Protein AF-0000000084816133 (afdb_homodimer)

Foldseek 3Di:
DPPPDPPDDADADDPVVLVVLLVVLVQQVVLCLLQDDDDDPVVSSCLRHPCPPDDQLLNLLLSLLSSLLVVLVDPDDCVVVNVRSVVSNVVSVPPCCLQVPQDSSSLNSLLSCLQRPLVQPDLVSSLVSLLSSLVSLVVVPLLPDPPDPLSSNSNSNLNNLLSLLVQLVSCLLVVHDGNDALVVCVPRDHRDLVSQLSNQLLQRPVPPPQDPPPDGQSLRSLLSVLSSQVSSLSSLLSQVPDPDDHPDDLVRSVVSLVVSLVVSLVVLVVSCVVCVVNDDPSSSLLSVLLSLQSLLVSLLVVLSSCPPPVVCLVVNLVSLLVNLVSLVSNDDASSRPSNGRPVCNVRSNVSSLVSLVVCCVPPVVVDDPVVNVSSVVSNVSSVVSVVCVCVRSVD/DPPPDPPDDADADDPVVLVVLLVVLVQQVVLCLLQDDDDDPVVSSCLRHPQPPDDQLLNLLLSLLSSLLVVLVDPDDCVVVNVRSVVSNVVSVPPCCLQVPQDSSSLNSLLSCLQDPLVQPDLVSSLVSLLSSLVSLVVVPLLPDPPDPLSSNSNSNLNNLSSLLVQLVSCLLVVHDGNDALVVCVPRDHRDLVSQLSNQLLQRPVPPPQDPPPDGQSLRSLLSVLSSQVSSLSSLLSQVPDPDDHPDDLVRSVVSLVVSLVVSLVVLVVSCVVCVVNDDPSSSLLSVLLSLQSLLVSLLVVLSSCPPPVVCLVVNLVSLLVNLVSLVSNDDASSRPSNGRVVCNVRSNVSSLVSLVVCCVPPVVVDDPVVNVSSVVSNVSSVVSVVCVCVRSVD

Nearest PDB structures (foldseek):
  7mnm-assembly1_A  TM=1.864E-01  e=7.352E+00  Homo sapiens
  7mnm-assembly1_A  TM=1.863E-01  e=4.720E+00  Homo sapiens
  7mno-assembly1_A  TM=1.962E-01  e=9.170E+00  Homo sapiens
  7mnl-assembly1_A  TM=1.746E-01  e=8.819E+00  Homo sapiens

Organism: Colletotrichum graminicola (strain M1.001 / M2 / FGSC 10212) (NCBI:txid645133)

Sequence (790 aa):
MEDVGDDEGFFIPSRALGYQLIGTFMEHAPTGELYFCTPPDDLSKQIVFHPEQFTQKAWLVFFNYIMLAQASTEEENHANQAEKFPRNVRRALNNSSIFLEPREINVQALSIMAMHGEDYTSPNLSWMIVGHACRQAEALGLHVLPHLDFESHQRSLTLFWLLFIVDESCTLAFGRSPFLPENSYQDVPLPEFSYPVKFQPHTGSHFAGSQTPSKPSQFGAHFFIGGIKLAKIMGSIIEFLSPGPSAFTRHEIKIKLEKWYAETIKILEDTIKAEKNSLTISQLQEMSLGLNSTRFQYLHIVIILLKGDEPSANLRLEAAREAIFLLPTVVSNWSSVYNGVIWHLLYYPFISFFVIFENLVHNHASHSAVTIDQDLQLLSTAVSYFSGLPQYFSNMEDVGDDEGFFIPSRALGYQLIGTFMEHAPTGELYFCTPPDDLSKQIVFHPEQFTQKAWLVFFNYIMLAQASTEEENHANQAEKFPRNVRRALNNSSIFLEPREINVQALSIMAMHGEDYTSPNLSWMIVGHACRQAEALGLHVLPHLDFESHQRSLTLFWLLFIVDESCTLAFGRSPFLPENSYQDVPLPEFSYPVKFQPHTGSHFAGSQTPSKPSQFGAHFFIGGIKLAKIMGSIIEFLSPGPSAFTRHEIKIKLEKWYAETIKILEDTIKAEKNSLTISQLQEMSLGLNSTRFQYLHIVIILLKGDEPSANLRLEAAREAIFLLPTVVSNWSSVYNGVIWHLLYYPFISFFVIFENLVHNHASHSAVTIDQDLQLLSTAVSYFSGLPQYFSN

Secondary structure (DSSP, 8-state):
-----TT-------HHHHHHHHHHHHHHGGGGTTT-PPPPHHHHHHHHH-TTT-S-THHHHHHHHHHHHHHTT-SSSSHHHHTHHHHHHHHHH--THHHHS--HHHHHHHHHHHHH-STT-SHHHHHHHHHHHHHHHHHHTTTS--S--HHHHHHHHHHHHHHHHHHHHHHHHHT---SS-HHHHTTSPPPPTTTGGG--GGGSTTSTT----SS--SHHHHHHHHHHHHHHHHHHHHHHHSSS--S--HHHHHHHHHHHHHHHHHHHHHHHHHHGGGS-HHHHHHHHHHHHHHHHHHHHHHHHHTTT-GGGHHHHHHHHHHHHHHGGGS---TT-TT---HHHHHHHHHHHHHHHHHHHHHHGGGS-HHHHHHHHHHHHHHHHHHHHHHHHH--/-----TT-------HHHHHHHHHHHHHHGGGGTTT-PPPPHHHHHHHHH-TTT-S-THHHHHHHHHHHHHHHH-SSSSHHHHTHHHHHHHHHH--THHHHS--HHHHHHHHHHHHH-STT-SHHHHHHHHHHHHHHHHHHTTTS--S--HHHHHHHHHHHHHHHHHHHHHHHHHT---SS-HHHHTTSPPPPTTTGGG--GGGSTTSTT----SS--SHHHHHHHHHHHHHHHHHHHHHHHSSS--S--HHHHHHHHHHHHHHHHHHHHHHHHHHGGGS-HHHHHHHHHHHHHHHHHHHHHHHHHTTT-GGGHHHHHHHHHHHHHHHHHH---TT-TT---HHHHHHHHHHHHHHHHHHHHHHGGGS-HHHHHHHHHHHHHHHHHHHHHHHHH--

InterPro domains:
  IPR007219 Xylanolytic transcriptional activator, regulatory domain [PF04082] (65-244)
  IPR007219 Xylanolytic transcriptional activator, regulatory domain [SM00906] (126-197)
  IPR050987 ABC-transporter-regulating transcription factor-like [PTHR46910] (11-390)

Solvent-accessible surface area (backbone atoms only — not comparable to full-atom values): 43126 Å² total; per-residue (Å²): 126,80,78,67,70,87,76,69,74,72,75,59,62,54,74,70,56,38,52,50,49,49,51,52,45,66,68,51,51,61,79,42,43,63,54,37,84,74,75,53,70,70,54,48,50,38,46,48,70,37,54,85,75,45,81,66,33,30,55,42,34,38,52,31,46,56,49,44,60,48,40,53,67,47,86,77,84,47,63,83,54,50,64,47,33,56,54,37,30,56,55,33,46,35,36,44,54,57,76,55,46,70,41,72,55,27,30,49,24,30,45,52,40,37,55,63,28,72,92,38,50,46,67,67,38,20,49,43,33,41,45,53,22,47,51,30,36,59,74,69,36,32,72,48,88,60,100,51,58,67,68,60,42,44,22,34,34,40,36,42,46,52,48,45,32,52,39,36,53,46,18,67,72,68,72,50,74,43,65,70,48,38,47,68,49,70,80,50,77,75,62,62,66,79,56,44,31,70,42,45,70,67,68,36,85,79,45,79,85,64,68,79,60,96,62,79,57,56,52,49,24,51,52,50,53,46,43,45,55,48,25,49,52,44,29,53,48,53,46,48,71,30,81,31,84,48,82,58,51,71,67,60,51,49,52,52,50,51,50,50,48,55,53,46,52,49,52,50,50,51,45,47,66,74,42,50,87,79,48,53,71,70,39,49,49,48,52,48,29,32,53,45,40,52,50,40,51,50,29,51,48,48,39,61,71,37,60,90,37,71,94,39,45,63,61,32,44,53,32,24,52,52,38,49,68,44,46,80,63,48,69,54,47,91,77,37,70,55,45,70,53,59,62,53,71,66,50,53,58,54,56,29,47,46,52,52,50,50,45,50,70,75,44,43,88,80,48,54,71,66,58,50,52,50,51,51,50,42,50,49,48,50,51,52,50,59,69,46,39,52,63,56,67,70,79,126,82,79,67,71,88,74,67,75,73,74,60,62,55,74,70,55,39,53,50,50,50,50,53,44,66,68,51,51,62,78,42,42,63,54,37,84,75,75,53,70,72,53,49,48,38,46,49,70,37,53,86,76,46,81,67,32,30,54,43,33,36,52,32,46,56,50,44,59,49,40,56,67,48,86,76,83,46,62,83,54,49,65,47,31,58,52,37,28,56,56,33,46,36,34,45,54,55,76,55,45,69,42,73,54,26,30,47,24,30,46,51,41,38,56,62,30,72,91,40,50,46,68,66,40,21,50,41,34,41,44,54,21,46,51,31,37,59,74,67,36,33,74,46,88,61,98,52,58,69,69,60,41,44,22,34,34,39,34,42,45,51,48,45,33,53,39,35,52,47,17,67,72,68,71,50,75,43,63,71,50,37,46,68,48,69,79,51,78,75,62,61,67,78,57,45,30,70,41,46,71,67,69,38,83,81,44,78,85,63,67,80,59,97,62,77,58,57,54,50,25,52,51,50,54,45,43,45,56,48,26,50,51,44,29,51,48,52,45,48,70,30,79,32,85,49,84,58,54,71,67,60,52,49,52,51,50,52,51,50,47,56,53,46,51,48,52,49,52,52,45,47,66,72,42,49,88,78,49,54,71,70,39,50,50,47,52,49,28,32,52,47,40,52,49,40,51,50,29,51,49,46,38,63,72,35,60,90,36,71,93,38,45,64,60,30,45,51,33,24,53,51,39,49,68,43,47,78,64,49,70,59,55,91,77,35,72,53,54,68,56,58,62,53,70,66,47,53,58,52,54,29,46,46,51,52,48,51,46,49,73,76,42,42,88,80,48,53,70,66,57,51,52,51,51,50,50,42,50,50,48,50,52,54,50,57,69,47,40,54,62,63,67,71,82

pLDDT: mean 83.07, std 14.53, range [32.66, 98.38]

Radius of gyration: 28.78 Å; Cα contacts (8 Å, |Δi|>4): 934; chains: 2; bounding box: 62×87×89 Å

Structure (mmCIF, N/CA/C/O backbone):
data_AF-0000000084816133-model_v1
#
loop_
_entity.id
_entity.type
_entity.pdbx_description
1 polymer 'Fungal specific transcription factor domain-containing protein'
#
loop_
_atom_site.group_PDB
_atom_site.id
_atom_site.type_symbol
_atom_site.label_atom_id
_atom_site.label_alt_id
_atom_site.label_comp_id
_atom_site.label_asym_id
_atom_site.label_entity_id
_atom_site.label_seq_id
_atom_site.pdbx_PDB_ins_code
_atom_site.Cartn_x
_atom_site.Cartn_y
_atom_site.Cartn_z
_atom_site.occupancy
_atom_site.B_iso_or_equiv
_atom_site.auth_seq_id
_atom_site.auth_comp_id
_atom_site.auth_asym_id
_atom_site.auth_atom_id
_atom_site.pdbx_PDB_model_num
ATOM 1 N N . MET A 1 1 ? -16.062 -1.61 13.266 1 36.28 1 MET A N 1
ATOM 2 C CA . MET A 1 1 ? -17.125 -0.706 12.82 1 36.28 1 MET A CA 1
ATOM 3 C C . MET A 1 1 ? -18.5 -1.335 13.031 1 36.28 1 MET A C 1
ATOM 5 O O . MET A 1 1 ? -18.688 -2.516 12.734 1 36.28 1 MET A O 1
ATOM 9 N N . GLU A 1 2 ? -19.188 -0.943 13.883 1 38.59 2 GLU A N 1
ATOM 10 C CA . GLU A 1 2 ? -20.531 -1.471 14.141 1 38.59 2 GLU A CA 1
ATOM 11 C C . GLU A 1 2 ? -21.328 -1.603 12.852 1 38.59 2 GLU A C 1
ATOM 13 O O . GLU A 1 2 ? -21.312 -0.699 12.016 1 38.59 2 GLU A O 1
ATOM 18 N N . ASP A 1 3 ? -21.625 -2.781 12.469 1 40.06 3 ASP A N 1
ATOM 19 C CA . ASP A 1 3 ? -22.516 -3.098 11.359 1 40.06 3 ASP A CA 1
ATOM 20 C C . ASP A 1 3 ? -23.828 -2.307 11.461 1 40.06 3 ASP A C 1
ATOM 22 O O . ASP A 1 3 ? -24.719 -2.672 12.219 1 40.06 3 ASP A O 1
ATOM 26 N N . VAL A 1 4 ? -23.891 -1.075 11.594 1 40.75 4 VAL A N 1
ATOM 27 C CA . VAL A 1 4 ? -25.234 -0.5 11.547 1 40.75 4 VAL A CA 1
ATOM 28 C C . VAL A 1 4 ? -26.016 -1.108 10.391 1 40.75 4 VAL A C 1
ATOM 30 O O . VAL A 1 4 ? -25.469 -1.316 9.305 1 40.75 4 VAL A O 1
ATOM 33 N N . GLY A 1 5 ? -27.062 -1.706 10.586 1 42.28 5 GLY A N 1
ATOM 34 C CA . GLY A 1 5 ? -28.062 -2.314 9.727 1 42.28 5 GLY A CA 1
ATOM 35 C C . GLY A 1 5 ? -28.188 -1.624 8.383 1 42.28 5 GLY A C 1
ATOM 36 O O . GLY A 1 5 ? -28.125 -0.396 8.305 1 42.28 5 GLY A O 1
ATOM 37 N N . ASP A 1 6 ? -27.859 -2.24 7.293 1 48.56 6 ASP A N 1
ATOM 38 C CA . ASP A 1 6 ? -28.047 -2.014 5.863 1 48.56 6 ASP A CA 1
ATOM 39 C C . ASP A 1 6 ? -29.234 -1.103 5.598 1 48.56 6 ASP A C 1
ATOM 41 O O . ASP A 1 6 ? -29.453 -0.668 4.465 1 48.56 6 ASP A O 1
ATOM 45 N N . ASP A 1 7 ? -30.172 -1.043 6.5 1 51.97 7 ASP A N 1
ATOM 46 C CA . ASP A 1 7 ? -31.516 -0.674 6.066 1 51.97 7 ASP A CA 1
ATOM 47 C C . ASP A 1 7 ? -31.656 0.842 5.961 1 51.97 7 ASP A C 1
ATOM 49 O O . ASP A 1 7 ? -32.656 1.34 5.426 1 51.97 7 ASP A O 1
ATOM 53 N N . GLU A 1 8 ? -30.844 1.615 6.656 1 64 8 GLU A N 1
ATOM 54 C CA . GLU A 1 8 ? -31.312 2.994 6.551 1 64 8 GLU A CA 1
ATOM 55 C C . GLU A 1 8 ? -30.516 3.766 5.504 1 64 8 GLU A C 1
ATOM 57 O O . GLU A 1 8 ? -29.297 3.592 5.387 1 64 8 GLU A O 1
ATOM 62 N N . GLY A 1 9 ? -31.094 4.203 4.391 1 80.25 9 GLY A N 1
ATOM 63 C CA . GLY A 1 9 ? -30.578 5.008 3.297 1 80.25 9 GLY A CA 1
ATOM 64 C C . GLY A 1 9 ? -29.766 6.199 3.766 1 80.25 9 GLY A C 1
ATOM 65 O O . GLY A 1 9 ? -29.438 6.309 4.949 1 80.25 9 GLY A O 1
ATOM 66 N N . PHE A 1 10 ? -29.281 7.023 2.973 1 89.38 10 PHE A N 1
ATOM 67 C CA . PHE A 1 10 ? -28.547 8.242 3.271 1 89.38 10 PHE A CA 1
ATOM 68 C C . PHE A 1 10 ? -29.406 9.234 4.035 1 89.38 10 PHE A C 1
ATOM 70 O O . PHE A 1 10 ? -30.625 9.32 3.797 1 89.38 10 PHE A O 1
ATOM 77 N N . PHE A 1 11 ? -28.828 9.844 4.926 1 89.5 11 PHE A N 1
ATOM 78 C CA . PHE A 1 11 ? -29.5 11 5.516 1 89.5 11 PHE A CA 1
ATOM 79 C C . PHE A 1 11 ? -29.547 12.156 4.523 1 89.5 11 PHE A C 1
ATOM 81 O O . PHE A 1 11 ? -28.5 12.602 4.031 1 89.5 11 PHE A O 1
ATOM 88 N N . ILE A 1 12 ? -30.766 12.625 4.223 1 91.88 12 ILE A N 1
ATOM 89 C CA . ILE A 1 12 ? -30.984 13.781 3.367 1 91.88 12 ILE A CA 1
ATOM 90 C C . ILE A 1 12 ? -31.656 14.898 4.168 1 91.88 12 ILE A C 1
ATOM 92 O O . ILE A 1 12 ? -32.781 14.75 4.625 1 91.88 12 ILE A O 1
ATOM 96 N N . PRO A 1 13 ? -30.969 15.938 4.363 1 90.62 13 PRO A N 1
ATOM 97 C CA . PRO A 1 13 ? -31.547 17.016 5.172 1 90.62 13 PRO A CA 1
ATOM 98 C C . PRO A 1 13 ? -32.688 17.734 4.461 1 90.62 13 PRO A C 1
ATOM 100 O O . PRO A 1 13 ? -32.906 17.531 3.264 1 90.62 13 PRO A O 1
ATOM 103 N N . SER A 1 14 ? -33.438 18.469 5.289 1 91.25 14 SER A N 1
ATOM 104 C CA . SER A 1 14 ? -34.438 19.359 4.695 1 91.25 14 SER A CA 1
ATOM 105 C C . SER A 1 14 ? -33.781 20.422 3.816 1 91.25 14 SER A C 1
ATOM 107 O O . SER A 1 14 ? -32.562 20.625 3.885 1 91.25 14 SER A O 1
ATOM 109 N N . ARG A 1 15 ? -34.594 21.094 2.945 1 91.56 15 ARG A N 1
ATOM 110 C CA . ARG A 1 15 ? -34.062 22.094 2.021 1 91.56 15 ARG A CA 1
ATOM 111 C C . ARG A 1 15 ? -33.344 23.188 2.773 1 91.56 15 ARG A C 1
ATOM 113 O O . ARG A 1 15 ? -32.219 23.562 2.42 1 91.56 15 ARG A O 1
ATOM 120 N N . ALA A 1 16 ? -33.906 23.672 3.797 1 90.5 16 ALA A N 1
ATOM 121 C CA . ALA A 1 16 ? -33.312 24.75 4.574 1 90.5 16 ALA A CA 1
ATOM 122 C C . ALA A 1 16 ? -32.031 24.312 5.254 1 90.5 16 ALA A C 1
ATOM 124 O O . ALA A 1 16 ? -31 25 5.184 1 90.5 16 ALA A O 1
ATOM 125 N N . LEU A 1 17 ? -32.031 23.188 5.859 1 88.75 17 LEU A N 1
ATOM 126 C CA . LEU A 1 17 ? -30.859 22.672 6.551 1 88.75 17 LEU A CA 1
ATOM 127 C C . LEU A 1 17 ? -29.75 22.344 5.562 1 88.75 17 LEU A C 1
ATOM 129 O O . LEU A 1 17 ? -28.578 22.578 5.852 1 88.75 17 LEU A O 1
ATOM 133 N N . GLY A 1 18 ? -30.125 21.828 4.445 1 91.5 18 GLY A N 1
ATOM 134 C CA . GLY A 1 18 ? -29.141 21.484 3.426 1 91.5 18 GLY A CA 1
ATOM 135 C C . GLY A 1 18 ? -28.359 22.688 2.947 1 91.5 18 GLY A C 1
ATOM 136 O O . GLY A 1 18 ? -27.125 22.641 2.844 1 91.5 18 GLY A O 1
ATOM 137 N N . TYR A 1 19 ? -29.062 23.719 2.682 1 90.69 19 TYR A N 1
ATOM 138 C CA . TYR A 1 19 ? -28.391 24.922 2.221 1 90.69 19 TYR A CA 1
ATOM 139 C C . TYR A 1 19 ? -27.531 25.531 3.326 1 90.69 19 TYR A C 1
ATOM 141 O O . TYR A 1 19 ? -26.469 26.094 3.059 1 90.69 19 TYR A O 1
ATOM 149 N N . GLN A 1 20 ? -27.922 25.359 4.547 1 88.56 20 GLN A N 1
ATOM 150 C CA . GLN A 1 20 ? -27.094 25.781 5.668 1 88.56 20 GLN A CA 1
ATOM 151 C C . GLN A 1 20 ? -25.797 24.984 5.73 1 88.56 20 GLN A C 1
ATOM 153 O O . GLN A 1 20 ? -24.734 25.547 5.98 1 88.56 20 GLN A O 1
ATOM 158 N N . LEU A 1 21 ? -25.953 23.734 5.508 1 89.12 21 LEU A N 1
ATOM 159 C CA . LEU A 1 21 ? -24.781 22.859 5.527 1 89.12 21 LEU A CA 1
ATOM 160 C C . LEU A 1 21 ? -23.828 23.203 4.391 1 89.12 21 LEU A C 1
ATOM 162 O O . LEU A 1 21 ? -22.609 23.219 4.586 1 89.12 21 LEU A O 1
ATOM 166 N N . ILE A 1 22 ? -24.391 23.438 3.262 1 90.81 22 ILE A N 1
ATOM 167 C CA . ILE A 1 22 ? -23.578 23.812 2.113 1 90.81 22 ILE A CA 1
ATOM 168 C C . ILE A 1 22 ? -22.844 25.109 2.4 1 90.81 22 ILE A C 1
ATOM 170 O O . ILE A 1 22 ? -21.656 25.25 2.09 1 90.81 22 ILE A O 1
ATOM 174 N N . GLY A 1 23 ? -23.562 26 2.971 1 87.94 23 GLY A N 1
ATOM 175 C CA . GLY A 1 23 ? -22.938 27.266 3.35 1 87.94 23 GLY A CA 1
ATOM 176 C C . GLY A 1 23 ? -21.781 27.094 4.305 1 87.94 23 GLY A C 1
ATOM 177 O O . GLY A 1 23 ? -20.719 27.688 4.113 1 87.94 23 GLY A O 1
ATOM 178 N N . THR A 1 24 ? -21.984 26.297 5.309 1 85.12 24 THR A N 1
ATOM 179 C CA . THR A 1 24 ? -20.938 26.031 6.281 1 85.12 24 THR A CA 1
ATOM 180 C C . THR A 1 24 ? -19.75 25.344 5.613 1 85.12 24 THR A C 1
ATOM 182 O O . THR A 1 24 ? -18.594 25.672 5.898 1 85.12 24 THR A O 1
ATOM 185 N N . PHE A 1 25 ? -20.078 24.422 4.773 1 88.5 25 PHE A N 1
ATOM 186 C CA . PHE A 1 25 ? -19.031 23.703 4.039 1 88.5 25 PHE A CA 1
ATOM 187 C C . PHE A 1 25 ? -18.203 24.656 3.193 1 88.5 25 PHE A C 1
ATOM 189 O O . PHE A 1 25 ? -16.969 24.578 3.186 1 88.5 25 PHE A O 1
ATOM 196 N N . MET A 1 26 ? -18.859 25.547 2.508 1 86.12 26 MET A N 1
ATOM 197 C CA . MET A 1 26 ? -18.172 26.469 1.608 1 86.12 26 MET A CA 1
ATOM 198 C C . MET A 1 26 ? -17.344 27.469 2.395 1 86.12 26 MET A C 1
ATOM 200 O O . MET A 1 26 ? -16.359 28 1.879 1 86.12 26 MET A O 1
ATOM 204 N N . GLU A 1 27 ? -17.703 27.641 3.559 1 80 27 GLU A N 1
ATOM 205 C CA . GLU A 1 27 ? -16.953 28.547 4.422 1 80 27 GLU A CA 1
ATOM 206 C C . GLU A 1 27 ? -15.656 27.906 4.914 1 80 27 GLU A C 1
ATOM 208 O O . GLU A 1 27 ? -14.641 28.578 5.074 1 80 27 GLU A O 1
ATOM 213 N N . HIS A 1 28 ? -15.633 26.594 5.078 1 77.5 28 HIS A N 1
ATOM 214 C CA . HIS A 1 28 ? -14.516 25.953 5.766 1 77.5 28 HIS A CA 1
ATOM 215 C C . HIS A 1 28 ? -13.656 25.156 4.797 1 77.5 28 HIS A C 1
ATOM 217 O O . HIS A 1 28 ? -12.469 24.938 5.039 1 77.5 28 HIS A O 1
ATOM 223 N N . ALA A 1 29 ? -14.234 24.688 3.736 1 78.69 29 ALA A N 1
ATOM 224 C CA . ALA A 1 29 ? -13.531 23.844 2.775 1 78.69 29 ALA A CA 1
ATOM 225 C C . ALA A 1 29 ? -12.281 24.547 2.25 1 78.69 29 ALA A C 1
ATOM 227 O O . ALA A 1 29 ? -11.234 23.906 2.08 1 78.69 29 ALA A O 1
ATOM 228 N N . PRO A 1 30 ? -12.312 25.844 2.129 1 74.38 30 PRO A N 1
ATOM 229 C CA . PRO A 1 30 ? -11.148 26.516 1.567 1 74.38 30 PRO A CA 1
ATOM 230 C C . PRO A 1 30 ? -9.93 26.453 2.486 1 74.38 30 PRO A C 1
ATOM 232 O O . PRO A 1 30 ? -8.797 26.672 2.039 1 74.38 30 PRO A O 1
ATOM 235 N N . THR A 1 31 ? -10.164 26.156 3.742 1 73.31 31 THR A N 1
ATOM 236 C CA . THR A 1 31 ? -9.039 26.031 4.66 1 73.31 31 THR A CA 1
ATOM 237 C C . THR A 1 31 ? -8.117 24.891 4.23 1 73.31 31 THR A C 1
ATOM 239 O O . THR A 1 31 ? -6.914 24.922 4.5 1 73.31 31 THR A O 1
ATOM 242 N N . GLY A 1 32 ? -8.641 23.953 3.484 1 78.31 32 GLY A N 1
ATOM 243 C CA . GLY A 1 32 ? -7.852 22.812 3.023 1 78.31 32 GLY A CA 1
ATOM 244 C C . GLY A 1 32 ? -7.473 22.906 1.558 1 78.31 32 GLY A C 1
ATOM 245 O O . GLY A 1 32 ? -7.012 21.938 0.967 1 78.31 32 GLY A O 1
ATOM 246 N N . GLU A 1 33 ? -7.656 24.078 1.03 1 82.19 33 GLU A N 1
ATOM 247 C CA . GLU A 1 33 ? -7.477 24.234 -0.411 1 82.19 33 GLU A CA 1
ATOM 248 C C . GLU A 1 33 ? -6.031 23.984 -0.818 1 82.19 33 GLU A C 1
ATOM 250 O O . GLU A 1 33 ? -5.746 23.719 -1.99 1 82.19 33 GLU A O 1
ATOM 255 N N . LEU A 1 34 ? -5.223 24.125 0.174 1 86.19 34 LEU A N 1
ATOM 256 C CA . LEU A 1 34 ? -3.824 23.812 -0.103 1 86.19 34 LEU A CA 1
ATOM 257 C C . LEU A 1 34 ? -3.684 22.391 -0.632 1 86.19 34 LEU A C 1
ATOM 259 O O . LEU A 1 34 ? -2.85 22.125 -1.5 1 86.19 34 LEU A O 1
ATOM 263 N N . TYR A 1 35 ? -4.523 21.516 -0.11 1 88.81 35 TYR A N 1
ATOM 264 C CA . TYR A 1 35 ? -4.375 20.094 -0.401 1 88.81 35 TYR A CA 1
ATOM 265 C C . TYR A 1 35 ? -5.531 19.578 -1.251 1 88.81 35 TYR A C 1
ATOM 267 O O . TYR A 1 35 ? -5.387 18.609 -1.99 1 88.81 35 TYR A O 1
ATOM 275 N N . PHE A 1 36 ? -6.676 20.281 -1.04 1 89.62 36 PHE A N 1
ATOM 276 C CA . PHE A 1 36 ? -7.895 19.656 -1.534 1 89.62 36 PHE A CA 1
ATOM 277 C C . PHE A 1 36 ? -8.648 20.594 -2.469 1 89.62 36 PHE A C 1
ATOM 279 O O . PHE A 1 36 ? -8.555 21.812 -2.336 1 89.62 36 PHE A O 1
ATOM 286 N N . CYS A 1 37 ? -9.344 19.906 -3.301 1 88.62 37 CYS A N 1
ATOM 287 C CA . CYS A 1 37 ? -10.25 20.656 -4.168 1 88.62 37 CYS A CA 1
ATOM 288 C C . CYS A 1 37 ? -11.656 20.688 -3.584 1 88.62 37 CYS A C 1
ATOM 290 O O . CYS A 1 37 ? -12.133 19.688 -3.037 1 88.62 37 CYS A O 1
ATOM 292 N N . THR A 1 38 ? -12.242 21.844 -3.664 1 87.69 38 THR A N 1
ATOM 293 C CA . THR A 1 38 ? -13.633 22 -3.244 1 87.69 38 THR A CA 1
ATOM 294 C C . THR A 1 38 ? -14.578 21.766 -4.414 1 87.69 38 THR A C 1
ATOM 296 O O . THR A 1 38 ? -14.32 22.219 -5.531 1 87.69 38 THR A O 1
ATOM 299 N N . PRO A 1 39 ? -15.602 21.016 -4.102 1 88.44 39 PRO A N 1
ATOM 300 C CA . PRO A 1 39 ? -16.562 20.828 -5.191 1 88.44 39 PRO A CA 1
ATOM 301 C C . PRO A 1 39 ? -17.312 22.109 -5.555 1 88.44 39 PRO A C 1
ATOM 303 O O . PRO A 1 39 ? -17.578 22.938 -4.68 1 88.44 39 PRO A O 1
ATOM 306 N N . PRO A 1 40 ? -17.641 22.203 -6.844 1 85.94 40 PRO A N 1
ATOM 307 C CA . PRO A 1 40 ? -18.453 23.344 -7.242 1 85.94 40 PRO A CA 1
ATOM 308 C C . PRO A 1 40 ? -19.844 23.328 -6.637 1 85.94 40 PRO A C 1
ATOM 310 O O . PRO A 1 40 ? -20.266 22.297 -6.09 1 85.94 40 PRO A O 1
ATOM 313 N N . ASP A 1 41 ? -20.547 24.422 -6.789 1 86.81 41 ASP A N 1
ATOM 314 C CA . ASP A 1 41 ? -21.844 24.625 -6.148 1 86.81 41 ASP A CA 1
ATOM 315 C C . ASP A 1 41 ? -22.844 23.562 -6.594 1 86.81 41 ASP A C 1
ATOM 317 O O . ASP A 1 41 ? -23.562 22.984 -5.77 1 86.81 41 ASP A O 1
ATOM 321 N N . ASP A 1 42 ? -22.859 23.312 -7.773 1 87.75 42 ASP A N 1
ATOM 322 C CA . ASP A 1 42 ? -23.828 22.359 -8.297 1 87.75 42 ASP A CA 1
ATOM 323 C C . ASP A 1 42 ? -23.562 20.953 -7.754 1 87.75 42 ASP A C 1
ATOM 325 O O . ASP A 1 42 ? -24.5 20.203 -7.445 1 87.75 42 ASP A O 1
ATOM 329 N N . LEU A 1 43 ? -22.344 20.672 -7.645 1 90.12 43 LEU A N 1
ATOM 330 C CA . LEU A 1 43 ? -21.969 19.359 -7.117 1 90.12 43 LEU A CA 1
ATOM 331 C C . LEU A 1 43 ? -22.281 19.266 -5.629 1 90.12 43 LEU A C 1
ATOM 333 O O . LEU A 1 43 ? -22.703 18.219 -5.145 1 90.12 43 LEU A O 1
ATOM 337 N N . SER A 1 44 ? -22.109 20.359 -4.945 1 91.5 44 SER A N 1
ATOM 338 C CA . SER A 1 44 ? -22.391 20.391 -3.518 1 91.5 44 SER A CA 1
ATOM 339 C C . SER A 1 44 ? -23.875 20.141 -3.254 1 91.5 44 SER A C 1
ATOM 341 O O . SER A 1 44 ? -24.234 19.422 -2.305 1 91.5 44 SER A O 1
ATOM 343 N N . LYS A 1 45 ? -24.656 20.672 -4.09 1 92.44 45 LYS A N 1
ATOM 344 C CA . LYS A 1 45 ? -26.094 20.438 -3.965 1 92.44 45 LYS A CA 1
ATOM 345 C C . LYS A 1 45 ? -26.422 18.969 -4.172 1 92.44 45 LYS A C 1
ATOM 347 O O . LYS A 1 45 ? -27.25 18.391 -3.443 1 92.44 45 LYS A O 1
ATOM 352 N N . GLN A 1 46 ? -25.828 18.438 -5.109 1 92.06 46 GLN A N 1
ATOM 353 C CA . GLN A 1 46 ? -26.062 17.016 -5.398 1 92.06 46 GLN A CA 1
ATOM 354 C C . GLN A 1 46 ? -25.609 16.141 -4.242 1 92.06 46 GLN A C 1
ATOM 356 O O . GLN A 1 46 ? -26.281 15.164 -3.891 1 92.06 46 GLN A O 1
ATOM 361 N N . ILE A 1 47 ? -24.5 16.484 -3.682 1 92.81 47 ILE A N 1
ATOM 362 C CA . ILE A 1 47 ? -23.922 15.727 -2.572 1 92.81 47 ILE A CA 1
ATOM 363 C C . ILE A 1 47 ? -24.891 15.734 -1.39 1 92.81 47 ILE A C 1
ATOM 365 O O . ILE A 1 47 ? -25.094 14.695 -0.748 1 92.81 47 ILE A O 1
ATOM 369 N N . VAL A 1 48 ? -25.484 16.828 -1.169 1 92.06 48 VAL A N 1
ATOM 370 C CA . VAL A 1 48 ? -26.281 17.016 0.033 1 92.06 48 VAL A CA 1
ATOM 371 C C . VAL A 1 48 ? -27.703 16.484 -0.207 1 92.06 48 VAL A C 1
ATOM 373 O O . VAL A 1 48 ? -28.266 15.797 0.646 1 92.06 48 VAL A O 1
ATOM 376 N N . PHE A 1 49 ? -28.266 16.719 -1.416 1 93.12 49 PHE A N 1
ATOM 377 C CA . PHE A 1 49 ? -29.688 16.469 -1.611 1 93.12 49 PHE A CA 1
ATOM 378 C C . PHE A 1 49 ? -29.906 15.164 -2.375 1 93.12 49 PHE A C 1
ATOM 380 O O . PHE A 1 49 ? -30.984 14.578 -2.318 1 93.12 49 PHE A O 1
ATOM 387 N N . HIS A 1 50 ? -28.953 14.75 -3.113 1 92.88 50 HIS A N 1
ATOM 388 C CA . HIS A 1 50 ? -29.094 13.539 -3.916 1 92.88 50 HIS A CA 1
ATOM 389 C C . HIS A 1 50 ? -27.891 12.625 -3.764 1 92.88 50 HIS A C 1
ATOM 391 O O . HIS A 1 50 ? -27.297 12.188 -4.758 1 92.88 50 HIS A O 1
ATOM 397 N N . PRO A 1 51 ? -27.547 12.227 -2.51 1 91 51 PRO A N 1
ATOM 398 C CA . PRO A 1 51 ? -26.344 11.422 -2.295 1 91 51 PRO A CA 1
ATOM 399 C C . PRO A 1 51 ? -26.438 10.039 -2.939 1 91 51 PRO A C 1
ATOM 401 O O . PRO A 1 51 ? -25.422 9.469 -3.346 1 91 51 PRO A O 1
ATOM 404 N N . GLU A 1 52 ? -27.578 9.5 -3.162 1 86.94 52 GLU A N 1
ATOM 405 C CA . GLU A 1 52 ? -27.75 8.156 -3.705 1 86.94 52 GLU A CA 1
ATOM 406 C C . GLU A 1 52 ? -27.422 8.117 -5.195 1 86.94 52 GLU A C 1
ATOM 408 O O . GLU A 1 52 ? -26.922 7.105 -5.695 1 86.94 52 GLU A O 1
ATOM 413 N N . GLN A 1 53 ? -27.672 9.172 -5.801 1 83.69 53 GLN A N 1
ATOM 414 C CA . GLN A 1 53 ? -27.547 9.211 -7.254 1 83.69 53 GLN A CA 1
ATOM 415 C C . GLN A 1 53 ? -26.125 9.602 -7.668 1 83.69 53 GLN A C 1
ATOM 417 O O . GLN A 1 53 ? -25.734 9.422 -8.828 1 83.69 53 GLN A O 1
ATOM 422 N N . PHE A 1 54 ? -25.438 9.977 -6.734 1 82.38 54 PHE A N 1
ATOM 423 C CA . PHE A 1 54 ? -24.109 10.508 -7.039 1 82.38 54 PHE A CA 1
ATOM 424 C C . PHE A 1 54 ? -23.109 9.375 -7.215 1 82.38 54 PHE A C 1
ATOM 426 O O . PHE A 1 54 ? -23.031 8.469 -6.379 1 82.38 54 PHE A O 1
ATOM 433 N N . THR A 1 55 ? -22.391 9.367 -8.297 1 82.19 55 THR A N 1
ATOM 434 C CA . THR A 1 55 ? -21.516 8.25 -8.664 1 82.19 55 THR A CA 1
ATOM 435 C C . THR A 1 55 ? -20.203 8.312 -7.887 1 82.19 55 THR A C 1
ATOM 437 O O . THR A 1 55 ? -19.734 7.285 -7.391 1 82.19 55 THR A O 1
ATOM 440 N N . GLN A 1 56 ? -19.656 9.484 -7.758 1 89.88 56 GLN A N 1
ATOM 441 C CA . GLN A 1 56 ? -18.375 9.617 -7.051 1 89.88 56 GLN A CA 1
ATOM 442 C C . GLN A 1 56 ? -18.609 9.805 -5.551 1 89.88 56 GLN A C 1
ATOM 444 O O . GLN A 1 56 ? -18.453 10.914 -5.031 1 89.88 56 GLN A O 1
ATOM 449 N N . LYS A 1 57 ? -18.828 8.734 -4.898 1 92.81 57 LYS A N 1
ATOM 450 C CA . LYS A 1 57 ? -19.25 8.719 -3.504 1 92.81 57 LYS A CA 1
ATOM 451 C C . LYS A 1 57 ? -18.172 9.312 -2.592 1 92.81 57 LYS A C 1
ATOM 453 O O . LYS A 1 57 ? -18.469 9.695 -1.457 1 92.81 57 LYS A O 1
ATOM 458 N N . ALA A 1 58 ? -16.984 9.391 -3.1 1 94.38 58 ALA A N 1
ATOM 459 C CA . ALA A 1 58 ? -15.891 9.945 -2.303 1 94.38 58 ALA A CA 1
ATOM 460 C C . ALA A 1 58 ? -16.156 11.406 -1.953 1 94.38 58 ALA A C 1
ATOM 462 O O . ALA A 1 58 ? -15.703 11.891 -0.914 1 94.38 58 ALA A O 1
ATOM 463 N N . TRP A 1 59 ? -16.906 12.094 -2.775 1 94.06 59 TRP A N 1
ATOM 464 C CA . TRP A 1 59 ? -17.297 13.469 -2.48 1 94.06 59 TRP A CA 1
ATOM 465 C C . TRP A 1 59 ? -18.172 13.539 -1.232 1 94.06 59 TRP A C 1
ATOM 467 O O . TRP A 1 59 ? -18.078 14.492 -0.456 1 94.06 59 TRP A O 1
ATOM 477 N N . LEU A 1 60 ? -18.984 12.539 -1.077 1 93.81 60 LEU A N 1
ATOM 478 C CA . LEU A 1 60 ? -19.844 12.469 0.104 1 93.81 60 LEU A CA 1
ATOM 479 C C . LEU A 1 60 ? -19 12.273 1.365 1 93.81 60 LEU A C 1
ATOM 481 O O . LEU A 1 60 ? -19.266 12.898 2.396 1 93.81 60 LEU A O 1
ATOM 485 N N . VAL A 1 61 ? -18.031 11.43 1.219 1 92.12 61 VAL A N 1
ATOM 486 C CA . VAL A 1 61 ? -17.141 11.188 2.348 1 92.12 61 VAL A CA 1
ATOM 487 C C . VAL A 1 61 ? -16.422 12.484 2.723 1 92.12 61 VAL A C 1
ATOM 489 O O . VAL A 1 61 ? -16.406 12.875 3.891 1 92.12 61 VAL A O 1
ATOM 492 N N . PHE A 1 62 ? -15.945 13.156 1.747 1 91.88 62 PHE A N 1
ATOM 493 C CA . PHE A 1 62 ? -15.195 14.391 1.946 1 91.88 62 PHE A CA 1
ATOM 494 C C . PHE A 1 62 ? -16.062 15.453 2.607 1 91.88 62 PHE A C 1
ATOM 496 O O . PHE A 1 62 ? -15.68 16.031 3.631 1 91.88 62 PHE A O 1
ATOM 503 N N . PHE A 1 63 ? -17.203 15.656 2.088 1 90.56 63 PHE A N 1
ATOM 504 C CA . PHE A 1 63 ? -18.141 16.656 2.602 1 90.56 63 PHE A CA 1
ATOM 505 C C . PHE A 1 63 ? -18.5 16.359 4.055 1 90.56 63 PHE A C 1
ATOM 507 O O . PHE A 1 63 ? -18.406 17.234 4.91 1 90.56 63 PHE A O 1
ATOM 514 N N . ASN A 1 64 ? -18.875 15.148 4.309 1 89.12 64 ASN A N 1
ATOM 515 C CA . ASN A 1 64 ? -19.359 14.789 5.641 1 89.12 64 ASN A CA 1
ATOM 516 C C . ASN A 1 64 ? -18.234 14.852 6.676 1 89.12 64 ASN A C 1
ATOM 518 O O . ASN A 1 64 ? -18.469 15.188 7.836 1 89.12 64 ASN A O 1
ATOM 522 N N . TYR A 1 65 ? -17.094 14.633 6.258 1 85.12 65 TYR A N 1
ATOM 523 C CA . TYR A 1 65 ? -15.984 14.68 7.211 1 85.12 65 TYR A CA 1
ATOM 524 C C . TYR A 1 65 ? -15.602 16.125 7.523 1 85.12 65 TYR A C 1
ATOM 526 O O . TYR A 1 65 ? -15.234 16.438 8.656 1 85.12 65 TYR A O 1
ATOM 534 N N . ILE A 1 66 ? -15.609 16.953 6.543 1 83 66 ILE A N 1
ATOM 535 C CA . ILE A 1 66 ? -15.359 18.375 6.797 1 83 66 ILE A CA 1
ATOM 536 C C . ILE A 1 66 ? -16.406 18.922 7.766 1 83 66 ILE A C 1
ATOM 538 O O . ILE A 1 66 ? -16.078 19.656 8.695 1 83 66 ILE A O 1
ATOM 542 N N . MET A 1 67 ? -17.609 18.453 7.551 1 83.38 67 MET A N 1
ATOM 543 C CA . MET A 1 67 ? -18.688 18.891 8.43 1 83.38 67 MET A CA 1
ATOM 544 C C . MET A 1 67 ? -18.5 18.344 9.844 1 83.38 67 MET A C 1
ATOM 546 O O . MET A 1 67 ? -18.766 19.047 10.828 1 83.38 67 MET A O 1
ATOM 550 N N . LEU A 1 68 ? -18.062 17.125 9.867 1 78.31 68 LEU A N 1
ATOM 551 C CA . LEU A 1 68 ? -17.812 16.484 11.156 1 78.31 68 LEU A CA 1
ATOM 552 C C . LEU A 1 68 ? -16.672 17.203 11.898 1 78.31 68 LEU A C 1
ATOM 554 O O . LEU A 1 68 ? -16.75 17.391 13.109 1 78.31 68 LEU A O 1
ATOM 558 N N . ALA A 1 69 ? -15.688 17.547 11.219 1 71.31 69 ALA A N 1
ATOM 559 C CA . ALA A 1 69 ? -14.547 18.25 11.805 1 71.31 69 ALA A CA 1
ATOM 560 C C . ALA A 1 69 ? -14.961 19.609 12.367 1 71.31 69 ALA A C 1
ATOM 562 O O . ALA A 1 69 ? -14.453 20.031 13.406 1 71.31 69 ALA A O 1
ATOM 563 N N . GLN A 1 70 ? -15.891 20.188 11.758 1 70.75 70 GLN A N 1
ATOM 564 C CA . GLN A 1 70 ? -16.359 21.484 12.211 1 70.75 70 GLN A CA 1
ATOM 565 C C . GLN A 1 70 ? -17.328 21.344 13.383 1 70.75 70 GLN A C 1
ATOM 567 O O . GLN A 1 70 ? -17.344 22.188 14.281 1 70.75 70 GLN A O 1
ATOM 572 N N . ALA A 1 71 ? -18.172 20.312 13.312 1 65.44 71 ALA A N 1
ATOM 573 C CA . ALA A 1 71 ? -19.125 20.094 14.391 1 65.44 71 ALA A CA 1
ATOM 574 C C . ALA A 1 71 ? -18.406 19.797 15.703 1 65.44 71 ALA A C 1
ATOM 576 O O . ALA A 1 71 ? -18.906 20.125 16.781 1 65.44 71 ALA A O 1
ATOM 577 N N . SER A 1 72 ? -17.344 19.141 15.602 1 60.47 72 SER A N 1
ATOM 578 C CA . SER A 1 72 ? -16.578 18.812 16.797 1 60.47 72 SER A CA 1
ATOM 579 C C . SER A 1 72 ? -15.992 20.062 17.453 1 60.47 72 SER A C 1
ATOM 581 O O . SER A 1 72 ? -15.703 20.062 18.656 1 60.47 72 SER A O 1
ATOM 583 N N . THR A 1 73 ? -15.789 21.078 16.688 1 56.78 73 THR A N 1
ATOM 584 C CA . THR A 1 73 ? -15.227 22.312 17.203 1 56.78 73 THR A CA 1
ATOM 585 C C . THR A 1 73 ? -16.312 23.219 17.781 1 56.78 73 THR A C 1
ATOM 587 O O . THR A 1 73 ? -16.047 24.062 18.641 1 56.78 73 THR A O 1
ATOM 590 N N . GLU A 1 74 ? -17.531 23.062 17.188 1 53.25 74 GLU A N 1
ATOM 591 C CA . GLU A 1 74 ? -18.594 23.984 17.609 1 53.25 74 GLU A CA 1
ATOM 592 C C . GLU A 1 74 ? -19.406 23.391 18.766 1 53.25 74 GLU A C 1
ATOM 594 O O . GLU A 1 74 ? -19.797 22.219 18.719 1 53.25 74 GLU A O 1
ATOM 599 N N . GLU A 1 75 ? -19.109 23.703 20.031 1 47.91 75 GLU A N 1
ATOM 600 C CA . GLU A 1 75 ? -19.781 23.359 21.281 1 47.91 75 GLU A CA 1
ATOM 601 C C . GLU A 1 75 ? -21.25 23.031 21.047 1 47.91 75 GLU A C 1
ATOM 603 O O . GLU A 1 75 ? -21.797 22.109 21.672 1 47.91 75 GLU A O 1
ATOM 608 N N . GLU A 1 76 ? -22.188 23.953 20.734 1 46.16 76 GLU A N 1
ATOM 609 C CA . GLU A 1 76 ? -23.609 24.047 21.047 1 46.16 76 GLU A CA 1
ATOM 610 C C . GLU A 1 76 ? -24.453 23.453 19.938 1 46.16 76 GLU A C 1
ATOM 612 O O . GLU A 1 76 ? -25.438 22.75 20.188 1 46.16 76 GLU A O 1
ATOM 617 N N . ASN A 1 77 ? -24.438 23.938 18.766 1 47.41 77 ASN A N 1
ATOM 618 C CA . ASN A 1 77 ? -25.609 24.031 17.906 1 47.41 77 ASN A CA 1
ATOM 619 C C . ASN A 1 77 ? -25.781 22.781 17.047 1 47.41 77 ASN A C 1
ATOM 621 O O . ASN A 1 77 ? -26.844 22.562 16.469 1 47.41 77 ASN A O 1
ATOM 625 N N . HIS A 1 78 ? -24.688 22 16.609 1 52.59 78 HIS A N 1
ATOM 626 C CA . HIS A 1 78 ? -24.938 21.062 15.531 1 52.59 78 HIS A CA 1
ATOM 627 C C . HIS A 1 78 ? -24.75 19.625 16 1 52.59 78 HIS A C 1
ATOM 629 O O . HIS A 1 78 ? -24.531 18.719 15.188 1 52.59 78 HIS A O 1
ATOM 635 N N . ALA A 1 79 ? -24.875 19.453 17.266 1 51.66 79 ALA A N 1
ATOM 636 C CA . ALA A 1 79 ? -24.719 18.141 17.891 1 51.66 79 ALA A CA 1
ATOM 637 C C . ALA A 1 79 ? -25.656 17.125 17.266 1 51.66 79 ALA A C 1
ATOM 639 O O . ALA A 1 79 ? -25.266 15.977 17.047 1 51.66 79 ALA A O 1
ATOM 640 N N . ASN A 1 80 ? -26.938 17.594 17.125 1 55.72 80 ASN A N 1
ATOM 641 C CA . ASN A 1 80 ? -27.938 16.641 16.672 1 55.72 80 ASN A CA 1
ATOM 642 C C . ASN A 1 80 ? -27.625 16.141 15.266 1 55.72 80 ASN A C 1
ATOM 644 O O . ASN A 1 80 ? -27.906 14.984 14.938 1 55.72 80 ASN A O 1
ATOM 648 N N . GLN A 1 81 ? -26.906 17.031 14.539 1 62.47 81 GLN A N 1
ATOM 649 C CA . GLN A 1 81 ? -26.625 16.625 13.164 1 62.47 81 GLN A CA 1
ATOM 650 C C . GLN A 1 81 ? -25.312 15.867 13.07 1 62.47 81 GLN A C 1
ATOM 652 O O . GLN A 1 81 ? -25.094 15.094 12.133 1 62.47 81 GLN A O 1
ATOM 657 N N . ALA A 1 82 ? -24.641 15.898 14.078 1 67.75 82 ALA A N 1
ATOM 658 C CA . ALA A 1 82 ? -23.281 15.336 14.078 1 67.75 82 ALA A CA 1
ATOM 659 C C . ALA A 1 82 ? -23.328 13.812 13.945 1 67.75 82 ALA A C 1
ATOM 661 O O . ALA A 1 82 ? -22.422 13.211 13.352 1 67.75 82 ALA A O 1
ATOM 662 N N . GLU A 1 83 ? -24.484 13.305 14.352 1 72.94 83 GLU A N 1
ATOM 663 C CA . GLU A 1 83 ? -24.594 11.852 14.305 1 72.94 83 GLU A CA 1
ATOM 664 C C . GLU A 1 83 ? -24.922 11.367 12.898 1 72.94 83 GLU A C 1
ATOM 666 O O . GLU A 1 83 ? -24.688 10.203 12.562 1 72.94 83 GLU A O 1
ATOM 671 N N . LYS A 1 84 ? -25.375 12.289 12.148 1 83.62 84 LYS A N 1
ATOM 672 C CA . LYS A 1 84 ? -25.859 11.906 10.828 1 83.62 84 LYS A CA 1
ATOM 673 C C . LYS A 1 84 ? -24.734 11.859 9.812 1 83.62 84 LYS A C 1
ATOM 675 O O . LYS A 1 84 ? -24.797 11.109 8.828 1 83.62 84 LYS A O 1
ATOM 680 N N . PHE A 1 85 ? -23.734 12.578 10.047 1 86.06 85 PHE A N 1
ATOM 681 C CA . PHE A 1 85 ? -22.625 12.664 9.102 1 86.06 85 PHE A CA 1
ATOM 682 C C . PHE A 1 85 ? -21.859 11.352 9.047 1 86.06 85 PHE A C 1
ATOM 684 O O . PHE A 1 85 ? -21.594 10.828 7.965 1 86.06 85 PHE A O 1
ATOM 691 N N . PRO A 1 86 ? -21.641 10.727 10.172 1 83.19 86 PRO A N 1
ATOM 692 C CA . PRO A 1 86 ? -20.953 9.43 10.125 1 83.19 86 PRO A CA 1
ATOM 693 C C . PRO A 1 86 ? -21.75 8.367 9.383 1 83.19 86 PRO A C 1
ATOM 695 O O . PRO A 1 86 ? -21.156 7.5 8.727 1 83.19 86 PRO A O 1
ATOM 698 N N . ARG A 1 87 ? -23 8.461 9.508 1 86.5 87 ARG A N 1
ATOM 699 C CA . ARG A 1 87 ? -23.844 7.523 8.789 1 86.5 87 ARG A CA 1
ATOM 700 C C . ARG A 1 87 ? -23.672 7.664 7.281 1 86.5 87 ARG A C 1
ATOM 702 O O . ARG A 1 87 ? -23.531 6.668 6.566 1 86.5 87 ARG A O 1
ATOM 709 N N . ASN A 1 88 ? -23.734 8.898 6.809 1 90.5 88 ASN A N 1
ATOM 710 C CA . ASN A 1 88 ? -23.531 9.141 5.383 1 90.5 88 ASN A CA 1
ATOM 711 C C . ASN A 1 88 ? -22.156 8.68 4.922 1 90.5 88 ASN A C 1
ATOM 713 O O . ASN A 1 88 ? -22.016 8.164 3.812 1 90.5 88 ASN A O 1
ATOM 717 N N . VAL A 1 89 ? -21.188 8.812 5.801 1 89.25 89 VAL A N 1
ATOM 718 C CA . VAL A 1 89 ? -19.828 8.383 5.457 1 89.25 89 VAL A CA 1
ATOM 719 C C . VAL A 1 89 ? -19.781 6.867 5.32 1 89.25 89 VAL A C 1
ATOM 721 O O . VAL A 1 89 ? -19.25 6.34 4.34 1 89.25 89 VAL A O 1
ATOM 724 N N . ARG A 1 90 ? -20.359 6.188 6.199 1 86.31 90 ARG A N 1
ATOM 725 C CA . ARG A 1 90 ? -20.359 4.727 6.184 1 86.31 90 ARG A CA 1
ATOM 726 C C . ARG A 1 90 ? -21.047 4.195 4.926 1 86.31 90 ARG A C 1
ATOM 728 O O . ARG A 1 90 ? -20.547 3.266 4.289 1 86.31 90 ARG A O 1
ATOM 735 N N . ARG A 1 91 ? -22.078 4.824 4.613 1 90 91 ARG A N 1
ATOM 736 C CA . ARG A 1 91 ? -22.797 4.402 3.422 1 90 91 ARG A CA 1
ATOM 737 C C . ARG A 1 91 ? -22.016 4.703 2.156 1 90 91 ARG A C 1
ATOM 739 O O . ARG A 1 91 ? -21.984 3.891 1.229 1 90 91 ARG A O 1
ATOM 746 N N . ALA A 1 92 ? -21.484 5.84 2.154 1 92.25 92 ALA A N 1
ATOM 747 C CA . ALA A 1 92 ? -20.703 6.242 0.985 1 92.25 92 ALA A CA 1
ATOM 748 C C . ALA A 1 92 ? -19.5 5.328 0.788 1 92.25 92 ALA A C 1
ATOM 750 O O . ALA A 1 92 ? -19.125 5.027 -0.346 1 92.25 92 ALA A O 1
ATOM 751 N N . LEU A 1 93 ? -18.938 4.82 1.87 1 90.31 93 LEU A N 1
ATOM 752 C CA . LEU A 1 93 ? -17.734 3.994 1.822 1 90.31 93 LEU A CA 1
ATOM 753 C C . LEU A 1 93 ? -18.047 2.611 1.264 1 90.31 93 LEU A C 1
ATOM 755 O O . LEU A 1 93 ? -17.141 1.87 0.881 1 90.31 93 LEU A O 1
ATOM 759 N N . ASN A 1 94 ? -19.344 2.34 1.293 1 88.06 94 ASN A N 1
ATOM 760 C CA . ASN A 1 94 ? -19.734 1.073 0.686 1 88.06 94 ASN A CA 1
ATOM 761 C C . ASN A 1 94 ? -19.812 1.181 -0.835 1 88.06 94 ASN A C 1
ATOM 763 O O . ASN A 1 94 ? -20.859 0.917 -1.428 1 88.06 94 ASN A O 1
ATOM 767 N N . ASN A 1 95 ? -18.875 1.708 -1.399 1 90.06 95 ASN A N 1
ATOM 768 C CA . ASN A 1 95 ? -18.594 1.823 -2.826 1 90.06 95 ASN A CA 1
ATOM 769 C C . ASN A 1 95 ? -17.141 1.469 -3.139 1 90.06 95 ASN A C 1
ATOM 771 O O . ASN A 1 95 ? -16.219 2.232 -2.818 1 90.06 95 ASN A O 1
ATOM 775 N N . SER A 1 96 ? -16.969 0.37 -3.783 1 86.56 96 SER A N 1
ATOM 776 C CA . SER A 1 96 ? -15.641 -0.203 -3.98 1 86.56 96 SER A CA 1
ATOM 777 C C . SER A 1 96 ? -14.766 0.703 -4.844 1 86.56 96 SER A C 1
ATOM 779 O O . SER A 1 96 ? -13.539 0.624 -4.793 1 86.56 96 SER A O 1
ATOM 781 N N . SER A 1 97 ? -15.367 1.554 -5.551 1 90.31 97 SER A N 1
ATOM 782 C CA . SER A 1 97 ? -14.602 2.408 -6.453 1 90.31 97 SER A CA 1
ATOM 783 C C . SER A 1 97 ? -13.711 3.369 -5.672 1 90.31 97 SER A C 1
ATOM 785 O O . SER A 1 97 ? -12.68 3.82 -6.184 1 90.31 97 SER A O 1
ATOM 787 N N . ILE A 1 98 ? -14.086 3.65 -4.445 1 93.19 98 ILE A N 1
ATOM 788 C CA . ILE A 1 98 ? -13.297 4.543 -3.611 1 93.19 98 ILE A CA 1
ATOM 789 C C . ILE A 1 98 ? -11.93 3.92 -3.344 1 93.19 98 ILE A C 1
ATOM 791 O O . ILE A 1 98 ? -10.93 4.633 -3.227 1 93.19 98 ILE A O 1
ATOM 795 N N . PHE A 1 99 ? -11.922 2.602 -3.369 1 91.5 99 PHE A N 1
ATOM 796 C CA . PHE A 1 99 ? -10.703 1.896 -2.975 1 91.5 99 PHE A CA 1
ATOM 797 C C . PHE A 1 99 ? -9.984 1.342 -4.195 1 91.5 99 PHE A C 1
ATOM 799 O O . PHE A 1 99 ? -8.758 1.168 -4.172 1 91.5 99 PHE A O 1
ATOM 806 N N . LEU A 1 100 ? -10.711 1.139 -5.289 1 88.88 100 LEU A N 1
ATOM 807 C CA . LEU A 1 100 ? -10.133 0.361 -6.383 1 88.88 100 LEU A CA 1
ATOM 808 C C . LEU A 1 100 ? -9.797 1.257 -7.57 1 88.88 100 LEU A C 1
ATOM 810 O O . LEU A 1 100 ? -8.984 0.89 -8.422 1 88.88 100 LEU A O 1
ATOM 814 N N . GLU A 1 101 ? -10.453 2.408 -7.668 1 89.44 101 GLU A N 1
ATOM 815 C CA . GLU A 1 101 ? -10.258 3.275 -8.828 1 89.44 101 GLU A CA 1
ATOM 816 C C . GLU A 1 101 ? -9.516 4.551 -8.438 1 89.44 101 GLU A C 1
ATOM 818 O O . GLU A 1 101 ? -10.07 5.422 -7.766 1 89.44 101 GLU A O 1
ATOM 823 N N . PRO A 1 102 ? -8.336 4.695 -8.945 1 91.56 102 PRO A N 1
ATOM 824 C CA . PRO A 1 102 ? -7.594 5.91 -8.609 1 91.56 102 PRO A CA 1
ATOM 825 C C . PRO A 1 102 ? -8.266 7.176 -9.133 1 91.56 102 PRO A C 1
ATOM 827 O O . PRO A 1 102 ? -8.477 7.316 -10.336 1 91.56 102 PRO A O 1
ATOM 830 N N . ARG A 1 103 ? -8.695 7.965 -8.281 1 92.69 103 ARG A N 1
ATOM 831 C CA . ARG A 1 103 ? -9.25 9.289 -8.562 1 92.69 103 ARG A CA 1
ATOM 832 C C . ARG A 1 103 ? -8.773 10.312 -7.535 1 92.69 103 ARG A C 1
ATOM 834 O O . ARG A 1 103 ? -8.586 9.984 -6.359 1 92.69 103 ARG A O 1
ATOM 841 N N . GLU A 1 104 ? -8.625 11.508 -7.965 1 92.56 104 GLU A N 1
ATOM 842 C CA . GLU A 1 104 ? -8.148 12.547 -7.059 1 92.56 104 GLU A CA 1
ATOM 843 C C . GLU A 1 104 ? -9.086 12.703 -5.863 1 92.56 104 GLU A C 1
ATOM 845 O O . GLU A 1 104 ? -8.625 12.867 -4.73 1 92.56 104 GLU A O 1
ATOM 850 N N . ILE A 1 105 ? -10.367 12.648 -6.094 1 94.44 105 ILE A N 1
ATOM 851 C CA . ILE A 1 105 ? -11.328 12.844 -5.02 1 94.44 105 ILE A CA 1
ATOM 852 C C . ILE A 1 105 ? -11.242 11.68 -4.035 1 94.44 105 ILE A C 1
ATOM 854 O O . ILE A 1 105 ? -11.461 11.852 -2.832 1 94.44 105 ILE A O 1
ATOM 858 N N . ASN A 1 106 ? -10.984 10.492 -4.527 1 95.69 106 ASN A N 1
ATOM 859 C CA . ASN A 1 106 ? -10.781 9.367 -3.625 1 95.69 106 ASN A CA 1
ATOM 860 C C . ASN A 1 106 ? -9.594 9.602 -2.699 1 95.69 106 ASN A C 1
ATOM 862 O O . ASN A 1 106 ? -9.688 9.375 -1.491 1 95.69 106 ASN A O 1
ATOM 866 N N . VAL A 1 107 ? -8.523 10.102 -3.293 1 95.94 107 VAL A N 1
ATOM 867 C CA . VAL A 1 107 ? -7.32 10.391 -2.518 1 95.94 107 VAL A CA 1
ATOM 868 C C . VAL A 1 107 ? -7.629 11.438 -1.454 1 95.94 107 VAL A C 1
ATOM 870 O O . VAL A 1 107 ? -7.254 11.281 -0.289 1 95.94 107 VAL A O 1
ATOM 873 N N . GLN A 1 108 ? -8.336 12.438 -1.823 1 93.88 108 GLN A N 1
ATOM 874 C CA . GLN A 1 108 ? -8.711 13.508 -0.905 1 93.88 108 GLN A CA 1
ATOM 875 C C . GLN A 1 108 ? -9.562 12.984 0.242 1 93.88 108 GLN A C 1
ATOM 877 O O . GLN A 1 108 ? -9.305 13.289 1.407 1 93.88 108 GLN A O 1
ATOM 882 N N . ALA A 1 109 ? -10.555 12.258 -0.087 1 93.62 109 ALA A N 1
ATOM 883 C CA . ALA A 1 109 ? -11.469 11.711 0.912 1 93.62 109 ALA A CA 1
ATOM 884 C C . ALA A 1 109 ? -10.742 10.797 1.885 1 93.62 109 ALA A C 1
ATOM 886 O O . ALA A 1 109 ? -10.914 10.906 3.102 1 93.62 109 ALA A O 1
ATOM 887 N N . LEU A 1 110 ? -9.922 9.945 1.36 1 93.25 110 LEU A N 1
ATOM 888 C CA . LEU A 1 110 ? -9.172 9.008 2.195 1 93.25 110 LEU A CA 1
ATOM 889 C C . LEU A 1 110 ? -8.172 9.75 3.072 1 93.25 110 LEU A C 1
ATOM 891 O O . LEU A 1 110 ? -7.961 9.383 4.23 1 93.25 110 LEU A O 1
ATOM 895 N N . SER A 1 111 ? -7.598 10.781 2.549 1 90.75 111 SER A N 1
ATOM 896 C CA . SER A 1 111 ? -6.617 11.57 3.299 1 90.75 111 SER A CA 1
ATOM 897 C C . SER A 1 111 ? -7.258 12.242 4.508 1 90.75 111 SER A C 1
ATOM 899 O O . SER A 1 111 ? -6.727 12.172 5.617 1 90.75 111 SER A O 1
ATOM 901 N N . ILE A 1 112 ? -8.328 12.844 4.262 1 85.81 112 ILE A N 1
ATOM 902 C CA . ILE A 1 112 ? -8.977 13.547 5.363 1 85.81 112 ILE A CA 1
ATOM 903 C C . ILE A 1 112 ? -9.461 12.539 6.406 1 85.81 112 ILE A C 1
ATOM 905 O O . ILE A 1 112 ? -9.43 12.82 7.605 1 85.81 112 ILE A O 1
ATOM 909 N N . MET A 1 113 ? -9.914 11.398 5.934 1 85.56 113 MET A N 1
ATOM 910 C CA . MET A 1 113 ? -10.359 10.352 6.852 1 85.56 113 MET A CA 1
ATOM 911 C C . MET A 1 113 ? -9.195 9.867 7.715 1 85.56 113 MET A C 1
ATOM 913 O O . MET A 1 113 ? -9.359 9.648 8.914 1 85.56 113 MET A O 1
ATOM 917 N N . ALA A 1 114 ? -8.102 9.711 7.07 1 81.31 114 ALA A N 1
ATOM 918 C CA . ALA A 1 114 ? -6.93 9.18 7.77 1 81.31 114 ALA A CA 1
ATOM 919 C C . ALA A 1 114 ? -6.422 10.164 8.812 1 81.31 114 ALA A C 1
ATOM 921 O O . ALA A 1 114 ? -5.957 9.766 9.883 1 81.31 114 ALA A O 1
ATOM 922 N N . MET A 1 115 ? -6.527 11.359 8.578 1 75 115 MET A N 1
ATOM 923 C CA . MET A 1 115 ? -5.93 12.383 9.438 1 75 115 MET A CA 1
ATOM 924 C C . MET A 1 115 ? -6.891 12.797 10.547 1 75 115 MET A C 1
ATOM 926 O O . MET A 1 115 ? -6.461 13.164 11.641 1 75 115 MET A O 1
ATOM 930 N N . HIS A 1 116 ? -8.133 12.75 10.266 1 63.78 116 HIS A N 1
ATOM 931 C CA . HIS A 1 116 ? -9.055 13.375 11.203 1 63.78 116 HIS A CA 1
ATOM 932 C C . HIS A 1 116 ? -10.102 12.375 11.695 1 63.78 116 HIS A C 1
ATOM 934 O O . HIS A 1 116 ? -10.914 12.695 12.562 1 63.78 116 HIS A O 1
ATOM 940 N N . GLY A 1 117 ? -10.125 11.258 11.203 1 57.44 117 GLY A N 1
ATOM 941 C CA . GLY A 1 117 ? -11.258 10.398 11.508 1 57.44 117 GLY A CA 1
ATOM 942 C C . GLY A 1 117 ? -11.227 9.852 12.922 1 57.44 117 GLY A C 1
ATOM 943 O O . GLY A 1 117 ? -10.359 9.039 13.258 1 57.44 117 GLY A O 1
ATOM 944 N N . GLU A 1 118 ? -12.023 10.445 13.703 1 55.34 118 GLU A N 1
ATOM 945 C CA . GLU A 1 118 ? -12.148 9.992 15.086 1 55.34 118 GLU A CA 1
ATOM 946 C C . GLU A 1 118 ? -12.508 8.508 15.148 1 55.34 118 GLU A C 1
ATOM 948 O O . GLU A 1 118 ? -11.953 7.762 15.961 1 55.34 118 GLU A O 1
ATOM 953 N N . ASP A 1 119 ? -13.516 8.156 14.328 1 53.59 119 ASP A N 1
ATOM 954 C CA . ASP A 1 119 ? -14.016 6.785 14.375 1 53.59 119 ASP A CA 1
ATOM 955 C C . ASP A 1 119 ? -13.039 5.828 13.695 1 53.59 119 ASP A C 1
ATOM 957 O O . ASP A 1 119 ? -13.148 4.609 13.844 1 53.59 119 ASP A O 1
ATOM 961 N N . TYR A 1 120 ? -12.234 6.391 13.055 1 52.28 120 TYR A N 1
ATOM 962 C CA . TYR A 1 120 ? -11.273 5.578 12.312 1 52.28 120 TYR A CA 1
ATOM 963 C C . TYR A 1 120 ? -9.867 5.762 12.859 1 52.28 120 TYR A C 1
ATOM 965 O O . TYR A 1 120 ? -8.883 5.633 12.117 1 52.28 120 TYR A O 1
ATOM 973 N N . THR A 1 121 ? -9.977 6.117 14.125 1 56.28 121 THR A N 1
ATOM 974 C CA . THR A 1 121 ? -8.742 6.621 14.719 1 56.28 121 THR A CA 1
ATOM 975 C C . THR A 1 121 ? -7.895 5.477 15.266 1 56.28 121 THR A C 1
ATOM 977 O O . THR A 1 121 ? -6.887 5.707 15.938 1 56.28 121 THR A O 1
ATOM 980 N N . SER A 1 122 ? -8.398 4.305 14.977 1 64.25 122 SER A N 1
ATOM 981 C CA . SER A 1 122 ? -7.395 3.332 15.391 1 64.25 122 SER A CA 1
ATOM 982 C C . SER A 1 122 ? -6.18 3.373 14.469 1 64.25 122 SER A C 1
ATOM 984 O O . SER A 1 122 ? -6.309 3.598 13.266 1 64.25 122 SER A O 1
ATOM 986 N N . PRO A 1 123 ? -5.074 3.365 15.117 1 65.62 123 PRO A N 1
ATOM 987 C CA . PRO A 1 123 ? -3.836 3.439 14.336 1 65.62 123 PRO A CA 1
ATOM 988 C C . PRO A 1 123 ? -3.818 2.471 13.156 1 65.62 123 PRO A C 1
ATOM 990 O O . PRO A 1 123 ? -3.361 2.826 12.07 1 65.62 123 PRO A O 1
ATOM 993 N N . ASN A 1 124 ? -4.426 1.356 13.398 1 71.69 124 ASN A N 1
ATOM 994 C CA . ASN A 1 124 ? -4.414 0.359 12.336 1 71.69 124 ASN A CA 1
ATOM 995 C C . ASN A 1 124 ? -5.301 0.779 11.164 1 71.69 124 ASN A C 1
ATOM 997 O O . ASN A 1 124 ? -4.934 0.583 10.008 1 71.69 124 ASN A O 1
ATOM 1001 N N . LEU A 1 125 ? -6.379 1.359 11.516 1 78.38 125 LEU A N 1
ATOM 1002 C CA . LEU A 1 125 ? -7.293 1.806 10.469 1 78.38 125 LEU A CA 1
ATOM 1003 C C . LEU A 1 125 ? -6.707 2.992 9.711 1 78.38 125 LEU A C 1
ATOM 1005 O O . LEU A 1 125 ? -6.816 3.062 8.484 1 78.38 125 LEU A O 1
ATOM 1009 N N . SER A 1 126 ? -6.129 3.852 10.453 1 77.88 126 SER A N 1
ATOM 1010 C CA . SER A 1 126 ? -5.496 4.996 9.812 1 77.88 126 SER A CA 1
ATOM 1011 C C . SER A 1 126 ? -4.395 4.559 8.852 1 77.88 126 SER A C 1
ATOM 1013 O O . SER A 1 126 ? -4.293 5.074 7.738 1 77.88 126 SER A O 1
ATOM 1015 N N . TRP A 1 127 ? -3.66 3.627 9.336 1 83.5 127 TRP A N 1
ATOM 1016 C CA . TRP A 1 127 ? -2.588 3.102 8.492 1 83.5 127 TRP A CA 1
ATOM 1017 C C . TRP A 1 127 ? -3.146 2.475 7.223 1 83.5 127 TRP A C 1
ATOM 1019 O O . TRP A 1 127 ? -2.586 2.648 6.137 1 83.5 127 TRP A O 1
ATOM 1029 N N . MET A 1 128 ? -4.258 1.802 7.328 1 87.62 128 MET A N 1
ATOM 1030 C CA . MET A 1 128 ? -4.902 1.195 6.168 1 87.62 128 MET A CA 1
ATOM 1031 C C . MET A 1 128 ? -5.391 2.266 5.195 1 87.62 128 MET A C 1
ATOM 1033 O O . MET A 1 128 ? -5.156 2.168 3.99 1 87.62 128 MET A O 1
ATOM 1037 N N . ILE A 1 129 ? -5.992 3.246 5.754 1 89.38 129 ILE A N 1
ATOM 1038 C CA . ILE A 1 129 ? -6.586 4.297 4.934 1 89.38 129 ILE A CA 1
ATOM 1039 C C . ILE A 1 129 ? -5.488 5.09 4.23 1 89.38 129 ILE A C 1
ATOM 1041 O O . ILE A 1 129 ? -5.586 5.375 3.035 1 89.38 129 ILE A O 1
ATOM 1045 N N . VAL A 1 130 ? -4.477 5.348 4.973 1 89.69 130 VAL A N 1
ATOM 1046 C CA . VAL A 1 130 ? -3.354 6.074 4.395 1 89.69 130 VAL A CA 1
ATOM 1047 C C . VAL A 1 130 ? -2.736 5.258 3.262 1 89.69 130 VAL A C 1
ATOM 1049 O O . VAL A 1 130 ? -2.357 5.809 2.225 1 89.69 130 VAL A O 1
ATOM 1052 N N . GLY A 1 131 ? -2.609 4.047 3.514 1 90.31 131 GLY A N 1
ATOM 1053 C CA . GLY A 1 131 ? -2.078 3.182 2.475 1 90.31 131 GLY A CA 1
ATOM 1054 C C . GLY A 1 131 ? -2.871 3.246 1.182 1 90.31 131 GLY A C 1
ATOM 1055 O O . GLY A 1 131 ? -2.293 3.328 0.096 1 90.31 131 GLY A O 1
ATOM 1056 N N . HIS A 1 132 ? -4.164 3.23 1.297 1 91.75 132 HIS A N 1
ATOM 1057 C CA . HIS A 1 132 ? -5.023 3.332 0.123 1 91.75 132 HIS A CA 1
ATOM 1058 C C . HIS A 1 132 ? -4.836 4.672 -0.584 1 91.75 132 HIS A C 1
ATOM 1060 O O . HIS A 1 132 ? -4.773 4.723 -1.814 1 91.75 132 HIS A O 1
ATOM 1066 N N . ALA A 1 133 ? -4.773 5.66 0.192 1 94.31 133 ALA A N 1
ATOM 1067 C CA . ALA A 1 133 ? -4.586 6.992 -0.384 1 94.31 133 ALA A CA 1
ATOM 1068 C C . ALA A 1 133 ? -3.254 7.09 -1.12 1 94.31 133 ALA A C 1
ATOM 1070 O O . ALA A 1 133 ? -3.193 7.605 -2.238 1 94.31 133 ALA A O 1
ATOM 1071 N N . CYS A 1 134 ? -2.236 6.586 -0.513 1 94.06 134 CYS A N 1
ATOM 1072 C CA . CYS A 1 134 ? -0.902 6.645 -1.1 1 94.06 134 CYS A CA 1
ATOM 1073 C C . CYS A 1 134 ? -0.844 5.859 -2.404 1 94.06 134 CYS A C 1
ATOM 1075 O O . CYS A 1 134 ? -0.248 6.316 -3.383 1 94.06 134 CYS A O 1
ATOM 1077 N N . ARG A 1 135 ? -1.441 4.77 -2.396 1 91.94 135 ARG A N 1
ATOM 1078 C CA . ARG A 1 135 ? -1.432 3.941 -3.598 1 91.94 135 ARG A CA 1
ATOM 1079 C C . ARG A 1 135 ? -2.123 4.648 -4.758 1 91.94 135 ARG A C 1
ATOM 1081 O O . ARG A 1 135 ? -1.63 4.625 -5.887 1 91.94 135 ARG A O 1
ATOM 1088 N N . GLN A 1 136 ? -3.234 5.156 -4.504 1 93.25 136 GLN A N 1
ATOM 1089 C CA . GLN A 1 136 ? -3.953 5.875 -5.555 1 93.25 136 GLN A CA 1
ATOM 1090 C C . GLN A 1 136 ? -3.193 7.125 -5.98 1 93.25 136 GLN A C 1
ATOM 1092 O O . GLN A 1 136 ? -3.182 7.477 -7.164 1 93.25 136 GLN A O 1
ATOM 1097 N N . ALA A 1 137 ? -2.568 7.758 -5.023 1 94 137 ALA A N 1
ATOM 1098 C CA . ALA A 1 137 ? -1.757 8.922 -5.355 1 94 137 ALA A CA 1
ATOM 1099 C C . ALA A 1 137 ? -0.63 8.555 -6.316 1 94 137 ALA A C 1
ATOM 1101 O O . ALA A 1 137 ? -0.344 9.297 -7.258 1 94 137 ALA A O 1
ATOM 1102 N N . GLU A 1 138 ? -0.014 7.422 -6.09 1 90.81 138 GLU A N 1
ATOM 1103 C CA . GLU A 1 138 ? 1.046 6.941 -6.969 1 90.81 138 GLU A CA 1
ATOM 1104 C C . GLU A 1 138 ? 0.505 6.613 -8.359 1 90.81 138 GLU A C 1
ATOM 1106 O O . GLU A 1 138 ? 1.112 6.977 -9.367 1 90.81 138 GLU A O 1
ATOM 1111 N N . ALA A 1 139 ? -0.611 5.957 -8.344 1 87.88 139 ALA A N 1
ATOM 1112 C CA . ALA A 1 139 ? -1.217 5.566 -9.617 1 87.88 139 ALA A CA 1
ATOM 1113 C C . ALA A 1 139 ? -1.58 6.793 -10.453 1 87.88 139 ALA A C 1
ATOM 1115 O O . ALA A 1 139 ? -1.481 6.77 -11.68 1 87.88 139 ALA A O 1
ATOM 1116 N N . LEU A 1 140 ? -1.996 7.871 -9.766 1 91 140 LEU A N 1
ATOM 1117 C CA . LEU A 1 140 ? -2.412 9.094 -10.445 1 91 140 LEU A CA 1
ATOM 1118 C C . LEU A 1 140 ? -1.203 9.938 -10.836 1 91 140 LEU A C 1
ATOM 1120 O O . LEU A 1 140 ? -1.32 10.867 -11.641 1 91 140 LEU A O 1
ATOM 1124 N N . GLY A 1 141 ? -0.054 9.578 -10.258 1 90.56 141 GLY A N 1
ATOM 1125 C CA . GLY A 1 141 ? 1.15 10.344 -10.555 1 90.56 141 GLY A CA 1
ATOM 1126 C C . GLY A 1 141 ? 1.137 11.734 -9.953 1 90.56 141 GLY A C 1
ATOM 1127 O O . GLY A 1 141 ? 1.553 12.695 -10.602 1 90.56 141 GLY A O 1
ATOM 1128 N N . LEU A 1 142 ? 0.642 11.852 -8.727 1 92.44 142 LEU A N 1
ATOM 1129 C CA . LEU A 1 142 ? 0.572 13.164 -8.094 1 92.44 142 LEU A CA 1
ATOM 1130 C C . LEU A 1 142 ? 1.962 13.781 -7.961 1 92.44 142 LEU A C 1
ATOM 1132 O O . LEU A 1 142 ? 2.102 15 -7.906 1 92.44 142 LEU A O 1
ATOM 1136 N N . HIS A 1 143 ? 2.988 12.953 -7.969 1 90.25 143 HIS A N 1
ATOM 1137 C CA . HIS A 1 143 ? 4.359 13.406 -7.766 1 90.25 143 HIS A CA 1
ATOM 1138 C C . HIS A 1 143 ? 5.027 13.758 -9.094 1 90.25 143 HIS A C 1
ATOM 1140 O O . HIS A 1 143 ? 6.141 14.289 -9.109 1 90.25 143 HIS A O 1
ATOM 1146 N N . VAL A 1 144 ? 4.312 13.367 -10.094 1 84.25 144 VAL A N 1
ATOM 1147 C CA . VAL A 1 144 ? 4.906 13.578 -11.406 1 84.25 144 VAL A CA 1
ATOM 1148 C C . VAL A 1 144 ? 4.418 14.914 -11.977 1 84.25 144 VAL A C 1
ATOM 1150 O O . VAL A 1 144 ? 3.346 15.398 -11.609 1 84.25 144 VAL A O 1
ATOM 1153 N N . LEU A 1 145 ? 5.164 15.547 -12.68 1 66.06 145 LEU A N 1
ATOM 1154 C CA . LEU A 1 145 ? 4.875 16.828 -13.305 1 66.06 145 LEU A CA 1
ATOM 1155 C C . LEU A 1 145 ? 3.934 16.672 -14.492 1 66.06 145 LEU A C 1
ATOM 1157 O O . LEU A 1 145 ? 4.383 16.453 -15.617 1 66.06 145 LEU A O 1
ATOM 1161 N N . PRO A 1 146 ? 2.65 16.609 -14.055 1 62.97 146 PRO A N 1
ATOM 1162 C CA . PRO A 1 146 ? 1.729 16.5 -15.188 1 62.97 146 PRO A CA 1
ATOM 1163 C C . PRO A 1 146 ? 1.56 17.812 -15.945 1 62.97 146 PRO A C 1
ATOM 1165 O O . PRO A 1 146 ? 1.94 18.875 -15.438 1 62.97 146 PRO A O 1
ATOM 1168 N N . HIS A 1 147 ? 1.312 17.766 -17.141 1 68.88 147 HIS A N 1
ATOM 1169 C CA . HIS A 1 147 ? 0.868 18.906 -17.938 1 68.88 147 HIS A CA 1
ATOM 1170 C C . HIS A 1 147 ? -0.326 19.594 -17.281 1 68.88 147 HIS A C 1
ATOM 1172 O O . HIS A 1 147 ? -1.394 19.703 -17.891 1 68.88 147 HIS A O 1
ATOM 1178 N N . LEU A 1 148 ? -0.21 19.844 -15.992 1 76.69 148 LEU A N 1
ATOM 1179 C CA . LEU A 1 148 ? -1.253 20.547 -15.258 1 76.69 148 LEU A CA 1
ATOM 1180 C C . LEU A 1 148 ? -0.922 22.031 -15.133 1 76.69 148 LEU A C 1
ATOM 1182 O O . LEU A 1 148 ? 0.236 22.422 -15.289 1 76.69 148 LEU A O 1
ATOM 1186 N N . ASP A 1 149 ? -1.982 22.859 -14.984 1 87.12 149 ASP A N 1
ATOM 1187 C CA . ASP A 1 149 ? -1.749 24.266 -14.625 1 87.12 149 ASP A CA 1
ATOM 1188 C C . ASP A 1 149 ? -1.016 24.375 -13.297 1 87.12 149 ASP A C 1
ATOM 1190 O O . ASP A 1 149 ? -0.963 23.406 -12.523 1 87.12 149 ASP A O 1
ATOM 1194 N N . PHE A 1 150 ? -0.491 25.453 -13.102 1 88 150 PHE A N 1
ATOM 1195 C CA . PHE A 1 150 ? 0.368 25.688 -11.945 1 88 150 PHE A CA 1
ATOM 1196 C C . PHE A 1 150 ? -0.356 25.328 -10.656 1 88 150 PHE A C 1
ATOM 1198 O O . PHE A 1 150 ? 0.178 24.594 -9.82 1 88 150 PHE A O 1
ATOM 1205 N N . GLU A 1 151 ? -1.52 25.828 -10.492 1 88.25 151 GLU A N 1
ATOM 1206 C CA . GLU A 1 151 ? -2.27 25.625 -9.258 1 88.25 151 GLU A CA 1
ATOM 1207 C C . GLU A 1 151 ? -2.578 24.141 -9.031 1 88.25 151 GLU A C 1
ATOM 1209 O O . GLU A 1 151 ? -2.408 23.641 -7.922 1 88.25 151 GLU A O 1
ATOM 1214 N N . SER A 1 152 ? -2.996 23.516 -10.07 1 88.56 152 SER A N 1
ATOM 1215 C CA . SER A 1 152 ? -3.338 22.094 -9.969 1 88.56 152 SER A CA 1
ATOM 1216 C C . SER A 1 152 ? -2.102 21.25 -9.695 1 88.56 152 SER A C 1
ATOM 1218 O O . SER A 1 152 ? -2.154 20.297 -8.914 1 88.56 152 SER A O 1
ATOM 1220 N N . HIS A 1 153 ? -1.098 21.641 -10.305 1 91.25 153 HIS A N 1
ATOM 1221 C CA . HIS A 1 153 ? 0.146 20.906 -10.094 1 91.25 153 HIS A CA 1
ATOM 1222 C C . HIS A 1 153 ? 0.646 21.047 -8.664 1 91.25 153 HIS A C 1
ATOM 1224 O O . HIS A 1 153 ? 1.025 20.062 -8.023 1 91.25 153 HIS A O 1
ATOM 1230 N N . GLN A 1 154 ? 0.627 22.281 -8.203 1 92.69 154 GLN A N 1
ATOM 1231 C CA . GLN A 1 154 ? 1.102 22.547 -6.848 1 92.69 154 GLN A CA 1
ATOM 1232 C C . GLN A 1 154 ? 0.213 21.859 -5.816 1 92.69 154 GLN A C 1
ATOM 1234 O O . GLN A 1 154 ? 0.706 21.344 -4.812 1 92.69 154 GLN A O 1
ATOM 1239 N N . ARG A 1 155 ? -1.013 21.828 -6.047 1 91.88 155 ARG A N 1
ATOM 1240 C CA . ARG A 1 155 ? -1.934 21.172 -5.133 1 91.88 155 ARG A CA 1
ATOM 1241 C C . ARG A 1 155 ? -1.66 19.672 -5.086 1 91.88 155 ARG A C 1
ATOM 1243 O O . ARG A 1 155 ? -1.622 19.062 -4.008 1 91.88 155 ARG A O 1
ATOM 1250 N N . SER A 1 156 ? -1.471 19.141 -6.285 1 92.69 156 SER A N 1
ATOM 1251 C CA . SER A 1 156 ? -1.172 17.719 -6.383 1 92.69 156 SER A CA 1
ATOM 1252 C C . SER A 1 156 ? 0.13 17.375 -5.664 1 92.69 156 SER A C 1
ATOM 1254 O O . SER A 1 156 ? 0.19 16.406 -4.906 1 92.69 156 SER A O 1
ATOM 1256 N N . LEU A 1 157 ? 1.063 18.141 -5.914 1 94.25 157 LEU A N 1
ATOM 1257 C CA . LEU A 1 157 ? 2.371 17.922 -5.309 1 94.25 157 LEU A CA 1
ATOM 1258 C C . LEU A 1 157 ? 2.297 18.062 -3.791 1 94.25 157 LEU A C 1
ATOM 1260 O O . LEU A 1 157 ? 2.906 17.281 -3.059 1 94.25 157 LEU A O 1
ATOM 1264 N N . THR A 1 158 ? 1.553 19.031 -3.334 1 94.38 158 THR A N 1
ATOM 1265 C CA . THR A 1 158 ? 1.409 19.266 -1.901 1 94.38 158 THR A CA 1
ATOM 1266 C C . THR A 1 158 ? 0.648 18.125 -1.24 1 94.38 158 THR A C 1
ATOM 1268 O O . THR A 1 158 ? 1 17.688 -0.141 1 94.38 158 THR A O 1
ATOM 1271 N N . LEU A 1 159 ? -0.348 17.688 -1.894 1 94.12 159 LEU A N 1
ATOM 1272 C CA . LEU A 1 159 ? -1.089 16.531 -1.38 1 94.12 159 LEU A CA 1
ATOM 1273 C C . LEU A 1 159 ? -0.2 15.297 -1.32 1 94.12 159 LEU A C 1
ATOM 1275 O O . LEU A 1 159 ? -0.262 14.531 -0.357 1 94.12 159 LEU A O 1
ATOM 1279 N N . PHE A 1 160 ? 0.599 15.086 -2.271 1 95.38 160 PHE A N 1
ATOM 1280 C CA . PHE A 1 160 ? 1.535 13.969 -2.287 1 95.38 160 PHE A CA 1
ATOM 1281 C C . PHE A 1 160 ? 2.455 14.016 -1.072 1 95.38 160 PHE A C 1
ATOM 1283 O O . PHE A 1 160 ? 2.631 13.008 -0.383 1 95.38 160 PHE A O 1
ATOM 1290 N N . TRP A 1 161 ? 2.971 15.141 -0.865 1 95.38 161 TRP A N 1
ATOM 1291 C CA . TRP A 1 161 ? 3.924 15.266 0.233 1 95.38 161 TRP A CA 1
ATOM 1292 C C . TRP A 1 161 ? 3.223 15.133 1.581 1 95.38 161 TRP A C 1
ATOM 1294 O O . TRP A 1 161 ? 3.799 14.609 2.537 1 95.38 161 TRP A O 1
ATOM 1304 N N . LEU A 1 162 ? 2.01 15.648 1.647 1 93.25 162 LEU A N 1
ATOM 1305 C CA . LEU A 1 162 ? 1.241 15.414 2.865 1 93.25 162 LEU A CA 1
ATOM 1306 C C . LEU A 1 162 ? 1.106 13.922 3.15 1 93.25 162 LEU A C 1
ATOM 1308 O O . LEU A 1 162 ? 1.315 13.484 4.281 1 93.25 162 LEU A O 1
ATOM 1312 N N . LEU A 1 163 ? 0.755 13.188 2.158 1 94.06 163 LEU A N 1
ATOM 1313 C CA . LEU A 1 163 ? 0.612 11.742 2.299 1 94.06 163 LEU A CA 1
ATOM 1314 C C . LEU A 1 163 ? 1.944 11.094 2.662 1 94.06 163 LEU A C 1
ATOM 1316 O O . LEU A 1 163 ? 1.988 10.164 3.475 1 94.06 163 LEU A O 1
ATOM 1320 N N . PHE A 1 164 ? 2.998 11.586 2.061 1 94.81 164 PHE A N 1
ATOM 1321 C CA . PHE A 1 164 ? 4.336 11.086 2.357 1 94.81 164 PHE A CA 1
ATOM 1322 C C . PHE A 1 164 ? 4.672 11.289 3.832 1 94.81 164 PHE A C 1
ATOM 1324 O O . PHE A 1 164 ? 5.199 10.383 4.48 1 94.81 164 PHE A O 1
ATOM 1331 N N . ILE A 1 165 ? 4.352 12.414 4.332 1 92.19 165 ILE A N 1
ATOM 1332 C CA . ILE A 1 165 ? 4.605 12.727 5.734 1 92.19 165 ILE A CA 1
ATOM 1333 C C . ILE A 1 165 ? 3.834 11.758 6.629 1 92.19 165 ILE A C 1
ATOM 1335 O O . ILE A 1 165 ? 4.402 11.172 7.551 1 92.19 165 ILE A O 1
ATOM 1339 N N . VAL A 1 166 ? 2.613 11.586 6.348 1 89.5 166 VAL A N 1
ATOM 1340 C CA . VAL A 1 166 ? 1.755 10.742 7.176 1 89.5 166 VAL A CA 1
ATOM 1341 C C . VAL A 1 166 ? 2.201 9.289 7.066 1 89.5 166 VAL A C 1
ATOM 1343 O O . VAL A 1 166 ? 2.236 8.57 8.07 1 89.5 166 VAL A O 1
ATOM 1346 N N . ASP A 1 167 ? 2.51 8.883 5.891 1 91.06 167 ASP A N 1
ATOM 1347 C CA . ASP A 1 167 ? 2.949 7.512 5.652 1 91.06 167 ASP A CA 1
ATOM 1348 C C . ASP A 1 167 ? 4.199 7.188 6.465 1 91.06 167 ASP A C 1
ATOM 1350 O O . ASP A 1 167 ? 4.262 6.156 7.137 1 91.06 167 ASP A O 1
ATOM 1354 N N . GLU A 1 168 ? 5.18 8.07 6.41 1 91 168 GLU A N 1
ATOM 1355 C CA . GLU A 1 168 ? 6.422 7.848 7.148 1 91 168 GLU A CA 1
ATOM 1356 C C . GLU A 1 168 ? 6.176 7.852 8.656 1 91 168 GLU A C 1
ATOM 1358 O O . GLU A 1 168 ? 6.777 7.066 9.391 1 91 168 GLU A O 1
ATOM 1363 N N . SER A 1 169 ? 5.355 8.758 9.016 1 85.81 169 SER A N 1
ATOM 1364 C CA . SER A 1 169 ? 5.043 8.844 10.438 1 85.81 169 SER A CA 1
ATOM 1365 C C . SER A 1 169 ? 4.367 7.566 10.938 1 85.81 169 SER A C 1
ATOM 1367 O O . SER A 1 169 ? 4.723 7.039 11.992 1 85.81 169 SER A O 1
ATOM 1369 N N . CYS A 1 170 ? 3.432 7.059 10.172 1 83.25 170 CYS A N 1
ATOM 1370 C CA . CYS A 1 170 ? 2.734 5.832 10.539 1 83.25 170 CYS A CA 1
ATOM 1371 C C . CYS A 1 170 ? 3.689 4.641 10.539 1 83.25 170 CYS A C 1
ATOM 1373 O O . CYS A 1 170 ? 3.643 3.805 11.438 1 83.25 170 CYS A O 1
ATOM 1375 N N . THR A 1 171 ? 4.508 4.609 9.555 1 85.12 171 THR A N 1
ATOM 1376 C CA . THR A 1 171 ? 5.445 3.504 9.406 1 85.12 171 THR A CA 1
ATOM 1377 C C . THR A 1 171 ? 6.41 3.445 10.586 1 85.12 171 THR A C 1
ATOM 1379 O O . THR A 1 171 ? 6.656 2.371 11.141 1 85.12 171 THR A O 1
ATOM 1382 N N . LEU A 1 172 ? 6.906 4.535 10.953 1 83 172 LEU A N 1
ATOM 1383 C CA . LEU A 1 172 ? 7.852 4.594 12.062 1 83 172 LEU A CA 1
ATOM 1384 C C . LEU A 1 172 ? 7.168 4.246 13.383 1 83 172 LEU A C 1
ATOM 1386 O O . LEU A 1 172 ? 7.777 3.625 14.258 1 83 172 LEU A O 1
ATOM 1390 N N . ALA A 1 173 ? 5.93 4.633 13.469 1 75.62 173 ALA A N 1
ATOM 1391 C CA . ALA A 1 173 ? 5.191 4.395 14.711 1 75.62 173 ALA A CA 1
ATOM 1392 C C . ALA A 1 173 ? 4.797 2.926 14.836 1 75.62 173 ALA A C 1
ATOM 1394 O O . ALA A 1 173 ? 4.863 2.35 15.93 1 75.62 173 ALA A O 1
ATOM 1395 N N . PHE A 1 174 ? 4.477 2.305 13.68 1 72.88 174 PHE A N 1
ATOM 1396 C CA . PHE A 1 174 ? 3.895 0.971 13.75 1 72.88 174 PHE A CA 1
ATOM 1397 C C . PHE A 1 174 ? 4.914 -0.088 13.352 1 72.88 174 PHE A C 1
ATOM 1399 O O . PHE A 1 174 ? 4.695 -1.281 13.562 1 72.88 174 PHE A O 1
ATOM 1406 N N . GLY A 1 175 ? 6.02 0.391 12.867 1 74.5 175 GLY A N 1
ATOM 1407 C CA . GLY A 1 175 ? 7.027 -0.571 12.445 1 74.5 175 GLY A CA 1
ATOM 1408 C C . GLY A 1 175 ? 6.621 -1.359 11.211 1 74.5 175 GLY A C 1
ATOM 1409 O O . GLY A 1 175 ? 6.863 -2.566 11.133 1 74.5 175 GLY A O 1
ATOM 1410 N N . ARG A 1 176 ? 5.902 -0.743 10.359 1 77.25 176 ARG A N 1
ATOM 1411 C CA . ARG A 1 176 ? 5.453 -1.385 9.125 1 77.25 176 ARG A CA 1
ATOM 1412 C C . ARG A 1 176 ? 6.121 -0.76 7.906 1 77.25 176 ARG A C 1
ATOM 1414 O O . ARG A 1 176 ? 6.871 0.212 8.031 1 77.25 176 ARG A O 1
ATOM 1421 N N . SER A 1 177 ? 5.898 -1.404 6.738 1 82.75 177 SER A N 1
ATOM 1422 C CA . SER A 1 177 ? 6.551 -0.908 5.531 1 82.75 177 SER A CA 1
ATOM 1423 C C . SER A 1 177 ? 5.828 0.313 4.977 1 82.75 177 SER A C 1
ATOM 1425 O O . SER A 1 177 ? 4.598 0.372 4.988 1 82.75 177 SER A O 1
ATOM 1427 N N . PRO A 1 178 ? 6.645 1.238 4.582 1 88 178 PRO A N 1
ATOM 1428 C CA . PRO A 1 178 ? 6.008 2.41 3.977 1 88 178 PRO A CA 1
ATOM 1429 C C . PRO A 1 178 ? 5.426 2.115 2.596 1 88 178 PRO A C 1
ATOM 1431 O O . PRO A 1 178 ? 5.938 1.254 1.877 1 88 178 PRO A O 1
ATOM 1434 N N . PHE A 1 179 ? 4.449 2.873 2.26 1 87.31 179 PHE A N 1
ATOM 1435 C CA . PHE A 1 179 ? 3.848 2.768 0.937 1 87.31 179 PHE A CA 1
ATOM 1436 C C . PHE A 1 179 ? 4.625 3.594 -0.081 1 87.31 179 PHE A C 1
ATOM 1438 O O . PHE A 1 179 ? 4.66 3.256 -1.266 1 87.31 179 PHE A O 1
ATOM 1445 N N . LEU A 1 180 ? 5.094 4.652 0.414 1 90.19 180 LEU A N 1
ATOM 1446 C CA . LEU A 1 180 ? 5.922 5.527 -0.409 1 90.19 180 LEU A CA 1
ATOM 1447 C C . LEU A 1 180 ? 7.367 5.523 0.076 1 90.19 180 LEU A C 1
ATOM 1449 O O . LEU A 1 180 ? 7.77 6.398 0.846 1 90.19 180 LEU A O 1
ATOM 1453 N N . PRO A 1 181 ? 8.102 4.562 -0.456 1 87 181 PRO A N 1
ATOM 1454 C CA . PRO A 1 181 ? 9.477 4.465 0.029 1 87 181 PRO A CA 1
ATOM 1455 C C . PRO A 1 181 ? 10.32 5.688 -0.328 1 87 181 PRO A C 1
ATOM 1457 O O . PRO A 1 181 ? 10.195 6.223 -1.434 1 87 181 PRO A O 1
ATOM 1460 N N . GLU A 1 182 ? 11.078 6.062 0.599 1 85.94 182 GLU A N 1
ATOM 1461 C CA . GLU A 1 182 ? 11.898 7.266 0.434 1 85.94 182 GLU A CA 1
ATOM 1462 C C . GLU A 1 182 ? 12.82 7.145 -0.777 1 85.94 182 GLU A C 1
ATOM 1464 O O . GLU A 1 182 ? 13.008 8.109 -1.516 1 85.94 182 GLU A O 1
ATOM 1469 N N . ASN A 1 183 ? 13.32 6.039 -1 1 83 183 ASN A N 1
ATOM 1470 C CA . ASN A 1 183 ? 14.266 5.832 -2.09 1 83 183 ASN A CA 1
ATOM 1471 C C . ASN A 1 183 ? 13.625 6.098 -3.449 1 83 183 ASN A C 1
ATOM 1473 O O . ASN A 1 183 ? 14.305 6.527 -4.383 1 83 183 ASN A O 1
ATOM 1477 N N . SER A 1 184 ? 12.398 5.938 -3.51 1 84.75 184 SER A N 1
ATOM 1478 C CA . SER A 1 184 ? 11.711 6.086 -4.785 1 84.75 184 SER A CA 1
ATOM 1479 C C . SER A 1 184 ? 11.32 7.539 -5.035 1 84.75 184 SER A C 1
ATOM 1481 O O . SER A 1 184 ? 11.148 7.949 -6.188 1 84.75 184 SER A O 1
ATOM 1483 N N . TYR A 1 185 ? 11.289 8.359 -3.936 1 88.12 185 TYR A N 1
ATOM 1484 C CA . TYR A 1 185 ? 10.656 9.664 -4.121 1 88.12 185 TYR A CA 1
ATOM 1485 C C . TYR A 1 185 ? 11.547 10.781 -3.6 1 88.12 185 TYR A C 1
ATOM 1487 O O . TYR A 1 185 ? 11.117 11.938 -3.508 1 88.12 185 TYR A O 1
ATOM 1495 N N . GLN A 1 186 ? 12.734 10.5 -3.281 1 84.5 186 GLN A N 1
ATOM 1496 C CA . GLN A 1 186 ? 13.648 11.477 -2.705 1 84.5 186 GLN A CA 1
ATOM 1497 C C . GLN A 1 186 ? 13.906 12.625 -3.672 1 84.5 186 GLN A C 1
ATOM 1499 O O . GLN A 1 186 ? 14.172 13.758 -3.248 1 84.5 186 GLN A O 1
ATOM 1504 N N . ASP A 1 187 ? 13.719 12.352 -4.98 1 87.75 187 ASP A N 1
ATOM 1505 C CA . ASP A 1 187 ? 14.047 13.367 -5.977 1 87.75 187 ASP A CA 1
ATOM 1506 C C . ASP A 1 187 ? 12.805 14.141 -6.41 1 87.75 187 ASP A C 1
ATOM 1508 O O . ASP A 1 187 ? 12.891 15.039 -7.25 1 87.75 187 ASP A O 1
ATOM 1512 N N . VAL A 1 188 ? 11.719 13.836 -5.895 1 92.25 188 VAL A N 1
ATOM 1513 C CA . VAL A 1 188 ? 10.508 14.594 -6.195 1 92.25 188 VAL A CA 1
ATOM 1514 C C . VAL A 1 188 ? 10.648 16.016 -5.672 1 92.25 188 VAL A C 1
ATOM 1516 O O . VAL A 1 188 ? 11.047 16.234 -4.523 1 92.25 188 VAL A O 1
ATOM 1519 N N . PRO A 1 189 ? 10.398 16.953 -6.492 1 92.56 189 PRO A N 1
ATOM 1520 C CA . PRO A 1 189 ? 10.578 18.344 -6.062 1 92.56 189 PRO A CA 1
ATOM 1521 C C . PRO A 1 189 ? 9.625 18.734 -4.945 1 92.56 189 PRO A C 1
ATOM 1523 O O . PRO A 1 189 ? 8.508 18.219 -4.859 1 92.56 189 PRO A O 1
ATOM 1526 N N . LEU A 1 190 ? 10.102 19.656 -4.164 1 94.31 190 LEU A N 1
ATOM 1527 C CA . LEU A 1 190 ? 9.219 20.297 -3.197 1 94.31 190 LEU A CA 1
ATOM 1528 C C . LEU A 1 190 ? 8.266 21.266 -3.893 1 94.31 190 LEU A C 1
ATOM 1530 O O . LEU A 1 190 ? 8.547 21.75 -4.992 1 94.31 190 LEU A O 1
ATOM 1534 N N . PRO A 1 191 ? 7.102 21.484 -3.262 1 93.25 191 PRO A N 1
ATOM 1535 C CA . PRO A 1 191 ? 6.25 22.531 -3.818 1 93.25 191 PRO A CA 1
ATOM 1536 C C . PRO A 1 191 ? 6.938 23.906 -3.828 1 93.25 191 PRO A C 1
ATOM 1538 O O . PRO A 1 191 ? 7.754 24.188 -2.953 1 93.25 191 PRO A O 1
ATOM 1541 N N . GLU A 1 192 ? 6.566 24.688 -4.859 1 93.5 192 GLU A N 1
ATOM 1542 C CA . GLU A 1 192 ? 7.062 26.062 -4.844 1 93.5 192 GLU A CA 1
ATOM 1543 C C . GLU A 1 192 ? 6.613 26.797 -3.582 1 93.5 192 GLU A C 1
ATOM 1545 O O . GLU A 1 192 ? 5.434 26.766 -3.229 1 93.5 192 GLU A O 1
ATOM 1550 N N . PHE A 1 193 ? 7.516 27.469 -2.992 1 93 193 PHE A N 1
ATOM 1551 C CA . PHE A 1 193 ? 7.301 28.031 -1.665 1 93 193 PHE A CA 1
ATOM 1552 C C . PHE A 1 193 ? 6.094 28.953 -1.661 1 93 193 PHE A C 1
ATOM 1554 O O . PHE A 1 193 ? 5.367 29.031 -0.668 1 93 193 PHE A O 1
ATOM 1561 N N . SER A 1 194 ? 5.859 29.625 -2.723 1 90.56 194 SER A N 1
ATOM 1562 C CA . SER A 1 194 ? 4.777 30.609 -2.797 1 90.56 194 SER A CA 1
ATOM 1563 C C . SER A 1 194 ? 3.416 29.938 -2.65 1 90.56 194 SER A C 1
ATOM 1565 O O . SER A 1 194 ? 2.443 30.578 -2.238 1 90.56 194 SER A O 1
ATOM 1567 N N . TYR A 1 195 ? 3.41 28.656 -2.863 1 91.56 195 TYR A N 1
ATOM 1568 C CA . TYR A 1 195 ? 2.123 27.969 -2.82 1 91.56 195 TYR A CA 1
ATOM 1569 C C . TYR A 1 195 ? 1.733 27.641 -1.386 1 91.56 195 TYR A C 1
ATOM 1571 O O . TYR A 1 195 ? 0.643 28 -0.932 1 91.56 195 TYR A O 1
ATOM 1579 N N . PRO A 1 196 ? 2.605 27.062 -0.625 1 90.12 196 PRO A N 1
ATOM 1580 C CA . PRO A 1 196 ? 2.242 26.75 0.759 1 90.12 196 PRO A CA 1
ATOM 1581 C C . PRO A 1 196 ? 2.027 28 1.608 1 90.12 196 PRO A C 1
ATOM 1583 O O . PRO A 1 196 ? 1.479 27.922 2.711 1 90.12 196 PRO A O 1
ATOM 1586 N N . VAL A 1 197 ? 2.43 29.047 1.141 1 85.38 197 VAL A N 1
ATOM 1587 C CA . VAL A 1 197 ? 2.207 30.297 1.87 1 85.38 197 VAL A CA 1
ATOM 1588 C C . VAL A 1 197 ? 0.709 30.562 1.982 1 85.38 197 VAL A C 1
ATOM 1590 O O . VAL A 1 197 ? 0.266 31.266 2.896 1 85.38 197 VAL A O 1
ATOM 1593 N N . LYS A 1 198 ? -0.019 29.969 1.19 1 75.81 198 LYS A N 1
ATOM 1594 C CA . LYS A 1 198 ? -1.473 30.109 1.229 1 75.81 198 LYS A CA 1
ATOM 1595 C C . LYS A 1 198 ? -2.049 29.469 2.494 1 75.81 198 LYS A C 1
ATOM 1597 O O . LYS A 1 198 ? -3.191 29.75 2.867 1 75.81 198 LYS A O 1
ATOM 1602 N N . PHE A 1 199 ? -1.241 28.672 3.045 1 72.94 199 PHE A N 1
ATOM 1603 C CA . PHE A 1 199 ? -1.679 27.984 4.246 1 72.94 199 PHE A CA 1
ATOM 1604 C C . PHE A 1 199 ? -1.613 28.891 5.461 1 72.94 199 PHE A C 1
ATOM 1606 O O . PHE A 1 199 ? -0.552 29.062 6.07 1 72.94 199 PHE A O 1
ATOM 1613 N N . GLN A 1 200 ? -2.705 29.5 5.73 1 71.94 200 GLN A N 1
ATOM 1614 C CA . GLN A 1 200 ? -2.771 30.453 6.828 1 71.94 200 GLN A CA 1
ATOM 1615 C C . GLN A 1 200 ? -3.734 29.984 7.91 1 71.94 200 GLN A C 1
ATOM 1617 O O . GLN A 1 200 ? -4.727 30.641 8.203 1 71.94 200 GLN A O 1
ATOM 1622 N N . PRO A 1 201 ? -3.439 28.828 8.367 1 61.97 201 PRO A N 1
ATOM 1623 C CA . PRO A 1 201 ? -4.461 28.266 9.25 1 61.97 201 PRO A CA 1
ATOM 1624 C C . PRO A 1 201 ? -4.719 29.125 10.484 1 61.97 201 PRO A C 1
ATOM 1626 O O . PRO A 1 201 ? -5.812 29.094 11.055 1 61.97 201 PRO A O 1
ATOM 1629 N N . HIS A 1 202 ? -3.758 29.859 10.914 1 56.88 202 HIS A N 1
ATOM 1630 C CA . HIS A 1 202 ? -3.877 30.625 12.141 1 56.88 202 HIS A CA 1
ATOM 1631 C C . HIS A 1 202 ? -4.516 31.984 11.883 1 56.88 202 HIS A C 1
ATOM 1633 O O . HIS A 1 202 ? -4.746 32.75 12.82 1 56.88 202 HIS A O 1
ATOM 1639 N N . THR A 1 203 ? -4.652 32.281 10.578 1 56.84 203 THR A N 1
ATOM 1640 C CA . THR A 1 203 ? -5.246 33.594 10.297 1 56.84 203 THR A CA 1
ATOM 1641 C C . THR A 1 203 ? -6.715 33.438 9.906 1 56.84 203 THR A C 1
ATOM 1643 O O . THR A 1 203 ? -7.367 34.406 9.547 1 56.84 203 THR A O 1
ATOM 1646 N N . GLY A 1 204 ? -7.172 32.219 9.844 1 54.88 204 GLY A N 1
ATOM 1647 C CA . GLY A 1 204 ? -8.531 32.062 9.359 1 54.88 204 GLY A CA 1
ATOM 1648 C C . GLY A 1 204 ? -9.555 32.719 10.258 1 54.88 204 GLY A C 1
ATOM 1649 O O . GLY A 1 204 ? -9.227 33.156 11.367 1 54.88 204 GLY A O 1
ATOM 1650 N N . SER A 1 205 ? -10.711 33.062 9.609 1 50.69 205 SER A N 1
ATOM 1651 C CA . SER A 1 205 ? -11.828 33.844 10.156 1 50.69 205 SER A CA 1
ATOM 1652 C C . SER A 1 205 ? -12.18 33.375 11.562 1 50.69 205 SER A C 1
ATOM 1654 O O . SER A 1 205 ? -12.922 34.031 12.281 1 50.69 205 SER A O 1
ATOM 1656 N N . HIS A 1 206 ? -11.742 32.219 11.836 1 48.81 206 HIS A N 1
ATOM 1657 C CA . HIS A 1 206 ? -12.172 31.719 13.141 1 48.81 206 HIS A CA 1
ATOM 1658 C C . HIS A 1 206 ? -11.414 32.406 14.266 1 48.81 206 HIS A C 1
ATOM 1660 O O . HIS A 1 206 ? -11.828 32.375 15.43 1 48.81 206 HIS A O 1
ATOM 1666 N N . PHE A 1 207 ? -10.328 32.938 13.938 1 44.31 207 PHE A N 1
ATOM 1667 C CA . PHE A 1 207 ? -9.609 33.656 14.984 1 44.31 207 PHE A CA 1
ATOM 1668 C C . PHE A 1 207 ? -10.109 35.094 15.094 1 44.31 207 PHE A C 1
ATOM 1670 O O . PHE A 1 207 ? -10.203 35.812 14.086 1 44.31 207 PHE A O 1
ATOM 1677 N N . ALA A 1 208 ? -11.094 35.25 16.047 1 47.25 208 ALA A N 1
ATOM 1678 C CA . ALA A 1 208 ? -11.719 36.5 16.422 1 47.25 208 ALA A CA 1
ATOM 1679 C C . ALA A 1 208 ? -10.711 37.656 16.406 1 47.25 208 ALA A C 1
ATOM 1681 O O . ALA A 1 208 ? -9.617 37.531 16.969 1 47.25 208 ALA A O 1
ATOM 1682 N N . GLY A 1 209 ? -11.039 38.688 15.578 1 44.34 209 GLY A N 1
ATOM 1683 C CA . GLY A 1 209 ? -10.406 40 15.617 1 44.34 209 GLY A CA 1
ATOM 1684 C C . GLY A 1 209 ? -9.219 40.125 14.672 1 44.34 209 GLY A C 1
ATOM 1685 O O . GLY A 1 209 ? -8.477 41.094 14.719 1 44.34 209 GLY A O 1
ATOM 1686 N N . SER A 1 210 ? -8.891 39.031 14.039 1 48.78 210 SER A N 1
ATOM 1687 C CA . SER A 1 210 ? -7.602 39.094 13.352 1 48.78 210 SER A CA 1
ATOM 1688 C C . SER A 1 210 ? -7.691 39.875 12.055 1 48.78 210 SER A C 1
ATOM 1690 O O . SER A 1 210 ? -8.648 39.719 11.289 1 48.78 210 SER A O 1
ATOM 1692 N N . GLN A 1 211 ? -7.324 41.031 12.07 1 48.88 211 GLN A N 1
ATOM 1693 C CA . GLN A 1 211 ? -7.07 41.844 10.875 1 48.88 211 GLN A CA 1
ATOM 1694 C C . GLN A 1 211 ? -6.238 41.062 9.859 1 48.88 211 GLN A C 1
ATOM 1696 O O . GLN A 1 211 ? -5.324 40.312 10.242 1 48.88 211 GLN A O 1
ATOM 1701 N N . THR A 1 212 ? -6.879 40.656 8.727 1 53.5 212 THR A N 1
ATOM 1702 C CA . THR A 1 212 ? -6.105 40.062 7.641 1 53.5 212 THR A CA 1
ATOM 1703 C C . THR A 1 212 ? -4.73 40.719 7.531 1 53.5 212 THR A C 1
ATOM 1705 O O . THR A 1 212 ? -4.629 41.938 7.309 1 53.5 212 THR A O 1
ATOM 1708 N N . PRO A 1 213 ? -3.785 40.156 8.141 1 56.34 213 PRO A N 1
ATOM 1709 C CA . PRO A 1 213 ? -2.469 40.781 8.039 1 56.34 213 PRO A CA 1
ATOM 1710 C C . PRO A 1 213 ? -2.145 41.219 6.613 1 56.34 213 PRO A C 1
ATOM 1712 O O . PRO A 1 213 ? -2.682 40.688 5.648 1 56.34 213 PRO A O 1
ATOM 1715 N N . SER A 1 214 ? -1.599 42.438 6.367 1 60.03 214 SER A N 1
ATOM 1716 C CA . SER A 1 214 ? -1.159 43.062 5.109 1 60.03 214 SER A CA 1
ATOM 1717 C C . SER A 1 214 ? -0.304 42.062 4.305 1 60.03 214 SER A C 1
ATOM 1719 O O . SER A 1 214 ? -0.352 42.062 3.074 1 60.03 214 SER A O 1
ATOM 1721 N N . LYS A 1 215 ? 0.542 41.156 5.023 1 73.88 215 LYS A N 1
ATOM 1722 C CA . LYS A 1 215 ? 1.375 40.125 4.363 1 73.88 215 LYS A CA 1
ATOM 1723 C C . LYS A 1 215 ? 1.109 38.75 4.93 1 73.88 215 LYS A C 1
ATOM 1725 O O . LYS A 1 215 ? 0.997 38.562 6.145 1 73.88 215 LYS A O 1
ATOM 1730 N N . PRO A 1 216 ? 1.027 37.844 4.031 1 83.88 216 PRO A N 1
ATOM 1731 C CA . PRO A 1 216 ? 0.755 36.469 4.516 1 83.88 216 PRO A CA 1
ATOM 1732 C C . PRO A 1 216 ? 1.903 35.906 5.34 1 83.88 216 PRO A C 1
ATOM 1734 O O . PRO A 1 216 ? 3.07 36.188 5.07 1 83.88 216 PRO A O 1
ATOM 1737 N N . SER A 1 217 ? 1.573 35.281 6.422 1 87.12 217 SER A N 1
ATOM 1738 C CA . SER A 1 217 ? 2.578 34.656 7.262 1 87.12 217 SER A CA 1
ATOM 1739 C C . SER A 1 217 ? 3.299 33.531 6.504 1 87.12 217 SER A C 1
ATOM 1741 O O . SER A 1 217 ? 2.682 32.812 5.73 1 87.12 217 SER A O 1
ATOM 1743 N N . GLN A 1 218 ? 4.578 33.375 6.793 1 90.69 218 GLN A N 1
ATOM 1744 C CA . GLN A 1 218 ? 5.375 32.344 6.156 1 90.69 218 GLN A CA 1
ATOM 1745 C C . GLN A 1 218 ? 5.543 31.141 7.082 1 90.69 218 GLN A C 1
ATOM 1747 O O . GLN A 1 218 ? 6.117 30.125 6.688 1 90.69 218 GLN A O 1
ATOM 1752 N N . PHE A 1 219 ? 5.031 31.188 8.281 1 91.06 219 PHE A N 1
ATOM 1753 C CA . PHE A 1 219 ? 5.25 30.156 9.289 1 91.06 219 PHE A CA 1
ATOM 1754 C C . PHE A 1 219 ? 4.711 28.812 8.82 1 91.06 219 PHE A C 1
ATOM 1756 O O . PHE A 1 219 ? 5.418 27.812 8.875 1 91.06 219 PHE A O 1
ATOM 1763 N N . GLY A 1 220 ? 3.48 28.859 8.352 1 88.81 220 GLY A N 1
ATOM 1764 C CA . GLY A 1 220 ? 2.865 27.625 7.887 1 88.81 220 GLY A CA 1
ATOM 1765 C C . GLY A 1 220 ? 3.631 26.969 6.758 1 88.81 220 GLY A C 1
ATOM 1766 O O . GLY A 1 220 ? 3.762 25.734 6.723 1 88.81 220 GLY A O 1
ATOM 1767 N N . ALA A 1 221 ? 4.109 27.75 5.855 1 91.69 221 ALA A N 1
ATOM 1768 C CA . ALA A 1 221 ? 4.879 27.234 4.727 1 91.69 221 ALA A CA 1
ATOM 1769 C C . ALA A 1 221 ? 6.18 26.594 5.199 1 91.69 221 ALA A C 1
ATOM 1771 O O . ALA A 1 221 ? 6.52 25.484 4.773 1 91.69 221 ALA A O 1
ATOM 1772 N N . HIS A 1 222 ? 6.879 27.234 6.109 1 93.75 222 HIS A N 1
ATOM 1773 C CA . HIS A 1 222 ? 8.117 26.703 6.645 1 93.75 222 HIS A CA 1
ATOM 1774 C C . HIS A 1 222 ? 7.867 25.422 7.441 1 93.75 222 HIS A C 1
ATOM 1776 O O . HIS A 1 222 ? 8.648 24.469 7.367 1 93.75 222 HIS A O 1
ATOM 1782 N N . PHE A 1 223 ? 6.766 25.469 8.133 1 92.25 223 PHE A N 1
ATOM 1783 C CA . PHE A 1 223 ? 6.383 24.312 8.93 1 92.25 223 PHE A CA 1
ATOM 1784 C C . PHE A 1 223 ? 6.16 23.094 8.039 1 92.25 223 PHE A C 1
ATOM 1786 O O . PHE A 1 223 ? 6.668 22.016 8.32 1 92.25 223 PHE A O 1
ATOM 1793 N N . PHE A 1 224 ? 5.469 23.297 6.992 1 92.06 224 PHE A N 1
ATOM 1794 C CA . PHE A 1 224 ? 5.137 22.203 6.078 1 92.06 224 PHE A CA 1
ATOM 1795 C C . PHE A 1 224 ? 6.383 21.703 5.367 1 92.06 224 PHE A C 1
ATOM 1797 O O . PHE A 1 224 ? 6.617 20.484 5.305 1 92.06 224 PHE A O 1
ATOM 1804 N N . ILE A 1 225 ? 7.176 22.594 4.848 1 94.75 225 ILE A N 1
ATOM 1805 C CA . ILE A 1 225 ? 8.391 22.219 4.141 1 94.75 225 ILE A CA 1
ATOM 1806 C C . ILE A 1 225 ? 9.336 21.484 5.094 1 94.75 225 ILE A C 1
ATOM 1808 O O . ILE A 1 225 ? 9.961 20.484 4.719 1 94.75 225 ILE A O 1
ATOM 1812 N N . GLY A 1 226 ? 9.461 22.031 6.293 1 95 226 GLY A N 1
ATOM 1813 C CA . GLY A 1 226 ? 10.227 21.328 7.305 1 95 226 GLY A CA 1
ATOM 1814 C C . GLY A 1 226 ? 9.727 19.906 7.551 1 95 226 GLY A C 1
ATOM 1815 O O . GLY A 1 226 ? 10.516 19 7.762 1 95 226 GLY A O 1
ATOM 1816 N N . GLY A 1 227 ? 8.383 19.781 7.512 1 94.19 227 GLY A N 1
ATOM 1817 C CA . GLY A 1 227 ? 7.781 18.469 7.68 1 94.19 227 GLY A CA 1
ATOM 1818 C C . GLY A 1 227 ? 8.148 17.5 6.578 1 94.19 227 GLY A C 1
ATOM 1819 O O . GLY A 1 227 ? 8.375 16.312 6.836 1 94.19 227 GLY A O 1
ATOM 1820 N N . ILE A 1 228 ? 8.219 17.984 5.363 1 95.69 228 ILE A N 1
ATOM 1821 C CA . ILE A 1 228 ? 8.602 17.141 4.23 1 95.69 228 ILE A CA 1
ATOM 1822 C C . ILE A 1 228 ? 10.039 16.672 4.418 1 95.69 228 ILE A C 1
ATOM 1824 O O . ILE A 1 228 ? 10.328 15.477 4.254 1 95.69 228 ILE A O 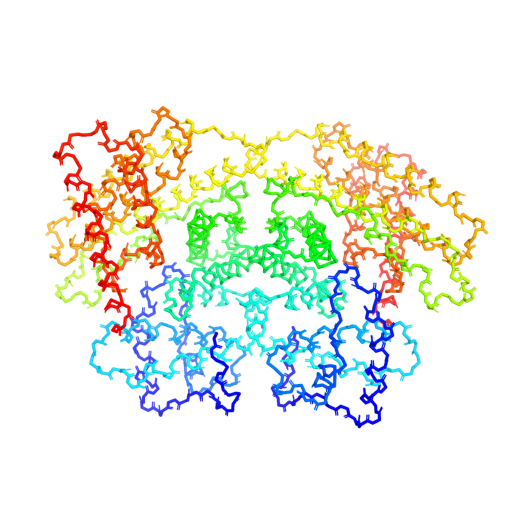1
ATOM 1828 N N . LYS A 1 229 ? 10.875 17.562 4.785 1 96.62 229 LYS A N 1
ATOM 1829 C CA . LYS A 1 229 ? 12.281 17.219 4.977 1 96.62 229 LYS A CA 1
ATOM 1830 C C . LYS A 1 229 ? 12.461 16.203 6.098 1 96.62 229 LYS A C 1
ATOM 1832 O O . LYS A 1 229 ? 13.281 15.289 5.996 1 96.62 229 LYS A O 1
ATOM 1837 N N . LEU A 1 230 ? 11.719 16.422 7.105 1 96.5 230 LEU A N 1
ATOM 1838 C CA . LEU A 1 230 ? 11.773 15.461 8.203 1 96.5 230 LEU A CA 1
ATOM 1839 C C . LEU A 1 230 ? 11.297 14.086 7.742 1 96.5 230 LEU A C 1
ATOM 1841 O O . LEU A 1 230 ? 11.875 13.062 8.109 1 96.5 230 LEU A O 1
ATOM 1845 N N . ALA A 1 231 ? 10.242 14.086 6.992 1 95.69 231 ALA A N 1
ATOM 1846 C CA . ALA A 1 231 ? 9.703 12.828 6.488 1 95.69 231 ALA A CA 1
ATOM 1847 C C . ALA A 1 231 ? 10.734 12.078 5.656 1 95.69 231 ALA A C 1
ATOM 1849 O O . ALA A 1 231 ? 10.82 10.852 5.719 1 95.69 231 ALA A O 1
ATOM 1850 N N . LYS A 1 232 ? 11.492 12.758 4.902 1 94.94 232 LYS A N 1
ATOM 1851 C CA . LYS A 1 232 ? 12.57 12.133 4.133 1 94.94 232 LYS A CA 1
ATOM 1852 C C . LYS A 1 232 ? 13.602 11.492 5.055 1 94.94 232 LYS A C 1
ATOM 1854 O O . LYS A 1 232 ? 14.07 10.383 4.789 1 94.94 232 LYS A O 1
ATOM 1859 N N . ILE A 1 233 ? 13.914 12.156 6.094 1 96.25 233 ILE A N 1
ATOM 1860 C CA . ILE A 1 233 ? 14.852 11.602 7.066 1 96.25 233 ILE A CA 1
ATOM 1861 C C . ILE A 1 233 ? 14.242 10.359 7.719 1 96.25 233 ILE A C 1
ATOM 1863 O O . ILE A 1 233 ? 14.922 9.352 7.914 1 96.25 233 ILE A O 1
ATOM 1867 N N . MET A 1 234 ? 12.984 10.484 8.062 1 94.75 234 MET A N 1
ATOM 1868 C CA . MET A 1 234 ? 12.289 9.328 8.609 1 94.75 234 MET A CA 1
ATOM 1869 C C . MET A 1 234 ? 12.367 8.141 7.656 1 94.75 234 MET A C 1
ATOM 1871 O O . MET A 1 234 ? 12.516 6.996 8.094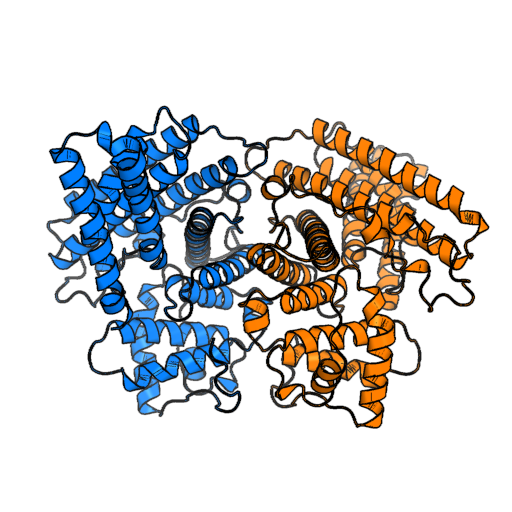 1 94.75 234 MET A O 1
ATOM 1875 N N . GLY A 1 235 ? 12.25 8.438 6.391 1 92.31 235 GLY A N 1
ATOM 1876 C CA . GLY A 1 235 ? 12.414 7.387 5.398 1 92.31 235 GLY A CA 1
ATOM 1877 C C . GLY A 1 235 ? 13.75 6.676 5.496 1 92.31 235 GLY A C 1
ATOM 1878 O O . GLY A 1 235 ? 13.812 5.449 5.398 1 92.31 235 GLY A O 1
ATOM 1879 N N . SER A 1 236 ? 14.766 7.387 5.734 1 92 236 SER A N 1
ATOM 1880 C CA . SER A 1 236 ? 16.094 6.809 5.906 1 92 236 SER A CA 1
ATOM 1881 C C . SER A 1 236 ? 16.172 5.965 7.172 1 92 236 SER A C 1
ATOM 1883 O O . SER A 1 236 ? 16.859 4.945 7.199 1 92 236 SER A O 1
ATOM 1885 N N . ILE A 1 237 ? 15.523 6.438 8.156 1 93.5 237 ILE A N 1
ATOM 1886 C CA . ILE A 1 237 ? 15.492 5.695 9.414 1 93.5 237 ILE A CA 1
ATOM 1887 C C . ILE A 1 237 ? 14.773 4.363 9.211 1 93.5 237 ILE A C 1
ATOM 1889 O O . ILE A 1 237 ? 15.234 3.322 9.68 1 93.5 237 ILE A O 1
ATOM 1893 N N . ILE A 1 238 ? 13.664 4.414 8.523 1 90.94 238 ILE A N 1
ATOM 1894 C CA . ILE A 1 238 ? 12.883 3.215 8.25 1 90.94 238 ILE A CA 1
ATOM 1895 C C . ILE A 1 238 ? 13.734 2.211 7.477 1 90.94 238 ILE A C 1
ATOM 1897 O O . ILE A 1 238 ? 13.734 1.018 7.789 1 90.94 238 ILE A O 1
ATOM 1901 N N . GLU A 1 239 ? 14.445 2.713 6.523 1 87.88 239 GLU A N 1
ATOM 1902 C CA . GLU A 1 239 ? 15.352 1.849 5.777 1 87.88 239 GLU A CA 1
ATOM 1903 C C . GLU A 1 239 ? 16.422 1.247 6.688 1 87.88 239 GLU A C 1
ATOM 1905 O O . GLU A 1 239 ? 16.703 0.052 6.605 1 87.88 239 GLU A O 1
ATOM 1910 N N . PHE A 1 240 ? 16.984 2.016 7.57 1 90 240 PHE A N 1
ATOM 1911 C CA . PHE A 1 240 ? 18.031 1.601 8.492 1 90 240 PHE A CA 1
ATOM 1912 C C . PHE A 1 240 ? 17.516 0.539 9.461 1 90 240 PHE A C 1
ATOM 1914 O O . PHE A 1 240 ? 18.219 -0.404 9.797 1 90 240 PHE A O 1
ATOM 1921 N N . LEU A 1 241 ? 16.312 0.733 9.852 1 88.38 241 LEU A N 1
ATOM 1922 C CA . LEU A 1 241 ? 15.75 -0.162 10.859 1 88.38 241 LEU A CA 1
ATOM 1923 C C . LEU A 1 241 ? 15.258 -1.454 10.219 1 88.38 241 LEU A C 1
ATOM 1925 O O . LEU A 1 241 ? 14.984 -2.434 10.914 1 88.38 241 LEU A O 1
ATOM 1929 N N . SER A 1 242 ? 15.141 -1.452 8.977 1 83.94 242 SER A N 1
ATOM 1930 C CA . SER A 1 242 ? 14.703 -2.658 8.281 1 83.94 242 SER A CA 1
ATOM 1931 C C . SER A 1 242 ? 15.773 -3.744 8.32 1 83.94 242 SER A C 1
ATOM 1933 O O . SER A 1 242 ? 16.969 -3.443 8.391 1 83.94 242 SER A O 1
ATOM 1935 N N . PRO A 1 243 ? 15.422 -5.062 8.281 1 79.75 243 PRO A N 1
ATOM 1936 C CA . PRO A 1 243 ? 16.359 -6.176 8.414 1 79.75 243 PRO A CA 1
ATOM 1937 C C . PRO A 1 243 ? 17.375 -6.234 7.266 1 79.75 243 PRO A C 1
ATOM 1939 O O . PRO A 1 243 ? 18.5 -6.688 7.453 1 79.75 243 PRO A O 1
ATOM 1942 N N . GLY A 1 244 ? 17.172 -5.781 6.191 1 77.5 244 GLY A N 1
ATOM 1943 C CA . GLY A 1 244 ? 18.062 -5.875 5.047 1 77.5 244 GLY A CA 1
ATOM 1944 C C . GLY A 1 244 ? 19.156 -4.824 5.062 1 77.5 244 GLY A C 1
ATOM 1945 O O . GLY A 1 244 ? 19.266 -4.051 6.012 1 77.5 244 GLY A O 1
ATOM 1946 N N . PRO A 1 245 ? 20.062 -4.996 4.152 1 80.81 245 PRO A N 1
ATOM 1947 C CA . PRO A 1 245 ? 21.141 -4.008 4.066 1 80.81 245 PRO A CA 1
ATOM 1948 C C . PRO A 1 245 ? 20.625 -2.586 3.869 1 80.81 245 PRO A C 1
ATOM 1950 O O . PRO A 1 245 ? 19.609 -2.381 3.195 1 80.81 245 PRO A O 1
ATOM 1953 N N . SER A 1 246 ? 21.344 -1.639 4.586 1 83.62 246 SER A N 1
ATOM 1954 C CA . SER A 1 246 ? 20.969 -0.234 4.484 1 83.62 246 SER A CA 1
ATOM 1955 C C . SER A 1 246 ? 22.078 0.596 3.848 1 83.62 246 SER A C 1
ATOM 1957 O O . SER A 1 246 ? 23.266 0.349 4.09 1 83.62 246 SER A O 1
ATOM 1959 N N . ALA A 1 247 ? 21.641 1.519 3.074 1 82.12 247 ALA A N 1
ATOM 1960 C CA . ALA A 1 247 ? 22.578 2.453 2.461 1 82.12 247 ALA A CA 1
ATOM 1961 C C . ALA A 1 247 ? 23.031 3.508 3.465 1 82.12 247 ALA A C 1
ATOM 1963 O O . ALA A 1 247 ? 24 4.227 3.221 1 82.12 247 ALA A O 1
ATOM 1964 N N . PHE A 1 248 ? 22.406 3.59 4.699 1 87.06 248 PHE A N 1
ATOM 1965 C CA . PHE A 1 248 ? 22.672 4.633 5.684 1 87.06 248 PHE A CA 1
ATOM 1966 C C . PHE A 1 248 ? 23.172 4.031 6.992 1 87.06 248 PHE A C 1
ATOM 1968 O O . PHE A 1 248 ? 22.781 2.926 7.363 1 87.06 248 PHE A O 1
ATOM 1975 N N . THR A 1 249 ? 24.047 4.816 7.645 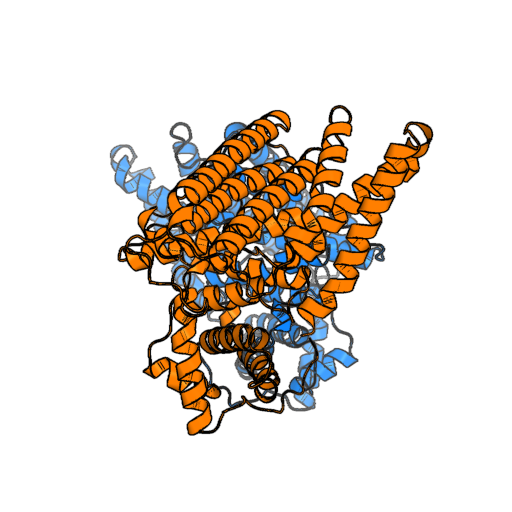1 91.5 249 THR A N 1
ATOM 1976 C CA . THR A 1 249 ? 24.438 4.457 9 1 91.5 249 THR A CA 1
ATOM 1977 C C . THR A 1 249 ? 23.672 5.293 10.023 1 91.5 249 THR A C 1
ATOM 1979 O O . THR A 1 249 ? 23.188 6.379 9.703 1 91.5 249 THR A O 1
ATOM 1982 N N . ARG A 1 250 ? 23.625 4.84 11.188 1 93.81 250 ARG A N 1
ATOM 1983 C CA . ARG A 1 250 ? 22.953 5.547 12.281 1 93.81 250 ARG A CA 1
ATOM 1984 C C . ARG A 1 250 ? 23.562 6.934 12.484 1 93.81 250 ARG A C 1
ATOM 1986 O O . ARG A 1 250 ? 22.828 7.91 12.68 1 93.81 250 ARG A O 1
ATOM 1993 N N . HIS A 1 251 ? 24.859 6.961 12.43 1 94.06 251 HIS A N 1
ATOM 1994 C CA . HIS A 1 251 ? 25.578 8.203 12.664 1 94.06 251 HIS A CA 1
ATOM 1995 C C . HIS A 1 251 ? 25.25 9.242 11.594 1 94.06 251 HIS A C 1
ATOM 1997 O O . HIS A 1 251 ? 25.031 10.414 11.898 1 94.06 251 HIS A O 1
ATOM 2003 N N . GLU A 1 252 ? 25.188 8.812 10.383 1 94.88 252 GLU A N 1
ATOM 2004 C CA . GLU A 1 252 ? 24.859 9.711 9.281 1 94.88 252 GLU A CA 1
ATOM 2005 C C . GLU A 1 252 ? 23.438 10.266 9.422 1 94.88 252 GLU A C 1
ATOM 2007 O O . GLU A 1 252 ? 23.203 11.453 9.188 1 94.88 252 GLU A O 1
ATOM 2012 N N . ILE A 1 253 ? 22.531 9.453 9.836 1 96.5 253 ILE A N 1
ATOM 2013 C CA . ILE A 1 253 ? 21.141 9.852 10 1 96.5 253 ILE A CA 1
ATOM 2014 C C . ILE A 1 253 ? 21.016 10.852 11.156 1 96.5 253 ILE A C 1
ATOM 2016 O O . ILE A 1 253 ? 20.297 11.844 11.055 1 96.5 253 ILE A O 1
ATOM 2020 N N . LYS A 1 254 ? 21.75 10.578 12.18 1 96.44 254 LYS A N 1
ATOM 2021 C CA . LYS A 1 254 ? 21.75 11.461 13.344 1 96.44 254 LYS A CA 1
ATOM 2022 C C . LYS A 1 254 ? 22.219 12.867 12.977 1 96.44 254 LYS A C 1
ATOM 2024 O O . LYS A 1 254 ? 21.609 13.852 13.383 1 96.44 254 LYS A O 1
ATOM 2029 N N . ILE A 1 255 ? 23.219 12.898 12.219 1 97 255 ILE A N 1
ATOM 2030 C CA . ILE A 1 255 ? 23.766 14.188 11.797 1 97 255 ILE A CA 1
ATOM 2031 C C . ILE A 1 255 ? 22.734 14.938 10.953 1 97 255 ILE A C 1
ATOM 2033 O O . ILE A 1 255 ? 22.516 16.125 11.156 1 97 255 ILE A O 1
ATOM 2037 N N . LYS A 1 256 ? 22.109 14.242 10.078 1 97.06 256 LYS A N 1
ATOM 2038 C CA . LYS A 1 256 ? 21.094 14.844 9.227 1 97.06 256 LYS A CA 1
ATOM 2039 C C . LYS A 1 256 ? 19.906 15.352 10.047 1 97.06 256 LYS A C 1
ATOM 2041 O O . LYS A 1 256 ? 19.375 16.438 9.781 1 97.06 256 LYS A O 1
ATOM 2046 N N . LEU A 1 257 ? 19.531 14.594 11 1 98.06 257 LEU A N 1
ATOM 2047 C CA . LEU A 1 257 ? 18.391 14.93 11.852 1 98.06 257 LEU A CA 1
ATOM 2048 C C . LEU A 1 257 ? 18.703 16.156 12.695 1 98.06 257 LEU A C 1
ATOM 2050 O O . LEU A 1 257 ? 17.859 17.062 12.828 1 98.06 257 LEU A O 1
ATOM 2054 N N . GLU A 1 258 ? 19.875 16.203 13.234 1 97.88 258 GLU A N 1
ATOM 2055 C CA . GLU A 1 258 ? 20.281 17.344 14.055 1 97.88 258 GLU A CA 1
ATOM 2056 C C . GLU A 1 258 ? 20.375 18.625 13.219 1 97.88 258 GLU A C 1
ATOM 2058 O O . GLU A 1 258 ? 19.969 19.688 13.672 1 97.88 258 GLU A O 1
ATOM 2063 N N . LYS A 1 259 ? 20.922 18.453 12.078 1 98.31 259 LYS A N 1
ATOM 2064 C CA . LYS A 1 259 ? 21 19.594 11.18 1 98.31 259 LYS A CA 1
ATOM 2065 C C . LYS A 1 259 ? 19.609 20.094 10.797 1 98.31 259 LYS A C 1
ATOM 2067 O O . LYS A 1 259 ? 19.359 21.297 10.805 1 98.31 259 LYS A O 1
ATOM 2072 N N . TRP A 1 260 ? 18.766 19.188 10.422 1 98.38 260 TRP A N 1
ATOM 2073 C CA . TRP A 1 260 ? 17.375 19.531 10.094 1 98.38 260 TRP A CA 1
ATOM 2074 C C . TRP A 1 260 ? 16.719 20.266 11.25 1 98.38 260 TRP A C 1
ATOM 2076 O O . TRP A 1 260 ? 16.047 21.281 11.039 1 98.38 260 TRP A O 1
ATOM 2086 N N . TYR A 1 261 ? 16.891 19.781 12.422 1 98.25 261 TYR A N 1
ATOM 2087 C CA . TYR A 1 261 ? 16.25 20.359 13.602 1 98.25 261 TYR A CA 1
ATOM 2088 C C . TYR A 1 261 ? 16.719 21.797 13.828 1 98.25 261 TYR A C 1
ATOM 2090 O O . TYR A 1 261 ? 15.898 22.703 14 1 98.25 261 TYR A O 1
ATOM 2098 N N . ALA A 1 262 ? 18 21.938 13.805 1 98.19 262 ALA A N 1
ATOM 2099 C CA . ALA A 1 262 ? 18.594 23.25 14.047 1 98.19 262 ALA A CA 1
ATOM 2100 C C . ALA A 1 262 ? 18.109 24.266 13.016 1 98.19 262 ALA A C 1
ATOM 2102 O O . ALA A 1 262 ? 17.734 25.391 13.367 1 98.19 262 ALA A O 1
ATOM 2103 N N . GLU A 1 263 ? 18.094 23.859 11.82 1 98.12 263 GLU A N 1
ATOM 2104 C CA . GLU A 1 263 ? 17.703 24.766 10.742 1 98.12 263 GLU A CA 1
ATOM 2105 C C . GLU A 1 263 ? 16.203 25.078 10.789 1 98.12 263 GLU A C 1
ATOM 2107 O O . GLU A 1 263 ? 15.805 26.219 10.602 1 98.12 263 GLU A O 1
ATOM 2112 N N . THR A 1 264 ? 15.414 24.062 11.023 1 97.75 264 THR A N 1
ATOM 2113 C CA . THR A 1 264 ? 13.969 24.234 11.008 1 97.75 264 THR A CA 1
ATOM 2114 C C . THR A 1 264 ? 13.516 25.094 12.188 1 97.75 264 THR A C 1
ATOM 2116 O O . THR A 1 264 ? 12.703 26 12.023 1 97.75 264 THR A O 1
ATOM 2119 N N . ILE A 1 265 ? 14.031 24.828 13.328 1 97.38 265 ILE A N 1
ATOM 2120 C CA . ILE A 1 265 ? 13.648 25.562 14.523 1 97.38 265 ILE A CA 1
ATOM 2121 C C . ILE A 1 265 ? 14.07 27.031 14.383 1 97.38 265 ILE A C 1
ATOM 2123 O O . ILE A 1 265 ? 13.32 27.938 14.734 1 97.38 265 ILE A O 1
ATOM 2127 N N . LYS A 1 266 ? 15.242 27.219 13.883 1 97.75 266 LYS A N 1
ATOM 2128 C CA . LYS A 1 266 ? 15.727 28.578 13.68 1 97.75 266 LYS A CA 1
ATOM 2129 C C . LYS A 1 266 ? 14.805 29.359 12.75 1 97.75 266 LYS A C 1
ATOM 2131 O O . LYS A 1 266 ? 14.414 30.484 13.047 1 97.75 266 LYS A O 1
ATOM 2136 N N . ILE A 1 267 ? 14.453 28.766 11.664 1 97.25 267 ILE A N 1
ATOM 2137 C CA . ILE A 1 267 ? 13.617 29.438 10.672 1 97.25 267 ILE A CA 1
ATOM 2138 C C . ILE A 1 267 ? 12.242 29.734 11.266 1 97.25 267 ILE A C 1
ATOM 2140 O O . ILE A 1 267 ? 11.68 30.812 11.031 1 97.25 267 ILE A O 1
ATOM 2144 N N . LEU A 1 268 ? 11.672 28.844 11.992 1 95.81 268 LEU A N 1
ATOM 2145 C CA . LEU A 1 268 ? 10.359 29.031 12.602 1 95.81 268 LEU A CA 1
ATOM 2146 C C . LEU A 1 268 ? 10.414 30.125 13.672 1 95.81 268 LEU A C 1
ATOM 2148 O O . LEU A 1 268 ? 9.539 31 13.719 1 95.81 268 LEU A O 1
ATOM 2152 N N . GLU A 1 269 ? 11.414 30.094 14.469 1 96.5 269 GLU A N 1
ATOM 2153 C CA . GLU A 1 269 ? 11.578 31.109 15.508 1 96.5 269 GLU A CA 1
ATOM 2154 C C . GLU A 1 269 ? 11.797 32.5 14.898 1 96.5 269 GLU A C 1
ATOM 2156 O O . GLU A 1 269 ? 11.234 33.469 15.367 1 96.5 269 GLU A O 1
ATOM 2161 N N . ASP A 1 270 ? 12.641 32.531 13.898 1 96.56 270 ASP A N 1
ATOM 2162 C CA . ASP A 1 270 ? 12.891 33.781 13.211 1 96.56 270 ASP A CA 1
ATOM 2163 C C . ASP A 1 270 ? 11.602 34.344 12.602 1 96.56 270 ASP A C 1
ATOM 2165 O O . ASP A 1 270 ? 11.391 35.562 12.594 1 96.56 270 ASP A O 1
ATOM 2169 N N . THR A 1 271 ? 10.828 33.469 12.07 1 93.75 271 THR A N 1
ATOM 2170 C CA . THR A 1 271 ? 9.555 33.906 11.484 1 93.75 271 THR A CA 1
ATOM 2171 C C . THR A 1 271 ? 8.625 34.469 12.562 1 93.75 271 THR A C 1
ATOM 2173 O O . THR A 1 271 ? 7.957 35.469 12.352 1 93.75 271 THR A O 1
ATOM 2176 N N . ILE A 1 272 ? 8.523 33.812 13.688 1 93.12 272 ILE A N 1
ATOM 2177 C CA . ILE A 1 272 ? 7.707 34.312 14.805 1 93.12 272 ILE A CA 1
ATOM 2178 C C . ILE A 1 272 ? 8.18 35.688 15.227 1 93.12 272 ILE A C 1
ATOM 2180 O O . ILE A 1 272 ? 7.363 36.594 15.422 1 93.12 272 ILE A O 1
ATOM 2184 N N . LYS A 1 273 ? 9.469 35.875 15.336 1 94.12 273 LYS A N 1
ATOM 2185 C CA . LYS A 1 273 ? 10.039 37.125 15.75 1 94.12 273 LYS A CA 1
ATOM 2186 C C . LYS A 1 273 ? 9.711 38.25 14.742 1 94.12 273 LYS A C 1
ATOM 2188 O O . LYS A 1 273 ? 9.406 39.375 15.125 1 94.12 273 LYS A O 1
ATOM 2193 N N . ALA A 1 274 ? 9.781 37.875 13.523 1 92.81 274 ALA A N 1
ATOM 2194 C CA . ALA A 1 274 ? 9.547 38.844 12.453 1 92.81 274 ALA A CA 1
ATOM 2195 C C . ALA A 1 274 ? 8.078 39.25 12.406 1 92.81 274 ALA A C 1
ATOM 2197 O O . ALA A 1 274 ? 7.75 40.375 12.031 1 92.81 274 ALA A O 1
ATOM 2198 N N . GLU A 1 275 ? 7.199 38.344 12.883 1 89.94 275 GLU A N 1
ATOM 2199 C CA . GLU A 1 275 ? 5.773 38.594 12.688 1 89.94 275 GLU A CA 1
ATOM 2200 C C . GLU A 1 275 ? 5.078 38.906 14.008 1 89.94 275 GLU A C 1
ATOM 2202 O O . GLU A 1 275 ? 3.893 39.25 14.031 1 89.94 275 GLU A O 1
ATOM 2207 N N . LYS A 1 276 ? 5.734 38.844 15.055 1 88.81 276 LYS A N 1
ATOM 2208 C CA . LYS A 1 276 ? 5.164 38.906 16.406 1 88.81 276 LYS A CA 1
ATOM 2209 C C . LYS A 1 276 ? 4.336 40.188 16.594 1 88.81 276 LYS A C 1
ATOM 2211 O O . LYS A 1 276 ? 3.271 40.125 17.203 1 88.81 276 LYS A O 1
ATOM 2216 N N . ASN A 1 277 ? 4.738 41.25 16.047 1 87.62 277 ASN A N 1
ATOM 2217 C CA . ASN A 1 277 ? 4.082 42.531 16.281 1 87.62 277 ASN A CA 1
ATOM 2218 C C . ASN A 1 277 ? 2.771 42.656 15.508 1 87.62 277 ASN A C 1
ATOM 2220 O O . ASN A 1 277 ? 1.926 43.5 15.828 1 87.62 277 ASN A O 1
ATOM 2224 N N . SER A 1 278 ? 2.582 41.844 14.555 1 83.75 278 SER A N 1
ATOM 2225 C CA . SER A 1 278 ? 1.385 41.938 13.727 1 83.75 278 SER A CA 1
ATOM 2226 C C . SER A 1 278 ? 0.391 40.812 14.078 1 83.75 278 SER A C 1
ATOM 2228 O O . SER A 1 278 ? -0.675 40.719 13.469 1 83.75 278 SER A O 1
ATOM 2230 N N . LEU A 1 279 ? 0.705 40.062 15.141 1 83.62 279 LEU A N 1
ATOM 2231 C CA . LEU A 1 279 ? -0.114 38.906 15.43 1 83.62 279 LEU A CA 1
ATOM 2232 C C . LEU A 1 279 ? -0.858 39.062 16.75 1 83.62 279 LEU A C 1
ATOM 2234 O O . LEU A 1 279 ? -0.386 39.781 17.641 1 83.62 279 LEU A O 1
ATOM 2238 N N . THR A 1 280 ? -2.01 38.438 16.766 1 83.81 280 THR A N 1
ATOM 2239 C CA . THR A 1 280 ? -2.754 38.375 18.016 1 83.81 280 THR A CA 1
ATOM 2240 C C . THR A 1 280 ? -2.143 37.344 18.953 1 83.81 280 THR A C 1
ATOM 2242 O O . THR A 1 280 ? -1.313 36.531 18.531 1 83.81 280 THR A O 1
ATOM 2245 N N . ILE A 1 281 ? -2.566 37.375 20.141 1 83.69 281 ILE A N 1
ATOM 2246 C CA . ILE A 1 281 ? -2.08 36.438 21.156 1 83.69 281 ILE A CA 1
ATOM 2247 C C . ILE A 1 281 ? -2.447 35.031 20.75 1 83.69 281 ILE A C 1
ATOM 2249 O O . ILE A 1 281 ? -1.643 34.094 20.922 1 83.69 281 ILE A O 1
ATOM 2253 N N . SER A 1 282 ? -3.639 34.875 20.266 1 80.69 282 SER A N 1
ATOM 2254 C CA . SER A 1 282 ? -4.102 33.531 19.875 1 80.69 282 SER A CA 1
ATOM 2255 C C . SER A 1 282 ? -3.281 33 18.703 1 80.69 282 SER A C 1
ATOM 2257 O O . SER A 1 282 ? -2.982 31.812 18.656 1 80.69 282 SER A O 1
ATOM 2259 N N . GLN A 1 283 ? -2.916 33.844 17.828 1 81.75 283 GLN A N 1
ATOM 2260 C CA . GLN A 1 283 ? -2.105 33.438 16.688 1 81.75 283 GLN A CA 1
ATOM 2261 C C . GLN A 1 283 ? -0.694 33.062 17.109 1 81.75 283 GLN A C 1
ATOM 2263 O O . GLN A 1 283 ? -0.13 32.094 16.609 1 81.75 283 GLN A O 1
ATOM 2268 N N . LEU A 1 284 ? -0.231 33.812 18.031 1 85.81 284 LEU A N 1
ATOM 2269 C CA . LEU A 1 284 ? 1.102 33.531 18.547 1 85.81 284 LEU A CA 1
ATOM 2270 C C . LEU A 1 284 ? 1.124 32.188 19.297 1 85.81 284 LEU A C 1
ATOM 2272 O O . LEU A 1 284 ? 2.109 31.453 19.219 1 85.81 284 LEU A O 1
ATOM 2276 N N . GLN A 1 285 ? 0.111 31.938 19.969 1 84.38 285 GLN A N 1
ATOM 2277 C CA . GLN A 1 285 ? 0.004 30.656 20.688 1 84.38 285 GLN A CA 1
ATOM 2278 C C . GLN A 1 285 ? -0.01 29.484 19.719 1 84.38 285 GLN A C 1
ATOM 2280 O O . GLN A 1 285 ? 0.577 28.438 20 1 84.38 285 GLN A O 1
ATOM 2285 N N . GLU A 1 286 ? -0.686 29.641 18.609 1 83.69 286 GLU A N 1
ATOM 2286 C CA . GLU A 1 286 ? -0.723 28.578 17.609 1 83.69 286 GLU A CA 1
ATOM 2287 C C . GLU A 1 286 ? 0.657 28.344 17 1 83.69 286 GLU A C 1
ATOM 2289 O O . GLU A 1 286 ? 1.048 27.203 16.75 1 83.69 286 GLU A O 1
ATOM 2294 N N . MET A 1 287 ? 1.333 29.422 16.75 1 87.19 287 MET A N 1
ATOM 2295 C CA . MET A 1 287 ? 2.68 29.297 16.203 1 87.19 287 MET A CA 1
ATOM 2296 C C . MET A 1 287 ? 3.609 28.609 17.203 1 87.19 287 MET A C 1
ATOM 2298 O O . MET A 1 287 ? 4.449 27.797 16.828 1 87.19 287 MET A O 1
ATOM 2302 N N . SER A 1 288 ? 3.408 28.922 18.422 1 88.38 288 SER A N 1
ATOM 2303 C CA . SER A 1 288 ? 4.195 28.281 19.469 1 88.38 288 SER A CA 1
ATOM 2304 C C . SER A 1 288 ? 3.889 26.781 19.547 1 88.38 288 SER A C 1
ATOM 2306 O O . SER A 1 288 ? 4.781 25.984 19.812 1 88.38 288 SER A O 1
ATOM 2308 N N . LEU A 1 289 ? 2.67 26.5 19.375 1 87.25 289 LEU A N 1
ATOM 2309 C CA . LEU A 1 289 ? 2.279 25.094 19.328 1 87.25 289 LEU A CA 1
ATOM 2310 C C . LEU A 1 289 ? 2.982 24.359 18.188 1 87.25 289 LEU A C 1
ATOM 2312 O O . LEU A 1 289 ? 3.41 23.219 18.328 1 87.25 289 LEU A O 1
ATOM 2316 N N . GLY A 1 290 ? 3.049 25.047 17.078 1 87.94 290 GLY A N 1
ATOM 2317 C CA . GLY A 1 290 ? 3.77 24.469 15.953 1 87.94 290 GLY A CA 1
ATOM 2318 C C . GLY A 1 290 ? 5.23 24.203 16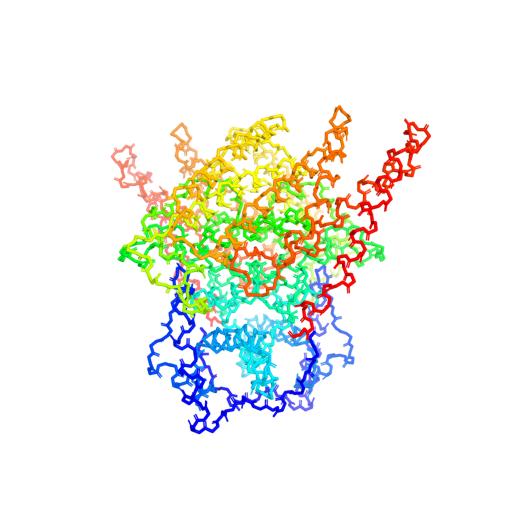.25 1 87.94 290 GLY A C 1
ATOM 2319 O O . GLY A 1 290 ? 5.766 23.156 15.883 1 87.94 290 GLY A O 1
ATOM 2320 N N . LEU A 1 291 ? 5.797 25.141 16.875 1 91.62 291 LEU A N 1
ATOM 2321 C CA . LEU A 1 291 ? 7.195 25.016 17.266 1 91.62 291 LEU A CA 1
ATOM 2322 C C . LEU A 1 291 ? 7.387 23.844 18.219 1 91.62 291 LEU A C 1
ATOM 2324 O O . LEU A 1 291 ? 8.305 23.031 18.047 1 91.62 291 LEU A O 1
ATOM 2328 N N . ASN A 1 292 ? 6.566 23.75 19.172 1 90.44 292 ASN A N 1
ATOM 2329 C CA . ASN A 1 292 ? 6.66 22.672 20.156 1 90.44 292 ASN A CA 1
ATOM 2330 C C . ASN A 1 292 ? 6.363 21.312 19.531 1 90.44 292 ASN A C 1
ATOM 2332 O O . ASN A 1 292 ? 6.945 20.297 19.922 1 90.44 292 ASN A O 1
ATOM 2336 N N . SER A 1 293 ? 5.438 21.312 18.625 1 89.19 293 SER A N 1
ATOM 2337 C CA . SER A 1 293 ? 5.141 20.062 17.906 1 89.19 293 SER A CA 1
ATOM 2338 C C . SER A 1 293 ? 6.348 19.578 17.109 1 89.19 293 SER A C 1
ATOM 2340 O O . SER A 1 293 ? 6.625 18.391 17.062 1 89.19 293 SER A O 1
ATOM 2342 N N . THR A 1 294 ? 7.008 20.5 16.5 1 92.31 294 THR A N 1
ATOM 2343 C CA . THR A 1 294 ? 8.211 20.156 15.742 1 92.31 294 THR A CA 1
ATOM 2344 C C . THR A 1 294 ? 9.281 19.594 16.672 1 92.31 294 THR A C 1
ATOM 2346 O O . THR A 1 294 ? 9.922 18.594 16.328 1 92.31 294 THR A O 1
ATOM 2349 N N . ARG A 1 295 ? 9.422 20.234 17.766 1 93.31 295 ARG A N 1
ATOM 2350 C CA . ARG A 1 295 ? 10.383 19.75 18.766 1 93.31 295 ARG A CA 1
ATOM 2351 C C . ARG A 1 295 ? 10.008 18.359 19.25 1 93.31 295 ARG A C 1
ATOM 2353 O O . ARG A 1 295 ? 10.867 17.484 19.391 1 93.31 295 ARG A O 1
ATOM 2360 N N . PHE A 1 296 ? 8.812 18.203 19.531 1 91.62 296 PHE A N 1
ATOM 2361 C CA . PHE A 1 296 ? 8.32 16.938 20.031 1 91.62 296 PHE A CA 1
ATOM 2362 C C . PHE A 1 296 ? 8.57 15.82 19.016 1 91.62 296 PHE A C 1
ATOM 2364 O O . PHE A 1 296 ? 8.992 14.719 19.391 1 91.62 296 PHE A O 1
ATOM 2371 N N . GLN A 1 297 ? 8.305 16.125 17.797 1 91.19 297 GLN A N 1
ATOM 2372 C CA . GLN A 1 297 ? 8.555 15.148 16.734 1 91.19 297 GLN A CA 1
ATOM 2373 C C . GLN A 1 297 ? 10.031 14.797 16.641 1 91.19 297 GLN A C 1
ATOM 2375 O O . GLN A 1 297 ? 10.398 13.633 16.484 1 91.19 297 GLN A O 1
ATOM 2380 N N . TYR A 1 298 ? 10.828 15.797 16.719 1 94.81 298 TYR A N 1
ATOM 2381 C CA . TYR A 1 298 ? 12.273 15.594 16.703 1 94.81 298 TYR A CA 1
ATOM 2382 C C . TYR A 1 298 ? 12.695 14.641 17.828 1 94.81 298 TYR A C 1
ATOM 2384 O O . TYR A 1 298 ? 13.43 13.68 17.594 1 94.81 298 TYR A O 1
ATOM 2392 N N . LEU A 1 299 ? 12.242 14.898 18.953 1 95.19 299 LEU A N 1
ATOM 2393 C CA . LEU A 1 299 ? 12.617 14.102 20.125 1 95.19 299 LEU A CA 1
ATOM 2394 C C . LEU A 1 299 ? 12.148 12.656 19.953 1 95.19 299 LEU A C 1
ATOM 2396 O O . LEU A 1 299 ? 12.883 11.719 20.281 1 95.19 299 LEU A O 1
ATOM 2400 N N . HIS A 1 300 ? 11 12.562 19.469 1 92.5 300 HIS A N 1
ATOM 2401 C CA . HIS A 1 300 ? 10.477 11.219 19.25 1 92.5 300 HIS A CA 1
ATOM 2402 C C . HIS A 1 300 ? 11.367 10.438 18.281 1 92.5 300 HIS A C 1
ATOM 2404 O O . HIS A 1 300 ? 11.664 9.266 18.516 1 92.5 300 HIS A O 1
ATOM 2410 N N . ILE A 1 301 ? 11.75 11.062 17.297 1 94.5 301 ILE A N 1
ATOM 2411 C CA . ILE A 1 301 ? 12.57 10.406 16.281 1 94.5 301 ILE A CA 1
ATOM 2412 C C . ILE A 1 301 ? 13.938 10.078 16.859 1 94.5 301 ILE A C 1
ATOM 2414 O O . ILE A 1 301 ? 14.5 9.016 16.578 1 94.5 301 ILE A O 1
ATOM 2418 N N . VAL A 1 302 ? 14.453 10.93 17.625 1 96.44 302 VAL A N 1
ATOM 2419 C CA . VAL A 1 302 ? 15.727 10.68 18.297 1 96.44 302 VAL A CA 1
ATOM 2420 C C . VAL A 1 302 ? 15.617 9.414 19.156 1 96.44 302 VAL A C 1
ATOM 2422 O O . VAL A 1 302 ? 16.5 8.562 19.125 1 96.44 302 VAL A O 1
ATOM 2425 N N . ILE A 1 303 ? 14.578 9.297 19.875 1 95 303 ILE A N 1
ATOM 2426 C CA . ILE A 1 303 ? 14.359 8.164 20.75 1 95 303 ILE A CA 1
ATOM 2427 C C . ILE A 1 303 ? 14.336 6.871 19.938 1 95 303 ILE A C 1
ATOM 2429 O O . ILE A 1 303 ? 14.953 5.875 20.328 1 95 303 ILE A O 1
ATOM 2433 N N . ILE A 1 304 ? 13.68 6.922 18.844 1 93 304 ILE A N 1
ATOM 2434 C CA . ILE A 1 304 ? 13.562 5.738 18 1 93 304 ILE A CA 1
ATOM 2435 C C . ILE A 1 304 ? 14.922 5.406 17.391 1 93 304 ILE A C 1
ATOM 2437 O O . ILE A 1 304 ? 15.344 4.25 17.375 1 93 304 ILE A O 1
ATOM 2441 N N . LEU A 1 305 ? 15.586 6.379 16.875 1 95 305 LEU A N 1
ATOM 2442 C CA . LEU A 1 305 ? 16.859 6.207 16.172 1 95 305 LEU A CA 1
ATOM 2443 C C . LEU A 1 305 ? 17.906 5.625 17.094 1 95 305 LEU A C 1
ATOM 2445 O O . LEU A 1 305 ? 18.734 4.805 16.672 1 95 305 LEU A O 1
ATOM 2449 N N . LEU A 1 306 ? 17.859 5.973 18.344 1 95.12 306 LEU A N 1
ATOM 2450 C CA . LEU A 1 306 ? 18.953 5.633 19.266 1 95.12 306 LEU A CA 1
ATOM 2451 C C . LEU A 1 306 ? 18.609 4.367 20.047 1 95.12 306 LEU A C 1
ATOM 2453 O O . LEU A 1 306 ? 19.391 3.939 20.891 1 95.12 306 LEU A O 1
ATOM 2457 N N . LYS A 1 307 ? 17.547 3.816 19.766 1 91.62 307 LYS A N 1
ATOM 2458 C CA . LYS A 1 307 ? 17.188 2.586 20.469 1 91.62 307 LYS A CA 1
ATOM 2459 C C . LYS A 1 307 ? 18.25 1.51 20.266 1 91.62 307 LYS A C 1
ATOM 2461 O O . LYS A 1 307 ? 18.672 1.249 19.141 1 91.62 307 LYS A O 1
ATOM 2466 N N . GLY A 1 308 ? 18.734 0.971 21.359 1 87.94 308 GLY A N 1
ATOM 2467 C CA . GLY A 1 308 ? 19.688 -0.124 21.297 1 87.94 308 GLY A CA 1
ATOM 2468 C C . GLY A 1 308 ? 21.141 0.346 21.203 1 87.94 308 GLY A C 1
ATOM 2469 O O . GLY A 1 308 ? 22.062 -0.468 21.219 1 87.94 308 GLY A O 1
ATOM 2470 N N . ASP A 1 309 ? 21.312 1.587 21.031 1 92.25 309 ASP A N 1
ATOM 2471 C CA . ASP A 1 309 ? 22.656 2.152 20.984 1 92.25 309 ASP A CA 1
ATOM 2472 C C . ASP A 1 309 ? 23.156 2.484 22.391 1 92.25 309 ASP A C 1
ATOM 2474 O O . ASP A 1 309 ? 22.922 3.588 22.891 1 92.25 309 ASP A O 1
ATOM 2478 N N . GLU A 1 310 ? 23.969 1.739 22.922 1 91.31 310 GLU A N 1
ATOM 2479 C CA . GLU A 1 310 ? 24.375 1.841 24.312 1 91.31 310 GLU A CA 1
ATOM 2480 C C . GLU A 1 310 ? 25.125 3.148 24.562 1 91.31 310 GLU A C 1
ATOM 2482 O O 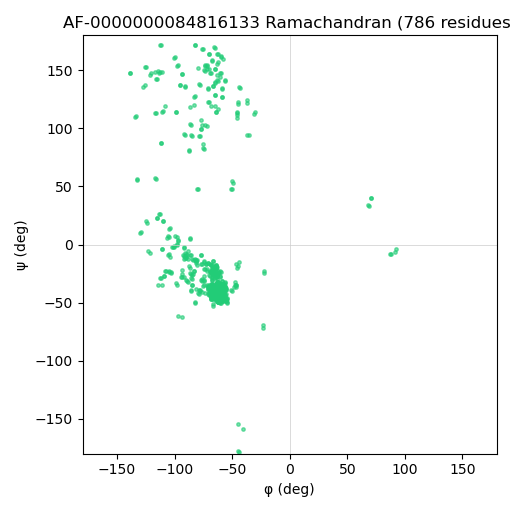. GLU A 1 310 ? 24.875 3.826 25.562 1 91.31 310 GLU A O 1
ATOM 2487 N N . PRO A 1 311 ? 25.953 3.518 23.656 1 92.62 311 PRO A N 1
ATOM 2488 C CA . PRO A 1 311 ? 26.672 4.77 23.891 1 92.62 311 PRO A CA 1
ATOM 2489 C C . PRO A 1 311 ? 25.75 5.98 23.938 1 92.62 311 PRO A C 1
ATOM 2491 O O . PRO A 1 311 ? 26.094 7.008 24.531 1 92.62 311 PRO A O 1
ATOM 2494 N N . SER A 1 312 ? 24.578 5.801 23.375 1 94 312 SER A N 1
ATOM 2495 C CA . SER A 1 312 ? 23.672 6.938 23.297 1 94 312 SER A CA 1
ATOM 2496 C C . SER A 1 312 ? 22.484 6.754 24.234 1 94 312 SER A C 1
ATOM 2498 O O . SER A 1 312 ? 21.453 7.406 24.062 1 94 312 SER A O 1
ATOM 2500 N N . ALA A 1 313 ? 22.594 5.941 25.172 1 93.38 313 ALA A N 1
ATOM 2501 C CA . ALA A 1 313 ? 21.484 5.629 26.078 1 93.38 313 ALA A CA 1
ATOM 2502 C C . ALA A 1 313 ? 21.062 6.852 26.875 1 93.38 313 ALA A C 1
ATOM 2504 O O . ALA A 1 313 ? 19.875 7.102 27.078 1 93.38 313 ALA A O 1
ATOM 2505 N N . ASN A 1 314 ? 22.047 7.594 27.312 1 93.62 314 ASN A N 1
ATOM 2506 C CA . ASN A 1 314 ? 21.734 8.781 28.094 1 93.62 314 ASN A CA 1
ATOM 2507 C C . ASN A 1 314 ? 21.047 9.852 27.266 1 93.62 314 ASN A C 1
ATOM 2509 O O . ASN A 1 314 ? 20.141 10.531 27.734 1 93.62 314 ASN A O 1
ATOM 2513 N N . LEU A 1 315 ? 21.578 10.008 26.094 1 96 315 LEU A N 1
ATOM 2514 C CA . LEU A 1 315 ? 20.953 10.969 25.188 1 96 315 LEU A CA 1
ATOM 2515 C C . LEU A 1 315 ? 19.516 10.594 24.891 1 96 315 LEU A C 1
ATOM 2517 O O . LEU A 1 315 ? 18.641 11.461 24.828 1 96 315 LEU A O 1
ATOM 2521 N N . ARG A 1 316 ? 19.25 9.344 24.703 1 96.81 316 ARG A N 1
ATOM 2522 C CA . ARG A 1 316 ? 17.906 8.836 24.469 1 96.81 316 ARG A CA 1
ATOM 2523 C C . ARG A 1 316 ? 17 9.102 25.656 1 96.81 316 ARG A C 1
ATOM 2525 O O . ARG A 1 316 ? 15.852 9.531 25.484 1 96.81 316 ARG A O 1
ATOM 2532 N N . LEU A 1 317 ? 17.531 8.883 26.844 1 96.25 317 LEU A N 1
ATOM 2533 C CA . LEU A 1 317 ? 16.766 9.109 28.062 1 96.25 317 LEU A CA 1
ATOM 2534 C C . LEU A 1 317 ? 16.422 10.586 28.234 1 96.25 317 LEU A C 1
ATOM 2536 O O . LEU A 1 317 ? 15.281 10.922 28.578 1 96.25 317 LEU A O 1
ATOM 2540 N N . GLU A 1 318 ? 17.359 11.43 28.016 1 97.25 318 GLU A N 1
ATOM 2541 C CA . GLU A 1 318 ? 17.125 12.867 28.125 1 97.25 318 GLU A CA 1
ATOM 2542 C C . GLU A 1 318 ? 16.094 13.336 27.125 1 97.25 318 GLU A C 1
ATOM 2544 O O . GLU A 1 318 ? 15.273 14.211 27.422 1 97.25 318 GLU A O 1
ATOM 2549 N N . ALA A 1 319 ? 16.156 12.789 25.953 1 97.44 319 ALA A N 1
ATOM 2550 C CA . ALA A 1 319 ? 15.156 13.117 24.938 1 97.44 319 ALA A CA 1
ATOM 2551 C C . ALA A 1 319 ? 13.758 12.703 25.391 1 97.44 319 ALA A C 1
ATOM 2553 O O . ALA A 1 319 ? 12.789 13.43 25.172 1 97.44 319 ALA A O 1
ATOM 2554 N N . ALA A 1 320 ? 13.688 11.562 25.984 1 96.56 320 ALA A N 1
ATOM 2555 C CA . ALA A 1 320 ? 12.406 11.078 26.484 1 96.56 320 ALA A CA 1
ATOM 2556 C C . ALA A 1 320 ? 11.852 12 27.562 1 96.56 320 ALA A C 1
ATOM 2558 O O . ALA A 1 320 ? 10.664 12.32 27.578 1 96.56 320 ALA A O 1
ATOM 2559 N N . ARG A 1 321 ? 12.719 12.414 28.484 1 96.69 321 ARG A N 1
ATOM 2560 C CA . ARG A 1 321 ? 12.32 13.32 29.547 1 96.69 321 ARG A CA 1
ATOM 2561 C C . ARG A 1 321 ? 11.789 14.633 28.984 1 96.69 321 ARG A C 1
ATOM 2563 O O . ARG A 1 321 ? 10.734 15.117 29.406 1 96.69 321 ARG A O 1
ATOM 2570 N N . GLU A 1 322 ? 12.508 15.125 28.062 1 97.06 322 GLU A N 1
ATOM 2571 C CA . GLU A 1 322 ? 12.109 16.391 27.453 1 97.06 322 GLU A CA 1
ATOM 2572 C C . GLU A 1 322 ? 10.789 16.25 26.703 1 97.06 322 GLU A C 1
ATOM 2574 O O . GLU A 1 322 ? 9.961 17.172 26.719 1 97.06 322 GLU A O 1
ATOM 2579 N N . ALA A 1 323 ? 10.594 15.188 25.984 1 94.62 323 ALA A N 1
ATOM 2580 C CA . ALA A 1 323 ? 9.367 14.945 25.234 1 94.62 323 ALA A CA 1
ATOM 2581 C C . ALA A 1 323 ? 8.148 14.961 26.156 1 94.62 323 ALA A C 1
ATOM 2583 O O . ALA A 1 323 ? 7.141 15.602 25.859 1 94.62 323 ALA A O 1
ATOM 2584 N N . ILE A 1 324 ? 8.266 14.281 27.281 1 93.94 324 ILE A N 1
ATOM 2585 C CA . ILE A 1 324 ? 7.152 14.227 28.219 1 93.94 324 ILE A CA 1
ATOM 2586 C C . ILE A 1 324 ? 6.93 15.602 28.844 1 93.94 324 ILE A C 1
ATOM 2588 O O . ILE A 1 324 ? 5.789 16.016 29.078 1 93.94 324 ILE A O 1
ATOM 2592 N N . PHE A 1 325 ? 8.008 16.234 29.078 1 93.38 325 PHE A N 1
ATOM 2593 C CA . PHE A 1 325 ? 7.918 17.578 29.641 1 93.38 325 PHE A CA 1
ATOM 2594 C C . PHE A 1 325 ? 7.121 18.5 28.719 1 93.38 325 PHE A C 1
ATOM 2596 O O . PHE A 1 325 ? 6.398 19.391 29.188 1 93.38 325 PHE A O 1
ATOM 2603 N N . LEU A 1 326 ? 7.188 18.25 27.422 1 91.19 326 LEU A N 1
ATOM 2604 C CA . LEU A 1 326 ? 6.566 19.109 26.406 1 91.19 326 LEU A CA 1
ATOM 2605 C C . LEU A 1 326 ? 5.102 18.75 26.219 1 91.19 326 LEU A C 1
ATOM 2607 O O . LEU A 1 326 ? 4.344 19.5 25.609 1 91.19 326 LEU A O 1
ATOM 2611 N N . LEU A 1 327 ? 4.625 17.656 26.703 1 87.31 327 LEU A N 1
ATOM 2612 C CA . LEU A 1 327 ? 3.326 17.078 26.391 1 87.31 327 LEU A CA 1
ATOM 2613 C C . LEU A 1 327 ? 2.205 18.078 26.656 1 87.31 327 LEU A C 1
ATOM 2615 O O . LEU A 1 327 ? 1.322 18.281 25.828 1 87.31 327 LEU A O 1
ATOM 2619 N N . PRO A 1 328 ? 2.248 18.828 27.766 1 83.62 328 PRO A N 1
ATOM 2620 C CA . PRO A 1 328 ? 1.16 19.766 28.047 1 83.62 328 PRO A CA 1
ATOM 2621 C C . PRO A 1 328 ? 1.106 20.922 27.047 1 83.62 328 PRO A C 1
ATOM 2623 O O . PRO A 1 328 ? 0.061 21.562 26.891 1 83.62 328 PRO A O 1
ATOM 2626 N N . THR A 1 329 ? 2.189 21.125 26.422 1 83.25 329 THR A N 1
ATOM 2627 C CA . THR A 1 329 ? 2.254 22.281 25.531 1 83.25 329 THR A CA 1
ATOM 2628 C C . THR A 1 329 ? 1.868 21.891 24.109 1 83.25 329 THR A C 1
ATOM 2630 O O . THR A 1 329 ? 1.724 22.75 23.234 1 83.25 329 THR A O 1
ATOM 2633 N N . VAL A 1 330 ? 1.742 20.609 23.891 1 78.25 330 VAL A N 1
ATOM 2634 C CA . VAL A 1 330 ? 1.416 20.156 22.531 1 78.25 330 VAL A CA 1
ATOM 2635 C C . VAL A 1 330 ? -0.035 19.688 22.484 1 78.25 330 VAL A C 1
ATOM 2637 O O . VAL A 1 330 ? -0.476 19.125 21.484 1 78.25 330 VAL A O 1
ATOM 2640 N N . VAL A 1 331 ? -0.77 19.844 23.547 1 63.22 331 VAL A N 1
ATOM 2641 C CA . VAL A 1 331 ? -2.158 19.391 23.609 1 63.22 331 VAL A CA 1
ATOM 2642 C C . VAL A 1 331 ? -2.984 20.141 22.562 1 63.22 331 VAL A C 1
ATOM 2644 O O . VAL A 1 331 ? -2.879 21.359 22.438 1 63.22 331 VAL A O 1
ATOM 2647 N N . SER A 1 332 ? -3.441 19.172 21.656 1 57 332 SER A N 1
ATOM 2648 C CA . SER A 1 332 ? -4.102 19.766 20.484 1 57 332 SER A CA 1
ATOM 2649 C C . SER A 1 332 ? -5.609 19.531 20.531 1 57 332 SER A C 1
ATOM 2651 O O . SER A 1 332 ? -6.074 18.547 21.109 1 57 332 SER A O 1
ATOM 2653 N N . ASN A 1 333 ? -6.332 20.625 20.562 1 56.81 333 ASN A N 1
ATOM 2654 C CA . ASN A 1 333 ? -7.719 20.438 20.141 1 56.81 333 ASN A CA 1
ATOM 2655 C C . ASN A 1 333 ? -7.84 20.391 18.609 1 56.81 333 ASN A C 1
ATOM 2657 O O . ASN A 1 333 ? -6.891 20.719 17.906 1 56.81 333 ASN A O 1
ATOM 2661 N N . TRP A 1 334 ? -8.75 19.766 18.156 1 52.16 334 TRP A N 1
ATOM 2662 C CA . TRP A 1 334 ? -9.008 19.594 16.734 1 52.16 334 TRP A CA 1
ATOM 2663 C C . TRP A 1 334 ? -8.898 20.922 15.992 1 52.16 334 TRP A C 1
ATOM 2665 O O . TRP A 1 334 ? -8.602 20.953 14.797 1 52.16 334 TRP A O 1
ATOM 2675 N N . SER A 1 335 ? -8.953 21.922 16.859 1 54.78 335 SER A N 1
ATOM 2676 C CA . SER A 1 335 ? -8.977 23.234 16.219 1 54.78 335 SER A CA 1
ATOM 2677 C C . SER A 1 335 ? -7.562 23.781 16.031 1 54.78 335 SER A C 1
ATOM 2679 O O . SER A 1 335 ? -7.359 24.75 15.312 1 54.78 335 SER A O 1
ATOM 2681 N N . SER A 1 336 ? -6.77 23.016 16.609 1 58.31 336 SER A N 1
ATOM 2682 C CA . SER A 1 336 ? -5.402 23.516 16.484 1 58.31 336 SER A CA 1
ATOM 2683 C C . SER A 1 336 ? -4.777 23.094 15.156 1 58.31 336 SER A C 1
ATOM 2685 O O . SER A 1 336 ? -4.609 21.906 14.891 1 58.31 336 SER A O 1
ATOM 2687 N N . VAL A 1 337 ? -4.434 24.125 14.445 1 58.62 337 VAL A N 1
ATOM 2688 C CA . VAL A 1 337 ? -4.148 23.969 13.023 1 58.62 337 VAL A CA 1
ATOM 2689 C C . VAL A 1 337 ? -2.771 23.328 12.836 1 58.62 337 VAL A C 1
ATOM 2691 O O . VAL A 1 337 ? -2.52 22.672 11.828 1 58.62 337 VAL A O 1
ATOM 2694 N N . TYR A 1 338 ? -1.921 23.609 13.797 1 59 338 TYR A N 1
ATOM 2695 C CA . TYR A 1 338 ? -0.573 23.094 13.586 1 59 338 TYR A CA 1
ATOM 2696 C C . TYR A 1 338 ? -0.367 21.781 14.336 1 59 338 TYR A C 1
ATOM 2698 O O . TYR A 1 338 ? 0.753 21.281 14.414 1 59 338 TYR A O 1
ATOM 2706 N N . ASN A 1 339 ? -1.611 21.406 14.875 1 59.44 339 ASN A N 1
ATOM 2707 C CA . ASN A 1 339 ? -1.484 20.109 15.539 1 59.44 339 ASN A CA 1
ATOM 2708 C C . ASN A 1 339 ? -1.452 18.969 14.531 1 59.44 339 ASN A C 1
ATOM 2710 O O . ASN A 1 339 ? -2.18 18.984 13.539 1 59.44 339 ASN A O 1
ATOM 2714 N N . GLY A 1 340 ? -0.431 18.438 14.352 1 57.59 340 GLY A N 1
ATOM 2715 C CA . GLY A 1 340 ? -0.17 17.344 13.438 1 57.59 340 GLY A CA 1
ATOM 2716 C C . GLY A 1 340 ? -1.219 16.25 13.508 1 57.59 340 GLY A C 1
ATOM 2717 O O . GLY A 1 340 ? -2.393 16.531 13.766 1 57.59 340 GLY A O 1
ATOM 2718 N N . VAL A 1 341 ? -0.946 15.094 13.18 1 60.84 341 VAL A N 1
ATOM 2719 C CA . VAL A 1 341 ? -1.761 13.883 13.141 1 60.84 341 VAL A CA 1
ATOM 2720 C C . VAL A 1 341 ? -2.119 13.453 14.562 1 60.84 341 VAL A C 1
ATOM 2722 O O . VAL A 1 341 ? -1.236 13.266 15.398 1 60.84 341 VAL A O 1
ATOM 2725 N N . ILE A 1 342 ? -3.297 13.422 14.844 1 60 342 ILE A N 1
ATOM 2726 C CA . ILE A 1 342 ? -3.844 13.18 16.172 1 60 342 ILE A CA 1
ATOM 2727 C C . ILE A 1 342 ? -3.225 11.914 16.766 1 60 342 ILE A C 1
ATOM 2729 O O . ILE A 1 342 ? -2.896 11.875 17.953 1 60 342 ILE A O 1
ATOM 2733 N N . TRP A 1 343 ? -3.059 10.969 15.953 1 63.97 343 TRP A N 1
ATOM 2734 C CA . TRP A 1 343 ? -2.596 9.703 16.516 1 63.97 343 TRP A CA 1
ATOM 2735 C C . TRP A 1 343 ? -1.144 9.805 16.969 1 63.97 343 TRP A C 1
ATOM 2737 O O . TRP A 1 343 ? -0.693 9.023 17.812 1 63.97 343 TRP A O 1
ATOM 2747 N N . HIS A 1 344 ? -0.384 10.805 16.547 1 70.25 344 HIS A N 1
ATOM 2748 C CA . HIS A 1 344 ? 0.964 11.023 17.047 1 70.25 344 HIS A CA 1
ATOM 2749 C C . HIS A 1 344 ? 0.944 11.352 18.547 1 70.25 344 HIS A C 1
ATOM 2751 O O . HIS A 1 344 ? 1.822 10.914 19.281 1 70.25 344 HIS A O 1
ATOM 2757 N N . LEU A 1 345 ? -0.1 11.984 18.812 1 69.25 345 LEU A N 1
ATOM 2758 C CA . LEU A 1 345 ? -0.187 12.445 20.188 1 69.25 345 LEU A CA 1
ATOM 2759 C C . LEU A 1 345 ? -0.689 11.336 21.109 1 69.25 345 LEU A C 1
ATOM 2761 O O . LEU A 1 345 ? -0.522 11.406 22.328 1 69.25 345 LEU A O 1
ATOM 2765 N N . LEU A 1 346 ? -1.158 10.359 20.484 1 67.44 346 LEU A N 1
ATOM 2766 C CA . LEU A 1 346 ? -1.629 9.219 21.266 1 67.44 346 LEU A CA 1
ATOM 2767 C C . LEU A 1 346 ? -0.526 8.18 21.422 1 67.44 346 LEU A C 1
ATOM 2769 O O . LEU A 1 346 ? -0.397 7.562 22.484 1 67.44 346 LEU A O 1
ATOM 2773 N N . TYR A 1 347 ? 0.388 8.156 20.531 1 72.12 347 TYR A N 1
ATOM 2774 C CA . TYR A 1 347 ? 1.314 7.027 20.516 1 72.12 347 TYR A CA 1
ATOM 2775 C C . TYR A 1 347 ? 2.715 7.473 20.922 1 72.12 347 TYR A C 1
ATOM 2777 O O . TYR A 1 347 ? 3.398 6.781 21.688 1 72.12 347 TYR A O 1
ATOM 2785 N N . TYR A 1 348 ? 3.102 8.602 20.594 1 79.88 348 TYR A N 1
ATOM 2786 C CA . TYR A 1 348 ? 4.48 9.039 20.781 1 79.88 348 TYR A CA 1
ATOM 2787 C C . TYR A 1 348 ? 4.812 9.18 22.25 1 79.88 348 TYR A C 1
ATOM 2789 O O . TYR A 1 348 ? 5.879 8.75 22.703 1 79.88 348 TYR A O 1
ATOM 2797 N N . PRO A 1 349 ? 3.863 9.648 22.969 1 84.31 349 PRO A N 1
ATOM 2798 C CA . PRO A 1 349 ? 4.191 9.812 24.391 1 84.31 349 PRO A CA 1
ATOM 2799 C C . PRO A 1 349 ? 4.422 8.477 25.094 1 84.31 349 PRO A C 1
ATOM 2801 O O . PRO A 1 349 ? 5.184 8.406 26.062 1 84.31 349 PRO A O 1
ATOM 2804 N N . PHE A 1 350 ? 3.859 7.473 24.609 1 83.12 350 PHE A N 1
ATOM 2805 C CA . PHE A 1 350 ? 4.008 6.156 25.234 1 83.12 350 PHE A CA 1
ATOM 2806 C C . PHE A 1 350 ? 5.445 5.66 25.109 1 83.12 350 PHE A C 1
ATOM 2808 O O . PHE A 1 350 ? 5.965 5.023 26.016 1 83.12 350 PHE A O 1
ATOM 2815 N N . ILE A 1 351 ? 6 5.957 24.062 1 86.62 351 ILE A N 1
ATOM 2816 C CA . ILE A 1 351 ? 7.375 5.512 23.844 1 86.62 351 ILE A CA 1
ATOM 2817 C C . ILE A 1 351 ? 8.305 6.219 24.812 1 86.62 351 ILE A C 1
ATOM 2819 O O . ILE A 1 351 ? 9.148 5.582 25.453 1 86.62 351 ILE A O 1
ATOM 2823 N N . SER A 1 352 ? 8.125 7.469 24.938 1 92.12 352 SER A N 1
ATOM 2824 C CA . SER A 1 352 ? 8.938 8.234 25.875 1 92.12 352 SER A CA 1
ATOM 2825 C C . SER A 1 352 ? 8.695 7.777 27.312 1 92.12 352 SER A C 1
ATOM 2827 O O . SER A 1 352 ? 9.633 7.672 28.109 1 92.12 352 SER A O 1
ATOM 2829 N N . PHE A 1 353 ? 7.488 7.496 27.625 1 91.88 353 PHE A N 1
ATOM 2830 C CA . PHE A 1 353 ? 7.117 7 28.953 1 91.88 353 PHE A CA 1
ATOM 2831 C C . PHE A 1 353 ? 7.871 5.715 29.281 1 91.88 353 PHE A C 1
ATOM 2833 O O . PHE A 1 353 ? 8.445 5.59 30.359 1 91.88 353 PHE A O 1
ATOM 2840 N N . PHE A 1 354 ? 7.922 4.867 28.359 1 90.12 354 PHE A N 1
ATOM 2841 C CA . PHE A 1 354 ? 8.523 3.559 28.594 1 90.12 354 PHE A CA 1
ATOM 2842 C C . PHE A 1 354 ? 10.031 3.672 28.734 1 90.12 354 PHE A C 1
ATOM 2844 O O . PHE A 1 354 ? 10.648 2.926 29.5 1 90.12 354 PHE A O 1
ATOM 2851 N N . VAL A 1 355 ? 10.586 4.516 28 1 92.56 355 VAL A N 1
ATOM 2852 C CA . VAL A 1 355 ? 12.031 4.719 28.109 1 92.56 355 VAL A CA 1
ATOM 2853 C C . VAL A 1 355 ? 12.383 5.16 29.516 1 92.56 355 VAL A C 1
ATOM 2855 O O . VAL A 1 355 ? 13.305 4.617 30.141 1 92.56 355 VAL A O 1
ATOM 2858 N N . ILE A 1 356 ? 11.633 6.102 30.016 1 93.75 356 ILE A N 1
ATOM 2859 C CA . ILE A 1 356 ? 11.875 6.605 31.375 1 93.75 356 ILE A CA 1
ATOM 2860 C C . ILE A 1 356 ? 11.562 5.516 32.406 1 93.75 356 ILE A C 1
ATOM 2862 O O . ILE A 1 356 ? 12.344 5.293 33.312 1 93.75 356 ILE A O 1
ATOM 2866 N N . PHE A 1 357 ? 10.492 4.84 32.156 1 91.19 357 PHE A N 1
ATOM 2867 C CA . PHE A 1 357 ? 10.062 3.777 33.062 1 91.19 357 PHE A CA 1
ATOM 2868 C C . PHE A 1 357 ? 11.102 2.66 33.125 1 91.19 357 PHE A C 1
ATOM 2870 O O . PHE A 1 357 ? 11.438 2.172 34.188 1 91.19 357 PHE A O 1
ATOM 2877 N N . GLU A 1 358 ? 11.516 2.258 31.984 1 89.94 358 GLU A N 1
ATOM 2878 C CA . GLU A 1 358 ? 12.531 1.209 31.906 1 89.94 358 GLU A CA 1
ATOM 2879 C C . GLU A 1 358 ? 13.797 1.612 32.656 1 89.94 358 GLU A C 1
ATOM 2881 O O . GLU A 1 358 ? 14.398 0.793 33.344 1 89.94 358 GLU A O 1
ATOM 2886 N N . ASN A 1 359 ? 14.18 2.832 32.469 1 91.69 359 ASN A N 1
ATOM 2887 C CA . ASN A 1 359 ? 15.367 3.324 33.156 1 91.69 359 ASN A CA 1
ATOM 2888 C C . ASN A 1 359 ? 15.18 3.311 34.688 1 91.69 359 ASN A C 1
ATOM 2890 O O . ASN A 1 359 ? 16.109 2.994 35.438 1 91.69 359 ASN A O 1
ATOM 2894 N N . LEU A 1 360 ? 14.039 3.656 35.156 1 91.06 360 LEU A N 1
ATOM 2895 C CA . LEU A 1 360 ? 13.734 3.666 36.562 1 91.06 360 LEU A CA 1
ATOM 2896 C C . LEU A 1 360 ? 13.758 2.252 37.156 1 91.06 360 LEU A C 1
ATOM 2898 O O . LEU A 1 360 ? 14.219 2.039 38.281 1 91.06 360 LEU A O 1
ATOM 2902 N N . VAL A 1 361 ? 13.281 1.343 36.375 1 86.5 361 VAL A N 1
ATOM 2903 C CA . VAL A 1 361 ? 13.188 -0.036 36.844 1 86.5 361 VAL A CA 1
ATOM 2904 C C . VAL A 1 361 ? 14.578 -0.672 36.875 1 86.5 361 VAL A C 1
ATOM 2906 O O . VAL A 1 361 ? 14.938 -1.372 37.812 1 86.5 361 VAL A O 1
ATOM 2909 N N . HIS A 1 362 ? 15.344 -0.439 35.906 1 87.19 362 HIS A N 1
ATOM 2910 C CA . HIS A 1 362 ? 16.594 -1.177 35.75 1 87.19 362 HIS A CA 1
ATOM 2911 C C . HIS A 1 362 ? 17.75 -0.422 36.375 1 87.19 362 HIS A C 1
ATOM 2913 O O . HIS A 1 362 ? 18.75 -1.032 36.781 1 87.19 362 HIS A O 1
ATOM 2919 N N . ASN A 1 363 ? 17.672 0.904 36.438 1 84.5 363 ASN A N 1
ATOM 2920 C CA . ASN A 1 363 ? 18.844 1.679 36.844 1 84.5 363 ASN A CA 1
ATOM 2921 C C . ASN A 1 363 ? 18.531 2.586 38.031 1 84.5 363 ASN A C 1
ATOM 2923 O O . ASN A 1 363 ? 19.203 3.609 38.219 1 84.5 363 ASN A O 1
ATOM 2927 N N . HIS A 1 364 ? 17.516 2.311 38.75 1 80.31 364 HIS A N 1
ATOM 2928 C CA . HIS A 1 364 ? 17.094 3.201 39.844 1 80.31 364 HIS A CA 1
ATOM 2929 C C . HIS A 1 364 ? 18.203 3.357 40.875 1 80.31 364 HIS A C 1
ATOM 2931 O O . HIS A 1 364 ? 18.359 4.422 41.469 1 80.31 364 HIS A O 1
ATOM 2937 N N . ALA A 1 365 ? 18.906 2.344 41.031 1 81.25 365 ALA A N 1
ATOM 2938 C CA . ALA A 1 365 ? 19.953 2.379 42.062 1 81.25 365 ALA A CA 1
ATOM 2939 C C . ALA A 1 365 ? 21.062 3.35 41.688 1 81.25 365 ALA A C 1
ATOM 2941 O O . ALA A 1 365 ? 21.781 3.844 42.562 1 81.25 365 ALA A O 1
ATOM 2942 N N . SER A 1 366 ? 21.141 3.625 40.406 1 84.5 366 SER A N 1
ATOM 2943 C CA . SER A 1 366 ? 22.25 4.445 39.906 1 84.5 366 SER A CA 1
ATOM 2944 C C . SER A 1 366 ? 21.859 5.922 39.875 1 84.5 366 SER A C 1
ATOM 2946 O O . SER A 1 366 ? 22.703 6.781 39.625 1 84.5 366 SER A O 1
ATOM 2948 N N . HIS A 1 367 ? 20.641 6.25 40.219 1 87 367 HIS A N 1
ATOM 2949 C CA . HIS A 1 367 ? 20.156 7.625 40.125 1 87 367 HIS A CA 1
ATOM 2950 C C . HIS A 1 367 ? 19.938 8.242 41.5 1 87 367 HIS A C 1
ATOM 2952 O O . HIS A 1 367 ? 19.625 7.531 42.438 1 87 367 HIS A O 1
ATOM 2958 N N . SER A 1 368 ? 20.125 9.5 41.594 1 89.94 368 SER A N 1
ATOM 2959 C CA . SER A 1 368 ? 19.828 10.227 42.812 1 89.94 368 SER A CA 1
ATOM 2960 C C . SER A 1 368 ? 18.328 10.25 43.094 1 89.94 368 SER A C 1
ATOM 2962 O O . SER A 1 368 ? 17.516 10.055 42.188 1 89.94 368 SER A O 1
ATOM 2964 N N . ALA A 1 369 ? 18.062 10.469 44.344 1 88.62 369 ALA A N 1
ATOM 2965 C CA . ALA A 1 369 ? 16.672 10.547 44.75 1 88.62 369 ALA A CA 1
ATOM 2966 C C . ALA A 1 369 ? 15.945 11.68 44.031 1 88.62 369 ALA A C 1
ATOM 2968 O O . ALA A 1 369 ? 14.773 11.547 43.656 1 88.62 369 ALA A O 1
ATOM 2969 N N . VAL A 1 370 ? 16.641 12.727 43.812 1 91.69 370 VAL A N 1
ATOM 2970 C CA . VAL A 1 370 ? 16.062 13.891 43.125 1 91.69 370 VAL A CA 1
ATOM 2971 C C . VAL A 1 370 ? 15.703 13.523 41.688 1 91.69 370 VAL A C 1
ATOM 2973 O O . VAL A 1 370 ? 14.625 13.867 41.219 1 91.69 370 VAL A O 1
ATOM 2976 N N . THR A 1 371 ? 16.578 12.836 41 1 91.38 371 THR A N 1
ATOM 2977 C CA . THR A 1 371 ? 16.344 12.43 39.625 1 91.38 371 THR A CA 1
ATOM 2978 C C . THR A 1 371 ? 15.172 11.461 39.531 1 91.38 371 THR A C 1
ATOM 2980 O O . THR A 1 371 ? 14.375 11.531 38.594 1 91.38 371 THR A O 1
ATOM 2983 N N . ILE A 1 372 ? 15.102 10.57 40.469 1 92 372 ILE A N 1
ATOM 2984 C CA . ILE A 1 372 ? 14.016 9.594 40.5 1 92 372 ILE A CA 1
ATOM 2985 C C . ILE A 1 372 ? 12.68 10.32 40.688 1 92 372 ILE A C 1
ATOM 2987 O O . ILE A 1 372 ? 11.711 10.008 39.969 1 92 372 ILE A O 1
ATOM 2991 N N . ASP A 1 373 ? 12.688 11.281 41.625 1 92.88 373 ASP A N 1
ATOM 2992 C CA . ASP A 1 373 ? 11.461 12.039 41.875 1 92.88 373 ASP A CA 1
ATOM 2993 C C . ASP A 1 373 ? 11.039 12.812 40.625 1 92.88 373 ASP A C 1
ATOM 2995 O O . ASP A 1 373 ? 9.852 12.883 40.281 1 92.88 373 ASP A O 1
ATOM 2999 N N . GLN A 1 374 ? 11.945 13.359 39.969 1 93.81 374 GLN A N 1
ATOM 3000 C CA . GLN A 1 374 ? 11.672 14.094 38.75 1 93.81 374 GLN A CA 1
ATOM 3001 C C . GLN A 1 374 ? 11.086 13.18 37.656 1 93.81 374 GLN A C 1
ATOM 3003 O O . GLN A 1 374 ? 10.141 13.555 36.969 1 93.81 374 GLN A O 1
ATOM 3008 N N . ASP A 1 375 ? 11.695 12.055 37.5 1 94.5 375 ASP A N 1
ATOM 3009 C CA . ASP A 1 375 ? 11.211 11.086 36.531 1 94.5 375 ASP A CA 1
ATOM 3010 C C . ASP A 1 375 ? 9.797 10.617 36.875 1 94.5 375 ASP A C 1
ATOM 3012 O O . ASP A 1 375 ? 8.969 10.445 35.969 1 94.5 375 ASP A O 1
ATOM 3016 N N . LEU A 1 376 ? 9.523 10.398 38.125 1 92.38 376 LEU A N 1
ATOM 3017 C CA . LEU A 1 376 ? 8.188 10 38.562 1 92.38 376 LEU A CA 1
ATOM 3018 C C . LEU A 1 376 ? 7.172 11.102 38.25 1 92.38 376 LEU A C 1
ATOM 3020 O O . LEU A 1 376 ? 6.031 10.812 37.875 1 92.38 376 LEU A O 1
ATOM 3024 N N . GLN A 1 377 ? 7.578 12.305 38.469 1 93.62 377 GLN A N 1
ATOM 3025 C CA . GLN A 1 377 ? 6.707 13.43 38.125 1 93.62 377 GLN A CA 1
ATOM 3026 C C . GLN A 1 377 ? 6.41 13.484 36.625 1 93.62 377 GLN A C 1
ATOM 3028 O O . GLN A 1 377 ? 5.285 13.781 36.219 1 93.62 377 GLN A O 1
ATOM 3033 N N . LEU A 1 378 ? 7.375 13.242 35.844 1 93.94 378 LEU A N 1
ATOM 3034 C CA . LEU A 1 378 ? 7.191 13.203 34.406 1 93.94 378 LEU A CA 1
ATOM 3035 C C . LEU A 1 378 ? 6.215 12.102 34.031 1 93.94 378 LEU A C 1
ATOM 3037 O O . LEU A 1 378 ? 5.336 12.312 33.188 1 93.94 378 LEU A O 1
ATOM 3041 N N . LEU A 1 379 ? 6.387 10.953 34.594 1 91.69 379 LEU A N 1
ATOM 3042 C CA . LEU A 1 379 ? 5.473 9.852 34.312 1 91.69 379 LEU A CA 1
ATOM 3043 C C . LEU A 1 379 ? 4.047 10.203 34.719 1 91.69 379 LEU A C 1
ATOM 3045 O O . LEU A 1 379 ? 3.094 9.867 34 1 91.69 379 LEU A O 1
ATOM 3049 N N . SER A 1 380 ? 3.969 10.914 35.812 1 90.12 380 SER A N 1
ATOM 3050 C CA . SER A 1 380 ? 2.656 11.375 36.25 1 90.12 380 SER A CA 1
ATOM 3051 C C . SER A 1 380 ? 2.049 12.352 35.25 1 90.12 380 SER A C 1
ATOM 3053 O O . SER A 1 380 ? 0.835 12.352 35.031 1 90.12 380 SER A O 1
ATOM 3055 N N . THR A 1 381 ? 2.877 13.156 34.719 1 88.44 381 THR A N 1
ATOM 3056 C CA . THR A 1 381 ? 2.439 14.102 33.688 1 88.44 381 THR A CA 1
ATOM 3057 C C . THR A 1 381 ? 1.869 13.359 32.5 1 88.44 381 THR A C 1
ATOM 3059 O O . THR A 1 381 ? 0.848 13.766 31.938 1 88.44 381 THR A O 1
ATOM 3062 N N . ALA A 1 382 ? 2.52 12.367 32.094 1 86.5 382 ALA A N 1
ATOM 3063 C CA . ALA A 1 382 ? 2.049 11.57 30.953 1 86.5 382 ALA A CA 1
ATOM 3064 C C . ALA A 1 382 ? 0.688 10.945 31.266 1 86.5 382 ALA A C 1
ATOM 3066 O O . ALA A 1 382 ? -0.201 10.938 30.406 1 86.5 382 ALA A O 1
ATOM 3067 N N . VAL A 1 383 ? 0.558 10.461 32.469 1 81.62 383 VAL A N 1
ATOM 3068 C CA . VAL A 1 383 ? -0.705 9.852 32.875 1 81.62 383 VAL A CA 1
ATOM 3069 C C . VAL A 1 383 ? -1.814 10.898 32.844 1 81.62 383 VAL A C 1
ATOM 3071 O O . VAL A 1 383 ? -2.918 10.641 32.375 1 81.62 383 VAL A O 1
ATOM 3074 N N . SER A 1 384 ? -1.521 12.023 33.344 1 82.31 384 SER A N 1
ATOM 3075 C CA . SER A 1 384 ? -2.494 13.109 33.375 1 82.31 384 SER A CA 1
ATOM 3076 C C . SER A 1 384 ? -2.871 13.531 31.953 1 82.31 384 SER A C 1
ATOM 3078 O O . SER A 1 384 ? -4.031 13.844 31.688 1 82.31 384 SER A O 1
ATOM 3080 N N . TYR A 1 385 ? -1.939 13.531 31.172 1 79.19 385 TYR A N 1
ATOM 3081 C CA . TYR A 1 385 ? -2.166 13.867 29.766 1 79.19 385 TYR A CA 1
ATOM 3082 C C . TYR A 1 385 ? -3.154 12.898 29.141 1 79.19 385 TYR A C 1
ATOM 3084 O O . TYR A 1 385 ? -4.117 13.312 28.484 1 79.19 385 TYR A O 1
ATOM 3092 N N . PHE A 1 386 ? -2.998 11.648 29.312 1 74.69 386 PHE A N 1
ATOM 3093 C CA . PHE A 1 386 ? -3.854 10.641 28.703 1 74.69 386 PHE A CA 1
ATOM 3094 C C . PHE A 1 386 ? -5.242 10.648 29.328 1 74.69 386 PHE A C 1
ATOM 3096 O O . PHE A 1 386 ? -6.238 10.391 28.656 1 74.69 386 PHE A O 1
ATOM 3103 N N . SER A 1 387 ? -5.254 10.914 30.547 1 72.31 387 SER A N 1
ATOM 3104 C CA . SER A 1 387 ? -6.547 10.992 31.219 1 72.31 387 SER A CA 1
ATOM 3105 C C . SER A 1 387 ? -7.367 12.172 30.703 1 72.31 387 SER A C 1
ATOM 3107 O O . SER A 1 387 ? -8.602 12.141 30.75 1 72.31 387 SER A O 1
ATOM 3109 N N . GLY A 1 388 ? -6.68 13.125 30.188 1 65.94 388 GLY A N 1
ATOM 3110 C CA . GLY A 1 388 ? -7.344 14.312 29.672 1 65.94 388 GLY A CA 1
ATOM 3111 C C . GLY A 1 388 ? -7.711 14.219 28.219 1 65.94 388 GLY A C 1
ATOM 3112 O O . GLY A 1 388 ? -8.469 15.039 27.703 1 65.94 388 GLY A O 1
ATOM 3113 N N . LEU A 1 389 ? -7.215 13.242 27.531 1 62.72 389 LEU A N 1
ATOM 3114 C CA . LEU A 1 389 ? -7.375 13.117 26.094 1 62.72 389 LEU A CA 1
ATOM 3115 C C . LEU A 1 389 ? -8.836 12.859 25.719 1 62.72 389 LEU A C 1
ATOM 3117 O O . LEU A 1 389 ? -9.359 13.461 24.781 1 62.72 389 LEU A O 1
ATOM 3121 N N . PRO A 1 390 ? -9.492 11.812 26.375 1 55.91 390 PRO A N 1
ATOM 3122 C CA . PRO A 1 390 ? -10.891 11.641 26 1 55.91 390 PRO A CA 1
ATOM 3123 C C . PRO A 1 390 ? -11.68 12.945 26.016 1 55.91 390 PRO A C 1
ATOM 3125 O O . PRO A 1 390 ? -12.578 13.141 25.203 1 55.91 390 PRO A O 1
ATOM 3128 N N . GLN A 1 391 ? -11.367 13.727 26.922 1 48.25 391 GLN A N 1
ATOM 3129 C CA . GLN A 1 391 ? -12.047 15.016 27 1 48.25 391 GLN A CA 1
ATOM 3130 C C . GLN A 1 391 ? -11.758 15.859 25.75 1 48.25 391 GLN A C 1
ATOM 3132 O O . GLN A 1 391 ? -12.602 16.656 25.328 1 48.25 391 GLN A O 1
ATOM 3137 N N . TYR A 1 392 ? -10.656 15.594 25.281 1 46.41 392 TYR A N 1
ATOM 3138 C CA . TYR A 1 392 ? -10.266 16.359 24.094 1 46.41 392 TYR A CA 1
ATOM 3139 C C . TYR A 1 392 ? -10.82 15.727 22.828 1 46.41 392 TYR A C 1
ATOM 3141 O O . TYR A 1 392 ? -11.031 16.406 21.828 1 46.41 392 TYR A O 1
ATOM 3149 N N . PHE A 1 393 ? -11.039 14.398 22.953 1 47.22 393 PHE A N 1
ATOM 3150 C CA . PHE A 1 393 ? -11.578 13.688 21.797 1 47.22 393 PHE A CA 1
ATOM 3151 C C . PHE A 1 393 ? -13.086 13.508 21.922 1 47.22 393 PHE A C 1
ATOM 3153 O O . PHE A 1 393 ? -13.773 13.266 20.922 1 47.22 393 PHE A O 1
ATOM 3160 N N . SER A 1 394 ? -13.656 13.305 23.172 1 38.12 394 SER A N 1
ATOM 3161 C CA . SER A 1 394 ? -15.086 13.141 23.422 1 38.12 394 SER A CA 1
ATOM 3162 C C . SER A 1 394 ? -15.836 14.461 23.25 1 38.12 394 SER A C 1
ATOM 3164 O O . SER A 1 394 ? -17.062 14.492 23.266 1 38.12 394 SER A O 1
ATOM 3166 N N . ASN A 1 395 ? -15.18 15.562 23.328 1 32.72 395 ASN A N 1
ATOM 3167 C CA . ASN A 1 395 ? -16.172 16.625 23.188 1 32.72 395 ASN A CA 1
ATOM 3168 C C . ASN A 1 395 ? -16.562 16.844 21.719 1 32.72 395 ASN A C 1
ATOM 3170 O O . ASN A 1 395 ? -15.695 16.938 20.844 1 32.72 395 ASN A O 1
ATOM 3174 N N . MET B 1 1 ? -15.477 0.209 -14.102 1 36.12 1 MET B N 1
ATOM 3175 C CA . MET B 1 1 ? -16.5 -0.76 -13.742 1 36.12 1 MET B CA 1
ATOM 3176 C C . MET B 1 1 ? -17.891 -0.195 -14.008 1 36.12 1 MET B C 1
ATOM 3178 O O . MET B 1 1 ? -18.172 0.969 -13.703 1 36.12 1 MET B O 1
ATOM 3182 N N . GLU B 1 2 ? -18.531 -0.604 -14.906 1 38.78 2 GLU B N 1
ATOM 3183 C CA . GLU B 1 2 ? -19.875 -0.143 -15.234 1 38.78 2 GLU B CA 1
ATOM 3184 C C . GLU B 1 2 ? -20.75 -0.064 -13.992 1 38.78 2 GLU B C 1
ATOM 3186 O O . GLU B 1 2 ? -20.734 -0.969 -13.148 1 38.78 2 GLU B O 1
ATOM 3191 N N . ASP B 1 3 ? -21.141 1.089 -13.625 1 40.75 3 ASP B N 1
ATOM 3192 C CA . ASP B 1 3 ? -22.094 1.347 -12.562 1 40.75 3 ASP B CA 1
ATOM 3193 C C . ASP B 1 3 ? -23.344 0.49 -12.742 1 40.75 3 ASP B C 1
ATOM 3195 O O . ASP B 1 3 ? -24.203 0.792 -13.578 1 40.75 3 ASP B O 1
ATOM 3199 N N . VAL B 1 4 ? -23.344 -0.749 -12.852 1 40.81 4 VAL B N 1
ATOM 3200 C CA . VAL B 1 4 ? -24.641 -1.397 -12.883 1 40.81 4 VAL B CA 1
ATOM 3201 C C . VAL B 1 4 ? -25.531 -0.815 -11.789 1 40.81 4 VAL B C 1
ATOM 3203 O O . VAL B 1 4 ? -25.078 -0.544 -10.68 1 40.81 4 VAL B O 1
ATOM 3206 N N . GLY B 1 5 ? -26.594 -0.311 -12.062 1 42.69 5 GLY B N 1
ATOM 3207 C CA . GLY B 1 5 ? -27.688 0.225 -11.258 1 42.69 5 GLY B CA 1
ATOM 3208 C C . GLY B 1 5 ? -27.844 -0.471 -9.922 1 42.69 5 GLY B C 1
ATOM 3209 O O . GLY B 1 5 ? -27.703 -1.691 -9.828 1 42.69 5 GLY B O 1
ATOM 3210 N N . ASP B 1 6 ? -27.578 0.174 -8.805 1 48.56 6 ASP B N 1
ATOM 3211 C CA . ASP B 1 6 ? -27.812 -0.073 -7.387 1 48.56 6 ASP B CA 1
ATOM 3212 C C . ASP B 1 6 ? -28.969 -1.059 -7.184 1 48.56 6 ASP B C 1
ATOM 3214 O O . ASP B 1 6 ? -29.219 -1.508 -6.062 1 48.56 6 ASP B O 1
ATOM 3218 N N . ASP B 1 7 ? -29.828 -1.169 -8.141 1 51.72 7 ASP B N 1
ATOM 3219 C CA . ASP B 1 7 ? -31.172 -1.623 -7.766 1 51.72 7 ASP B CA 1
ATOM 3220 C C . ASP B 1 7 ? -31.234 -3.146 -7.672 1 51.72 7 ASP B C 1
ATOM 3222 O O . ASP B 1 7 ? -32.219 -3.707 -7.172 1 51.72 7 ASP B O 1
ATOM 3226 N N . GLU B 1 8 ? -30.344 -3.859 -8.336 1 63.88 8 GLU B N 1
ATOM 3227 C CA . GLU B 1 8 ? -30.75 -5.262 -8.25 1 63.88 8 GLU B CA 1
ATOM 3228 C C . GLU B 1 8 ? -29.969 -5.996 -7.168 1 63.88 8 GLU B C 1
ATOM 3230 O O . GLU B 1 8 ? -28.766 -5.754 -6.984 1 63.88 8 GLU B O 1
ATOM 3235 N N . GLY B 1 9 ? -30.562 -6.465 -6.082 1 80.12 9 GLY B N 1
ATOM 3236 C CA . GLY B 1 9 ? -30.062 -7.246 -4.961 1 80.12 9 GLY B CA 1
ATOM 3237 C C . GLY B 1 9 ? -29.156 -8.383 -5.387 1 80.12 9 GLY B C 1
ATOM 3238 O O . GLY B 1 9 ? -28.75 -8.469 -6.551 1 80.12 9 GLY B O 1
ATOM 3239 N N . PHE B 1 10 ? -28.672 -9.164 -4.562 1 89.38 10 PHE B N 1
ATOM 3240 C CA . PHE B 1 10 ? -27.844 -10.336 -4.828 1 89.38 10 PHE B CA 1
ATOM 3241 C C . PHE B 1 10 ? -28.625 -11.367 -5.637 1 89.38 10 PHE B C 1
ATOM 3243 O O . PHE B 1 10 ? -29.828 -11.523 -5.461 1 89.38 10 PHE B O 1
ATOM 3250 N N . PHE B 1 11 ? -27.953 -11.938 -6.496 1 89.62 11 PHE B N 1
ATOM 3251 C CA . PHE B 1 11 ? -28.531 -13.125 -7.121 1 89.62 11 PHE B CA 1
ATOM 3252 C C . PHE B 1 11 ? -28.562 -14.289 -6.133 1 89.62 11 PHE B C 1
ATOM 3254 O O . PHE B 1 11 ? -27.531 -14.68 -5.586 1 89.62 11 PHE B O 1
ATOM 3261 N N . ILE B 1 12 ? -29.766 -14.828 -5.891 1 91.88 12 ILE B N 1
ATOM 3262 C CA . ILE B 1 12 ? -29.969 -16 -5.047 1 91.88 12 ILE B CA 1
ATOM 3263 C C . ILE B 1 12 ? -30.531 -17.141 -5.883 1 91.88 12 ILE B C 1
ATOM 3265 O O . ILE B 1 12 ? -31.656 -17.062 -6.395 1 91.88 12 ILE B O 1
ATOM 3269 N N . PRO B 1 13 ? -29.781 -18.141 -6.043 1 90.75 13 PRO B N 1
ATOM 3270 C CA . PRO B 1 13 ? -30.25 -19.25 -6.875 1 90.75 13 PRO B CA 1
ATOM 3271 C C . PRO B 1 13 ? -31.391 -20.031 -6.227 1 90.75 13 PRO B C 1
ATOM 3273 O O . PRO B 1 13 ? -31.672 -19.844 -5.039 1 90.75 13 PRO B O 1
ATOM 3276 N N . SER B 1 14 ? -32.062 -20.828 -7.098 1 91.38 14 SER B N 1
ATOM 3277 C CA . SER B 1 14 ? -33.031 -21.766 -6.555 1 91.38 14 SER B CA 1
ATOM 3278 C C . SER B 1 14 ? -32.375 -22.797 -5.645 1 91.38 14 SER B C 1
ATOM 3280 O O . SER B 1 14 ? -31.141 -22.922 -5.648 1 91.38 14 SER B O 1
ATOM 3282 N N . ARG B 1 15 ? -33.188 -23.516 -4.812 1 90.62 15 ARG B N 1
ATOM 3283 C CA . ARG B 1 15 ? -32.656 -24.484 -3.863 1 90.62 15 ARG B CA 1
ATOM 3284 C C . ARG B 1 15 ? -31.812 -25.547 -4.578 1 90.62 15 ARG B C 1
ATOM 3286 O O . ARG B 1 15 ? -30.688 -25.844 -4.164 1 90.62 15 ARG B O 1
ATOM 3293 N N . ALA B 1 16 ? -32.281 -26.047 -5.637 1 90.31 16 ALA B N 1
ATOM 3294 C CA . ALA B 1 16 ? -31.609 -27.094 -6.387 1 90.31 16 ALA B CA 1
ATOM 3295 C C . ALA B 1 16 ? -30.312 -26.578 -7 1 90.31 16 ALA B C 1
ATOM 3297 O O . ALA B 1 16 ? -29.25 -27.203 -6.875 1 90.31 16 ALA B O 1
ATOM 3298 N N . LEU B 1 17 ? -30.375 -25.469 -7.605 1 88.69 17 LEU B N 1
ATOM 3299 C CA . LEU B 1 17 ? -29.188 -24.875 -8.234 1 88.69 17 LEU B CA 1
ATOM 3300 C C . LEU B 1 17 ? -28.156 -24.484 -7.191 1 88.69 17 LEU B C 1
ATOM 3302 O O . LEU B 1 17 ? -26.953 -24.656 -7.414 1 88.69 17 LEU B O 1
ATOM 3306 N N . GLY B 1 18 ? -28.609 -23.984 -6.094 1 91.5 18 GLY B N 1
ATOM 3307 C CA . GLY B 1 18 ? -27.703 -23.609 -5.023 1 91.5 18 GLY B CA 1
ATOM 3308 C C . GLY B 1 18 ? -26.859 -24.766 -4.508 1 91.5 18 GLY B C 1
ATOM 3309 O O . GLY B 1 18 ? -25.656 -24.641 -4.34 1 91.5 18 GLY B O 1
ATOM 3310 N N . TYR B 1 19 ? -27.531 -25.828 -4.285 1 90.62 19 TYR B N 1
ATOM 3311 C CA . TYR B 1 19 ? -26.797 -27 -3.791 1 90.62 19 TYR B CA 1
ATOM 3312 C C . TYR B 1 19 ? -25.859 -27.547 -4.855 1 90.62 19 TYR B C 1
ATOM 3314 O O . TYR B 1 19 ? -24.781 -28.062 -4.531 1 90.62 19 TYR B O 1
ATOM 3322 N N . GLN B 1 20 ? -26.219 -27.391 -6.082 1 88.44 20 GLN B N 1
ATOM 3323 C CA . GLN B 1 20 ? -25.312 -27.781 -7.156 1 88.44 20 GLN B CA 1
ATOM 3324 C C . GLN B 1 20 ? -24.062 -26.891 -7.16 1 88.44 20 GLN B C 1
ATOM 3326 O O . GLN B 1 20 ? -22.938 -27.391 -7.348 1 88.44 20 GLN B O 1
ATOM 3331 N N . LEU B 1 21 ? -24.281 -25.656 -6.953 1 89.12 21 LEU B N 1
ATOM 3332 C CA . LEU B 1 21 ? -23.172 -24.719 -6.914 1 89.12 21 LEU B CA 1
ATOM 3333 C C . LEU B 1 21 ? -22.25 -25.016 -5.73 1 89.12 21 LEU B C 1
ATOM 3335 O O . LEU B 1 21 ? -21.031 -24.969 -5.867 1 89.12 21 LEU B O 1
ATOM 3339 N N . ILE B 1 22 ? -22.859 -25.297 -4.645 1 90.75 22 ILE B N 1
ATOM 3340 C CA . ILE B 1 22 ? -22.078 -25.625 -3.455 1 90.75 22 ILE B CA 1
ATOM 3341 C C . ILE B 1 22 ? -21.25 -26.875 -3.705 1 90.75 22 ILE B C 1
ATOM 3343 O O . ILE B 1 22 ? -20.078 -26.953 -3.336 1 90.75 22 ILE B O 1
ATOM 3347 N N . GLY B 1 23 ? -21.891 -27.797 -4.312 1 88 23 GLY B N 1
ATOM 3348 C CA . GLY B 1 23 ? -21.188 -29.016 -4.656 1 88 23 GLY B CA 1
ATOM 3349 C C . GLY B 1 23 ? -19.984 -28.781 -5.555 1 88 23 GLY B C 1
ATOM 3350 O O . GLY B 1 23 ? -18.906 -29.312 -5.309 1 88 23 GLY B O 1
ATOM 3351 N N . THR B 1 24 ? -20.188 -28.016 -6.57 1 85.19 24 THR B N 1
ATOM 3352 C CA . THR B 1 24 ? -19.109 -27.688 -7.488 1 85.19 24 THR B CA 1
ATOM 3353 C C . THR B 1 24 ? -18 -26.938 -6.762 1 85.19 24 THR B C 1
ATOM 3355 O O . THR B 1 24 ? -16.812 -27.203 -6.988 1 85.19 24 THR B O 1
ATOM 3358 N N . PHE B 1 25 ? -18.391 -26.047 -5.941 1 88.62 25 PHE B N 1
ATOM 3359 C CA . PHE B 1 25 ? -17.438 -25.266 -5.156 1 88.62 25 PHE B CA 1
ATOM 3360 C C . PHE B 1 25 ? -16.609 -26.188 -4.273 1 88.62 25 PHE B C 1
ATOM 3362 O O . PHE B 1 25 ? -15.383 -26.047 -4.207 1 88.62 25 PHE B O 1
ATOM 3369 N N . MET B 1 26 ? -17.25 -27.094 -3.619 1 86.12 26 MET B N 1
ATOM 3370 C CA . MET B 1 26 ? -16.562 -27.984 -2.689 1 86.12 26 MET B CA 1
ATOM 3371 C C . MET B 1 26 ? -15.633 -28.938 -3.434 1 86.12 26 MET B C 1
ATOM 3373 O O . MET B 1 26 ? -14.648 -29.422 -2.871 1 86.12 26 MET B O 1
ATOM 3377 N N . GLU B 1 27 ? -15.93 -29.141 -4.602 1 80 27 GLU B N 1
ATOM 3378 C CA . GLU B 1 27 ? -15.094 -30 -5.426 1 80 27 GLU B CA 1
ATOM 3379 C C . GLU B 1 27 ? -13.812 -29.281 -5.852 1 80 27 GLU B C 1
ATOM 3381 O O . GLU B 1 27 ? -12.758 -29.906 -5.965 1 80 27 GLU B O 1
ATOM 3386 N N . HIS B 1 28 ? -13.852 -27.969 -6.02 1 77.25 28 HIS B N 1
ATOM 3387 C CA . HIS B 1 28 ? -12.75 -27.266 -6.652 1 77.25 28 HIS B CA 1
ATOM 3388 C C . HIS B 1 28 ? -11.984 -26.422 -5.641 1 77.25 28 HIS B C 1
ATOM 3390 O O . HIS B 1 28 ? -10.797 -26.141 -5.828 1 77.25 28 HIS B O 1
ATOM 3396 N N . ALA B 1 29 ? -12.633 -26 -4.609 1 78.44 29 ALA B N 1
ATOM 3397 C CA . ALA B 1 29 ? -12.023 -25.125 -3.615 1 78.44 29 ALA B CA 1
ATOM 3398 C C . ALA B 1 29 ? -10.758 -25.75 -3.031 1 78.44 29 ALA B C 1
ATOM 3400 O O . ALA B 1 29 ? -9.766 -25.062 -2.809 1 78.44 29 ALA B O 1
ATOM 3401 N N . PRO B 1 30 ? -10.727 -27.047 -2.924 1 74.38 30 PRO B N 1
ATOM 3402 C CA . PRO B 1 30 ? -9.547 -27.656 -2.307 1 74.38 30 PRO B CA 1
ATOM 3403 C C . PRO B 1 30 ? -8.289 -27.531 -3.166 1 74.38 30 PRO B C 1
ATOM 3405 O O . PRO B 1 30 ? -7.176 -27.688 -2.664 1 74.38 30 PRO B O 1
ATOM 3408 N N . THR B 1 31 ? -8.484 -27.234 -4.426 1 73.06 31 THR B N 1
ATOM 3409 C CA . THR B 1 31 ? -7.328 -27.031 -5.289 1 73.06 31 THR B CA 1
ATOM 3410 C C . THR B 1 31 ? -6.5 -25.844 -4.812 1 73.06 31 THR B C 1
ATOM 3412 O O . THR B 1 31 ? -5.285 -25.812 -5.02 1 73.06 31 THR B O 1
ATOM 3415 N N . GLY B 1 32 ? -7.109 -24.938 -4.102 1 78.12 32 GLY B N 1
ATOM 3416 C CA . GLY B 1 32 ? -6.41 -23.766 -3.602 1 78.12 32 GLY B CA 1
ATOM 3417 C C . GLY B 1 32 ? -6.094 -23.844 -2.121 1 78.12 32 GLY B C 1
ATOM 3418 O O . GLY B 1 32 ? -5.719 -22.844 -1.507 1 78.12 32 GLY B O 1
ATOM 3419 N N . GLU B 1 33 ? -6.227 -25.031 -1.607 1 82.25 33 GLU B N 1
ATOM 3420 C CA . GLU B 1 33 ? -6.109 -25.188 -0.16 1 82.25 33 GLU B CA 1
ATOM 3421 C C . GLU B 1 33 ? -4.699 -24.859 0.316 1 82.25 33 GLU B C 1
ATOM 3423 O O . GLU B 1 33 ? -4.488 -24.578 1.501 1 82.25 33 GLU B O 1
ATOM 3428 N N . LEU B 1 34 ? -3.832 -24.938 -0.621 1 86.06 34 LEU B N 1
ATOM 3429 C CA . LEU B 1 34 ? -2.471 -24.547 -0.278 1 86.06 34 LEU B CA 1
ATOM 3430 C C . LEU B 1 34 ? -2.436 -23.109 0.264 1 86.06 34 LEU B C 1
ATOM 3432 O O . LEU B 1 34 ? -1.662 -22.812 1.175 1 86.06 34 LEU B O 1
ATOM 3436 N N . TYR B 1 35 ? -3.307 -22.281 -0.296 1 88.81 35 TYR B N 1
ATOM 3437 C CA . TYR B 1 35 ? -3.248 -20.859 0.004 1 88.81 35 TYR B CA 1
ATOM 3438 C C . TYR B 1 35 ? -4.469 -20.422 0.801 1 88.81 35 TYR B C 1
ATOM 3440 O O . TYR B 1 35 ? -4.41 -19.438 1.548 1 88.81 35 TYR B O 1
ATOM 3448 N N . PHE B 1 36 ? -5.559 -21.188 0.539 1 89.56 36 PHE B N 1
ATOM 3449 C CA . PHE B 1 36 ? -6.832 -20.625 0.976 1 89.56 36 PHE B CA 1
ATOM 3450 C C . PHE B 1 36 ? -7.578 -21.609 1.869 1 89.56 36 PHE B C 1
ATOM 3452 O O . PHE B 1 36 ? -7.414 -22.812 1.741 1 89.56 36 PHE B O 1
ATOM 3459 N N . CYS B 1 37 ? -8.352 -20.969 2.676 1 88.62 37 CYS B N 1
ATOM 3460 C CA . CYS B 1 37 ? -9.258 -21.766 3.496 1 88.62 37 CYS B CA 1
ATOM 3461 C C . CYS B 1 37 ? -10.633 -21.875 2.84 1 88.62 37 CYS B C 1
ATOM 3463 O O . CYS B 1 37 ? -11.133 -20.891 2.27 1 88.62 37 CYS B O 1
ATOM 3465 N N . THR B 1 38 ? -11.156 -23.047 2.895 1 87.69 38 THR B N 1
ATOM 3466 C CA . THR B 1 38 ? -12.516 -23.281 2.408 1 87.69 38 THR B CA 1
ATOM 3467 C C . THR B 1 38 ? -13.531 -23.094 3.531 1 87.69 38 THR B C 1
ATOM 3469 O O . THR B 1 38 ? -13.297 -23.516 4.664 1 87.69 38 THR B O 1
ATOM 3472 N N . PRO B 1 39 ? -14.586 -22.422 3.154 1 88.44 39 PRO B N 1
ATOM 3473 C CA . PRO B 1 39 ? -15.602 -22.281 4.199 1 88.44 39 PRO B CA 1
ATOM 3474 C C . PRO B 1 39 ? -16.281 -23.594 4.535 1 88.44 39 PRO B C 1
ATOM 3476 O O . PRO B 1 39 ? -16.469 -24.453 3.658 1 88.44 39 PRO B O 1
ATOM 3479 N N . PRO B 1 40 ? -16.656 -23.703 5.816 1 85.81 40 PRO B N 1
ATOM 3480 C CA . PRO B 1 40 ? -17.438 -24.891 6.184 1 85.81 40 PRO B CA 1
ATOM 3481 C C . PRO B 1 40 ? -18.797 -24.938 5.508 1 85.81 40 PRO B C 1
ATOM 3483 O O . PRO B 1 40 ? -19.25 -23.938 4.941 1 85.81 40 PRO B O 1
ATOM 3486 N N . ASP B 1 41 ? -19.438 -26.078 5.625 1 86.81 41 ASP B N 1
ATOM 3487 C CA . ASP B 1 41 ? -20.688 -26.344 4.926 1 86.81 41 ASP B CA 1
ATOM 3488 C C . ASP B 1 41 ? -21.766 -25.344 5.324 1 86.81 41 ASP B C 1
ATOM 3490 O O . ASP B 1 41 ? -22.484 -24.812 4.465 1 86.81 41 ASP B O 1
ATOM 3494 N N . ASP B 1 42 ? -21.859 -25.109 6.508 1 87.69 42 ASP B N 1
ATOM 3495 C CA . ASP B 1 42 ? -22.906 -24.203 6.984 1 87.69 42 ASP B CA 1
ATOM 3496 C C . ASP B 1 42 ? -22.688 -22.797 6.449 1 87.69 42 ASP B C 1
ATOM 3498 O O . ASP B 1 42 ? -23.656 -22.109 6.09 1 87.69 42 ASP B O 1
ATOM 3502 N N . LEU B 1 43 ? -21.484 -22.453 6.383 1 90.06 43 LEU B N 1
ATOM 3503 C CA . LEU B 1 43 ? -21.172 -21.125 5.871 1 90.06 43 LEU B CA 1
ATOM 3504 C C . LEU B 1 43 ? -21.406 -21.047 4.371 1 90.06 43 LEU B C 1
ATOM 3506 O O . LEU B 1 43 ? -21.875 -20.016 3.865 1 90.06 43 LEU B O 1
ATOM 3510 N N . SER B 1 44 ? -21.141 -22.109 3.693 1 91.56 44 SER B N 1
ATOM 3511 C CA . SER B 1 44 ? -21.359 -22.156 2.252 1 91.56 44 SER B CA 1
ATOM 3512 C C . SER B 1 44 ? -22.844 -21.984 1.916 1 91.56 44 SER B C 1
ATOM 3514 O O . SER B 1 44 ? -23.188 -21.297 0.952 1 91.56 44 SER B O 1
ATOM 3516 N N . LYS B 1 45 ? -23.625 -22.562 2.711 1 92.56 45 LYS B N 1
ATOM 3517 C CA . LYS B 1 45 ? -25.062 -22.406 2.516 1 92.56 45 LYS B CA 1
ATOM 3518 C C . LYS B 1 45 ? -25.484 -20.953 2.707 1 92.56 45 LYS B C 1
ATOM 3520 O O . LYS B 1 45 ? -26.297 -20.438 1.938 1 92.56 45 LYS B O 1
ATOM 3525 N N . GLN B 1 46 ? -24.969 -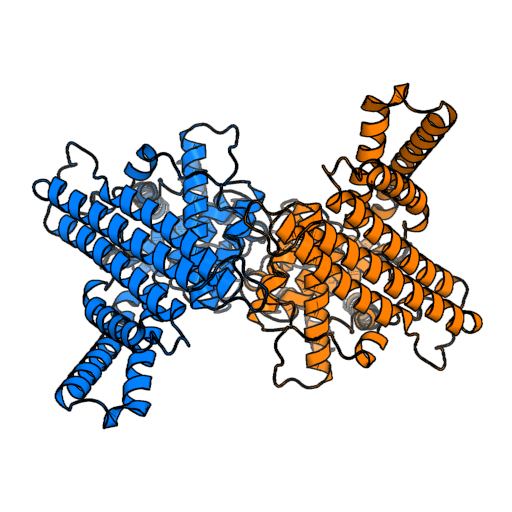20.391 3.672 1 92.19 46 GLN B N 1
ATOM 3526 C CA . GLN B 1 46 ? -25.297 -19 3.943 1 92.19 46 GLN B CA 1
ATOM 3527 C C . GLN B 1 46 ? -24.828 -18.094 2.811 1 92.19 46 GLN B C 1
ATOM 3529 O O . GLN B 1 46 ? -25.547 -17.156 2.424 1 92.19 46 GLN B O 1
ATOM 3534 N N . ILE B 1 47 ? -23.688 -18.375 2.305 1 92.94 47 ILE B N 1
ATOM 3535 C CA . ILE B 1 47 ? -23.109 -17.594 1.226 1 92.94 47 ILE B CA 1
ATOM 3536 C C . ILE B 1 47 ? -24 -17.641 -0.004 1 92.94 47 ILE B C 1
ATOM 3538 O O . ILE B 1 47 ? -24.234 -16.625 -0.657 1 92.94 47 ILE B O 1
ATOM 3542 N N . VAL B 1 48 ? -24.531 -18.766 -0.252 1 92.25 48 VAL B N 1
ATOM 3543 C CA . VAL B 1 48 ? -25.266 -18.984 -1.492 1 92.25 48 VAL B CA 1
ATOM 3544 C C . VAL B 1 48 ? -26.703 -18.531 -1.323 1 92.25 48 VAL B C 1
ATOM 3546 O O . VAL B 1 48 ? -27.266 -17.875 -2.203 1 92.25 48 VAL B O 1
ATOM 3549 N N . PHE B 1 49 ? -27.312 -18.797 -0.136 1 93.12 49 PHE B N 1
ATOM 3550 C CA . PHE B 1 49 ? -28.766 -18.625 -0.012 1 93.12 49 PHE B CA 1
ATOM 3551 C C . PHE B 1 49 ? -29.078 -17.344 0.742 1 93.12 49 PHE B C 1
ATOM 3553 O O . PHE B 1 49 ? -30.188 -16.812 0.632 1 93.12 49 PHE B O 1
ATOM 3560 N N . HIS B 1 50 ? -28.188 -16.891 1.525 1 92.81 50 HIS B N 1
ATOM 3561 C CA . HIS B 1 50 ? -28.438 -15.688 2.318 1 92.81 50 HIS B CA 1
ATOM 3562 C C . HIS B 1 50 ? -27.281 -14.703 2.227 1 92.81 50 HIS B C 1
ATOM 3564 O O . HIS B 1 50 ? -26.766 -14.242 3.25 1 92.81 50 HIS B O 1
ATOM 3570 N N . PRO B 1 51 ? -26.906 -14.289 1.002 1 91.06 51 PRO B N 1
ATOM 3571 C CA . PRO B 1 51 ? -25.734 -13.422 0.848 1 91.06 51 PRO B CA 1
ATOM 3572 C C . PRO B 1 51 ? -25.938 -12.047 1.483 1 91.06 51 PRO B C 1
ATOM 3574 O O . PRO B 1 51 ? -24.969 -11.422 1.938 1 91.06 51 PRO B O 1
ATOM 3577 N N . GLU B 1 52 ? -27.125 -11.57 1.647 1 87.06 52 GLU B N 1
ATOM 3578 C CA . GLU B 1 52 ? -27.391 -10.242 2.18 1 87.06 52 GLU B CA 1
ATOM 3579 C C . GLU B 1 52 ? -27.141 -10.188 3.684 1 87.06 52 GLU B C 1
ATOM 3581 O O . GLU B 1 52 ? -26.734 -9.148 4.211 1 87.06 52 GLU B O 1
ATOM 3586 N N . GLN B 1 53 ? -27.344 -11.266 4.277 1 83.81 53 GLN B N 1
ATOM 3587 C CA . GLN B 1 53 ? -27.281 -11.297 5.734 1 83.81 53 GLN B CA 1
ATOM 3588 C C . GLN B 1 53 ? -25.875 -11.617 6.215 1 83.81 53 GLN B C 1
ATOM 3590 O O . GLN B 1 53 ? -25.562 -11.43 7.391 1 83.81 53 GLN B O 1
ATOM 3595 N N . PHE B 1 54 ? -25.109 -11.938 5.312 1 82.69 54 PHE B N 1
ATOM 3596 C CA . PHE B 1 54 ? -23.781 -12.391 5.676 1 82.69 54 PHE B CA 1
ATOM 3597 C C . PHE B 1 54 ? -22.844 -11.203 5.906 1 82.69 54 PHE B C 1
ATOM 3599 O O . PHE B 1 54 ? -22.766 -10.305 5.07 1 82.69 54 PHE B O 1
ATOM 3606 N N . THR B 1 55 ? -22.188 -11.156 7.027 1 82.38 55 THR B N 1
ATOM 3607 C CA . THR B 1 55 ? -21.406 -10 7.441 1 82.38 55 THR B CA 1
ATOM 3608 C C . THR B 1 55 ? -20.047 -9.977 6.73 1 82.38 55 THR B C 1
ATOM 3610 O O . THR B 1 55 ? -19.609 -8.93 6.27 1 82.38 55 THR B O 1
ATOM 3613 N N . GLN B 1 56 ? -19.422 -11.125 6.629 1 90.06 56 GLN B N 1
ATOM 3614 C CA . GLN B 1 56 ? -18.125 -11.188 5.984 1 90.06 56 GLN B CA 1
ATOM 3615 C C . GLN B 1 56 ? -18.25 -11.383 4.477 1 90.06 56 GLN B C 1
ATOM 3617 O O . GLN B 1 56 ? -18.016 -12.484 3.967 1 90.06 56 GLN B O 1
ATOM 3622 N N . LYS B 1 57 ? -18.5 -10.32 3.82 1 93 57 LYS B N 1
ATOM 3623 C CA . LYS B 1 57 ? -18.859 -10.328 2.406 1 93 57 LYS B CA 1
ATOM 3624 C C . LYS B 1 57 ? -17.719 -10.852 1.546 1 93 57 LYS B C 1
ATOM 3626 O O . LYS B 1 57 ? -17.938 -11.25 0.399 1 93 57 LYS B O 1
ATOM 3631 N N . ALA B 1 58 ? -16.547 -10.867 2.102 1 94.5 58 ALA B N 1
ATOM 3632 C CA . ALA B 1 58 ? -15.383 -11.359 1.357 1 94.5 58 ALA B CA 1
ATOM 3633 C C . ALA B 1 58 ? -15.555 -12.836 0.996 1 94.5 58 ALA B C 1
ATOM 3635 O O . ALA B 1 58 ? -15.031 -13.297 -0.02 1 94.5 58 ALA B O 1
ATOM 3636 N N . TRP B 1 59 ? -16.312 -13.555 1.783 1 94.19 59 TRP B N 1
ATOM 3637 C CA . TRP B 1 59 ? -16.609 -14.953 1.472 1 94.19 59 TRP B CA 1
ATOM 3638 C C . TRP B 1 59 ? -17.422 -15.07 0.185 1 94.19 59 TRP B C 1
ATOM 3640 O O . TRP B 1 59 ? -17.234 -16.016 -0.587 1 94.19 59 TRP B O 1
ATOM 3650 N N . LEU B 1 60 ? -18.281 -14.117 -0.01 1 93.88 60 LEU B N 1
ATOM 3651 C CA . LEU B 1 60 ? -19.078 -14.094 -1.229 1 93.88 60 LEU B CA 1
ATOM 3652 C C . LEU B 1 60 ? -18.203 -13.844 -2.451 1 93.88 60 LEU B C 1
ATOM 3654 O O . LEU B 1 60 ? -18.375 -14.484 -3.492 1 93.88 60 LEU B O 1
ATOM 3658 N N . VAL B 1 61 ? -17.281 -12.953 -2.27 1 92.25 61 VAL B N 1
ATOM 3659 C CA . VAL B 1 61 ? -16.359 -12.664 -3.355 1 92.25 61 VAL B CA 1
ATOM 3660 C C . VAL B 1 61 ? -15.547 -13.914 -3.695 1 92.25 61 VAL B C 1
ATOM 3662 O O . VAL B 1 61 ? -15.445 -14.297 -4.863 1 92.25 61 VAL B O 1
ATOM 3665 N N . PHE B 1 62 ? -15.078 -14.555 -2.697 1 91.88 62 PHE B N 1
ATOM 3666 C CA . PHE B 1 62 ? -14.25 -15.742 -2.857 1 91.88 62 PHE B CA 1
ATOM 3667 C C . PHE B 1 62 ? -15.023 -16.859 -3.559 1 91.88 62 PHE B C 1
ATOM 3669 O O . PHE B 1 62 ? -14.562 -17.391 -4.566 1 91.88 62 PHE B O 1
ATOM 3676 N N . PHE B 1 63 ? -16.188 -17.109 -3.092 1 90.69 63 PHE B N 1
ATOM 3677 C CA . PHE B 1 63 ? -17.031 -18.156 -3.652 1 90.69 63 PHE B CA 1
ATOM 3678 C C . PHE B 1 63 ? -17.328 -17.875 -5.121 1 90.69 63 PHE B C 1
ATOM 3680 O O . PHE B 1 63 ? -17.156 -18.75 -5.973 1 90.69 63 PHE B O 1
ATOM 3687 N N . ASN B 1 64 ? -17.766 -16.703 -5.391 1 89.19 64 ASN B N 1
ATOM 3688 C CA . ASN B 1 64 ? -18.203 -16.375 -6.742 1 89.19 64 ASN B CA 1
ATOM 3689 C C . ASN B 1 64 ? -17.047 -16.359 -7.723 1 89.19 64 ASN B C 1
ATOM 3691 O O . ASN B 1 64 ? -17.203 -16.703 -8.898 1 89.19 64 ASN B O 1
ATOM 3695 N N . TYR B 1 65 ? -15.914 -16.078 -7.266 1 85.12 65 TYR B N 1
ATOM 3696 C CA . TYR B 1 65 ? -14.766 -16.062 -8.164 1 85.12 65 TYR B CA 1
ATOM 3697 C C . TYR B 1 65 ? -14.289 -17.469 -8.461 1 85.12 65 TYR B C 1
ATOM 3699 O O . TYR B 1 65 ? -13.844 -17.766 -9.57 1 85.12 65 TYR B O 1
ATOM 3707 N N . ILE B 1 66 ? -14.305 -18.312 -7.473 1 82.88 66 ILE B N 1
ATOM 3708 C CA . ILE B 1 66 ? -13.961 -19.703 -7.719 1 82.88 66 ILE B CA 1
ATOM 3709 C C . ILE B 1 66 ? -14.93 -20.297 -8.734 1 82.88 66 ILE B C 1
ATOM 3711 O O . ILE B 1 66 ? -14.516 -21.016 -9.648 1 82.88 66 ILE B O 1
ATOM 3715 N N . MET B 1 67 ? -16.172 -19.922 -8.57 1 83.44 67 MET B N 1
ATOM 3716 C CA . MET B 1 67 ? -17.172 -20.422 -9.5 1 83.44 67 MET B CA 1
ATOM 3717 C C . MET B 1 67 ? -16.953 -19.859 -10.906 1 83.44 67 MET B C 1
ATOM 3719 O O . MET B 1 67 ? -17.125 -20.562 -11.898 1 83.44 67 MET B O 1
ATOM 3723 N N . LEU B 1 68 ? -16.578 -18.609 -10.914 1 78.38 68 LEU B N 1
ATOM 3724 C CA . LEU B 1 68 ? -16.297 -17.953 -12.188 1 78.38 68 LEU B CA 1
ATOM 3725 C C . LEU B 1 68 ? -15.094 -18.594 -12.867 1 78.38 68 LEU B C 1
ATOM 3727 O O . LEU B 1 68 ? -15.094 -18.797 -14.086 1 78.38 68 LEU B O 1
ATOM 3731 N N . ALA B 1 69 ? -14.117 -18.891 -12.148 1 71.38 69 ALA B N 1
ATOM 3732 C CA . ALA B 1 69 ? -12.906 -19.516 -12.68 1 71.38 69 ALA B CA 1
ATOM 3733 C C . ALA B 1 69 ? -13.219 -20.891 -13.266 1 71.38 69 ALA B C 1
ATOM 3735 O O . ALA B 1 69 ? -12.641 -21.281 -14.281 1 71.38 69 ALA B O 1
ATOM 3736 N N . GLN B 1 70 ? -14.133 -21.531 -12.688 1 70.81 70 GLN B N 1
ATOM 3737 C CA . GLN B 1 70 ? -14.516 -22.859 -13.156 1 70.81 70 GLN B CA 1
ATOM 3738 C C . GLN B 1 70 ? -15.414 -22.781 -14.383 1 70.81 70 GLN B C 1
ATOM 3740 O O . GLN B 1 70 ? -15.328 -23.609 -15.281 1 70.81 70 GLN B O 1
ATOM 3745 N N . ALA B 1 71 ? -16.312 -21.797 -14.344 1 66.69 71 ALA B N 1
ATOM 3746 C CA . ALA B 1 71 ? -17.219 -21.625 -15.477 1 66.69 71 ALA B CA 1
ATOM 3747 C C . ALA B 1 71 ? -16.453 -21.281 -16.75 1 66.69 71 ALA B C 1
ATOM 3749 O O . ALA B 1 71 ? -16.875 -21.625 -17.859 1 66.69 71 ALA B O 1
ATOM 3750 N N . SER B 1 72 ? -15.438 -20.562 -16.609 1 60.91 72 SER B N 1
ATOM 3751 C CA . SER B 1 72 ? -14.641 -20.172 -17.766 1 60.91 72 SER B CA 1
ATOM 3752 C C . SER B 1 72 ? -13.945 -21.375 -18.391 1 60.91 72 SER B C 1
ATOM 3754 O O . SER B 1 72 ? -13.586 -21.344 -19.562 1 60.91 72 SER B O 1
ATOM 3756 N N . THR B 1 73 ? -13.703 -22.375 -17.609 1 57.25 73 THR B N 1
ATOM 3757 C CA . THR B 1 73 ? -13.031 -23.578 -18.094 1 57.25 73 THR B CA 1
ATOM 3758 C C . THR B 1 73 ? -14.031 -24.547 -18.719 1 57.25 73 THR B C 1
ATOM 3760 O O . THR B 1 73 ? -13.664 -25.359 -19.578 1 57.25 73 THR B O 1
ATOM 3763 N N . GLU B 1 74 ? -15.273 -24.484 -18.203 1 53.81 74 GLU B N 1
ATOM 3764 C CA . GLU B 1 74 ? -16.25 -25.453 -18.688 1 53.81 74 GLU B CA 1
ATOM 3765 C C . GLU B 1 74 ? -17.016 -24.922 -19.891 1 53.81 74 GLU B C 1
ATOM 3767 O O . GLU B 1 74 ? -17.484 -23.781 -19.875 1 53.81 74 GLU B O 1
ATOM 3772 N N . GLU B 1 75 ? -16.625 -25.203 -21.141 1 48.53 75 GLU B N 1
ATOM 3773 C CA . GLU B 1 75 ? -17.234 -24.891 -22.438 1 48.53 75 GLU B CA 1
ATOM 3774 C C . GLU B 1 75 ? -18.734 -24.656 -22.297 1 48.53 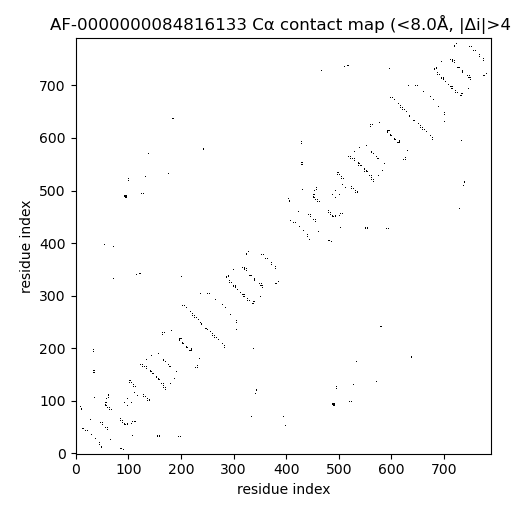75 GLU B C 1
ATOM 3776 O O . GLU B 1 75 ? -19.297 -23.781 -22.969 1 48.53 75 GLU B O 1
ATOM 3781 N N . GLU B 1 76 ? -19.641 -25.594 -22 1 46.41 76 GLU B N 1
ATOM 3782 C CA . GLU B 1 76 ? -21.047 -25.75 -22.391 1 46.41 76 GLU B CA 1
ATOM 3783 C C . GLU B 1 76 ? -21.969 -25.203 -21.312 1 46.41 76 GLU B C 1
ATOM 3785 O O . GLU B 1 76 ? -22.953 -24.531 -21.609 1 46.41 76 GLU B O 1
ATOM 3790 N N . ASN B 1 77 ? -22 -25.688 -20.125 1 47.72 77 ASN B N 1
ATOM 3791 C CA . ASN B 1 77 ? -23.219 -25.844 -19.344 1 47.72 77 ASN B CA 1
ATOM 3792 C C . ASN B 1 77 ? -23.5 -24.609 -18.469 1 47.72 77 ASN B C 1
ATOM 3794 O O . ASN B 1 77 ? -24.594 -24.469 -17.922 1 47.72 77 ASN B O 1
ATOM 3798 N N . HIS B 1 78 ? -22.469 -23.781 -18 1 52.81 78 HIS B N 1
ATOM 3799 C CA . HIS B 1 78 ? -22.844 -22.875 -16.906 1 52.81 78 HIS B CA 1
ATOM 3800 C C . HIS B 1 78 ? -22.734 -21.422 -17.359 1 52.81 78 HIS B C 1
ATOM 3802 O O . HIS B 1 78 ? -22.609 -20.531 -16.516 1 52.81 78 HIS B O 1
ATOM 3808 N N . ALA B 1 79 ? -22.812 -21.25 -18.641 1 51.66 79 ALA B N 1
ATOM 3809 C CA . ALA B 1 79 ? -22.703 -19.922 -19.234 1 51.66 79 ALA B CA 1
ATOM 3810 C C . ALA B 1 79 ? -23.734 -18.969 -18.656 1 51.66 79 ALA B C 1
ATOM 3812 O O . ALA B 1 79 ? -23.438 -17.797 -18.406 1 51.66 79 ALA B O 1
ATOM 3813 N N . ASN B 1 80 ? -24.984 -19.531 -18.594 1 55.69 80 ASN B N 1
ATOM 3814 C CA . ASN B 1 80 ? -26.062 -18.625 -18.188 1 55.69 80 ASN B CA 1
ATOM 3815 C C . ASN B 1 80 ? -25.859 -18.125 -16.766 1 55.69 80 ASN B C 1
ATOM 3817 O O . ASN B 1 80 ? -26.219 -16.984 -16.453 1 55.69 80 ASN B O 1
ATOM 3821 N N . GLN B 1 81 ? -25.156 -18.969 -16 1 62.09 81 GLN B N 1
ATOM 3822 C CA . GLN B 1 81 ? -24.953 -18.578 -14.617 1 62.09 81 GLN B CA 1
ATOM 3823 C C . GLN B 1 81 ? -23.703 -17.734 -14.461 1 62.09 81 GLN B C 1
ATOM 3825 O O . GLN B 1 81 ? -23.578 -16.953 -13.516 1 62.09 81 GLN B O 1
ATOM 3830 N N . ALA B 1 82 ? -22.969 -17.719 -15.438 1 67.06 82 ALA B N 1
ATOM 3831 C CA . ALA B 1 82 ? -21.656 -17.078 -15.367 1 67.06 82 ALA B CA 1
ATOM 3832 C C . ALA B 1 82 ? -21.797 -15.555 -15.234 1 67.06 82 ALA B C 1
ATOM 3834 O O . ALA B 1 82 ? -20.953 -14.906 -14.602 1 67.06 82 ALA B O 1
ATOM 3835 N N . GLU B 1 83 ? -22.969 -15.117 -15.711 1 72.56 83 GLU B N 1
ATOM 3836 C CA . GLU B 1 83 ? -23.156 -13.672 -15.664 1 72.56 83 GLU B CA 1
ATOM 3837 C C . GLU B 1 83 ? -23.594 -13.211 -14.273 1 72.56 83 GLU B C 1
ATOM 3839 O O . GLU B 1 83 ? -23.438 -12.039 -13.922 1 72.56 83 GLU B O 1
ATOM 3844 N N . LYS B 1 84 ? -24.016 -14.164 -13.539 1 83.62 84 LYS B N 1
ATOM 3845 C CA . LYS B 1 84 ? -24.594 -13.812 -12.25 1 83.62 84 LYS B CA 1
ATOM 3846 C C . LYS B 1 84 ? -23.516 -13.711 -11.172 1 83.62 84 LYS B C 1
ATOM 3848 O O . LYS B 1 84 ? -23.672 -12.969 -10.203 1 83.62 84 LYS B O 1
ATOM 3853 N N . PHE B 1 85 ? -22.469 -14.367 -11.383 1 86.06 85 PHE B N 1
ATOM 3854 C CA . PHE B 1 85 ? -21.406 -14.391 -10.383 1 86.06 85 PHE B CA 1
ATOM 3855 C C . PHE B 1 85 ? -20.719 -13.039 -10.281 1 86.06 85 PHE B C 1
ATOM 3857 O O . PHE B 1 85 ? -20.531 -12.508 -9.188 1 86.06 85 PHE B O 1
ATOM 3864 N N . PRO B 1 86 ? -20.469 -12.398 -11.391 1 83.06 86 PRO B N 1
ATOM 3865 C CA . PRO B 1 86 ? -19.859 -11.07 -11.312 1 83.06 86 PRO B CA 1
ATOM 3866 C C . PRO B 1 86 ? -20.75 -10.055 -10.602 1 83.06 86 PRO B C 1
ATOM 3868 O O . PRO B 1 86 ? -20.25 -9.164 -9.914 1 83.06 86 PRO B O 1
ATOM 3871 N N . ARG B 1 87 ? -22 -10.219 -10.789 1 86.56 87 ARG B N 1
ATOM 3872 C CA . ARG B 1 87 ? -22.938 -9.336 -10.109 1 86.56 87 ARG B CA 1
ATOM 3873 C C . ARG B 1 87 ? -22.828 -9.477 -8.594 1 86.56 87 ARG B C 1
ATOM 3875 O O . ARG B 1 87 ? -22.781 -8.477 -7.879 1 86.56 87 ARG B O 1
ATOM 3882 N N . ASN B 1 88 ? -22.844 -10.719 -8.133 1 90.62 88 ASN B N 1
ATOM 3883 C CA . ASN B 1 88 ? -22.703 -10.953 -6.699 1 90.62 88 ASN B CA 1
ATOM 3884 C C . ASN B 1 88 ? -21.375 -10.422 -6.172 1 90.62 88 ASN B C 1
ATOM 3886 O O . ASN B 1 88 ? -21.297 -9.906 -5.055 1 90.62 88 ASN B O 1
ATOM 3890 N N . VAL B 1 89 ? -20.344 -10.5 -7.008 1 89.25 89 VAL B N 1
ATOM 3891 C CA . VAL B 1 89 ? -19.031 -10 -6.602 1 89.25 89 VAL B CA 1
ATOM 3892 C C . VAL B 1 89 ? -19.078 -8.484 -6.457 1 89.25 89 VAL B C 1
ATOM 3894 O O . VAL B 1 89 ? -18.625 -7.934 -5.449 1 89.25 89 VAL B O 1
ATOM 3897 N N . ARG B 1 90 ? -19.641 -7.828 -7.363 1 86.25 90 ARG B N 1
ATOM 3898 C CA . ARG B 1 90 ? -19.719 -6.371 -7.348 1 86.25 90 ARG B CA 1
ATOM 3899 C C . ARG B 1 90 ? -20.484 -5.879 -6.125 1 86.25 90 ARG B C 1
ATOM 3901 O O . ARG B 1 90 ? -20.078 -4.93 -5.461 1 86.25 90 ARG B O 1
ATOM 3908 N N . ARG B 1 91 ? -21.516 -6.57 -5.863 1 90 91 ARG B N 1
ATOM 3909 C CA . ARG B 1 91 ? -22.328 -6.191 -4.711 1 90 91 ARG B CA 1
ATOM 3910 C C . ARG B 1 91 ? -21.578 -6.449 -3.406 1 90 91 ARG B C 1
ATOM 3912 O O . ARG B 1 91 ? -21.641 -5.637 -2.48 1 90 91 ARG B O 1
ATOM 3919 N N . ALA B 1 92 ? -20.984 -7.559 -3.379 1 92.38 92 ALA B N 1
ATOM 3920 C CA . ALA B 1 92 ? -20.25 -7.922 -2.172 1 92.38 92 ALA B CA 1
ATOM 3921 C C . ALA B 1 92 ? -19.109 -6.945 -1.915 1 92.38 92 ALA B C 1
ATOM 3923 O O . ALA B 1 92 ? -18.797 -6.625 -0.763 1 92.38 92 ALA B O 1
ATOM 3924 N N . LEU B 1 93 ? -18.516 -6.402 -2.969 1 90.25 93 LEU B N 1
ATOM 3925 C CA . LEU B 1 93 ? -17.359 -5.512 -2.859 1 90.25 93 LEU B CA 1
ATOM 3926 C C . LEU B 1 93 ? -17.781 -4.148 -2.318 1 90.25 93 LEU B C 1
ATOM 3928 O O . LEU B 1 93 ? -16.922 -3.363 -1.89 1 90.25 93 LEU B O 1
ATOM 3932 N N . ASN B 1 94 ? -19.094 -3.945 -2.4 1 87.88 94 ASN B N 1
ATOM 3933 C CA . ASN B 1 94 ? -19.578 -2.703 -1.812 1 87.88 94 ASN B CA 1
ATOM 3934 C C . ASN B 1 94 ? -19.719 -2.818 -0.297 1 87.88 94 ASN B C 1
ATOM 3936 O O . ASN B 1 94 ? -20.812 -2.613 0.247 1 87.88 94 ASN B O 1
ATOM 3940 N N . ASN B 1 95 ? -18.766 -3.295 0.302 1 90.25 95 ASN B N 1
ATOM 3941 C CA . ASN B 1 95 ? -18.547 -3.4 1.74 1 90.25 95 ASN B CA 1
ATOM 3942 C C . ASN B 1 95 ? -17.141 -2.971 2.123 1 90.25 95 ASN B C 1
ATOM 3944 O O . ASN B 1 95 ? -16.172 -3.686 1.854 1 90.25 95 ASN B O 1
ATOM 3948 N N . SER B 1 96 ? -17.062 -1.868 2.77 1 86.38 96 SER B N 1
ATOM 3949 C CA . SER B 1 96 ? -15.773 -1.227 3.035 1 86.38 96 SER B CA 1
ATOM 3950 C C . SER B 1 96 ? -14.898 -2.092 3.936 1 86.38 96 SER B C 1
ATOM 3952 O O . SER B 1 96 ? -13.672 -1.951 3.941 1 86.38 96 SER B O 1
ATOM 3954 N N . SER B 1 97 ? -15.492 -2.973 4.617 1 90.56 97 SER B N 1
ATOM 3955 C CA . SER B 1 97 ? -14.719 -3.791 5.551 1 90.56 97 SER B CA 1
ATOM 3956 C C . SER B 1 97 ? -13.742 -4.699 4.812 1 90.56 97 SER B C 1
ATOM 3958 O O . SER B 1 97 ? -12.719 -5.094 5.371 1 90.56 97 SER B O 1
ATOM 3960 N N . ILE B 1 98 ? -14.047 -4.996 3.578 1 93.25 98 ILE B N 1
ATOM 3961 C CA . ILE B 1 98 ? -13.164 -5.84 2.781 1 93.25 98 ILE B CA 1
ATOM 3962 C C . ILE B 1 98 ? -11.82 -5.141 2.576 1 93.25 98 ILE B C 1
ATOM 3964 O O . ILE B 1 98 ? -10.781 -5.797 2.504 1 93.25 98 ILE B O 1
ATOM 3968 N N . PHE B 1 99 ? -11.891 -3.83 2.604 1 91.62 99 PHE B N 1
ATOM 3969 C CA . PHE B 1 99 ? -10.695 -3.059 2.266 1 91.62 99 PHE B CA 1
ATOM 3970 C C . PHE B 1 99 ? -10.055 -2.473 3.518 1 91.62 99 PHE B C 1
ATOM 3972 O O . PHE B 1 99 ? -8.852 -2.234 3.551 1 91.62 99 PHE B O 1
ATOM 3979 N N . LEU B 1 100 ? -10.852 -2.303 4.574 1 89 100 LEU B N 1
ATOM 3980 C CA . LEU B 1 100 ? -10.367 -1.499 5.691 1 89 100 LEU B CA 1
ATOM 3981 C C . LEU B 1 100 ? -10.039 -2.379 6.895 1 89 100 LEU B C 1
ATOM 3983 O O . LEU B 1 100 ? -9.273 -1.978 7.777 1 89 100 LEU B O 1
ATOM 3987 N N . GLU B 1 101 ? -10.633 -3.561 6.973 1 89.5 101 GLU B N 1
ATOM 3988 C CA . GLU B 1 101 ? -10.445 -4.418 8.141 1 89.5 101 GLU B CA 1
ATOM 3989 C C . GLU B 1 101 ? -9.617 -5.652 7.789 1 89.5 101 GLU B C 1
ATOM 3991 O O . GLU B 1 101 ? -10.086 -6.543 7.082 1 89.5 101 GLU B O 1
ATOM 3996 N N . PRO B 1 102 ? -8.469 -5.73 8.359 1 91.62 102 PRO B N 1
ATOM 3997 C CA . PRO B 1 102 ? -7.641 -6.902 8.062 1 91.62 102 PRO B CA 1
ATOM 3998 C C . PRO B 1 102 ? -8.266 -8.211 8.547 1 91.62 102 PRO B C 1
ATOM 4000 O O . PRO B 1 102 ? -8.516 -8.367 9.75 1 91.62 102 PRO B O 1
ATOM 4003 N N . ARG B 1 103 ? -8.609 -9.016 7.68 1 92.62 103 ARG B N 1
ATOM 4004 C CA . ARG B 1 103 ? -9.102 -10.367 7.934 1 92.62 103 ARG B CA 1
ATOM 4005 C C . ARG B 1 103 ? -8.523 -11.359 6.93 1 92.62 103 ARG B C 1
ATOM 4007 O O . ARG B 1 103 ? -8.297 -11.016 5.77 1 92.62 103 ARG B O 1
ATOM 4014 N N . GLU B 1 104 ? -8.336 -12.539 7.363 1 92.62 104 GLU B N 1
ATOM 4015 C CA . GLU B 1 104 ? -7.762 -13.555 6.48 1 92.62 104 GLU B CA 1
ATOM 4016 C C . GLU B 1 104 ? -8.625 -13.758 5.242 1 92.62 104 GLU B C 1
ATOM 4018 O O . GLU B 1 104 ? -8.109 -13.891 4.133 1 92.62 104 GLU B O 1
ATOM 4023 N N . ILE B 1 105 ? -9.914 -13.781 5.406 1 94.5 105 ILE B N 1
ATOM 4024 C CA . ILE B 1 105 ? -10.812 -14.023 4.281 1 94.5 105 ILE B CA 1
ATOM 4025 C C . ILE B 1 105 ? -10.742 -12.852 3.303 1 94.5 105 ILE B C 1
ATOM 4027 O O . ILE B 1 105 ? -10.891 -13.031 2.094 1 94.5 105 ILE B O 1
ATOM 4031 N N . ASN B 1 106 ? -10.57 -11.656 3.809 1 95.69 106 ASN B N 1
ATOM 4032 C CA . ASN B 1 106 ? -10.391 -10.516 2.918 1 95.69 106 ASN B CA 1
ATOM 4033 C C . ASN B 1 106 ? -9.141 -10.68 2.049 1 95.69 106 ASN B C 1
ATOM 4035 O O . ASN B 1 106 ? -9.195 -10.453 0.839 1 95.69 106 ASN B O 1
ATOM 4039 N N . VAL B 1 107 ? -8.078 -11.125 2.693 1 95.94 107 VAL B N 1
ATOM 4040 C CA . VAL B 1 107 ? -6.824 -11.344 1.977 1 95.94 107 VAL B CA 1
ATOM 4041 C C . VAL B 1 107 ? -7.023 -12.406 0.9 1 95.94 107 VAL B C 1
ATOM 4043 O O . VAL B 1 107 ? -6.605 -12.227 -0.246 1 95.94 107 VAL B O 1
ATOM 4046 N N . GLN B 1 108 ? -7.699 -13.43 1.236 1 93.81 108 GLN B N 1
ATOM 4047 C CA . GLN B 1 108 ? -7.965 -14.523 0.302 1 93.81 108 GLN B CA 1
ATOM 4048 C C . GLN B 1 108 ? -8.789 -14.039 -0.886 1 93.81 108 GLN B C 1
ATOM 4050 O O . GLN B 1 108 ? -8.461 -14.328 -2.037 1 93.81 108 GLN B O 1
ATOM 4055 N N . ALA B 1 109 ? -9.828 -13.375 -0.604 1 93.56 109 ALA B N 1
ATOM 4056 C CA . ALA B 1 109 ? -10.727 -12.883 -1.646 1 93.56 109 ALA B CA 1
ATOM 4057 C C . ALA B 1 109 ? -10 -11.922 -2.584 1 93.56 109 ALA B C 1
ATOM 4059 O O . ALA B 1 109 ? -10.109 -12.039 -3.807 1 93.56 109 ALA B O 1
ATOM 4060 N N . LEU B 1 110 ? -9.258 -11.023 -2.027 1 93.12 110 LEU B N 1
ATOM 4061 C CA . LEU B 1 110 ? -8.516 -10.055 -2.824 1 93.12 110 LEU B CA 1
ATOM 4062 C C . LEU B 1 110 ? -7.434 -10.742 -3.652 1 93.12 110 LEU B C 1
ATOM 4064 O O . LEU B 1 110 ? -7.188 -10.359 -4.801 1 93.12 110 LEU B O 1
ATOM 4068 N N . SER B 1 111 ? -6.836 -11.734 -3.094 1 90.62 111 SER B N 1
ATOM 4069 C CA . SER B 1 111 ? -5.785 -12.469 -3.793 1 90.62 111 SER B CA 1
ATOM 4070 C C . SER B 1 111 ? -6.328 -13.172 -5.031 1 90.62 111 SER B C 1
ATOM 4072 O O . SER B 1 111 ? -5.746 -13.078 -6.113 1 90.62 111 SER B O 1
ATOM 4074 N N . ILE B 1 112 ? -7.379 -13.82 -4.84 1 85.5 112 ILE B N 1
ATOM 4075 C CA . ILE B 1 112 ? -7.938 -14.547 -5.973 1 85.5 112 ILE B CA 1
ATOM 4076 C C . ILE B 1 112 ? -8.414 -13.562 -7.035 1 85.5 112 ILE B C 1
ATOM 4078 O O . ILE B 1 112 ? -8.312 -13.836 -8.234 1 85.5 112 ILE B O 1
ATOM 4082 N N . MET B 1 113 ? -8.953 -12.453 -6.598 1 85.31 113 MET B N 1
ATOM 4083 C CA . MET B 1 113 ? -9.398 -11.422 -7.535 1 85.31 113 MET B CA 1
ATOM 4084 C C . MET B 1 113 ? -8.227 -10.883 -8.344 1 85.31 113 MET B C 1
ATOM 4086 O O . MET B 1 113 ? -8.344 -10.672 -9.547 1 85.31 113 MET B O 1
ATOM 4090 N N . ALA B 1 114 ? -7.168 -10.688 -7.656 1 81 114 ALA B N 1
ATOM 4091 C CA . ALA B 1 114 ? -5.992 -10.102 -8.297 1 81 114 ALA B CA 1
ATOM 4092 C C . ALA B 1 114 ? -5.387 -11.062 -9.312 1 81 114 ALA B C 1
ATOM 4094 O O . ALA B 1 114 ? -4.891 -10.641 -10.359 1 81 114 ALA B O 1
ATOM 4095 N N . MET B 1 115 ? -5.438 -12.258 -9.086 1 74.81 115 MET B N 1
ATOM 4096 C CA . MET B 1 115 ? -4.75 -13.25 -9.906 1 74.81 115 MET B CA 1
ATOM 4097 C C . MET B 1 115 ? -5.629 -13.703 -11.062 1 74.81 115 MET B C 1
ATOM 4099 O O . MET B 1 115 ? -5.125 -14.055 -12.133 1 74.81 115 MET B O 1
ATOM 4103 N N . HIS B 1 116 ? -6.879 -13.727 -10.852 1 63.47 116 HIS B N 1
ATOM 4104 C CA . HIS B 1 116 ? -7.723 -14.383 -11.836 1 63.47 116 HIS B CA 1
ATOM 4105 C C . HIS B 1 116 ? -8.766 -13.422 -12.398 1 63.47 116 HIS B C 1
ATOM 4107 O O . HIS B 1 116 ? -9.508 -13.773 -13.32 1 63.47 116 HIS B O 1
ATOM 4113 N N . GLY B 1 117 ? -8.875 -12.305 -11.891 1 56.81 117 GLY B N 1
ATOM 4114 C CA . GLY B 1 117 ? -10.023 -11.492 -12.281 1 56.81 117 GLY B CA 1
ATOM 4115 C C . GLY B 1 117 ? -9.922 -10.953 -13.695 1 56.81 117 GLY B C 1
ATOM 4116 O O . GLY B 1 117 ? -9.055 -10.125 -13.984 1 56.81 117 GLY B O 1
ATOM 4117 N N . GLU B 1 118 ? -10.633 -11.602 -14.516 1 54.41 118 GLU B N 1
ATOM 4118 C CA . GLU B 1 118 ? -10.703 -11.148 -15.906 1 54.41 118 GLU B CA 1
ATOM 4119 C C . GLU B 1 118 ? -11.141 -9.695 -15.992 1 54.41 118 GLU B C 1
ATOM 4121 O O . GLU B 1 118 ? -10.578 -8.914 -16.766 1 54.41 118 GLU B O 1
ATOM 4126 N N . ASP B 1 119 ? -12.242 -9.391 -15.234 1 52.66 119 ASP B N 1
ATOM 4127 C CA . ASP B 1 119 ? -12.812 -8.047 -15.297 1 52.66 119 ASP B CA 1
ATOM 4128 C C . ASP B 1 119 ? -11.938 -7.047 -14.547 1 52.66 119 ASP B C 1
ATOM 4130 O O . ASP B 1 119 ? -12.109 -5.836 -14.695 1 52.66 119 ASP B O 1
ATOM 4134 N N . TYR B 1 120 ? -11.156 -7.582 -13.844 1 52.16 120 TYR B N 1
ATOM 4135 C CA . TYR B 1 120 ? -10.289 -6.73 -13.047 1 52.16 120 TYR B CA 1
ATOM 4136 C C . TYR B 1 120 ? -8.844 -6.832 -13.508 1 52.16 120 TYR B C 1
ATOM 4138 O O . TYR B 1 120 ? -7.914 -6.652 -12.719 1 52.16 120 TYR B O 1
ATOM 4146 N N . THR B 1 121 ? -8.875 -7.176 -14.805 1 56.12 121 THR B N 1
ATOM 4147 C CA . THR B 1 121 ? -7.586 -7.598 -15.344 1 56.12 121 THR B CA 1
ATOM 4148 C C . THR B 1 121 ? -6.781 -6.395 -15.828 1 56.12 121 THR B C 1
ATOM 4150 O O . THR B 1 121 ? -5.723 -6.551 -16.438 1 56.12 121 THR B O 1
ATOM 4153 N N . SER B 1 122 ? -7.375 -5.27 -15.562 1 64.19 122 SER B N 1
ATOM 4154 C CA . SER B 1 122 ? -6.414 -4.23 -15.922 1 64.19 122 SER B CA 1
ATOM 4155 C C . SER B 1 122 ? -5.246 -4.203 -14.938 1 64.19 122 SER B C 1
ATOM 4157 O O . SER B 1 122 ? -5.422 -4.434 -13.742 1 64.19 122 SER B O 1
ATOM 4159 N N . PRO B 1 123 ? -4.113 -4.137 -15.531 1 65.38 123 PRO B N 1
ATOM 4160 C CA . PRO B 1 123 ? -2.91 -4.141 -14.695 1 65.38 123 PRO B CA 1
ATOM 4161 C C . PRO B 1 123 ? -3.008 -3.18 -13.516 1 65.38 123 PRO B C 1
ATOM 4163 O O . PRO B 1 123 ? -2.584 -3.514 -12.406 1 65.38 123 PRO B O 1
ATOM 4166 N N . ASN B 1 124 ? -3.666 -2.113 -13.781 1 71.5 124 ASN B N 1
ATOM 4167 C CA . ASN B 1 124 ? -3.764 -1.121 -12.719 1 71.5 124 ASN B CA 1
ATOM 4168 C C . ASN B 1 124 ? -4.676 -1.599 -11.586 1 71.5 124 ASN B C 1
ATOM 4170 O O . ASN B 1 124 ? -4.379 -1.389 -10.414 1 71.5 124 ASN B O 1
ATOM 4174 N N . LEU B 1 125 ? -5.703 -2.24 -12 1 78.12 125 LEU B N 1
ATOM 4175 C CA . LEU B 1 125 ? -6.637 -2.742 -11 1 78.12 125 LEU B CA 1
ATOM 4176 C C . LEU B 1 125 ? -6.02 -3.895 -10.211 1 78.12 125 LEU B C 1
ATOM 4178 O O . LEU B 1 125 ? -6.18 -3.975 -8.992 1 78.12 125 LEU B O 1
ATOM 4182 N N . SER B 1 126 ? -5.359 -4.707 -10.922 1 77.75 126 SER B N 1
ATOM 4183 C CA . SER B 1 126 ? -4.691 -5.816 -10.25 1 77.75 126 SER B CA 1
ATOM 4184 C C . SER B 1 126 ? -3.666 -5.312 -9.242 1 77.75 126 SER B C 1
ATOM 4186 O O . SER B 1 126 ? -3.588 -5.824 -8.117 1 77.75 126 SER B O 1
ATOM 4188 N N . TRP B 1 127 ? -2.961 -4.348 -9.695 1 83.31 127 TRP B N 1
ATOM 4189 C CA . TRP B 1 127 ? -1.963 -3.764 -8.805 1 83.31 127 TRP B CA 1
ATOM 4190 C C . TRP B 1 127 ? -2.619 -3.176 -7.562 1 83.31 127 TRP B C 1
ATOM 4192 O O . TRP B 1 127 ? -2.105 -3.328 -6.449 1 83.31 127 TRP B O 1
ATOM 4202 N N . MET B 1 128 ? -3.76 -2.568 -7.719 1 87.5 128 MET B N 1
ATOM 4203 C CA . MET B 1 128 ? -4.492 -2.002 -6.59 1 87.5 128 MET B CA 1
ATOM 4204 C C . MET B 1 128 ? -4.961 -3.1 -5.641 1 87.5 128 MET B C 1
ATOM 4206 O O . MET B 1 128 ? -4.785 -2.994 -4.426 1 87.5 128 MET B O 1
ATOM 4210 N N . ILE B 1 129 ? -5.477 -4.113 -6.23 1 89.25 129 ILE B N 1
ATOM 4211 C CA . ILE B 1 129 ? -6.051 -5.195 -5.441 1 89.25 129 ILE B CA 1
ATOM 4212 C C . ILE B 1 129 ? -4.945 -5.926 -4.684 1 89.25 129 ILE B C 1
ATOM 4214 O O . ILE B 1 129 ? -5.086 -6.223 -3.496 1 89.25 129 ILE B O 1
ATOM 4218 N N . VAL B 1 130 ? -3.889 -6.125 -5.379 1 89.62 130 VAL B N 1
ATOM 4219 C CA . VAL B 1 130 ? -2.758 -6.793 -4.746 1 89.62 130 VAL B CA 1
ATOM 4220 C C . VAL B 1 130 ? -2.242 -5.949 -3.584 1 89.62 130 VAL B C 1
ATOM 4222 O O . VAL B 1 130 ? -1.885 -6.48 -2.529 1 89.62 130 VAL B O 1
ATOM 4225 N N . GLY B 1 131 ? -2.17 -4.73 -3.826 1 90.25 131 GLY B N 1
ATOM 4226 C CA . GLY B 1 131 ? -1.739 -3.84 -2.762 1 90.25 131 GLY B CA 1
ATOM 4227 C C . GLY B 1 131 ? -2.588 -3.949 -1.509 1 90.25 131 GLY B C 1
ATOM 4228 O O . GLY B 1 131 ? -2.061 -4 -0.396 1 90.25 131 GLY B O 1
ATOM 4229 N N . HIS B 1 132 ? -3.867 -4.008 -1.69 1 91.62 132 HIS B N 1
ATOM 4230 C CA . HIS B 1 132 ? -4.773 -4.156 -0.559 1 91.62 132 HIS B CA 1
ATOM 4231 C C . HIS B 1 132 ? -4.551 -5.484 0.156 1 91.62 132 HIS B C 1
ATOM 4233 O O . HIS B 1 132 ? -4.543 -5.539 1.388 1 91.62 132 HIS B O 1
ATOM 4239 N N . ALA B 1 133 ? -4.402 -6.465 -0.614 1 94.31 133 ALA B N 1
ATOM 4240 C CA . ALA B 1 133 ? -4.172 -7.785 -0.031 1 94.31 133 ALA B CA 1
ATOM 4241 C C . ALA B 1 133 ? -2.873 -7.812 0.769 1 94.31 133 ALA B C 1
ATOM 4243 O O . ALA B 1 133 ? -2.838 -8.328 1.889 1 94.31 133 ALA B O 1
ATOM 4244 N N . CYS B 1 134 ? -1.858 -7.25 0.224 1 94.06 134 CYS B N 1
ATOM 4245 C CA . CYS B 1 134 ? -0.554 -7.242 0.876 1 94.06 134 CYS B CA 1
ATOM 4246 C C . CYS B 1 134 ? -0.602 -6.457 2.182 1 94.06 134 CYS B C 1
ATOM 4248 O O . CYS B 1 134 ? -0.031 -6.879 3.188 1 94.06 134 CYS B O 1
ATOM 4250 N N . ARG B 1 135 ? -1.26 -5.398 2.141 1 91.81 135 ARG B N 1
ATOM 4251 C CA . ARG B 1 135 ? -1.356 -4.574 3.34 1 91.81 135 ARG B CA 1
ATOM 4252 C C . ARG B 1 135 ? -2.062 -5.324 4.465 1 91.81 135 ARG B C 1
ATOM 4254 O O . ARG B 1 135 ? -1.626 -5.277 5.617 1 91.81 135 ARG B O 1
ATOM 4261 N N . GLN B 1 136 ? -3.129 -5.895 4.16 1 93.38 136 GLN B N 1
ATOM 4262 C CA . GLN B 1 136 ? -3.855 -6.652 5.172 1 93.38 136 GLN B CA 1
ATOM 4263 C C . GLN B 1 136 ? -3.051 -7.863 5.633 1 93.38 136 GLN B C 1
ATOM 4265 O O . GLN B 1 136 ? -3.076 -8.219 6.816 1 93.38 136 GLN B O 1
ATOM 4270 N N . ALA B 1 137 ? -2.346 -8.453 4.707 1 94.06 137 ALA B N 1
ATOM 4271 C CA . ALA B 1 137 ? -1.488 -9.578 5.078 1 94.06 137 ALA B CA 1
ATOM 4272 C C . ALA B 1 137 ? -0.433 -9.148 6.094 1 94.06 137 ALA B C 1
ATOM 4274 O O . ALA B 1 137 ? -0.155 -9.875 7.051 1 94.06 137 ALA B O 1
ATOM 4275 N N . GLU B 1 138 ? 0.141 -7.988 5.902 1 90.81 138 GLU B N 1
ATOM 4276 C CA . GLU B 1 138 ? 1.129 -7.453 6.832 1 90.81 138 GLU B CA 1
ATOM 4277 C C . GLU B 1 138 ? 0.503 -7.16 8.195 1 90.81 138 GLU B C 1
ATOM 4279 O O . GLU B 1 138 ? 1.078 -7.492 9.234 1 90.81 138 GLU B O 1
ATOM 4284 N N . ALA B 1 139 ? -0.649 -6.559 8.125 1 87.94 139 ALA B N 1
ATOM 4285 C CA . ALA B 1 139 ? -1.337 -6.203 9.367 1 87.94 139 ALA B CA 1
ATOM 4286 C C . ALA B 1 139 ? -1.677 -7.449 10.18 1 87.94 139 ALA B C 1
ATOM 4288 O O . ALA B 1 139 ? -1.637 -7.426 11.414 1 87.94 139 ALA B O 1
ATOM 4289 N N . LEU B 1 140 ? -2.006 -8.547 9.484 1 90.94 140 LEU B N 1
ATOM 4290 C CA . LEU B 1 140 ? -2.389 -9.797 10.141 1 90.94 140 LEU B CA 1
ATOM 4291 C C . LEU B 1 140 ? -1.156 -10.578 10.586 1 90.94 140 LEU B C 1
ATOM 4293 O O . LEU B 1 140 ? -1.263 -11.5 11.391 1 90.94 140 LEU B O 1
ATOM 4297 N N . GLY B 1 141 ? -0.004 -10.156 10.062 1 90.69 141 GLY B N 1
ATOM 4298 C CA . GLY B 1 141 ? 1.225 -10.852 10.414 1 90.69 141 GLY B CA 1
ATOM 4299 C C . GLY B 1 141 ? 1.314 -12.242 9.812 1 90.69 141 GLY B C 1
ATOM 4300 O O . GLY B 1 141 ? 1.752 -13.18 10.477 1 90.69 141 GLY B O 1
ATOM 4301 N N . LEU B 1 142 ? 0.886 -12.383 8.57 1 92.62 142 LEU B N 1
ATOM 4302 C CA . LEU B 1 142 ? 0.919 -13.695 7.934 1 92.62 142 LEU B CA 1
ATOM 4303 C C . LEU B 1 142 ? 2.344 -14.234 7.871 1 92.62 142 LEU B C 1
ATOM 4305 O O . LEU B 1 142 ? 2.553 -15.445 7.844 1 92.62 142 LEU B O 1
ATOM 4309 N N . HIS B 1 143 ? 3.32 -13.352 7.918 1 90.44 143 HIS B N 1
ATOM 4310 C CA . HIS B 1 143 ? 4.723 -13.727 7.785 1 90.44 143 HIS B CA 1
ATOM 4311 C C . HIS B 1 143 ? 5.34 -14.047 9.141 1 90.44 143 HIS B C 1
ATOM 4313 O O . HIS B 1 143 ? 6.473 -14.523 9.219 1 90.44 143 HIS B O 1
ATOM 4319 N N . VAL B 1 144 ? 4.566 -13.688 10.109 1 84.56 144 VAL B N 1
ATOM 4320 C CA . VAL B 1 144 ? 5.098 -13.875 11.453 1 84.56 144 VAL B CA 1
ATOM 4321 C C . VAL B 1 144 ? 4.645 -15.227 12 1 84.56 144 VAL B C 1
ATOM 4323 O O . VAL B 1 144 ? 3.611 -15.75 11.594 1 84.56 144 VAL B O 1
ATOM 4326 N N . LEU B 1 145 ? 5.391 -15.828 12.75 1 65.81 145 LEU B N 1
ATOM 4327 C CA . LEU B 1 145 ? 5.125 -17.125 13.352 1 65.81 145 LEU B CA 1
ATOM 4328 C C . LEU B 1 145 ? 4.121 -17 14.492 1 65.81 145 LEU B C 1
ATOM 4330 O O . LEU B 1 145 ? 4.5 -16.766 15.641 1 65.81 145 LEU B O 1
ATOM 4334 N N . PRO B 1 146 ? 2.846 -17 14 1 62.81 146 PRO B N 1
ATOM 4335 C CA . PRO B 1 146 ? 1.863 -16.953 15.086 1 62.81 146 PRO B CA 1
ATOM 4336 C C . PRO B 1 146 ? 1.731 -18.266 15.828 1 62.81 146 PRO B C 1
ATOM 4338 O O . PRO B 1 146 ? 2.201 -19.312 15.344 1 62.81 146 PRO B O 1
ATOM 4341 N N . HIS B 1 147 ? 1.427 -18.25 17.031 1 68.88 147 HIS B N 1
ATOM 4342 C CA . HIS B 1 147 ? 1.013 -19.406 17.797 1 68.88 147 HIS B CA 1
ATOM 4343 C C . HIS B 1 147 ? -0.104 -20.172 17.078 1 68.88 147 HIS B C 1
ATOM 4345 O O . HIS B 1 147 ? -1.19 -20.344 17.641 1 68.88 147 HIS B O 1
ATOM 4351 N N . LEU B 1 148 ? 0.104 -20.422 15.812 1 77.06 148 LEU B N 1
ATOM 4352 C CA . LEU B 1 148 ? -0.856 -21.188 15.016 1 77.06 148 LEU B CA 1
ATOM 4353 C C . LEU B 1 148 ? -0.433 -22.656 14.906 1 77.06 148 LEU B C 1
ATOM 4355 O O . LEU B 1 148 ? 0.738 -22.984 15.109 1 77.06 148 LEU B O 1
ATOM 4359 N N . ASP B 1 149 ? -1.43 -23.531 14.703 1 87.31 149 ASP B N 1
ATOM 4360 C CA . ASP B 1 149 ? -1.1 -24.922 14.352 1 87.31 149 ASP B CA 1
ATOM 4361 C C . ASP B 1 149 ? -0.295 -24.984 13.062 1 87.31 149 ASP B C 1
ATOM 4363 O O . ASP B 1 149 ? -0.268 -24.016 12.289 1 87.31 149 ASP B O 1
ATOM 4367 N N . PHE B 1 150 ? 0.301 -26.031 12.898 1 88.19 150 PHE B N 1
ATOM 4368 C CA . PHE B 1 150 ? 1.232 -26.203 11.789 1 88.19 150 PHE B CA 1
ATOM 4369 C C . PHE B 1 150 ? 0.556 -25.891 10.461 1 88.19 150 PHE B C 1
ATOM 4371 O O . PHE B 1 150 ? 1.085 -25.109 9.656 1 88.19 150 PHE B O 1
ATOM 4378 N N . GLU B 1 151 ? -0.554 -26.438 10.25 1 88.31 151 GLU B N 1
ATOM 4379 C CA . GLU B 1 151 ? -1.251 -26.297 8.977 1 88.31 151 GLU B CA 1
ATOM 4380 C C . GLU B 1 151 ? -1.632 -24.828 8.727 1 88.31 151 GLU B C 1
ATOM 4382 O O . GLU B 1 151 ? -1.437 -24.312 7.625 1 88.31 151 GLU B O 1
ATOM 4387 N N . SER B 1 152 ? -2.143 -24.234 9.734 1 88.69 152 SER B N 1
ATOM 4388 C CA . SER B 1 152 ? -2.561 -22.828 9.609 1 88.69 152 SER B CA 1
ATOM 4389 C C . SER B 1 152 ? -1.361 -21.922 9.398 1 88.69 152 SER B C 1
ATOM 4391 O O . SER B 1 152 ? -1.428 -20.969 8.609 1 88.69 152 SER B O 1
ATOM 4393 N N . HIS B 1 153 ? -0.37 -22.234 10.055 1 91.38 153 HIS B N 1
ATOM 4394 C CA . HIS B 1 153 ? 0.838 -21.438 9.914 1 91.38 153 HIS B CA 1
ATOM 4395 C C . HIS B 1 153 ? 1.419 -21.562 8.508 1 91.38 153 HIS B C 1
ATOM 4397 O O . HIS B 1 153 ? 1.77 -20.547 7.887 1 91.38 153 HIS B O 1
ATOM 4403 N N . GLN B 1 154 ? 1.493 -22.781 8.047 1 92.81 154 GLN B N 1
ATOM 4404 C CA . GLN B 1 154 ? 2.049 -23.016 6.719 1 92.81 154 GLN B CA 1
ATOM 4405 C C . GLN B 1 154 ? 1.176 -22.391 5.641 1 92.81 154 GLN B C 1
ATOM 4407 O O . GLN B 1 154 ? 1.688 -21.828 4.664 1 92.81 154 GLN B O 1
ATOM 4412 N N . ARG B 1 155 ? -0.065 -22.438 5.816 1 91.94 155 ARG B N 1
ATOM 4413 C CA . ARG B 1 155 ? -0.975 -21.812 4.859 1 91.94 155 ARG B CA 1
ATOM 4414 C C . ARG B 1 155 ? -0.785 -20.297 4.824 1 91.94 155 ARG B C 1
ATOM 4416 O O . ARG B 1 155 ? -0.726 -19.703 3.746 1 91.94 155 ARG B O 1
ATOM 4423 N N . SER B 1 156 ? -0.684 -19.766 6.031 1 92.81 156 SER B N 1
ATOM 4424 C CA . SER B 1 156 ? -0.47 -18.328 6.141 1 92.81 156 SER B CA 1
ATOM 4425 C C . SER B 1 156 ? 0.845 -17.906 5.488 1 92.81 156 SER B C 1
ATOM 4427 O O . SER B 1 156 ? 0.889 -16.938 4.734 1 92.81 156 SER B O 1
ATOM 4429 N N . LEU B 1 157 ? 1.806 -18.625 5.781 1 94.31 157 LEU B N 1
ATOM 4430 C CA . LEU B 1 157 ? 3.129 -18.328 5.242 1 94.31 157 LEU B CA 1
ATOM 4431 C C . LEU B 1 157 ? 3.137 -18.469 3.723 1 94.31 157 LEU B C 1
ATOM 4433 O O . LEU B 1 157 ? 3.738 -17.656 3.02 1 94.31 157 LEU B O 1
ATOM 4437 N N . THR B 1 158 ? 2.473 -19.484 3.236 1 94.38 158 THR B N 1
ATOM 4438 C CA . THR B 1 158 ? 2.41 -19.719 1.799 1 94.38 158 THR B CA 1
ATOM 4439 C C . THR B 1 158 ? 1.621 -18.625 1.101 1 94.38 158 THR B C 1
ATOM 4441 O O . THR B 1 158 ? 2.002 -18.156 0.021 1 94.38 158 THR B O 1
ATOM 4444 N N . LEU B 1 159 ? 0.567 -18.234 1.698 1 94.12 159 LEU B N 1
ATOM 4445 C CA . LEU B 1 159 ? -0.21 -17.125 1.148 1 94.12 159 LEU B CA 1
ATOM 4446 C C . LEU B 1 159 ? 0.61 -15.836 1.132 1 94.12 159 LEU B C 1
ATOM 4448 O O . LEU B 1 159 ? 0.555 -15.07 0.166 1 94.12 159 LEU B O 1
ATOM 4452 N N . PHE B 1 160 ? 1.348 -15.594 2.105 1 95.31 160 PHE B N 1
ATOM 4453 C CA . PHE B 1 160 ? 2.217 -14.422 2.166 1 95.31 160 PHE B CA 1
ATOM 4454 C C . PHE B 1 160 ? 3.197 -14.414 0.998 1 95.31 160 PHE B C 1
ATOM 4456 O O . PHE B 1 160 ? 3.348 -13.398 0.315 1 95.31 160 PHE B O 1
ATOM 4463 N N . TRP B 1 161 ? 3.787 -15.5 0.829 1 95.38 161 TRP B N 1
ATOM 4464 C CA . TRP B 1 161 ? 4.797 -15.578 -0.222 1 95.38 161 TRP B CA 1
ATOM 4465 C C . TRP B 1 161 ? 4.156 -15.477 -1.602 1 95.38 161 TRP B C 1
ATOM 4467 O O . TRP B 1 161 ? 4.746 -14.922 -2.531 1 95.38 161 TRP B O 1
ATOM 4477 N N . LEU B 1 162 ? 2.98 -16.062 -1.726 1 93.25 162 LEU B N 1
ATOM 4478 C CA . LEU B 1 162 ? 2.258 -15.875 -2.979 1 93.25 162 LEU B CA 1
ATOM 4479 C C . LEU B 1 162 ? 2.057 -14.391 -3.271 1 93.25 162 LEU B C 1
ATOM 4481 O O . LEU B 1 162 ? 2.297 -13.938 -4.391 1 93.25 162 LEU B O 1
ATOM 4485 N N . LEU B 1 163 ? 1.608 -13.664 -2.299 1 94 163 LEU B N 1
ATOM 4486 C CA . LEU B 1 163 ? 1.392 -12.227 -2.443 1 94 163 LEU B CA 1
ATOM 4487 C C . LEU B 1 163 ? 2.703 -11.508 -2.742 1 94 163 LEU B C 1
ATOM 4489 O O . LEU B 1 163 ? 2.734 -10.578 -3.551 1 94 163 LEU B O 1
ATOM 4493 N N . PHE B 1 164 ? 3.754 -11.953 -2.105 1 94.88 164 PHE B N 1
ATOM 4494 C CA . PHE B 1 164 ? 5.078 -11.383 -2.336 1 94.88 164 PHE B CA 1
ATOM 4495 C C . PHE B 1 164 ? 5.496 -11.562 -3.791 1 94.88 164 PHE B C 1
ATOM 4497 O O . PHE B 1 164 ? 6 -10.625 -4.414 1 94.88 164 PHE B O 1
ATOM 4504 N N . ILE B 1 165 ? 5.27 -12.688 -4.305 1 92.12 165 ILE B N 1
ATOM 4505 C CA . ILE B 1 165 ? 5.609 -12.984 -5.691 1 92.12 165 ILE B CA 1
ATOM 4506 C C . ILE B 1 165 ? 4.828 -12.062 -6.621 1 92.12 165 ILE B C 1
ATOM 4508 O O . ILE B 1 165 ? 5.406 -11.445 -7.52 1 92.12 165 ILE B O 1
ATOM 4512 N N . VAL B 1 166 ? 3.582 -11.961 -6.398 1 89.31 166 VAL B N 1
ATOM 4513 C CA . VAL B 1 166 ? 2.719 -11.172 -7.27 1 89.31 166 VAL B CA 1
ATOM 4514 C C . VAL B 1 166 ? 3.078 -9.688 -7.141 1 89.31 166 VAL B C 1
ATOM 4516 O O . VAL B 1 166 ? 3.123 -8.969 -8.141 1 89.31 166 VAL B O 1
ATOM 4519 N N . ASP B 1 167 ? 3.318 -9.281 -5.949 1 91 167 ASP B N 1
ATOM 4520 C CA . ASP B 1 167 ? 3.668 -7.887 -5.691 1 91 167 ASP B CA 1
ATOM 4521 C C . ASP B 1 167 ? 4.938 -7.492 -6.445 1 91 167 ASP B C 1
ATOM 4523 O O . ASP B 1 167 ? 4.969 -6.461 -7.117 1 91 167 ASP B O 1
ATOM 4527 N N . GLU B 1 168 ? 5.949 -8.312 -6.355 1 90.94 168 GLU B N 1
ATOM 4528 C CA . GLU B 1 168 ? 7.211 -8.023 -7.031 1 90.94 168 GLU B CA 1
ATOM 4529 C C . GLU B 1 168 ? 7.043 -8.039 -8.547 1 90.94 168 GLU B C 1
ATOM 4531 O O . GLU B 1 168 ? 7.629 -7.219 -9.25 1 90.94 168 GLU B O 1
ATOM 4536 N N . SER B 1 169 ? 6.289 -8.984 -8.938 1 85.62 169 SER B N 1
ATOM 4537 C CA . SER B 1 169 ? 6.055 -9.086 -10.375 1 85.62 169 SER B CA 1
ATOM 4538 C C . SER B 1 169 ? 5.328 -7.852 -10.906 1 85.62 169 SER B C 1
ATOM 4540 O O . SER B 1 169 ? 5.703 -7.301 -11.945 1 85.62 169 SER B O 1
ATOM 4542 N N . CYS B 1 170 ? 4.328 -7.402 -10.188 1 83.12 170 CYS B N 1
ATOM 4543 C CA . CYS B 1 170 ? 3.574 -6.219 -10.594 1 83.12 170 CYS B CA 1
ATOM 4544 C C . CYS B 1 170 ? 4.449 -4.973 -10.547 1 83.12 170 CYS B C 1
ATOM 4546 O O . CYS B 1 170 ? 4.395 -4.137 -11.445 1 83.12 170 CYS B O 1
ATOM 4548 N N . THR B 1 171 ? 5.219 -4.902 -9.516 1 85.06 171 THR B N 1
ATOM 4549 C CA . THR B 1 171 ? 6.078 -3.742 -9.32 1 85.06 171 THR B CA 1
ATOM 4550 C C . THR B 1 171 ? 7.098 -3.627 -10.453 1 85.06 171 THR B C 1
ATOM 4552 O O . THR B 1 171 ? 7.312 -2.539 -10.992 1 85.06 171 THR B O 1
ATOM 4555 N N . LEU B 1 172 ? 7.664 -4.68 -10.797 1 82.88 172 LEU B N 1
ATOM 4556 C CA . LEU B 1 172 ? 8.664 -4.684 -11.867 1 82.88 172 LEU B CA 1
ATOM 4557 C C . LEU B 1 172 ? 8.023 -4.371 -13.211 1 82.88 172 LEU B C 1
ATOM 4559 O O . LEU B 1 172 ? 8.633 -3.713 -14.055 1 82.88 172 LEU B O 1
ATOM 4563 N N . ALA B 1 173 ? 6.809 -4.832 -13.367 1 75.62 173 ALA B N 1
ATOM 4564 C CA . ALA B 1 173 ? 6.117 -4.625 -14.633 1 75.62 173 ALA B CA 1
ATOM 4565 C C . ALA B 1 173 ? 5.652 -3.18 -14.781 1 75.62 173 ALA B C 1
ATOM 4567 O O . ALA B 1 173 ? 5.734 -2.602 -15.867 1 75.62 173 ALA B O 1
ATOM 4568 N N . PHE B 1 174 ? 5.27 -2.578 -13.633 1 72.88 174 PHE B N 1
ATOM 4569 C CA . PHE B 1 174 ? 4.625 -1.274 -13.727 1 72.88 174 PHE B CA 1
ATOM 4570 C C . PHE B 1 174 ? 5.574 -0.166 -13.289 1 72.88 174 PHE B C 1
ATOM 4572 O O . PHE B 1 174 ? 5.309 1.015 -13.523 1 72.88 174 PHE B O 1
ATOM 4579 N N . GLY B 1 175 ? 6.684 -0.604 -12.758 1 74.5 175 GLY B N 1
ATOM 4580 C CA . GLY B 1 175 ? 7.621 0.406 -12.289 1 74.5 175 GLY B CA 1
ATOM 4581 C C . GLY B 1 175 ? 7.117 1.175 -11.086 1 74.5 175 GLY B C 1
ATOM 4582 O O . GLY B 1 175 ? 7.281 2.393 -11.008 1 74.5 175 GLY B O 1
ATOM 4583 N N . ARG B 1 176 ? 6.391 0.522 -10.258 1 77.12 176 ARG B N 1
ATOM 4584 C CA . ARG B 1 176 ? 5.852 1.142 -9.055 1 77.12 176 ARG B CA 1
ATOM 4585 C C . ARG B 1 176 ? 6.488 0.549 -7.801 1 77.12 176 ARG B C 1
ATOM 4587 O O . ARG B 1 176 ? 7.281 -0.392 -7.887 1 77.12 176 ARG B O 1
ATOM 4594 N N . SER B 1 177 ? 6.184 1.184 -6.652 1 82.88 177 SER B N 1
ATOM 4595 C CA . SER B 1 177 ? 6.797 0.72 -5.41 1 82.88 177 SER B CA 1
ATOM 4596 C C . SER B 1 177 ? 6.109 -0.539 -4.891 1 82.88 177 SER B C 1
ATOM 4598 O O . SER B 1 177 ? 4.887 -0.662 -4.969 1 82.88 177 SER B O 1
ATOM 4600 N N . PRO B 1 178 ? 6.957 -1.422 -4.457 1 88.06 178 PRO B N 1
ATOM 4601 C CA . PRO B 1 178 ? 6.348 -2.625 -3.881 1 88.06 178 PRO B CA 1
ATOM 4602 C C . PRO B 1 178 ? 5.688 -2.365 -2.531 1 88.06 178 PRO B C 1
ATOM 4604 O O . PRO B 1 178 ? 6.113 -1.474 -1.791 1 88.06 178 PRO B O 1
ATOM 4607 N N . PHE B 1 179 ? 4.746 -3.18 -2.24 1 87.44 179 PHE B N 1
ATOM 4608 C CA . PHE B 1 179 ? 4.07 -3.115 -0.948 1 87.44 179 PHE B CA 1
ATOM 4609 C C . PHE B 1 179 ? 4.844 -3.9 0.105 1 87.44 179 PHE B C 1
ATOM 4611 O O . PHE B 1 179 ? 4.805 -3.566 1.291 1 87.44 179 PHE B O 1
ATOM 4618 N N . LEU B 1 180 ? 5.391 -4.922 -0.369 1 90.25 180 LEU B N 1
ATOM 4619 C CA . LEU B 1 180 ? 6.223 -5.754 0.492 1 90.25 180 LEU B CA 1
ATOM 4620 C C . LEU B 1 180 ? 7.688 -5.668 0.078 1 90.25 180 LEU B C 1
ATOM 4622 O O . LEU B 1 180 ? 8.18 -6.516 -0.67 1 90.25 180 LEU B O 1
ATOM 4626 N N . PRO B 1 181 ? 8.344 -4.66 0.646 1 87 181 PRO B N 1
ATOM 4627 C CA . PRO B 1 181 ? 9.734 -4.48 0.23 1 87 181 PRO B CA 1
ATOM 4628 C C . PRO B 1 181 ? 10.625 -5.656 0.629 1 87 181 PRO B C 1
ATOM 4630 O O . PRO B 1 181 ? 10.484 -6.199 1.727 1 87 181 PRO B O 1
ATOM 4633 N N . GLU B 1 182 ? 11.461 -5.984 -0.254 1 85.75 182 GLU B N 1
ATOM 4634 C CA . GLU B 1 182 ? 12.328 -7.137 -0.046 1 85.75 182 GLU B CA 1
ATOM 4635 C C . GLU B 1 182 ? 13.188 -6.961 1.206 1 85.75 182 GLU B C 1
ATOM 4637 O O . GLU B 1 182 ? 13.406 -7.918 1.952 1 85.75 182 GLU B O 1
ATOM 4642 N N . ASN B 1 183 ? 13.617 -5.84 1.443 1 83 183 ASN B N 1
ATOM 4643 C CA . ASN B 1 183 ? 14.5 -5.578 2.576 1 83 183 ASN B CA 1
ATOM 4644 C C . ASN B 1 183 ? 13.805 -5.871 3.904 1 83 183 ASN B C 1
ATOM 4646 O O . ASN B 1 183 ? 14.461 -6.262 4.875 1 83 183 ASN B O 1
ATOM 4650 N N . SER B 1 184 ? 12.57 -5.777 3.916 1 84.62 184 SER B N 1
ATOM 4651 C CA . SER B 1 184 ? 11.82 -5.965 5.156 1 84.62 184 SER B CA 1
ATOM 4652 C C . SER B 1 184 ? 11.5 -7.438 5.391 1 84.62 184 SER B C 1
ATOM 4654 O O . SER B 1 184 ? 11.312 -7.859 6.535 1 84.62 184 SER B O 1
ATOM 4656 N N . TYR B 1 185 ? 11.555 -8.258 4.289 1 88.12 185 TYR B N 1
ATOM 4657 C CA . TYR B 1 185 ? 10.984 -9.594 4.449 1 88.12 185 TYR B CA 1
ATOM 4658 C C . TYR B 1 185 ? 11.969 -10.664 3.979 1 88.12 185 TYR B C 1
ATOM 4660 O O . TYR B 1 185 ? 11.602 -11.836 3.863 1 88.12 185 TYR B O 1
ATOM 4668 N N . GLN B 1 186 ? 13.148 -10.305 3.73 1 84.69 186 GLN B N 1
ATOM 4669 C CA . GLN B 1 186 ? 14.148 -11.234 3.203 1 84.69 186 GLN B CA 1
ATOM 4670 C C . GLN B 1 186 ? 14.406 -12.375 4.18 1 84.69 186 GLN B C 1
ATOM 4672 O O . GLN B 1 186 ? 14.75 -13.484 3.768 1 84.69 186 GLN B O 1
ATOM 4677 N N . ASP B 1 187 ? 14.141 -12.125 5.477 1 87.81 187 ASP B N 1
ATOM 4678 C CA . ASP B 1 187 ? 14.477 -13.125 6.484 1 87.81 187 ASP B CA 1
ATOM 4679 C C . ASP B 1 187 ? 13.258 -13.961 6.859 1 87.81 187 ASP B C 1
ATOM 4681 O O . ASP B 1 187 ? 13.344 -14.852 7.707 1 87.81 187 ASP B O 1
ATOM 4685 N N . VAL B 1 188 ? 12.188 -13.719 6.285 1 92.31 188 VAL B N 1
ATOM 4686 C CA . VAL B 1 188 ? 11.008 -14.539 6.527 1 92.31 188 VAL B CA 1
ATOM 4687 C C . VAL B 1 188 ? 11.25 -15.961 6.02 1 92.31 188 VAL B C 1
ATOM 4689 O O . VAL B 1 188 ? 11.719 -16.156 4.895 1 92.31 188 VAL B O 1
ATOM 4692 N N . PRO B 1 189 ? 11.008 -16.891 6.828 1 92.62 189 PRO B N 1
ATOM 4693 C CA . PRO B 1 189 ? 11.289 -18.266 6.418 1 92.62 189 PRO B CA 1
ATOM 4694 C C . PRO B 1 189 ? 10.414 -18.734 5.25 1 92.62 189 PRO B C 1
ATOM 4696 O O . PRO B 1 189 ? 9.273 -18.281 5.109 1 92.62 189 PRO B O 1
ATOM 4699 N N . LEU B 1 190 ? 10.992 -19.625 4.5 1 94.44 190 LEU B N 1
ATOM 4700 C CA . LEU B 1 190 ? 10.203 -20.312 3.488 1 94.44 190 LEU B CA 1
ATOM 4701 C C . LEU B 1 190 ? 9.266 -21.328 4.133 1 94.44 190 LEU B C 1
ATOM 4703 O O . LEU B 1 190 ? 9.523 -21.797 5.246 1 94.44 190 LEU B O 1
ATOM 4707 N N . PRO B 1 191 ? 8.156 -21.625 3.438 1 93.31 191 PRO B N 1
ATOM 4708 C CA . PRO B 1 191 ? 7.336 -22.719 3.951 1 93.31 191 PRO B CA 1
ATOM 4709 C C . PRO B 1 191 ? 8.094 -24.047 3.996 1 93.31 191 PRO B C 1
ATOM 4711 O O . PRO B 1 191 ? 8.977 -24.281 3.164 1 93.31 191 PRO B O 1
ATOM 4714 N N . GLU B 1 192 ? 7.719 -24.859 5.008 1 93.62 192 GLU B N 1
ATOM 4715 C CA . GLU B 1 192 ? 8.289 -26.203 5.016 1 93.62 192 GLU B CA 1
ATOM 4716 C C . GLU B 1 192 ? 7.945 -26.953 3.734 1 93.62 192 GLU B C 1
ATOM 4718 O O . GLU B 1 192 ? 6.781 -26.984 3.324 1 93.62 192 GLU B O 1
ATOM 4723 N N . PHE B 1 193 ? 8.914 -27.562 3.193 1 93 193 PHE B N 1
ATOM 4724 C CA . PHE B 1 193 ? 8.789 -28.141 1.856 1 93 193 PHE B CA 1
ATOM 4725 C C . PHE B 1 193 ? 7.637 -29.125 1.794 1 93 193 PHE B C 1
ATOM 4727 O O . PHE B 1 193 ? 6.965 -29.25 0.766 1 93 193 PHE B O 1
ATOM 4734 N N . SER B 1 194 ? 7.379 -29.828 2.844 1 90.62 194 SER B N 1
ATOM 4735 C CA . SER B 1 194 ? 6.352 -30.859 2.869 1 90.62 194 SER B CA 1
ATOM 4736 C C . SER B 1 194 ? 4.961 -30.266 2.652 1 90.62 194 SER B C 1
ATOM 4738 O O . SER B 1 194 ? 4.047 -30.953 2.207 1 90.62 194 SER B O 1
ATOM 4740 N N . TYR B 1 195 ? 4.879 -29 2.861 1 91.62 195 TYR B N 1
ATOM 4741 C CA . TYR B 1 195 ? 3.561 -28.375 2.754 1 91.62 195 TYR B CA 1
ATOM 4742 C C . TYR B 1 195 ? 3.223 -28.062 1.303 1 91.62 195 TYR B C 1
ATOM 4744 O O . TYR B 1 195 ? 2.18 -28.469 0.796 1 91.62 195 TYR B O 1
ATOM 4752 N N . PRO B 1 196 ? 4.102 -27.422 0.589 1 90.25 196 PRO B N 1
ATOM 4753 C CA . PRO B 1 196 ? 3.787 -27.125 -0.811 1 90.25 196 PRO B CA 1
ATOM 4754 C C . PRO B 1 196 ? 3.686 -28.391 -1.672 1 90.25 196 PRO B C 1
ATOM 4756 O O . PRO B 1 196 ? 3.186 -28.328 -2.799 1 90.25 196 PRO B O 1
ATOM 4759 N N . VAL B 1 197 ? 4.117 -29.406 -1.187 1 85.38 197 VAL B N 1
ATOM 4760 C CA . VAL B 1 197 ? 4.004 -30.656 -1.926 1 85.38 197 VAL B CA 1
ATOM 4761 C C . VAL B 1 197 ? 2.529 -31.016 -2.111 1 85.38 197 VAL B C 1
ATOM 4763 O O . VAL B 1 197 ? 2.172 -31.734 -3.049 1 85.38 197 VAL B O 1
ATOM 4766 N N . LYS B 1 198 ? 1.735 -30.484 -1.357 1 76 198 LYS B N 1
ATOM 4767 C CA . LYS B 1 198 ? 0.295 -30.703 -1.463 1 76 198 LYS B CA 1
ATOM 4768 C C . LYS B 1 198 ? -0.257 -30.094 -2.754 1 76 198 LYS B C 1
ATOM 4770 O O . LYS B 1 198 ? -1.361 -30.438 -3.18 1 76 198 LYS B O 1
ATOM 4775 N N . PHE B 1 199 ? 0.52 -29.25 -3.273 1 72.75 199 PHE B N 1
ATOM 4776 C CA . PHE B 1 199 ? 0.095 -28.578 -4.496 1 72.75 199 PHE B CA 1
ATOM 4777 C C . PHE B 1 199 ? 0.281 -29.484 -5.707 1 72.75 199 PHE B C 1
ATOM 4779 O O . PHE B 1 199 ? 1.383 -29.578 -6.25 1 72.75 199 PHE B O 1
ATOM 4786 N N . GLN B 1 200 ? -0.744 -30.156 -6.023 1 72.38 200 GLN B N 1
ATOM 4787 C CA . GLN B 1 200 ? -0.697 -31.094 -7.133 1 72.38 200 GLN B CA 1
ATOM 4788 C C . GLN B 1 200 ? -1.65 -30.688 -8.25 1 72.38 200 GLN B C 1
ATOM 4790 O O . GLN B 1 200 ? -2.58 -31.422 -8.586 1 72.38 200 GLN B O 1
ATOM 4795 N N . PRO B 1 201 ? -1.418 -29.531 -8.695 1 61.81 201 PRO B N 1
ATOM 4796 C CA . PRO B 1 201 ? -2.439 -29.031 -9.617 1 61.81 201 PRO B CA 1
ATOM 4797 C C . PRO B 1 201 ? -2.602 -29.906 -10.859 1 61.81 201 PRO B C 1
ATOM 4799 O O . PRO B 1 201 ? -3.676 -29.938 -11.461 1 61.81 201 PRO B O 1
ATOM 4802 N N . HIS B 1 202 ? -1.578 -30.578 -11.25 1 57.72 202 HIS B N 1
ATOM 4803 C CA . HIS B 1 202 ? -1.604 -31.344 -12.492 1 57.72 202 HIS B CA 1
ATOM 4804 C C . HIS B 1 202 ? -2.186 -32.719 -12.258 1 57.72 202 HIS B C 1
ATOM 4806 O O . HIS B 1 202 ? -2.33 -33.5 -13.203 1 57.72 202 HIS B O 1
ATOM 4812 N N . THR B 1 203 ? -2.377 -33.031 -10.961 1 57.16 203 THR B N 1
ATOM 4813 C CA . THR B 1 203 ? -2.914 -34.375 -10.703 1 57.16 203 THR B CA 1
ATOM 4814 C C . THR B 1 203 ? -4.41 -34.281 -10.398 1 57.16 203 THR B C 1
ATOM 4816 O O . THR B 1 203 ? -5.031 -35.312 -10.078 1 57.16 203 THR B O 1
ATOM 4819 N N . GLY B 1 204 ? -4.953 -33.094 -10.359 1 54.47 204 GLY B N 1
ATOM 4820 C CA . GLY B 1 204 ? -6.348 -33.031 -9.945 1 54.47 204 GLY B CA 1
ATOM 4821 C C . GLY B 1 204 ? -7.277 -33.781 -10.891 1 54.47 204 GLY B C 1
ATOM 4822 O O . GLY B 1 204 ? -6.863 -34.219 -11.969 1 54.47 204 GLY B O 1
ATOM 4823 N N . SER B 1 205 ? -8.438 -34.156 -10.281 1 50.34 205 SER B N 1
ATOM 4824 C CA . SER B 1 205 ? -9.469 -35 -10.875 1 50.34 205 SER B CA 1
ATOM 4825 C C . SER B 1 205 ? -9.781 -34.562 -12.305 1 50.34 205 SER B C 1
ATOM 4827 O O . SER B 1 205 ? -10.414 -35.312 -13.055 1 50.34 205 SER B O 1
ATOM 4829 N N . HIS B 1 206 ? -9.422 -33.375 -12.547 1 48.62 206 HIS B N 1
ATOM 4830 C CA . HIS B 1 206 ? -9.82 -32.938 -13.883 1 48.62 206 HIS B CA 1
ATOM 4831 C C . HIS B 1 206 ? -8.945 -33.594 -14.953 1 48.62 206 HIS B C 1
ATOM 4833 O O . HIS B 1 206 ? -9.289 -33.562 -16.141 1 48.62 206 HIS B O 1
ATOM 4839 N N . PHE B 1 207 ? -7.844 -34.031 -14.555 1 44.72 207 PHE B N 1
ATOM 4840 C CA . PHE B 1 207 ? -7.027 -34.688 -15.547 1 44.72 207 PHE B CA 1
ATOM 4841 C C . PHE B 1 207 ? -7.434 -36.156 -15.68 1 44.72 207 PHE B C 1
ATOM 4843 O O . PHE B 1 207 ? -7.488 -36.875 -14.68 1 44.72 207 PHE B O 1
ATOM 4850 N N . ALA B 1 208 ? -8.328 -36.406 -16.625 1 45.09 208 ALA B N 1
ATOM 4851 C CA . ALA B 1 208 ? -8.852 -37.719 -17.016 1 45.09 208 ALA B CA 1
ATOM 4852 C C . ALA B 1 208 ? -7.762 -38.781 -16.953 1 45.09 208 ALA B C 1
ATOM 4854 O O . ALA B 1 208 ? -6.656 -38.594 -17.469 1 45.09 208 ALA B O 1
ATOM 4855 N N . GLY B 1 209 ? -8.062 -39.875 -16.156 1 44.84 209 GLY B N 1
ATOM 4856 C CA . GLY B 1 209 ? -7.344 -41.125 -16.188 1 44.84 209 GLY B CA 1
ATOM 4857 C C . GLY B 1 209 ? -6.191 -41.188 -15.195 1 44.84 209 GLY B C 1
ATOM 4858 O O . GLY B 1 209 ? -5.387 -42.125 -15.219 1 44.84 209 GLY B O 1
ATOM 4859 N N . SER B 1 210 ? -5.938 -40.062 -14.555 1 48.41 210 SER B N 1
ATOM 4860 C CA . SER B 1 210 ? -4.672 -40.062 -13.828 1 48.41 210 SER B CA 1
ATOM 4861 C C . SER B 1 210 ? -4.785 -40.844 -12.523 1 48.41 210 SER B C 1
ATOM 4863 O O . SER B 1 210 ? -5.777 -40.75 -11.805 1 48.41 210 SER B O 1
ATOM 4865 N N . GLN B 1 211 ? -4.348 -42 -12.531 1 48.81 211 GLN B N 1
ATOM 4866 C CA . GLN B 1 211 ? -4.109 -42.781 -11.32 1 48.81 211 GLN B CA 1
ATOM 4867 C C . GLN B 1 211 ? -3.379 -41.938 -10.266 1 48.81 211 GLN B C 1
ATOM 4869 O O . GLN B 1 211 ? -2.5 -41.125 -10.602 1 48.81 211 GLN B O 1
ATOM 4874 N N . THR B 1 212 ? -4.117 -41.625 -9.164 1 53.56 212 THR B N 1
ATOM 4875 C CA . THR B 1 212 ? -3.436 -40.969 -8.039 1 53.56 212 THR B CA 1
ATOM 4876 C C . THR B 1 212 ? -2.027 -41.531 -7.871 1 53.56 212 THR B C 1
ATOM 4878 O O . THR B 1 212 ? -1.858 -42.719 -7.641 1 53.56 212 THR B O 1
ATOM 4881 N N . PRO B 1 213 ? -1.102 -40.906 -8.438 1 56.56 213 PRO B N 1
ATOM 4882 C CA . PRO B 1 213 ? 0.248 -41.438 -8.273 1 56.56 213 PRO B CA 1
ATOM 4883 C C . PRO B 1 213 ? 0.544 -41.875 -6.836 1 56.56 213 PRO B C 1
ATOM 4885 O O . PRO B 1 213 ? -0.065 -41.344 -5.898 1 56.56 213 PRO B O 1
ATOM 4888 N N . SER B 1 214 ? 1.153 -43.062 -6.543 1 60.12 214 SER B N 1
ATOM 4889 C CA . SER B 1 214 ? 1.573 -43.625 -5.266 1 60.12 214 SER B CA 1
ATOM 4890 C C . SER B 1 214 ? 2.334 -42.625 -4.426 1 60.12 214 SER B C 1
ATOM 4892 O O . SER B 1 214 ? 2.232 -42.625 -3.199 1 60.12 214 SER B O 1
ATOM 4894 N N . LYS B 1 215 ? 3.166 -41.625 -5.098 1 74.12 215 LYS B N 1
ATOM 4895 C CA . LYS B 1 215 ? 3.906 -40.594 -4.41 1 74.12 215 LYS B CA 1
ATOM 4896 C C . LYS B 1 215 ? 3.582 -39.219 -5 1 74.12 215 LYS B C 1
ATOM 4898 O O . LYS B 1 215 ? 3.523 -39.062 -6.223 1 74.12 215 LYS B O 1
ATOM 4903 N N . PRO B 1 216 ? 3.381 -38.281 -4.113 1 83.75 216 PRO B N 1
ATOM 4904 C CA . PRO B 1 216 ? 3.045 -36.969 -4.617 1 83.75 216 PRO B CA 1
ATOM 4905 C C . PRO B 1 216 ? 4.195 -36.312 -5.387 1 83.75 216 PRO B C 1
ATOM 4907 O O . PRO B 1 216 ? 5.363 -36.531 -5.055 1 83.75 216 PRO B O 1
ATOM 4910 N N . SER B 1 217 ? 3.887 -35.719 -6.492 1 87.06 217 SER B N 1
ATOM 4911 C CA . SER B 1 217 ? 4.887 -35 -7.281 1 87.06 217 SER B CA 1
ATOM 4912 C C . SER B 1 217 ? 5.504 -33.844 -6.488 1 87.06 217 SER B C 1
ATOM 4914 O O . SER B 1 217 ? 4.809 -33.156 -5.738 1 87.06 217 SER B O 1
ATOM 4916 N N . GLN B 1 218 ? 6.785 -33.625 -6.723 1 90.62 218 GLN B N 1
ATOM 4917 C CA . GLN B 1 218 ? 7.484 -32.562 -6.047 1 90.62 218 GLN B CA 1
ATOM 4918 C C . GLN B 1 218 ? 7.633 -31.344 -6.961 1 90.62 218 GLN B C 1
ATOM 4920 O O . GLN B 1 218 ? 8.133 -30.297 -6.543 1 90.62 218 GLN B O 1
ATOM 4925 N N . PHE B 1 219 ? 7.172 -31.406 -8.18 1 91.06 219 PHE B N 1
ATOM 4926 C CA . PHE B 1 219 ? 7.383 -30.359 -9.18 1 91.06 219 PHE B CA 1
ATOM 4927 C C . PHE B 1 219 ? 6.75 -29.047 -8.734 1 91.06 219 PHE B C 1
ATOM 4929 O O . PHE B 1 219 ? 7.395 -28 -8.766 1 91.06 219 PHE B O 1
ATOM 4936 N N . GLY B 1 220 ? 5.496 -29.156 -8.32 1 88.75 220 GLY B N 1
ATOM 4937 C CA . GLY B 1 220 ? 4.793 -27.953 -7.887 1 88.75 220 GLY B CA 1
ATOM 4938 C C . GLY B 1 220 ? 5.469 -27.266 -6.723 1 88.75 220 GLY B C 1
ATOM 4939 O O . GLY B 1 220 ? 5.523 -26.031 -6.68 1 88.75 220 GLY B O 1
ATOM 4940 N N . ALA B 1 221 ? 5.961 -28.016 -5.805 1 91.75 221 ALA B N 1
ATOM 4941 C CA . ALA B 1 221 ? 6.652 -27.469 -4.641 1 91.75 221 ALA B CA 1
ATOM 4942 C C . ALA B 1 221 ? 7.934 -26.75 -5.055 1 91.75 221 ALA B C 1
ATOM 4944 O O . ALA B 1 221 ? 8.195 -25.625 -4.613 1 91.75 221 ALA B O 1
ATOM 4945 N N . HIS B 1 222 ? 8.695 -27.375 -5.941 1 93.75 222 HIS B N 1
ATOM 4946 C CA . HIS B 1 222 ? 9.938 -26.766 -6.422 1 93.75 222 HIS B CA 1
ATOM 4947 C C . HIS B 1 222 ? 9.648 -25.5 -7.227 1 93.75 222 HIS B C 1
ATOM 4949 O O . HIS B 1 222 ? 10.375 -24.5 -7.113 1 93.75 222 HIS B O 1
ATOM 4955 N N . PHE B 1 223 ? 8.586 -25.594 -7.969 1 92.25 223 PHE B N 1
ATOM 4956 C CA . PHE B 1 223 ? 8.18 -24.453 -8.781 1 92.25 223 PHE B CA 1
ATOM 4957 C C . PHE B 1 223 ? 7.848 -23.266 -7.898 1 92.25 223 PHE B C 1
ATOM 4959 O O . PHE B 1 223 ? 8.305 -22.141 -8.156 1 92.25 223 PHE B O 1
ATOM 4966 N N . PHE B 1 224 ? 7.113 -23.5 -6.895 1 92.06 224 PHE B N 1
ATOM 4967 C CA . PHE B 1 224 ? 6.68 -22.422 -6 1 92.06 224 PHE B CA 1
ATOM 4968 C C . PHE B 1 224 ? 7.859 -21.844 -5.23 1 92.06 224 PHE B C 1
ATOM 4970 O O . PHE B 1 224 ? 8.023 -20.625 -5.152 1 92.06 224 PHE B O 1
ATOM 4977 N N . ILE B 1 225 ? 8.68 -22.703 -4.668 1 94.88 225 ILE B N 1
ATOM 4978 C CA . ILE B 1 225 ? 9.836 -22.25 -3.902 1 94.88 225 ILE B CA 1
ATOM 4979 C C . ILE B 1 225 ? 10.781 -21.469 -4.809 1 94.88 225 ILE B C 1
ATOM 4981 O O . ILE B 1 225 ? 11.328 -20.438 -4.402 1 94.88 225 ILE B O 1
ATOM 4985 N N . GLY B 1 226 ? 11.008 -22 -6 1 95.06 226 GLY B N 1
ATOM 4986 C CA . GLY B 1 226 ? 11.781 -21.25 -6.973 1 95.06 226 GLY B CA 1
ATOM 4987 C C . GLY B 1 226 ? 11.203 -19.875 -7.246 1 95.06 226 GLY B C 1
ATOM 4988 O O . GLY B 1 226 ? 11.953 -18.906 -7.418 1 95.06 226 GLY B O 1
ATOM 4989 N N . GLY B 1 227 ? 9.852 -19.812 -7.27 1 94.25 227 GLY B N 1
ATOM 4990 C CA . GLY B 1 227 ? 9.18 -18.547 -7.465 1 94.25 227 GLY B CA 1
ATOM 4991 C C . GLY B 1 227 ? 9.445 -17.547 -6.348 1 94.25 227 GLY B C 1
ATOM 4992 O O . GLY B 1 227 ? 9.609 -16.359 -6.598 1 94.25 227 GLY B O 1
ATOM 4993 N N . ILE B 1 228 ? 9.484 -18.047 -5.137 1 95.69 228 ILE B N 1
ATOM 4994 C CA . ILE B 1 228 ? 9.773 -17.188 -3.992 1 95.69 228 ILE B CA 1
ATOM 4995 C C . ILE B 1 228 ? 11.188 -16.625 -4.105 1 95.69 228 ILE B C 1
ATOM 4997 O O . ILE B 1 228 ? 11.406 -15.422 -3.932 1 95.69 228 ILE B O 1
ATOM 5001 N N . LYS B 1 229 ? 12.086 -17.469 -4.434 1 96.69 229 LYS B N 1
ATOM 5002 C CA . LYS B 1 229 ? 13.477 -17.047 -4.559 1 96.69 229 LYS B CA 1
ATOM 5003 C C . LYS B 1 229 ? 13.648 -16.016 -5.672 1 96.69 229 LYS B C 1
ATOM 5005 O O . LYS B 1 229 ? 14.414 -15.062 -5.531 1 96.69 229 LYS B O 1
ATOM 5010 N N . LEU B 1 230 ? 12.969 -16.266 -6.707 1 96.56 230 LEU B N 1
ATOM 5011 C CA . LEU B 1 230 ? 13.016 -15.305 -7.801 1 96.56 230 LEU B CA 1
ATOM 5012 C C . LEU B 1 230 ? 12.445 -13.961 -7.367 1 96.56 230 LEU B C 1
ATOM 5014 O O . LEU B 1 230 ? 12.992 -12.914 -7.711 1 96.56 230 LEU B O 1
ATOM 5018 N N . ALA B 1 231 ? 11.367 -14.023 -6.668 1 95.69 231 ALA B N 1
ATOM 5019 C CA . ALA B 1 231 ? 10.727 -12.797 -6.195 1 95.69 231 ALA B CA 1
ATOM 5020 C C . ALA B 1 231 ? 11.68 -11.992 -5.316 1 95.69 231 ALA B C 1
ATOM 5022 O O . ALA B 1 231 ? 11.695 -10.758 -5.375 1 95.69 231 ALA B O 1
ATOM 5023 N N . LYS B 1 232 ? 12.438 -12.633 -4.523 1 95 232 LYS B N 1
ATOM 5024 C CA . LYS B 1 232 ? 13.438 -11.953 -3.705 1 95 232 LYS B CA 1
ATOM 5025 C C . LYS B 1 232 ? 14.469 -11.242 -4.574 1 95 232 LYS B C 1
ATOM 5027 O O . LYS B 1 232 ? 14.859 -10.109 -4.289 1 95 232 LYS B O 1
ATOM 5032 N N . ILE B 1 233 ? 14.867 -11.883 -5.602 1 96.31 233 ILE B N 1
ATOM 5033 C CA . ILE B 1 233 ? 15.812 -11.273 -6.531 1 96.31 233 ILE B CA 1
ATOM 5034 C C . ILE B 1 233 ? 15.164 -10.07 -7.215 1 96.31 233 ILE B C 1
ATOM 5036 O O . ILE B 1 233 ? 15.805 -9.031 -7.383 1 96.31 233 ILE B O 1
ATOM 5040 N N . MET B 1 234 ? 13.93 -10.273 -7.609 1 94.75 234 MET B N 1
ATOM 5041 C CA . MET B 1 234 ? 13.195 -9.156 -8.188 1 94.75 234 MET B CA 1
ATOM 5042 C C . MET B 1 234 ? 13.164 -7.969 -7.23 1 94.75 234 MET B C 1
ATOM 5044 O O . MET B 1 234 ? 13.258 -6.82 -7.66 1 94.75 234 MET B O 1
ATOM 5048 N N . GLY B 1 235 ? 13.016 -8.273 -5.98 1 92.19 235 GLY B N 1
ATOM 5049 C CA . GLY B 1 235 ? 13.07 -7.223 -4.98 1 92.19 235 GLY B CA 1
ATOM 5050 C C . GLY B 1 235 ? 14.367 -6.438 -5.02 1 92.19 235 GLY B C 1
ATOM 5051 O O . GLY B 1 235 ? 14.359 -5.207 -4.922 1 92.19 235 GLY B O 1
ATOM 5052 N N . SER B 1 236 ? 15.43 -7.09 -5.211 1 91.94 236 SER B N 1
ATOM 5053 C CA . SER B 1 236 ? 16.734 -6.438 -5.32 1 91.94 236 SER B CA 1
ATOM 5054 C C . SER B 1 236 ? 16.828 -5.59 -6.582 1 91.94 236 SER B C 1
ATOM 5056 O O . SER B 1 236 ? 17.453 -4.531 -6.582 1 91.94 236 SER B O 1
ATOM 5058 N N . ILE B 1 237 ? 16.234 -6.09 -7.598 1 93.44 237 ILE B N 1
ATOM 5059 C CA . ILE B 1 237 ? 16.219 -5.348 -8.852 1 93.44 237 ILE B CA 1
ATOM 5060 C C . ILE B 1 237 ? 15.422 -4.059 -8.688 1 93.44 237 ILE B C 1
ATOM 5062 O O . ILE B 1 237 ? 15.844 -2.994 -9.133 1 93.44 237 ILE B O 1
ATOM 5066 N N . ILE B 1 238 ? 14.281 -4.184 -8.047 1 90.81 238 ILE B N 1
ATOM 5067 C CA . ILE B 1 238 ? 13.422 -3.029 -7.805 1 90.81 238 ILE B CA 1
ATOM 5068 C C . ILE B 1 238 ? 14.188 -1.981 -6.996 1 90.81 238 ILE B C 1
ATOM 5070 O O . ILE B 1 238 ? 14.133 -0.789 -7.305 1 90.81 238 ILE B O 1
ATOM 5074 N N . GLU B 1 239 ? 14.891 -2.439 -6.016 1 87.75 239 GLU B N 1
ATOM 5075 C CA . GLU B 1 239 ? 15.711 -1.53 -5.227 1 87.75 239 GLU B CA 1
ATOM 5076 C C . GLU B 1 239 ? 16.781 -0.871 -6.086 1 87.75 239 GLU B C 1
ATOM 5078 O O . GLU B 1 239 ? 17.016 0.337 -5.992 1 87.75 239 GLU B O 1
ATOM 5083 N N . PHE B 1 240 ? 17.422 -1.61 -6.938 1 90 240 PHE B N 1
ATOM 5084 C CA . PHE B 1 240 ? 18.484 -1.139 -7.816 1 90 240 PHE B CA 1
ATOM 5085 C C . PHE B 1 240 ? 17.953 -0.105 -8.805 1 90 240 PHE B C 1
ATOM 5087 O O . PHE B 1 240 ? 18.641 0.876 -9.109 1 90 240 PHE B O 1
ATOM 5094 N N . LEU B 1 241 ? 16.797 -0.362 -9.25 1 88.31 241 LEU B N 1
ATOM 5095 C CA . LEU B 1 241 ? 16.219 0.504 -10.273 1 88.31 241 LEU B CA 1
ATOM 5096 C C . LEU B 1 241 ? 15.625 1.764 -9.656 1 88.31 241 LEU B C 1
ATOM 5098 O O . LEU B 1 241 ? 15.32 2.727 -10.359 1 88.31 241 LEU B O 1
ATOM 5102 N N . SER B 1 242 ? 15.477 1.758 -8.414 1 83.81 242 SER B N 1
ATOM 5103 C CA . SER B 1 242 ? 14.93 2.934 -7.742 1 83.81 242 SER B CA 1
ATOM 5104 C C . SER B 1 242 ? 15.938 4.078 -7.73 1 83.81 242 SER B C 1
ATOM 5106 O O . SER B 1 242 ? 17.156 3.85 -7.746 1 83.81 242 SER B O 1
ATOM 5108 N N . PRO B 1 243 ? 15.508 5.383 -7.719 1 79.38 243 PRO B N 1
ATOM 5109 C CA . PRO B 1 243 ? 16.391 6.547 -7.801 1 79.38 243 PRO B CA 1
ATOM 5110 C C . PRO B 1 243 ? 17.344 6.656 -6.605 1 79.38 243 PRO B C 1
ATOM 5112 O O . PRO B 1 243 ? 18.453 7.168 -6.742 1 79.38 243 PRO B O 1
ATOM 5115 N N . GLY B 1 244 ? 17.125 6.191 -5.539 1 77.38 244 GLY B N 1
ATOM 5116 C CA . GLY B 1 244 ? 17.953 6.328 -4.355 1 77.38 244 GLY B CA 1
ATOM 5117 C C . GLY B 1 244 ? 19.109 5.336 -4.316 1 77.38 244 GLY B C 1
ATOM 5118 O O . GLY B 1 244 ? 19.312 4.578 -5.266 1 77.38 244 GLY B O 1
ATOM 5119 N N . PRO B 1 245 ? 19.953 5.562 -3.361 1 80.25 245 PRO B N 1
ATOM 5120 C CA . PRO B 1 245 ? 21.078 4.633 -3.227 1 80.25 245 PRO B CA 1
ATOM 5121 C C . PRO B 1 245 ? 20.625 3.184 -3.061 1 80.25 245 PRO B C 1
ATOM 5123 O O . PRO B 1 245 ? 19.594 2.922 -2.443 1 80.25 245 PRO B O 1
ATOM 5126 N N . SER B 1 246 ? 21.438 2.283 -3.748 1 83.81 246 SER B N 1
ATOM 5127 C CA . SER B 1 246 ? 21.125 0.859 -3.668 1 83.81 246 SER B CA 1
ATOM 5128 C C . SER B 1 246 ? 22.234 0.087 -2.975 1 83.81 246 SER B C 1
ATOM 5130 O O . SER B 1 246 ? 23.422 0.392 -3.162 1 83.81 246 SER B O 1
ATOM 5132 N N . ALA B 1 247 ? 21.812 -0.864 -2.219 1 82 247 ALA B N 1
ATOM 5133 C CA . ALA B 1 247 ? 22.766 -1.748 -1.555 1 82 247 ALA B CA 1
ATOM 5134 C C . ALA B 1 247 ? 23.328 -2.773 -2.529 1 82 247 ALA B C 1
ATOM 5136 O O . ALA B 1 247 ? 24.328 -3.436 -2.232 1 82 247 ALA B O 1
ATOM 5137 N N . PHE B 1 248 ? 22.781 -2.881 -3.797 1 87.38 248 PHE B N 1
ATOM 5138 C CA . PHE B 1 248 ? 23.141 -3.904 -4.766 1 87.38 248 PHE B CA 1
ATOM 5139 C C . PHE B 1 248 ? 23.672 -3.273 -6.051 1 87.38 248 PHE B C 1
ATOM 5141 O O . PHE B 1 248 ? 23.234 -2.191 -6.441 1 87.38 248 PHE B O 1
ATOM 5148 N N . THR B 1 249 ? 24.641 -4 -6.664 1 91.69 249 THR B N 1
ATOM 5149 C CA . THR B 1 249 ? 25.078 -3.617 -8 1 91.69 249 THR B CA 1
ATOM 5150 C C . THR B 1 249 ? 24.406 -4.492 -9.055 1 91.69 249 THR B C 1
ATOM 5152 O O . THR B 1 249 ? 23.969 -5.605 -8.758 1 91.69 249 THR B O 1
ATOM 5155 N N . ARG B 1 250 ? 24.406 -4.039 -10.234 1 93.75 250 ARG B N 1
ATOM 5156 C CA . ARG B 1 250 ? 23.844 -4.781 -11.352 1 93.75 250 ARG B CA 1
ATOM 5157 C C . ARG B 1 250 ? 24.516 -6.133 -11.523 1 93.75 250 ARG B C 1
ATOM 5159 O O . ARG B 1 250 ? 23.859 -7.145 -11.75 1 93.75 250 ARG B O 1
ATOM 5166 N N . HIS B 1 251 ? 25.797 -6.09 -11.398 1 94.19 251 HIS B N 1
ATOM 5167 C CA . HIS B 1 251 ? 26.609 -7.293 -11.594 1 94.19 251 HIS B CA 1
ATOM 5168 C C . HIS B 1 251 ? 26.281 -8.344 -10.539 1 94.19 251 HIS B C 1
ATOM 5170 O O . HIS B 1 251 ? 26.141 -9.531 -10.859 1 94.19 251 HIS B O 1
ATOM 5176 N N . GLU B 1 252 ? 26.125 -7.922 -9.336 1 95 252 GLU B N 1
ATOM 5177 C CA . GLU B 1 252 ? 25.797 -8.836 -8.25 1 95 252 GLU B CA 1
ATOM 5178 C C . GLU B 1 252 ? 24.422 -9.469 -8.461 1 95 252 GLU B C 1
ATOM 5180 O O . GLU B 1 252 ? 24.25 -10.672 -8.234 1 95 252 GLU B O 1
ATOM 5185 N N . ILE B 1 253 ? 23.484 -8.711 -8.922 1 96.56 253 ILE B N 1
ATOM 5186 C CA . ILE B 1 253 ? 22.125 -9.195 -9.156 1 96.56 253 ILE B CA 1
ATOM 5187 C C . ILE B 1 253 ? 22.125 -10.195 -10.305 1 96.56 253 ILE B C 1
ATOM 5189 O O . ILE B 1 253 ? 21.453 -11.227 -10.242 1 96.56 253 ILE B O 1
ATOM 5193 N N . LYS B 1 254 ? 22.891 -9.875 -11.289 1 96.5 254 LYS B N 1
ATOM 5194 C CA . LYS B 1 254 ? 22.984 -10.758 -12.453 1 96.5 254 LYS B CA 1
ATOM 5195 C C . LYS B 1 254 ? 23.516 -12.133 -12.062 1 96.5 254 LYS B C 1
ATOM 5197 O O . LYS B 1 254 ? 22.984 -13.156 -12.492 1 96.5 254 LYS B O 1
ATOM 5202 N N . ILE B 1 255 ? 24.484 -12.117 -11.266 1 97 255 ILE B N 1
ATOM 5203 C CA . ILE B 1 255 ? 25.078 -13.367 -10.82 1 97 255 ILE B CA 1
ATOM 5204 C C . ILE B 1 255 ? 24.062 -14.172 -10.023 1 97 255 ILE B C 1
ATOM 5206 O O . ILE B 1 255 ? 23.906 -15.383 -10.227 1 97 255 ILE B O 1
ATOM 5210 N N . LYS B 1 256 ? 23.359 -13.516 -9.172 1 97.12 256 LYS B N 1
ATOM 5211 C CA . LYS B 1 256 ? 22.328 -14.172 -8.367 1 97.12 256 LYS B CA 1
ATOM 5212 C C . LYS B 1 256 ? 21.234 -14.75 -9.25 1 97.12 256 LYS B C 1
ATOM 5214 O O . LYS B 1 256 ? 20.734 -15.859 -9 1 97.12 256 LYS B O 1
ATOM 5219 N N . LEU B 1 257 ? 20.828 -14.008 -10.219 1 98.12 257 LEU B N 1
ATOM 5220 C CA . LEU B 1 257 ? 19.766 -14.406 -11.125 1 98.12 257 LEU B CA 1
ATOM 5221 C C . LEU B 1 257 ? 20.188 -15.617 -11.953 1 98.12 257 LEU B C 1
ATOM 5223 O O . LEU B 1 257 ? 19.406 -16.562 -12.117 1 98.12 257 LEU B O 1
ATOM 5227 N N . GLU B 1 258 ? 21.391 -15.602 -12.438 1 97.88 258 GLU B N 1
ATOM 5228 C CA . GLU B 1 258 ? 21.906 -16.719 -13.234 1 97.88 258 GLU B CA 1
ATOM 5229 C C . GLU B 1 258 ? 22.016 -17.984 -12.391 1 97.88 258 GLU B C 1
ATOM 5231 O O . GLU B 1 258 ? 21.703 -19.078 -12.859 1 97.88 258 GLU B O 1
ATOM 5236 N N . LYS B 1 259 ? 22.516 -17.781 -11.219 1 98.31 259 LYS B N 1
ATOM 5237 C CA . LYS B 1 259 ? 22.609 -18.922 -10.312 1 98.31 259 LYS B CA 1
ATOM 5238 C C . LYS B 1 259 ? 21.234 -19.5 -10 1 98.31 259 LYS B C 1
ATOM 5240 O O . LYS B 1 259 ? 21.047 -20.719 -10.016 1 98.31 259 LYS B O 1
ATOM 5245 N N . TRP B 1 260 ? 20.328 -18.625 -9.672 1 98.31 260 TRP B N 1
ATOM 5246 C CA . TRP B 1 260 ? 18.953 -19.047 -9.414 1 98.31 260 TRP B CA 1
ATOM 5247 C C . TRP B 1 260 ? 18.391 -19.828 -10.602 1 98.31 260 TRP B C 1
ATOM 5249 O O . TRP B 1 260 ? 17.766 -20.875 -10.422 1 98.31 260 TRP B O 1
ATOM 5259 N N . TYR B 1 261 ? 18.578 -19.328 -11.766 1 98.25 261 TYR B N 1
ATOM 5260 C CA . TYR B 1 261 ? 18.031 -19.953 -12.969 1 98.25 261 TYR B CA 1
ATOM 5261 C C . TYR B 1 261 ? 18.594 -21.359 -13.172 1 98.25 261 TYR B C 1
ATOM 5263 O O . TYR B 1 261 ? 17.844 -22.312 -13.383 1 98.25 261 TYR B O 1
ATOM 5271 N N . ALA B 1 262 ? 19.875 -21.422 -13.094 1 98.19 262 ALA B N 1
ATOM 5272 C CA . ALA B 1 262 ? 20.547 -22.703 -13.297 1 98.19 262 ALA B CA 1
ATOM 5273 C C . ALA B 1 262 ? 20.078 -23.75 -12.289 1 98.19 262 ALA B C 1
ATOM 5275 O O . ALA B 1 262 ? 19.781 -24.891 -12.656 1 98.19 262 ALA B O 1
ATOM 5276 N N . GLU B 1 263 ? 19.984 -23.344 -11.094 1 98.12 263 GLU B N 1
ATOM 5277 C CA . GLU B 1 263 ? 19.594 -24.266 -10.023 1 98.12 263 GLU B CA 1
ATOM 5278 C C . GLU B 1 263 ? 18.125 -24.672 -10.148 1 98.12 263 GLU B C 1
ATOM 5280 O O . GLU B 1 263 ? 17.781 -25.844 -9.984 1 98.12 263 GLU B O 1
ATOM 5285 N N . THR B 1 264 ? 17.281 -23.703 -10.422 1 97.75 264 THR B N 1
ATOM 5286 C CA . THR B 1 264 ? 15.852 -23.953 -10.484 1 97.75 264 THR B CA 1
ATOM 5287 C C . THR B 1 264 ? 15.5 -24.828 -11.688 1 97.75 264 THR B C 1
ATOM 5289 O O . THR B 1 264 ? 14.742 -25.781 -11.562 1 97.75 264 THR B O 1
ATOM 5292 N N . ILE B 1 265 ? 16.062 -24.531 -12.805 1 97.31 265 ILE B N 1
ATOM 5293 C CA . ILE B 1 265 ? 15.781 -25.297 -14.016 1 97.31 265 ILE B CA 1
ATOM 5294 C C . ILE B 1 265 ? 16.281 -26.734 -13.844 1 97.31 265 ILE B C 1
ATOM 5296 O O . ILE B 1 265 ? 15.586 -27.688 -14.227 1 97.31 265 ILE B O 1
ATOM 5300 N N . LYS B 1 266 ? 17.438 -26.859 -13.281 1 97.75 266 LYS B N 1
ATOM 5301 C CA . LYS B 1 266 ? 17.984 -28.188 -13.055 1 97.75 266 LYS B CA 1
ATOM 5302 C C . LYS B 1 266 ? 17.062 -29.016 -12.164 1 97.75 266 LYS B C 1
ATOM 5304 O O . LYS B 1 266 ? 16.75 -30.172 -12.484 1 97.75 266 LYS B O 1
ATOM 5309 N N . ILE B 1 267 ? 16.625 -28.453 -11.109 1 97.19 267 ILE B N 1
ATOM 5310 C CA . ILE B 1 267 ? 15.781 -29.172 -10.156 1 97.19 267 ILE B CA 1
ATOM 5311 C C . ILE B 1 267 ? 14.453 -29.547 -10.82 1 97.19 267 ILE B C 1
ATOM 5313 O O . ILE B 1 267 ? 13.945 -30.656 -10.617 1 97.19 267 ILE B O 1
ATOM 5317 N N . LEU B 1 268 ? 13.859 -28.688 -11.578 1 95.81 268 LEU B N 1
ATOM 5318 C CA . LEU B 1 268 ? 12.594 -28.953 -12.25 1 95.81 268 LEU B CA 1
ATOM 5319 C C . LEU B 1 268 ? 12.758 -30.031 -13.312 1 95.81 268 LEU B C 1
ATOM 5321 O O . LEU B 1 268 ? 11.938 -30.953 -13.406 1 95.81 268 LEU B O 1
ATOM 5325 N N . GLU B 1 269 ? 13.805 -29.938 -14.062 1 96.5 269 GLU B N 1
ATOM 5326 C CA . GLU B 1 269 ? 14.07 -30.938 -15.086 1 96.5 269 GLU B CA 1
ATOM 5327 C C . GLU B 1 269 ? 14.336 -32.312 -14.461 1 96.5 269 GLU B C 1
ATOM 5329 O O . GLU B 1 269 ? 13.852 -33.344 -14.961 1 96.5 269 GLU B O 1
ATOM 5334 N N . ASP B 1 270 ? 15.133 -32.312 -13.422 1 96.56 270 ASP B N 1
ATOM 5335 C CA . ASP B 1 270 ? 15.414 -33.562 -12.727 1 96.56 270 ASP B CA 1
ATOM 5336 C C . ASP B 1 270 ? 14.133 -34.188 -12.18 1 96.56 270 ASP B C 1
ATOM 5338 O O . ASP B 1 270 ? 13.984 -35.406 -12.18 1 96.56 270 ASP B O 1
ATOM 5342 N N . THR B 1 271 ? 13.273 -33.344 -11.688 1 93.75 271 THR B N 1
ATOM 5343 C CA . THR B 1 271 ? 12 -33.844 -11.172 1 93.75 271 THR B CA 1
ATOM 5344 C C . THR B 1 271 ? 11.156 -34.438 -12.289 1 93.75 271 THR B C 1
ATOM 5346 O O . THR B 1 271 ? 10.539 -35.5 -12.109 1 93.75 271 THR B O 1
ATOM 5349 N N . ILE B 1 272 ? 11.078 -33.812 -13.422 1 93.06 272 ILE B N 1
ATOM 5350 C CA . ILE B 1 272 ? 10.352 -34.344 -14.57 1 93.06 272 ILE B CA 1
ATOM 5351 C C . ILE B 1 272 ? 10.922 -35.719 -14.969 1 93.06 272 ILE B C 1
ATOM 5353 O O . ILE B 1 272 ? 10.172 -36.656 -15.203 1 93.06 272 ILE B O 1
ATOM 5357 N N . LYS B 1 273 ? 12.227 -35.812 -15.016 1 94.12 273 LYS B N 1
ATOM 5358 C CA . LYS B 1 273 ? 12.891 -37.062 -15.391 1 94.12 273 LYS B CA 1
ATOM 5359 C C . LYS B 1 273 ? 12.57 -38.188 -14.398 1 94.12 273 LYS B C 1
ATOM 5361 O O . LYS B 1 273 ? 12.344 -39.312 -14.797 1 94.12 273 LYS B O 1
ATOM 5366 N N . ALA B 1 274 ? 12.562 -37.812 -13.18 1 92.75 274 ALA B N 1
ATOM 5367 C CA . ALA B 1 274 ? 12.328 -38.781 -12.125 1 92.75 274 ALA B CA 1
ATOM 5368 C C . ALA B 1 274 ? 10.883 -39.281 -12.148 1 92.75 274 ALA B C 1
ATOM 5370 O O . ALA B 1 274 ? 10.602 -40.406 -11.789 1 92.75 274 ALA B O 1
ATOM 5371 N N . GLU B 1 275 ? 9.984 -38.438 -12.664 1 89.81 275 GLU B N 1
ATOM 5372 C CA . GLU B 1 275 ? 8.57 -38.75 -12.531 1 89.81 275 GLU B CA 1
ATOM 5373 C C . GLU B 1 275 ? 7.961 -39.094 -13.891 1 89.81 275 GLU B C 1
ATOM 5375 O O . GLU B 1 275 ? 6.797 -39.5 -13.969 1 89.81 275 GLU B O 1
ATOM 5380 N N . LYS B 1 276 ? 8.664 -39 -14.898 1 88.81 276 LYS B N 1
ATOM 5381 C CA . LYS B 1 276 ? 8.172 -39.094 -16.266 1 88.81 276 LYS B CA 1
ATOM 5382 C C . LYS B 1 276 ? 7.43 -40.406 -16.5 1 88.81 276 LYS B C 1
ATOM 5384 O O . LYS B 1 276 ? 6.395 -40.438 -17.156 1 88.81 276 LYS B O 1
ATOM 5389 N N . ASN B 1 277 ? 7.863 -41.469 -15.914 1 87.56 277 ASN B N 1
ATOM 5390 C CA . ASN B 1 277 ? 7.297 -42.781 -16.188 1 87.56 277 ASN B CA 1
ATOM 5391 C C . ASN B 1 277 ? 5.957 -42.969 -15.477 1 87.56 277 ASN B C 1
ATOM 5393 O O . ASN B 1 277 ? 5.18 -43.875 -15.836 1 87.56 277 ASN B O 1
ATOM 5397 N N . SER B 1 278 ? 5.668 -42.188 -14.547 1 83.75 278 SER B N 1
ATOM 5398 C CA . SER B 1 278 ? 4.438 -42.344 -13.781 1 83.75 278 SER B CA 1
ATOM 5399 C C . SER B 1 278 ? 3.404 -41.281 -14.18 1 83.75 278 SER B C 1
ATOM 5401 O O . SER B 1 278 ? 2.307 -41.25 -13.617 1 83.75 278 SER B O 1
ATOM 5403 N N . LEU B 1 279 ? 3.732 -40.5 -15.219 1 83.56 279 LEU B N 1
ATOM 5404 C CA . LEU B 1 279 ? 2.865 -39.375 -15.555 1 83.56 279 LEU B CA 1
ATOM 5405 C C . LEU B 1 279 ? 2.188 -39.594 -16.906 1 83.56 279 LEU B C 1
ATOM 5407 O O . LEU B 1 279 ? 2.734 -40.281 -17.781 1 83.56 279 LEU B O 1
ATOM 5411 N N . THR B 1 280 ? 0.999 -39.062 -16.969 1 83.75 280 THR B N 1
ATOM 5412 C CA . THR B 1 280 ? 0.308 -39.031 -18.25 1 83.75 280 THR B CA 1
ATOM 5413 C C . THR B 1 280 ? 0.9 -37.938 -19.156 1 83.75 280 THR B C 1
ATOM 5415 O O . THR B 1 280 ? 1.666 -37.094 -18.703 1 83.75 280 THR B O 1
ATOM 5418 N N . ILE B 1 281 ? 0.525 -38 -20.359 1 83.62 281 ILE B N 1
ATOM 5419 C CA . ILE B 1 281 ? 1.003 -37.031 -21.359 1 83.62 281 ILE B CA 1
ATOM 5420 C C . ILE B 1 281 ? 0.542 -35.625 -20.969 1 83.62 281 ILE B C 1
ATOM 5422 O O . ILE B 1 281 ? 1.301 -34.688 -21.094 1 83.62 281 ILE B O 1
ATOM 5426 N N . SER B 1 282 ? -0.678 -35.531 -20.547 1 80.56 282 SER B N 1
ATOM 5427 C CA . SER B 1 282 ? -1.231 -34.25 -20.172 1 80.56 282 SER B CA 1
ATOM 5428 C C . SER B 1 282 ? -0.496 -33.656 -18.969 1 80.56 282 SER B C 1
ATOM 5430 O O . SER B 1 282 ? -0.261 -32.469 -18.906 1 80.56 282 SER B O 1
ATOM 5432 N N . GLN B 1 283 ? -0.122 -34.5 -18.062 1 81.88 283 GLN B N 1
ATOM 5433 C CA . GLN B 1 283 ? 0.612 -34.062 -16.891 1 81.88 283 GLN B CA 1
ATOM 5434 C C . GLN B 1 283 ? 2.02 -33.594 -17.25 1 81.88 283 GLN B C 1
ATOM 5436 O O . GLN B 1 283 ? 2.504 -32.594 -16.734 1 81.88 283 GLN B O 1
ATOM 5441 N N . LEU B 1 284 ? 2.562 -34.312 -18.141 1 85.88 284 LEU B N 1
ATOM 5442 C CA . LEU B 1 284 ? 3.898 -33.938 -18.609 1 85.88 284 LEU B CA 1
ATOM 5443 C C . LEU B 1 284 ? 3.879 -32.625 -19.344 1 85.88 284 LEU B C 1
ATOM 5445 O O . LEU B 1 284 ? 4.816 -31.828 -19.234 1 85.88 284 LEU B O 1
ATOM 5449 N N . GLN B 1 285 ? 2.875 -32.406 -20.078 1 84.38 285 GLN B N 1
ATOM 5450 C CA . GLN B 1 285 ? 2.729 -31.156 -20.797 1 84.38 285 GLN B CA 1
ATOM 5451 C C . GLN B 1 285 ? 2.605 -29.969 -19.828 1 84.38 285 GLN B C 1
ATOM 5453 O O . GLN B 1 285 ? 3.146 -28.891 -20.078 1 84.38 285 GLN B O 1
ATOM 5458 N N . GLU B 1 286 ? 1.89 -30.156 -18.75 1 83.56 286 GLU B N 1
ATOM 5459 C CA . GLU B 1 286 ? 1.748 -29.109 -17.75 1 83.56 286 GLU B CA 1
ATOM 5460 C C . GLU B 1 286 ? 3.084 -28.797 -17.078 1 83.56 286 GLU B C 1
ATOM 5462 O O . GLU B 1 286 ? 3.4 -27.641 -16.828 1 83.56 286 GLU B O 1
ATOM 5467 N N . MET B 1 287 ? 3.814 -29.844 -16.812 1 87.19 287 MET B N 1
ATOM 5468 C CA . MET B 1 287 ? 5.129 -29.641 -16.203 1 87.19 287 MET B CA 1
ATOM 5469 C C . MET B 1 287 ? 6.062 -28.906 -17.156 1 87.19 287 MET B C 1
ATOM 5471 O O . MET B 1 287 ? 6.832 -28.031 -16.734 1 87.19 287 MET B O 1
ATOM 5475 N N . SER B 1 288 ? 5.938 -29.234 -18.375 1 88.25 288 SER B N 1
ATOM 5476 C CA . SER B 1 288 ? 6.734 -28.547 -19.391 1 88.25 288 SER B CA 1
ATOM 5477 C C . SER B 1 288 ? 6.352 -27.062 -19.484 1 88.25 288 SER B C 1
ATOM 5479 O O . SER B 1 288 ? 7.211 -26.203 -19.719 1 88.25 288 SER B O 1
ATOM 5481 N N . LEU B 1 289 ? 5.109 -26.828 -19.375 1 87.12 289 LEU B N 1
ATOM 5482 C CA . LEU B 1 289 ? 4.641 -25.453 -19.359 1 87.12 289 LEU B CA 1
ATOM 5483 C C . LEU B 1 289 ? 5.246 -24.688 -18.172 1 87.12 289 LEU B C 1
ATOM 5485 O O . LEU B 1 289 ? 5.617 -23.516 -18.312 1 87.12 289 LEU B O 1
ATOM 5489 N N . GLY B 1 290 ? 5.305 -25.375 -17.062 1 87.88 290 GLY B N 1
ATOM 5490 C CA . GLY B 1 290 ? 5.938 -24.766 -15.906 1 87.88 290 GLY B CA 1
ATOM 5491 C C . GLY B 1 290 ? 7.398 -24.422 -16.141 1 87.88 290 GLY B C 1
ATOM 5492 O O . GLY B 1 290 ? 7.855 -23.344 -15.75 1 87.88 290 GLY B O 1
ATOM 5493 N N . LEU B 1 291 ? 8.039 -25.312 -16.75 1 91.62 291 LEU B N 1
ATOM 5494 C CA . LEU B 1 291 ? 9.445 -25.094 -17.078 1 91.62 291 LEU B CA 1
ATOM 5495 C C . LEU B 1 291 ? 9.609 -23.906 -18.016 1 91.62 291 LEU B C 1
ATOM 5497 O O . LEU B 1 291 ? 10.461 -23.047 -17.797 1 91.62 291 LEU B O 1
ATOM 5501 N N . ASN B 1 292 ? 8.82 -23.859 -19 1 90.25 292 ASN B N 1
ATOM 5502 C CA . ASN B 1 292 ? 8.891 -22.781 -19.984 1 90.25 292 ASN B CA 1
ATOM 5503 C C . ASN B 1 292 ? 8.492 -21.438 -19.359 1 90.25 292 ASN B C 1
ATOM 5505 O O . ASN B 1 292 ? 9.039 -20.391 -19.734 1 90.25 292 ASN B O 1
ATOM 5509 N N . SER B 1 293 ? 7.523 -21.484 -18.5 1 89.06 293 SER B N 1
ATOM 5510 C CA . SER B 1 293 ? 7.125 -20.266 -17.812 1 89.06 293 SER B CA 1
ATOM 5511 C C . SER B 1 293 ? 8.266 -19.719 -16.953 1 89.06 293 SER B C 1
ATOM 5513 O O . SER B 1 293 ? 8.469 -18.5 -16.891 1 89.06 293 SER B O 1
ATOM 5515 N N . THR B 1 294 ? 8.953 -20.594 -16.328 1 92.25 294 THR B N 1
ATOM 5516 C CA . THR B 1 294 ? 10.102 -20.203 -15.508 1 92.25 294 THR B CA 1
ATOM 5517 C C . THR B 1 294 ? 11.188 -19.562 -16.375 1 92.25 294 THR B C 1
ATOM 5519 O O . THR B 1 294 ? 11.75 -18.531 -16.016 1 92.25 294 THR B O 1
ATOM 5522 N N . ARG B 1 295 ? 11.398 -20.188 -17.469 1 93.25 295 ARG B N 1
ATOM 5523 C CA . ARG B 1 295 ? 12.375 -19.641 -18.422 1 93.25 295 ARG B CA 1
ATOM 5524 C C . ARG B 1 295 ? 11.945 -18.281 -18.922 1 93.25 295 ARG B C 1
ATOM 5526 O O . ARG B 1 295 ? 12.758 -17.359 -19.016 1 93.25 295 ARG B O 1
ATOM 5533 N N . PHE B 1 296 ? 10.758 -18.203 -19.25 1 91.56 296 PHE B N 1
ATOM 5534 C CA . PHE B 1 296 ? 10.219 -16.953 -19.766 1 91.56 296 PHE B CA 1
ATOM 5535 C C . PHE B 1 296 ? 10.359 -15.828 -18.734 1 91.56 296 PHE B C 1
ATOM 5537 O O . PHE B 1 296 ? 10.734 -14.711 -19.094 1 91.56 296 PHE B O 1
ATOM 5544 N N . GLN B 1 297 ? 10.062 -16.156 -17.531 1 91.06 297 GLN B N 1
ATOM 5545 C CA . GLN B 1 297 ? 10.211 -15.164 -16.469 1 91.06 297 GLN B CA 1
ATOM 5546 C C . GLN B 1 297 ? 11.664 -14.734 -16.312 1 91.06 297 GLN B C 1
ATOM 5548 O O . GLN B 1 297 ? 11.953 -13.547 -16.141 1 91.06 297 GLN B O 1
ATOM 5553 N N . TYR B 1 298 ? 12.508 -15.688 -16.344 1 94.88 298 TYR B N 1
ATOM 5554 C CA . TYR B 1 298 ? 13.938 -15.398 -16.281 1 94.88 298 TYR B CA 1
ATOM 5555 C C . TYR B 1 298 ? 14.359 -14.43 -17.375 1 94.88 298 TYR B C 1
ATOM 5557 O O . TYR B 1 298 ? 15.031 -13.43 -17.094 1 94.88 298 TYR B O 1
ATOM 5565 N N . LEU B 1 299 ? 13.961 -14.703 -18.516 1 95.12 299 LEU B N 1
ATOM 5566 C CA . LEU B 1 299 ? 14.352 -13.883 -19.656 1 95.12 299 LEU B CA 1
ATOM 5567 C C . LEU B 1 299 ? 13.797 -12.469 -19.516 1 95.12 299 LEU B C 1
ATOM 5569 O O . LEU B 1 299 ? 14.492 -11.492 -19.812 1 95.12 299 LEU B O 1
ATOM 5573 N N . HIS B 1 300 ? 12.625 -12.438 -19.078 1 92.44 300 HIS B N 1
ATOM 5574 C CA . HIS B 1 300 ? 12.016 -11.125 -18.875 1 92.44 300 HIS B CA 1
ATOM 5575 C C . HIS B 1 300 ? 12.82 -10.297 -17.875 1 92.44 300 HIS B C 1
ATOM 5577 O O . HIS B 1 300 ? 13.062 -9.109 -18.094 1 92.44 300 HIS B O 1
ATOM 5583 N N . ILE B 1 301 ? 13.195 -10.906 -16.859 1 94.44 301 ILE B N 1
ATOM 5584 C CA . ILE B 1 301 ? 13.93 -10.219 -15.812 1 94.44 301 ILE B CA 1
ATOM 5585 C C . ILE B 1 301 ? 15.312 -9.812 -16.328 1 94.44 301 ILE B C 1
ATOM 5587 O O . ILE B 1 301 ? 15.797 -8.719 -16.016 1 94.44 301 ILE B O 1
ATOM 5591 N N . VAL B 1 302 ? 15.891 -10.625 -17.094 1 96.44 302 VAL B N 1
ATOM 5592 C CA . VAL B 1 302 ? 17.172 -10.305 -17.703 1 96.44 302 VAL B CA 1
ATOM 5593 C C . VAL B 1 302 ? 17.031 -9.047 -18.562 1 96.44 302 VAL B C 1
ATOM 5595 O O . VAL B 1 302 ? 17.875 -8.148 -18.484 1 96.44 302 VAL B O 1
ATOM 5598 N N . ILE B 1 303 ? 16.031 -8.977 -19.312 1 94.94 303 ILE B N 1
ATOM 5599 C CA . ILE B 1 303 ? 15.805 -7.852 -20.203 1 94.94 303 ILE B CA 1
ATOM 5600 C C . ILE B 1 303 ? 15.664 -6.566 -19.391 1 94.94 303 ILE B C 1
ATOM 5602 O O . ILE B 1 303 ? 16.25 -5.535 -19.75 1 94.94 303 ILE B O 1
ATOM 5606 N N . ILE B 1 304 ? 14.961 -6.66 -18.344 1 92.94 304 ILE B N 1
ATOM 5607 C CA . ILE B 1 304 ? 14.734 -5.484 -17.5 1 92.94 304 ILE B CA 1
ATOM 5608 C C . ILE B 1 304 ? 16.047 -5.078 -16.812 1 92.94 304 ILE B C 1
ATOM 5610 O O . ILE B 1 304 ? 16.406 -3.898 -16.797 1 92.94 304 ILE B O 1
ATOM 5614 N N . LEU B 1 305 ? 16.75 -6.023 -16.266 1 95 305 LEU B N 1
ATOM 5615 C CA . LEU B 1 305 ? 17.969 -5.781 -15.508 1 95 305 LEU B CA 1
ATOM 5616 C C . LEU B 1 305 ? 19.031 -5.141 -16.391 1 95 305 LEU B C 1
ATOM 5618 O O . LEU B 1 305 ? 19.781 -4.273 -15.93 1 95 305 LEU B O 1
ATOM 5622 N N . LEU B 1 306 ? 19.062 -5.492 -17.625 1 95.12 306 LEU B N 1
ATOM 5623 C CA . LEU B 1 306 ? 20.172 -5.09 -18.484 1 95.12 306 LEU B CA 1
ATOM 5624 C C . LEU B 1 306 ? 19.797 -3.846 -19.297 1 95.12 306 LEU B C 1
ATOM 5626 O O . LEU B 1 306 ? 20.594 -3.377 -20.109 1 95.12 306 LEU B O 1
ATOM 5630 N N . LYS B 1 307 ? 18.688 -3.346 -19.062 1 91.62 307 LYS B N 1
ATOM 5631 C CA . LYS B 1 307 ? 18.297 -2.133 -19.781 1 91.62 307 LYS B CA 1
ATOM 5632 C C . LYS B 1 307 ? 19.297 -1.004 -19.531 1 91.62 307 LYS B C 1
ATOM 5634 O O . LYS B 1 307 ? 19.656 -0.72 -18.391 1 91.62 307 LYS B O 1
ATOM 5639 N N . GLY B 1 308 ? 19.797 -0.433 -20.594 1 87.75 308 GLY B N 1
ATOM 5640 C CA . GLY B 1 308 ? 20.688 0.712 -20.5 1 87.75 308 GLY B CA 1
ATOM 5641 C C . GLY B 1 308 ? 22.141 0.324 -20.344 1 87.75 308 GLY B C 1
ATOM 5642 O O . GLY B 1 308 ? 23.031 1.188 -20.297 1 87.75 308 GLY B O 1
ATOM 5643 N N . ASP B 1 309 ? 22.391 -0.914 -20.156 1 92.19 309 ASP B N 1
ATOM 5644 C CA . ASP B 1 309 ? 23.75 -1.401 -20.047 1 92.19 309 ASP B CA 1
ATOM 5645 C C . ASP B 1 309 ? 24.344 -1.706 -21.422 1 92.19 309 ASP B C 1
ATOM 5647 O O . ASP B 1 309 ? 24.203 -2.82 -21.938 1 92.19 309 ASP B O 1
ATOM 5651 N N . GLU B 1 310 ? 25.125 -0.925 -21.922 1 91.19 310 GLU B N 1
ATOM 5652 C CA . GLU B 1 310 ? 25.625 -1.003 -23.297 1 91.19 310 GLU B CA 1
ATOM 5653 C C . GLU B 1 310 ? 26.453 -2.268 -23.516 1 91.19 310 GLU B C 1
ATOM 5655 O O . GLU B 1 310 ? 26.281 -2.957 -24.516 1 91.19 310 GLU B O 1
ATOM 5660 N N . PRO B 1 311 ? 27.266 -2.586 -22.547 1 92.56 311 PRO B N 1
ATOM 5661 C CA . PRO B 1 311 ? 28.062 -3.799 -22.75 1 92.56 311 PRO B CA 1
ATOM 5662 C C . PRO B 1 311 ? 27.203 -5.059 -22.844 1 92.56 311 PRO B C 1
ATOM 5664 O O . PRO B 1 311 ? 27.641 -6.062 -23.406 1 92.56 311 PRO B O 1
ATOM 5667 N N . SER B 1 312 ? 26.016 -4.938 -22.328 1 93.88 312 SER B N 1
ATOM 5668 C CA . SER B 1 312 ? 25.172 -6.121 -22.281 1 93.88 312 SER B CA 1
ATOM 5669 C C . SER B 1 312 ? 24 -6.004 -23.266 1 93.88 312 SER B C 1
ATOM 5671 O O . SER B 1 312 ? 23 -6.711 -23.141 1 93.88 312 SER B O 1
ATOM 5673 N N . ALA B 1 313 ? 24.109 -5.18 -24.219 1 93.19 313 ALA B N 1
ATOM 5674 C CA . ALA B 1 313 ? 23.031 -4.93 -25.156 1 93.19 313 ALA B CA 1
ATOM 5675 C C . ALA B 1 313 ? 22.734 -6.172 -25.984 1 93.19 313 ALA B C 1
ATOM 5677 O O . ALA B 1 313 ? 21.562 -6.488 -26.25 1 93.19 313 ALA B O 1
ATOM 5678 N N . ASN B 1 314 ? 23.766 -6.863 -26.359 1 93.56 314 ASN B N 1
ATOM 5679 C CA . ASN B 1 314 ? 23.562 -8.062 -27.156 1 93.56 314 ASN B CA 1
ATOM 5680 C C . ASN B 1 314 ? 22.891 -9.172 -26.359 1 93.56 314 ASN B C 1
ATOM 5682 O O . ASN B 1 314 ? 22.047 -9.898 -26.891 1 93.56 314 ASN B O 1
ATOM 5686 N N . LEU B 1 315 ? 23.375 -9.305 -25.172 1 95.94 315 LEU B N 1
ATOM 5687 C CA . LEU B 1 315 ? 22.766 -10.297 -24.297 1 95.94 315 LEU B CA 1
ATOM 5688 C C . LEU B 1 315 ? 21.281 -10 -24.078 1 95.94 315 LEU B C 1
ATOM 5690 O O . LEU B 1 315 ? 20.453 -10.914 -24.062 1 95.94 315 LEU B O 1
ATOM 5694 N N . ARG B 1 316 ? 20.953 -8.766 -23.906 1 96.75 316 ARG B N 1
ATOM 5695 C CA . ARG B 1 316 ? 19.562 -8.336 -23.734 1 96.75 316 ARG B CA 1
ATOM 5696 C C . ARG B 1 316 ? 18.734 -8.641 -24.969 1 96.75 316 ARG B C 1
ATOM 5698 O O . ARG B 1 316 ? 17.609 -9.141 -24.859 1 96.75 316 ARG B O 1
ATOM 5705 N N . LEU B 1 317 ? 19.312 -8.391 -26.125 1 96.12 317 LEU B N 1
ATOM 5706 C CA . LEU B 1 317 ? 18.625 -8.656 -27.391 1 96.12 317 LEU B CA 1
ATOM 5707 C C . LEU B 1 317 ? 18.359 -10.148 -27.578 1 96.12 317 LEU B C 1
ATOM 5709 O O . LEU B 1 317 ? 17.266 -10.547 -27.969 1 96.12 317 LEU B O 1
ATOM 5713 N N . GLU B 1 318 ? 19.344 -10.945 -27.297 1 97.19 318 GLU B N 1
ATOM 5714 C CA . GLU B 1 318 ? 19.188 -12.391 -27.422 1 97.19 318 GLU B CA 1
ATOM 5715 C C . GLU B 1 318 ? 18.125 -12.922 -26.469 1 97.19 318 GLU B C 1
ATOM 5717 O O . GLU B 1 318 ? 17.375 -13.836 -26.812 1 97.19 318 GLU B O 1
ATOM 5722 N N . ALA B 1 319 ? 18.109 -12.375 -25.297 1 97.38 319 ALA B N 1
ATOM 5723 C CA . ALA B 1 319 ? 17.078 -12.758 -24.328 1 97.38 319 ALA B CA 1
ATOM 5724 C C . ALA B 1 319 ? 15.688 -12.414 -24.859 1 97.38 319 ALA B C 1
ATOM 5726 O O . ALA B 1 319 ? 14.75 -13.195 -24.688 1 97.38 319 ALA B O 1
ATOM 5727 N N . ALA B 1 320 ? 15.578 -11.281 -25.453 1 96.5 320 ALA B N 1
ATOM 5728 C CA . ALA B 1 320 ? 14.297 -10.859 -26.016 1 96.5 320 ALA B CA 1
ATOM 5729 C C . ALA B 1 320 ? 13.852 -11.805 -27.125 1 96.5 320 ALA B C 1
ATOM 5731 O O . ALA B 1 320 ? 12.68 -12.188 -27.188 1 96.5 320 ALA B O 1
ATOM 5732 N N . ARG B 1 321 ? 14.789 -12.172 -28 1 96.5 321 ARG B N 1
ATOM 5733 C CA . ARG B 1 321 ? 14.5 -13.102 -29.094 1 96.5 321 ARG B CA 1
ATOM 5734 C C . ARG B 1 321 ? 14.008 -14.438 -28.547 1 96.5 321 ARG B C 1
ATOM 5736 O O . ARG B 1 321 ? 12.992 -14.969 -29.016 1 96.5 321 ARG B O 1
ATOM 5743 N N . GLU B 1 322 ? 14.711 -14.891 -27.594 1 96.88 322 GLU B N 1
ATOM 5744 C CA . GLU B 1 322 ? 14.344 -16.188 -27 1 96.88 322 GLU B CA 1
ATOM 5745 C C . GLU B 1 322 ? 12.984 -16.109 -26.328 1 96.88 322 GLU B C 1
ATOM 5747 O O . GLU B 1 322 ? 12.203 -17.062 -2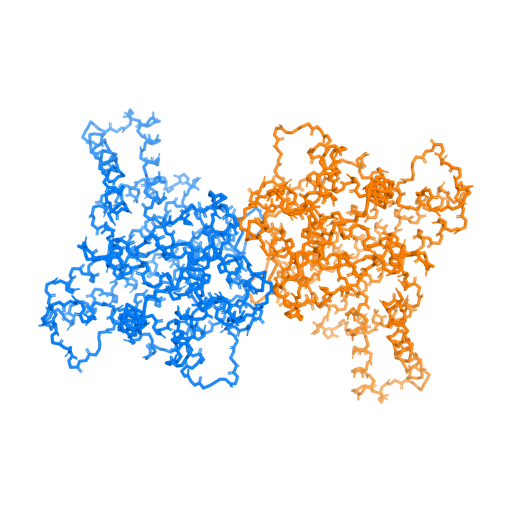6.375 1 96.88 322 GLU B O 1
ATOM 5752 N N . ALA B 1 323 ? 12.695 -15.062 -25.609 1 94.38 323 ALA B N 1
ATOM 5753 C CA . ALA B 1 323 ? 11.414 -14.891 -24.922 1 94.38 323 ALA B CA 1
ATOM 5754 C C . ALA B 1 323 ? 10.25 -14.969 -25.906 1 94.38 323 ALA B C 1
ATOM 5756 O O . ALA B 1 323 ? 9.266 -15.656 -25.656 1 94.38 323 ALA B O 1
ATOM 5757 N N . ILE B 1 324 ? 10.391 -14.273 -27.031 1 93.5 324 ILE B N 1
ATOM 5758 C CA . ILE B 1 324 ? 9.328 -14.281 -28.016 1 93.5 324 ILE B CA 1
ATOM 5759 C C . ILE B 1 324 ? 9.211 -15.664 -28.641 1 93.5 324 ILE B C 1
ATOM 5761 O O . ILE B 1 324 ? 8.109 -16.141 -28.938 1 93.5 324 ILE B O 1
ATOM 5765 N N . PHE B 1 325 ? 10.336 -16.266 -28.828 1 93 325 PHE B N 1
ATOM 5766 C CA . PHE B 1 325 ? 10.352 -17.609 -29.391 1 93 325 PHE B CA 1
ATOM 5767 C C . PHE B 1 325 ? 9.562 -18.562 -28.516 1 93 325 PHE B C 1
ATOM 5769 O O . PHE B 1 325 ? 8.914 -19.484 -29.016 1 93 325 PHE B O 1
ATOM 5776 N N . LEU B 1 326 ? 9.547 -18.312 -27.203 1 90.75 326 LEU B N 1
ATOM 5777 C CA . LEU B 1 326 ? 8.922 -19.203 -26.234 1 90.75 326 LEU B CA 1
ATOM 5778 C C . LEU B 1 326 ? 7.43 -18.922 -26.109 1 90.75 326 LEU B C 1
ATOM 5780 O O . LEU B 1 326 ? 6.68 -19.719 -25.547 1 90.75 326 LEU B O 1
ATOM 5784 N N . LEU B 1 327 ? 6.945 -17.844 -26.625 1 86.81 327 LEU B N 1
ATOM 5785 C CA . LEU B 1 327 ? 5.605 -17.328 -26.359 1 86.81 327 LEU B CA 1
ATOM 5786 C C . LEU B 1 327 ? 4.547 -18.375 -26.703 1 86.81 327 LEU B C 1
ATOM 5788 O O . LEU B 1 327 ? 3.635 -18.625 -25.906 1 86.81 327 LEU B O 1
ATOM 5792 N N . PRO B 1 328 ? 4.664 -19.109 -27.812 1 83 328 PRO B N 1
ATOM 5793 C CA . PRO B 1 328 ? 3.641 -20.094 -28.156 1 83 328 PRO B CA 1
ATOM 5794 C C . PRO B 1 328 ? 3.594 -21.266 -27.172 1 83 328 PRO B C 1
ATOM 5796 O O . PRO B 1 328 ? 2.574 -21.953 -27.078 1 83 328 PRO B O 1
ATOM 5799 N N . THR B 1 329 ? 4.641 -21.453 -26.484 1 82.25 329 THR B N 1
ATOM 5800 C CA . THR B 1 329 ? 4.715 -22.609 -25.594 1 82.25 329 THR B CA 1
ATOM 5801 C C . THR B 1 329 ? 4.23 -22.25 -24.203 1 82.25 329 THR B C 1
ATOM 5803 O O . THR B 1 329 ? 4.074 -23.125 -23.344 1 82.25 329 THR B O 1
ATOM 5806 N N . VAL B 1 330 ? 4.027 -21 -23.969 1 77.69 330 VAL B N 1
ATOM 5807 C CA . VAL B 1 330 ? 3.623 -20.578 -22.625 1 77.69 330 VAL B CA 1
ATOM 5808 C C . VAL B 1 330 ? 2.133 -20.25 -22.625 1 77.69 330 VAL B C 1
ATOM 5810 O O . VAL B 1 330 ? 1.553 -19.984 -21.562 1 77.69 330 VAL B O 1
ATOM 5813 N N . VAL B 1 331 ? 1.447 -20.156 -23.75 1 61.34 331 VAL B N 1
ATOM 5814 C CA . VAL B 1 331 ? 0.041 -19.781 -23.844 1 61.34 331 VAL B CA 1
ATOM 5815 C C . VAL B 1 331 ? -0.84 -20.938 -23.406 1 61.34 331 VAL B C 1
ATOM 5817 O O . VAL B 1 331 ? -0.776 -22.031 -23.984 1 61.34 331 VAL B O 1
ATOM 5820 N N . SER B 1 332 ? -1.04 -20.953 -22.078 1 56.91 332 SER B N 1
ATOM 5821 C CA . SER B 1 332 ? -2.035 -21.953 -21.719 1 56.91 332 SER B CA 1
ATOM 5822 C C . SER B 1 332 ? -3.271 -21.312 -21.094 1 56.91 332 SER B C 1
ATOM 5824 O O . SER B 1 332 ? -3.252 -20.125 -20.75 1 56.91 332 SER B O 1
ATOM 5826 N N . ASN B 1 333 ? -4.398 -21.891 -21.297 1 55.06 333 ASN B N 1
ATOM 5827 C CA . ASN B 1 333 ? -5.711 -21.484 -20.812 1 55.06 333 ASN B CA 1
ATOM 5828 C C . ASN B 1 333 ? -5.746 -21.406 -19.281 1 55.06 333 ASN B C 1
ATOM 5830 O O . ASN B 1 333 ? -4.785 -21.797 -18.625 1 55.06 333 ASN B O 1
ATOM 5834 N N . TRP B 1 334 ? -6.602 -20.75 -18.812 1 51.94 334 TRP B N 1
ATOM 5835 C CA . TRP B 1 334 ? -6.859 -20.531 -17.406 1 51.94 334 TRP B CA 1
ATOM 5836 C C . TRP B 1 334 ? -6.77 -21.828 -16.625 1 51.94 334 TRP B C 1
ATOM 5838 O O . TRP B 1 334 ? -6.484 -21.828 -15.422 1 51.94 334 TRP B O 1
ATOM 5848 N N . SER B 1 335 ? -6.797 -22.875 -17.438 1 54.22 335 SER B N 1
ATOM 5849 C CA . SER B 1 335 ? -6.812 -24.172 -16.766 1 54.22 335 SER B CA 1
ATOM 5850 C C . SER B 1 335 ? -5.395 -24.672 -16.5 1 54.22 335 SER B C 1
ATOM 5852 O O . SER B 1 335 ? -5.195 -25.625 -15.742 1 54.22 335 SER B O 1
ATOM 5854 N N . SER B 1 336 ? -4.594 -23.891 -17.031 1 57.59 336 SER B N 1
ATOM 5855 C CA . SER B 1 336 ? -3.217 -24.344 -16.844 1 57.59 336 SER B CA 1
ATOM 5856 C C . SER B 1 336 ? -2.654 -23.844 -15.523 1 57.59 336 SER B C 1
ATOM 5858 O O . SER B 1 336 ? -2.512 -22.625 -15.312 1 57.59 336 SER B O 1
ATOM 5860 N N . VAL B 1 337 ? -2.336 -24.812 -14.758 1 57.62 337 VAL B N 1
ATOM 5861 C CA . VAL B 1 337 ? -2.113 -24.594 -13.336 1 57.62 337 VAL B CA 1
ATOM 5862 C C . VAL B 1 337 ? -0.771 -23.891 -13.125 1 57.62 337 VAL B C 1
ATOM 5864 O O . VAL B 1 337 ? -0.573 -23.203 -12.117 1 57.62 337 VAL B O 1
ATOM 5867 N N . TYR B 1 338 ? 0.108 -24.125 -14.055 1 58.94 338 TYR B N 1
ATOM 5868 C CA . TYR B 1 338 ? 1.426 -23.547 -13.812 1 58.94 338 TYR B CA 1
ATOM 5869 C C . TYR B 1 338 ? 1.604 -22.25 -14.602 1 58.94 338 TYR B C 1
ATOM 5871 O O . TYR B 1 338 ? 2.703 -21.688 -14.641 1 58.94 338 TYR B O 1
ATOM 5879 N N . ASN B 1 339 ? 0.356 -21.906 -15.219 1 59.66 339 ASN B N 1
ATOM 5880 C CA . ASN B 1 339 ? 0.433 -20.609 -15.891 1 59.66 339 ASN B CA 1
ATOM 5881 C C . ASN B 1 339 ? 0.391 -19.453 -14.891 1 59.66 339 ASN B C 1
ATOM 5883 O O . ASN B 1 339 ? -0.329 -19.516 -13.898 1 59.66 339 ASN B O 1
ATOM 5887 N N . GLY B 1 340 ? 1.403 -18.922 -14.656 1 57.59 340 GLY B N 1
ATOM 5888 C CA . GLY B 1 340 ? 1.552 -17.797 -13.734 1 57.59 340 GLY B CA 1
ATOM 5889 C C . GLY B 1 340 ? 0.43 -16.781 -13.844 1 57.59 340 GLY B C 1
ATOM 5890 O O . GLY B 1 340 ? -0.702 -17.141 -14.18 1 57.59 340 GLY B O 1
ATOM 5891 N N . VAL B 1 341 ? 0.591 -15.609 -13.445 1 60.47 341 VAL B N 1
ATOM 5892 C CA . VAL B 1 341 ? -0.321 -14.469 -13.445 1 60.47 341 VAL B CA 1
ATOM 5893 C C . VAL B 1 341 ? -0.638 -14.062 -14.883 1 60.47 341 VAL B C 1
ATOM 5895 O O . VAL B 1 341 ? 0.27 -13.82 -15.68 1 60.47 341 VAL B O 1
ATOM 5898 N N . ILE B 1 342 ? -1.793 -14.117 -15.219 1 59.97 342 ILE B N 1
ATOM 5899 C CA . ILE B 1 342 ? -2.293 -13.898 -16.578 1 59.97 342 ILE B CA 1
ATOM 5900 C C . ILE B 1 342 ? -1.727 -12.602 -17.141 1 59.97 342 ILE B C 1
ATOM 5902 O O . ILE B 1 342 ? -1.35 -12.531 -18.312 1 59.97 342 ILE B O 1
ATOM 5906 N N . TRP B 1 343 ? -1.663 -11.648 -16.312 1 63.53 343 TRP B N 1
ATOM 5907 C CA . TRP B 1 343 ? -1.261 -10.352 -16.859 1 63.53 343 TRP B CA 1
ATOM 5908 C C . TRP B 1 343 ? 0.216 -10.352 -17.234 1 63.53 343 TRP B C 1
ATOM 5910 O O . TRP B 1 343 ? 0.655 -9.539 -18.047 1 63.53 343 TRP B O 1
ATOM 5920 N N . HIS B 1 344 ? 1.034 -11.305 -16.781 1 70.38 344 HIS B N 1
ATOM 5921 C CA . HIS B 1 344 ? 2.416 -11.445 -17.219 1 70.38 344 HIS B CA 1
ATOM 5922 C C . HIS B 1 344 ? 2.486 -11.758 -18.703 1 70.38 344 HIS B C 1
ATOM 5924 O O . HIS B 1 344 ? 3.377 -11.273 -19.406 1 70.38 344 HIS B O 1
ATOM 5930 N N . LEU B 1 345 ? 1.462 -12.438 -19.016 1 69 345 LEU B N 1
ATOM 5931 C CA . LEU B 1 345 ? 1.461 -12.883 -20.406 1 69 345 LEU B CA 1
ATOM 5932 C C . LEU B 1 345 ? 0.953 -11.781 -21.328 1 69 345 LEU B C 1
ATOM 5934 O O . LEU B 1 345 ? 1.194 -11.82 -22.531 1 69 345 LEU B O 1
ATOM 5938 N N . LEU B 1 346 ? 0.403 -10.836 -20.719 1 66.62 346 LEU B N 1
ATOM 5939 C CA . LEU B 1 346 ? -0.09 -9.711 -21.516 1 66.62 346 LEU B CA 1
ATOM 5940 C C . LEU B 1 346 ? 0.966 -8.609 -21.609 1 66.62 346 LEU B C 1
ATOM 5942 O O . LEU B 1 346 ? 1.075 -7.945 -22.641 1 66.62 346 LEU B O 1
ATOM 5946 N N . TYR B 1 347 ? 1.874 -8.578 -20.703 1 71.44 347 TYR B N 1
ATOM 5947 C CA . TYR B 1 347 ? 2.746 -7.41 -20.656 1 71.44 347 TYR B CA 1
ATOM 5948 C C . TYR B 1 347 ? 4.184 -7.789 -20.984 1 71.44 347 TYR B C 1
ATOM 5950 O O . TYR B 1 347 ? 4.867 -7.062 -21.719 1 71.44 347 TYR B O 1
ATOM 5958 N N . TYR B 1 348 ? 4.617 -8.898 -20.625 1 79 348 TYR B N 1
ATOM 5959 C CA . TYR B 1 348 ? 6.02 -9.273 -20.75 1 79 348 TYR B CA 1
ATOM 5960 C C . TYR B 1 348 ? 6.43 -9.391 -22.219 1 79 348 TYR B C 1
ATOM 5962 O O . TYR B 1 348 ? 7.492 -8.906 -22.609 1 79 348 TYR B O 1
ATOM 5970 N N . PRO B 1 349 ? 5.539 -9.914 -22.969 1 83.62 349 PRO B N 1
ATOM 5971 C CA . PRO B 1 349 ? 5.938 -10.047 -24.375 1 83.62 349 PRO B CA 1
ATOM 5972 C C . PRO B 1 349 ? 6.129 -8.703 -25.062 1 83.62 349 PRO B C 1
ATOM 5974 O O . PRO B 1 349 ? 6.934 -8.586 -26 1 83.62 349 PRO B O 1
ATOM 5977 N N . PHE B 1 350 ? 5.496 -7.727 -24.609 1 82.75 350 PHE B N 1
ATOM 5978 C CA . PHE B 1 350 ? 5.602 -6.402 -25.203 1 82.75 350 PHE B CA 1
ATOM 5979 C C . PHE B 1 350 ? 7 -5.828 -25.016 1 82.75 350 PHE B C 1
ATOM 5981 O O . PHE B 1 350 ? 7.531 -5.16 -25.906 1 82.75 350 PHE B O 1
ATOM 5988 N N . ILE B 1 351 ? 7.52 -6.098 -23.938 1 86.19 351 ILE B N 1
ATOM 5989 C CA . ILE B 1 351 ? 8.852 -5.578 -23.641 1 86.19 351 ILE B CA 1
ATOM 5990 C C . ILE B 1 351 ? 9.875 -6.234 -24.578 1 86.19 351 ILE B C 1
ATOM 5992 O O . ILE B 1 351 ? 10.711 -5.551 -25.172 1 86.19 351 ILE B O 1
ATOM 5996 N N . SER B 1 352 ? 9.773 -7.492 -24.703 1 91.88 352 SER B N 1
ATOM 5997 C CA . SER B 1 352 ? 10.664 -8.219 -25.594 1 91.88 352 SER B CA 1
ATOM 5998 C C . SER B 1 352 ? 10.477 -7.77 -27.047 1 91.88 352 SER B C 1
ATOM 6000 O O . SER B 1 352 ? 11.445 -7.617 -27.781 1 91.88 352 SER B O 1
ATOM 6002 N N . PHE B 1 353 ? 9.266 -7.543 -27.422 1 91.62 353 PHE B N 1
ATOM 6003 C CA . PHE B 1 353 ? 8.93 -7.062 -28.75 1 91.62 353 PHE B CA 1
ATOM 6004 C C . PHE B 1 353 ? 9.633 -5.742 -29.047 1 91.62 353 PHE B C 1
ATOM 6006 O O . PHE B 1 353 ? 10.258 -5.582 -30.094 1 91.62 353 PHE B O 1
ATOM 6013 N N . PHE B 1 354 ? 9.594 -4.891 -28.125 1 89.94 354 PHE B N 1
ATOM 6014 C CA . PHE B 1 354 ? 10.133 -3.551 -28.328 1 89.94 354 PHE B CA 1
ATOM 6015 C C . PHE B 1 354 ? 11.648 -3.584 -28.391 1 89.94 354 PHE B C 1
ATOM 6017 O O . PHE B 1 354 ? 12.266 -2.805 -29.109 1 89.94 354 PHE B O 1
ATOM 6024 N N . VAL B 1 355 ? 12.219 -4.414 -27.609 1 92.5 355 VAL B N 1
ATOM 6025 C CA . VAL B 1 355 ? 13.672 -4.539 -27.656 1 92.5 355 VAL B CA 1
ATOM 6026 C C . VAL B 1 355 ? 14.117 -4.957 -29.047 1 92.5 355 VAL B C 1
ATOM 6028 O O . VAL B 1 355 ? 15.039 -4.371 -29.609 1 92.5 355 VAL B O 1
ATOM 6031 N N . ILE B 1 356 ? 13.453 -5.926 -29.594 1 93.62 356 ILE B N 1
ATOM 6032 C CA . ILE B 1 356 ? 13.789 -6.418 -30.922 1 93.62 356 ILE B CA 1
ATOM 6033 C C . ILE B 1 356 ? 13.477 -5.344 -31.953 1 93.62 356 ILE B C 1
ATOM 6035 O O . ILE B 1 356 ? 14.289 -5.078 -32.844 1 93.62 356 ILE B O 1
ATOM 6039 N N . PHE B 1 357 ? 12.359 -4.723 -31.797 1 91 357 PHE B N 1
ATOM 6040 C CA . PHE B 1 357 ? 11.922 -3.684 -32.719 1 91 357 PHE B CA 1
ATOM 6041 C C . PHE B 1 357 ? 12.898 -2.514 -32.719 1 91 357 PHE B C 1
ATOM 6043 O O . PHE B 1 357 ? 13.273 -2.01 -33.781 1 91 357 PHE B O 1
ATOM 6050 N N . GLU B 1 358 ? 13.211 -2.092 -31.547 1 89.88 358 GLU B N 1
ATOM 6051 C CA . GLU B 1 358 ? 14.164 -0.994 -31.422 1 89.88 358 GLU B CA 1
ATOM 6052 C C . GLU B 1 358 ? 15.484 -1.328 -32.094 1 89.88 358 GLU B C 1
ATOM 6054 O O . GLU B 1 358 ? 16.078 -0.477 -32.781 1 89.88 358 GLU B O 1
ATOM 6059 N N . ASN B 1 359 ? 15.938 -2.525 -31.906 1 91.38 359 ASN B N 1
ATOM 6060 C CA . ASN B 1 359 ? 17.188 -2.955 -32.531 1 91.38 359 ASN B CA 1
ATOM 6061 C C . ASN B 1 359 ? 17.078 -2.943 -34.062 1 91.38 359 ASN B C 1
ATOM 6063 O O . ASN B 1 359 ? 18.016 -2.576 -34.75 1 91.38 359 ASN B O 1
ATOM 6067 N N . LEU B 1 360 ? 15.977 -3.346 -34.594 1 90.81 360 LEU B N 1
ATOM 6068 C CA . LEU B 1 360 ? 15.742 -3.367 -36.031 1 90.81 360 LEU B CA 1
ATOM 6069 C C . LEU B 1 360 ? 15.719 -1.953 -36.594 1 90.81 360 LEU B C 1
ATOM 6071 O O . LEU B 1 360 ? 16.234 -1.715 -37.688 1 90.81 360 LEU B O 1
ATOM 6075 N N . VAL B 1 361 ? 15.172 -1.067 -35.844 1 86.25 361 VAL B N 1
ATOM 6076 C CA . VAL B 1 361 ? 15.031 0.307 -36.344 1 86.25 361 VAL B CA 1
ATOM 6077 C C . VAL B 1 361 ? 16.391 1.013 -36.281 1 86.25 361 VAL B C 1
ATOM 6079 O O . VAL B 1 361 ? 16.766 1.726 -37.219 1 86.25 361 VAL B O 1
ATOM 6082 N N . HIS B 1 362 ? 17.109 0.83 -35.281 1 86.75 362 HIS B N 1
ATOM 6083 C CA . HIS B 1 362 ? 18.312 1.625 -35.062 1 86.75 362 HIS B CA 1
ATOM 6084 C C . HIS B 1 362 ? 19.547 0.934 -35.625 1 86.75 362 HIS B C 1
ATOM 6086 O O . HIS B 1 362 ? 20.516 1.596 -36 1 86.75 362 HIS B O 1
ATOM 6092 N N . ASN B 1 363 ? 19.531 -0.409 -35.688 1 84 363 ASN B N 1
ATOM 6093 C CA . ASN B 1 363 ? 20.766 -1.118 -36.031 1 84 363 ASN B CA 1
ATOM 6094 C C . ASN B 1 363 ? 20.562 -2.033 -37.25 1 84 363 ASN B C 1
ATOM 6096 O O . ASN B 1 363 ? 21.281 -3.02 -37.406 1 84 363 ASN B O 1
ATOM 6100 N N . HIS B 1 364 ? 19.547 -1.8 -38 1 78.81 364 HIS B N 1
ATOM 6101 C CA . HIS B 1 364 ? 19.234 -2.703 -39.125 1 78.81 364 HIS B CA 1
ATOM 6102 C C . HIS B 1 364 ? 20.406 -2.797 -40.094 1 78.81 364 HIS B C 1
ATOM 6104 O O . HIS B 1 364 ? 20.641 -3.85 -40.688 1 78.81 364 HIS B O 1
ATOM 6110 N N . ALA B 1 365 ? 21.047 -1.742 -40.219 1 80.25 365 ALA B N 1
ATOM 6111 C CA . ALA B 1 365 ? 22.141 -1.717 -41.188 1 80.25 365 ALA B CA 1
ATOM 6112 C C . ALA B 1 365 ? 23.281 -2.629 -40.75 1 80.25 365 ALA B C 1
ATOM 6114 O O . ALA B 1 365 ? 24.078 -3.072 -41.594 1 80.25 365 ALA B O 1
ATOM 6115 N N . SER B 1 366 ? 23.328 -2.928 -39.469 1 84.06 366 SER B N 1
ATOM 6116 C CA . SER B 1 366 ? 24.438 -3.689 -38.906 1 84.06 366 SER B CA 1
ATOM 6117 C C . SER B 1 366 ? 24.141 -5.184 -38.906 1 84.06 366 SER B C 1
ATOM 6119 O O . SER B 1 366 ? 25.016 -5.996 -38.594 1 84.06 366 SER B O 1
ATOM 6121 N N . HIS B 1 367 ? 22.953 -5.582 -39.344 1 86.88 367 HIS B N 1
ATOM 6122 C CA . HIS B 1 367 ? 22.547 -6.98 -39.25 1 86.88 367 HIS B CA 1
ATOM 6123 C C . HIS B 1 367 ? 22.422 -7.609 -40.625 1 86.88 367 HIS B C 1
ATOM 6125 O O . HIS B 1 367 ? 22.125 -6.918 -41.594 1 86.88 367 HIS B O 1
ATOM 6131 N N . SER B 1 368 ? 22.688 -8.836 -40.688 1 89.5 368 SER B N 1
ATOM 6132 C CA . SER B 1 368 ? 22.5 -9.586 -41.938 1 89.5 368 SER B CA 1
ATOM 6133 C C . SER B 1 368 ? 21.016 -9.695 -42.281 1 89.5 368 SER B C 1
ATOM 6135 O O . SER B 1 368 ? 20.156 -9.539 -41.438 1 89.5 368 SER B O 1
ATOM 6137 N N . ALA B 1 369 ? 20.828 -9.93 -43.531 1 88.31 369 ALA B N 1
ATOM 6138 C CA . ALA B 1 369 ? 19.453 -10.086 -44.031 1 88.31 369 ALA B CA 1
ATOM 6139 C C . ALA B 1 369 ? 18.75 -11.258 -43.344 1 88.31 369 ALA B C 1
ATOM 6141 O O . ALA B 1 369 ? 17.562 -11.188 -43.031 1 88.31 369 ALA B O 1
ATOM 6142 N N . VAL B 1 370 ? 19.484 -12.258 -43.062 1 91.56 370 VAL B N 1
ATOM 6143 C CA . VAL B 1 370 ? 18.938 -13.453 -42.438 1 91.56 370 VAL B CA 1
ATOM 6144 C C . VAL B 1 370 ? 18.484 -13.109 -41 1 91.56 370 VAL B C 1
ATOM 6146 O O . VAL B 1 370 ? 17.406 -13.508 -40.594 1 91.56 370 VAL B O 1
ATOM 6149 N N . THR B 1 371 ? 19.281 -12.367 -40.312 1 91.12 371 THR B N 1
ATOM 6150 C CA . THR B 1 371 ? 18.969 -11.977 -38.938 1 91.12 371 THR B CA 1
ATOM 6151 C C . THR B 1 371 ? 17.734 -11.062 -38.906 1 91.12 371 THR B C 1
ATOM 6153 O O . THR B 1 371 ? 16.891 -11.18 -38 1 91.12 371 THR B O 1
ATOM 6156 N N . ILE B 1 372 ? 17.672 -10.188 -39.844 1 91.62 372 ILE B N 1
ATOM 6157 C CA . ILE B 1 372 ? 16.547 -9.266 -39.938 1 91.62 372 ILE B CA 1
ATOM 6158 C C . ILE B 1 372 ? 15.258 -10.055 -40.188 1 91.62 372 ILE B C 1
ATOM 6160 O O . ILE B 1 372 ? 14.234 -9.805 -39.531 1 91.62 372 ILE B O 1
ATOM 6164 N N . ASP B 1 373 ? 15.375 -11.016 -41.125 1 92.62 373 ASP B N 1
ATOM 6165 C CA . ASP B 1 373 ? 14.203 -11.844 -41.406 1 92.62 373 ASP B CA 1
ATOM 6166 C C . ASP B 1 373 ? 13.766 -12.633 -40.188 1 92.62 373 ASP B C 1
ATOM 6168 O O . ASP B 1 373 ? 12.562 -12.766 -39.938 1 92.62 373 ASP B O 1
ATOM 6172 N N . GLN B 1 374 ? 14.664 -13.133 -39.5 1 93.56 374 GLN B N 1
ATOM 6173 C CA . GLN B 1 374 ? 14.359 -13.891 -38.281 1 93.56 374 GLN B CA 1
ATOM 6174 C C . GLN B 1 374 ? 13.672 -13.008 -37.25 1 93.56 374 GLN B C 1
ATOM 6176 O O . GLN B 1 374 ? 12.711 -13.43 -36.594 1 93.56 374 GLN B O 1
ATOM 6181 N N . ASP B 1 375 ? 14.203 -11.852 -37.062 1 94.25 375 ASP B N 1
ATOM 6182 C CA . ASP B 1 375 ? 13.617 -10.914 -36.094 1 94.25 375 ASP B CA 1
ATOM 6183 C C . ASP B 1 375 ? 12.203 -10.516 -36.5 1 94.25 375 ASP B C 1
ATOM 6185 O O . ASP B 1 375 ? 11.32 -10.391 -35.656 1 94.25 375 ASP B O 1
ATOM 6189 N N . LEU B 1 376 ? 11.992 -10.32 -37.781 1 92.12 376 LEU B N 1
ATOM 6190 C CA . LEU B 1 376 ? 10.664 -9.984 -38.281 1 92.12 376 LEU B CA 1
ATOM 6191 C C . LEU B 1 376 ? 9.688 -11.133 -38.031 1 92.12 376 LEU B C 1
ATOM 6193 O O . LEU B 1 376 ? 8.516 -10.906 -37.719 1 92.12 376 LEU B O 1
ATOM 6197 N N . GLN B 1 377 ? 10.172 -12.312 -38.219 1 93.44 377 GLN B N 1
ATOM 6198 C CA . GLN B 1 377 ? 9.344 -13.484 -37.938 1 93.44 377 GLN B CA 1
ATOM 6199 C C . GLN B 1 377 ? 8.969 -13.555 -36.469 1 93.44 377 GLN B C 1
ATOM 6201 O O . GLN B 1 377 ? 7.84 -13.906 -36.094 1 93.44 377 GLN B O 1
ATOM 6206 N N . LEU B 1 378 ? 9.875 -13.258 -35.625 1 93.62 378 LEU B N 1
ATOM 6207 C CA . LEU B 1 378 ? 9.617 -13.234 -34.188 1 93.62 378 LEU B CA 1
ATOM 6208 C C . LEU B 1 378 ? 8.562 -12.18 -33.844 1 93.62 378 LEU B C 1
ATOM 6210 O O . LEU B 1 378 ? 7.656 -12.438 -33.062 1 93.62 378 LEU B O 1
ATOM 6214 N N . LEU B 1 379 ? 8.711 -11.031 -34.438 1 91.5 379 LEU B N 1
ATOM 6215 C CA . LEU B 1 379 ? 7.734 -9.977 -34.188 1 91.5 379 LEU B CA 1
ATOM 6216 C C . LEU B 1 379 ? 6.352 -10.398 -34.656 1 91.5 379 LEU B C 1
ATOM 6218 O O . LEU B 1 379 ? 5.344 -10.102 -34 1 91.5 379 LEU B O 1
ATOM 6222 N N . SER B 1 380 ? 6.363 -11.109 -35.75 1 89.94 380 SER B N 1
ATOM 6223 C CA . SER B 1 380 ? 5.098 -11.625 -36.25 1 89.94 380 SER B CA 1
ATOM 6224 C C . SER B 1 380 ? 4.488 -12.641 -35.312 1 89.94 380 SER B C 1
ATOM 6226 O O . SER B 1 380 ? 3.268 -12.711 -35.156 1 89.94 380 SER B O 1
ATOM 6228 N N . THR B 1 381 ? 5.328 -13.391 -34.75 1 88.12 381 THR B N 1
ATOM 6229 C CA . THR B 1 381 ? 4.887 -14.359 -33.75 1 88.12 381 THR B CA 1
ATOM 6230 C C . THR B 1 381 ? 4.215 -13.648 -32.562 1 88.12 381 THR B C 1
ATOM 6232 O O . THR B 1 381 ? 3.186 -14.109 -32.062 1 88.12 381 THR B O 1
ATOM 6235 N N . ALA B 1 382 ? 4.797 -12.641 -32.125 1 86.06 382 ALA B N 1
ATOM 6236 C CA . ALA B 1 382 ? 4.23 -11.867 -31.016 1 86.06 382 ALA B CA 1
ATOM 6237 C C . ALA B 1 382 ? 2.857 -11.312 -31.391 1 86.06 382 ALA B C 1
ATOM 6239 O O . ALA B 1 382 ? 1.926 -11.352 -30.578 1 86.06 382 ALA B O 1
ATOM 6240 N N . VAL B 1 383 ? 2.762 -10.82 -32.594 1 81.38 383 VAL B N 1
ATOM 6241 C CA . VAL B 1 383 ? 1.495 -10.266 -33.062 1 81.38 383 VAL B CA 1
ATOM 6242 C C . VAL B 1 383 ? 0.436 -11.367 -33.125 1 81.38 383 VAL B C 1
ATOM 6244 O O . VAL B 1 383 ? -0.7 -11.164 -32.688 1 81.38 383 VAL B O 1
ATOM 6247 N N . SER B 1 384 ? 0.826 -12.469 -33.594 1 82.12 384 SER B N 1
ATOM 6248 C CA . SER B 1 384 ? -0.094 -13.602 -33.688 1 82.12 384 SER B CA 1
ATOM 6249 C C . SER B 1 384 ? -0.523 -14.047 -32.281 1 82.12 384 SER B C 1
ATOM 6251 O O . SER B 1 384 ? -1.679 -14.422 -32.062 1 82.12 384 SER B O 1
ATOM 6253 N N . TYR B 1 385 ? 0.363 -14 -31.453 1 78.38 385 TYR B N 1
ATOM 6254 C CA . TYR B 1 385 ? 0.082 -14.359 -30.078 1 78.38 385 TYR B CA 1
ATOM 6255 C C . TYR B 1 385 ? -0.986 -13.445 -29.484 1 78.38 385 TYR B C 1
ATOM 6257 O O . TYR B 1 385 ? -1.956 -13.922 -28.891 1 78.38 385 TYR B O 1
ATOM 6265 N N . PHE B 1 386 ? -0.888 -12.18 -29.641 1 73.88 386 PHE B N 1
ATOM 6266 C CA . PHE B 1 386 ? -1.823 -11.211 -29.078 1 73.88 386 PHE B CA 1
ATOM 6267 C C . PHE B 1 386 ? -3.176 -11.289 -29.766 1 73.88 386 PHE B C 1
ATOM 6269 O O . PHE B 1 386 ? -4.215 -11.086 -29.141 1 73.88 386 PHE B O 1
ATOM 6276 N N . SER B 1 387 ? -3.113 -11.531 -31 1 71.56 387 SER B N 1
ATOM 6277 C CA . SER B 1 387 ? -4.363 -11.672 -31.734 1 71.56 387 SER B CA 1
ATOM 6278 C C . SER B 1 387 ? -5.148 -12.891 -31.266 1 71.56 387 SER B C 1
ATOM 6280 O O . SER B 1 387 ? -6.379 -12.922 -31.375 1 71.56 387 SER B O 1
ATOM 6282 N N . GLY B 1 388 ? -4.449 -13.805 -30.703 1 64.88 388 GLY B N 1
ATOM 6283 C CA . GLY B 1 388 ? -5.082 -15.031 -30.234 1 64.88 388 GLY B CA 1
ATOM 6284 C C . GLY B 1 388 ? -5.535 -14.945 -28.781 1 64.88 388 GLY B C 1
ATOM 6285 O O . GLY B 1 388 ? -6.277 -15.812 -28.312 1 64.88 388 GLY B O 1
ATOM 6286 N N . LEU B 1 389 ? -5.109 -13.961 -28.078 1 61.94 389 LEU B N 1
ATOM 6287 C CA . LEU B 1 389 ? -5.375 -13.836 -26.641 1 61.94 389 LEU B CA 1
ATOM 6288 C C . LEU B 1 389 ? -6.863 -13.617 -26.391 1 61.94 389 LEU B C 1
ATOM 6290 O O . LEU B 1 389 ? -7.438 -14.234 -25.484 1 61.94 389 LEU B O 1
ATOM 6294 N N . PRO B 1 390 ? -7.531 -12.555 -27.078 1 54.78 390 PRO B N 1
ATOM 6295 C CA . PRO B 1 390 ? -8.961 -12.43 -26.797 1 54.78 390 PRO B CA 1
ATOM 6296 C C . PRO B 1 390 ? -9.695 -13.773 -26.859 1 54.78 390 PRO B C 1
ATOM 6298 O O . PRO B 1 390 ? -10.641 -14 -26.094 1 54.78 390 PRO B O 1
ATOM 6301 N N . GLN B 1 391 ? -9.289 -14.562 -27.734 1 47.16 391 GLN B N 1
ATOM 6302 C CA . GLN B 1 391 ? -9.93 -15.875 -27.844 1 47.16 391 GLN B CA 1
ATOM 6303 C C . GLN B 1 391 ? -9.688 -16.703 -26.594 1 47.16 391 GLN B C 1
ATOM 6305 O O . GLN B 1 391 ? -10.531 -17.531 -26.219 1 47.16 391 GLN B O 1
ATOM 6310 N N . TYR B 1 392 ? -8.641 -16.422 -26.047 1 45.94 392 TYR B N 1
ATOM 6311 C CA . TYR B 1 392 ? -8.297 -17.172 -24.844 1 45.94 392 TYR B CA 1
ATOM 6312 C C . TYR B 1 392 ? -8.961 -16.562 -23.625 1 45.94 392 TYR B C 1
ATOM 6314 O O . TYR B 1 392 ? -9.203 -17.266 -22.625 1 45.94 392 TYR B O 1
ATOM 6322 N N . PHE B 1 393 ? -9.242 -15.242 -23.766 1 46.5 393 PHE B N 1
ATOM 6323 C CA . PHE B 1 393 ? -9.875 -14.555 -22.656 1 46.5 393 PHE B CA 1
ATOM 6324 C C . PHE B 1 393 ? -11.383 -14.445 -22.875 1 46.5 393 PHE B C 1
ATOM 6326 O O . PHE B 1 393 ? -12.141 -14.211 -21.922 1 46.5 393 PHE B O 1
ATOM 6333 N N . SER B 1 394 ? -11.891 -14.297 -24.141 1 37.44 394 SER B N 1
ATOM 6334 C CA . SER B 1 394 ? -13.305 -14.203 -24.484 1 37.44 394 SER B CA 1
ATOM 6335 C C . SER B 1 394 ? -14.008 -15.547 -24.312 1 37.44 394 SER B C 1
ATOM 6337 O O . SER B 1 394 ? -15.227 -15.633 -24.438 1 37.44 394 SER B O 1
ATOM 6339 N N . ASN B 1 395 ? -13.312 -16.625 -24.344 1 32.66 395 ASN B N 1
ATOM 6340 C CA . ASN B 1 395 ? -14.242 -17.734 -24.203 1 32.66 395 ASN B CA 1
ATOM 6341 C C . ASN B 1 395 ? -14.641 -17.953 -22.75 1 32.66 395 ASN B C 1
ATOM 6343 O O . ASN B 1 395 ? -13.789 -18.016 -21.875 1 32.66 395 ASN B O 1
#